Protein 9HCO (pdb70)

Structure (mmCIF, N/CA/C/O backbone):
data_9HCO
#
_entry.id   9HCO
#
_cell.length_a   1.00
_cell.length_b   1.00
_cell.length_c   1.00
_cell.angle_alpha   90.00
_cell.angle_beta   90.00
_cell.angle_gamma   90.00
#
_symmetry.space_group_name_H-M   'P 1'
#
loop_
_entity.id
_entity.type
_entity.pdbx_description
1 polymer 'Sodium-dependent serotonin transporter'
2 polymer '15B8 Fab heavy chain'
3 polymer '15B8 Fab light chain'
4 non-polymer 5-{4-[4-(5-cyano-1H-indol-3-yl)butyl]piperazin-1-yl}-1-benzofuran-2-carboxamide
5 non-polymer 'SODIUM ION'
6 non-polymer 'CHLORIDE ION'
7 water water
#
loop_
_atom_site.group_PDB
_atom_site.id
_atom_site.type_symbol
_atom_site.label_atom_id
_atom_site.label_alt_id
_atom_site.label_comp_id
_atom_site.label_asym_id
_atom_site.label_entity_id
_atom_site.label_seq_id
_atom_site.pdbx_PDB_ins_code
_atom_site.Cartn_x
_atom_site.Cartn_y
_atom_site.Cartn_z
_atom_site.occupancy
_atom_site.B_iso_or_equiv
_atom_site.auth_seq_id
_atom_site.auth_comp_id
_atom_site.auth_asym_id
_atom_site.auth_atom_id
_atom_site.pdbx_PDB_model_num
ATOM 1 N N . GLY A 1 77 ? 94.256 133.074 146.451 1.00 86.28 77 GLY A N 1
ATOM 2 C CA . GLY A 1 77 ? 95.621 133.548 146.321 1.00 91.79 77 GLY A CA 1
ATOM 3 C C . GLY A 1 77 ? 96.642 132.522 146.770 1.00 102.70 77 GLY A C 1
ATOM 4 O O . GLY A 1 77 ? 97.602 132.851 147.468 1.00 101.53 77 GLY A O 1
ATOM 7 N N . GLU A 1 78 ? 96.435 131.273 146.366 1.00 100.84 78 GLU A N 1
ATOM 8 C CA . GLU A 1 78 ? 97.322 130.176 146.714 1.00 91.06 78 GLU A CA 1
ATOM 9 C C . GLU A 1 78 ? 98.321 129.926 145.592 1.00 80.49 78 GLU A C 1
ATOM 10 O O . GLU A 1 78 ? 98.027 130.140 144.413 1.00 79.22 78 GLU A O 1
ATOM 22 N N . ARG A 1 79 ? 99.511 129.471 145.973 1.00 72.62 79 ARG A N 1
ATOM 23 C CA . ARG A 1 79 ? 100.524 129.126 144.989 1.00 69.29 79 ARG A CA 1
ATOM 24 C C . ARG A 1 79 ? 100.087 127.915 144.175 1.00 65.33 79 ARG A C 1
ATOM 25 O O . ARG A 1 79 ? 99.354 127.045 144.653 1.00 63.34 79 ARG A O 1
ATOM 46 N N . GLU A 1 80 ? 100.546 127.866 142.926 1.00 62.23 80 GLU A N 1
ATOM 47 C CA . GLU A 1 80 ? 100.233 126.760 142.023 1.00 61.00 80 GLU A CA 1
ATOM 48 C C . GLU A 1 80 ? 101.235 125.644 142.287 1.00 63.90 80 GLU A C 1
ATOM 49 O O . GLU A 1 80 ? 102.278 125.546 141.642 1.00 63.97 80 GLU A O 1
ATOM 61 N N . THR A 1 81 ? 100.909 124.788 143.252 1.00 61.36 81 THR A N 1
ATOM 62 C CA . THR A 1 81 ? 101.795 123.692 143.607 1.00 54.67 81 THR A CA 1
ATOM 63 C C . THR A 1 81 ? 101.996 122.761 142.414 1.00 52.16 81 THR A C 1
ATOM 64 O O . THR A 1 81 ? 101.186 122.710 141.486 1.00 58.73 81 THR A O 1
ATOM 75 N N . TRP A 1 82 ? 103.102 122.021 142.446 1.00 47.42 82 TRP A N 1
ATOM 76 C CA . TRP A 1 82 ? 103.358 121.035 141.407 1.00 49.15 82 TRP A CA 1
ATOM 77 C C . TRP A 1 82 ? 102.242 120.000 141.382 1.00 53.35 82 TRP A C 1
ATOM 78 O O . TRP A 1 82 ? 101.711 119.609 142.424 1.00 51.38 82 TRP A O 1
ATOM 99 N N . GLY A 1 83 ? 101.882 119.558 140.177 1.00 50.59 83 GLY A N 1
ATOM 100 C CA . GLY A 1 83 ? 100.891 118.502 140.063 1.00 52.63 83 GLY A CA 1
ATOM 101 C C . GLY A 1 83 ? 101.317 117.236 140.780 1.00 55.66 83 GLY A C 1
ATOM 102 O O . GLY A 1 83 ? 100.507 116.581 141.441 1.00 62.08 83 GLY A O 1
ATOM 106 N N . LYS A 1 84 ? 102.592 116.874 140.658 1.00 50.04 84 LYS A N 1
ATOM 107 C CA . LYS A 1 84 ? 103.148 115.713 141.336 1.00 49.45 84 LYS A CA 1
ATOM 108 C C . LYS A 1 84 ? 104.572 116.030 141.767 1.00 51.95 84 LYS A C 1
ATOM 109 O O . LYS A 1 84 ? 105.192 116.978 141.283 1.00 48.13 84 LYS A O 1
ATOM 128 N N . LYS A 1 85 ? 105.088 115.226 142.700 1.00 54.37 85 LYS A N 1
ATOM 129 C CA . LYS A 1 85 ? 106.488 115.364 143.086 1.00 50.73 85 LYS A CA 1
ATOM 130 C C . LYS A 1 85 ? 107.411 115.071 141.912 1.00 47.75 85 LYS A C 1
ATOM 131 O O . LYS A 1 85 ? 108.480 115.684 141.790 1.00 49.13 85 LYS A O 1
ATOM 150 N N . VAL A 1 86 ? 107.017 114.138 141.042 1.00 48.43 86 VAL A N 1
ATOM 151 C CA . VAL A 1 86 ? 107.827 113.829 139.870 1.00 46.01 86 VAL A CA 1
ATOM 152 C C . VAL A 1 86 ? 107.976 115.058 138.988 1.00 45.34 86 VAL A C 1
ATOM 153 O O . VAL A 1 86 ? 109.014 115.244 138.347 1.00 45.86 86 VAL A O 1
ATOM 166 N N . ASP A 1 87 ? 106.955 115.917 138.939 1.00 45.13 87 ASP A N 1
ATOM 167 C CA . ASP A 1 87 ? 107.076 117.155 138.175 1.00 40.77 87 ASP A CA 1
ATOM 168 C C . ASP A 1 87 ? 108.268 117.968 138.659 1.00 40.87 87 ASP A C 1
ATOM 169 O O . ASP A 1 87 ? 109.132 118.364 137.868 1.00 43.30 87 ASP A O 1
ATOM 178 N N . PHE A 1 88 ? 108.335 118.215 139.969 1.00 43.24 88 PHE A N 1
ATOM 179 C CA . PHE A 1 88 ? 109.423 119.010 140.525 1.00 36.86 88 PHE A CA 1
ATOM 180 C C . PHE A 1 88 ? 110.764 118.320 140.332 1.00 37.99 88 PHE A C 1
ATOM 181 O O . PHE A 1 88 ? 111.753 118.960 139.954 1.00 43.28 88 PHE A O 1
ATOM 198 N N . LEU A 1 89 ? 110.820 117.011 140.584 1.00 44.58 89 LEU A N 1
ATOM 199 C CA . LEU A 1 89 ? 112.084 116.294 140.449 1.00 43.15 89 LEU A CA 1
ATOM 200 C C . LEU A 1 89 ? 112.602 116.367 139.018 1.00 40.77 89 LEU A C 1
ATOM 201 O O . LEU A 1 89 ? 113.774 116.687 138.783 1.00 45.23 89 LEU A O 1
ATOM 217 N N . LEU A 1 90 ? 111.736 116.075 138.046 1.00 40.73 90 LEU A N 1
ATOM 218 C CA . LEU A 1 90 ? 112.150 116.101 136.650 1.00 38.20 90 LEU A CA 1
ATOM 219 C C . LEU A 1 90 ? 112.526 117.510 136.216 1.00 37.20 90 LEU A C 1
ATOM 220 O O . LEU A 1 90 ? 113.481 117.692 135.458 1.00 42.37 90 LEU A O 1
ATOM 236 N N . SER A 1 91 ? 111.791 118.523 136.683 1.00 41.22 91 SER A N 1
ATOM 237 C CA . SER A 1 91 ? 112.148 119.895 136.343 1.00 38.88 91 SER A CA 1
ATOM 238 C C . SER A 1 91 ? 113.534 120.243 136.864 1.00 41.75 91 SER A C 1
ATOM 239 O O . SER A 1 91 ? 114.346 120.840 136.146 1.00 50.03 91 SER A O 1
ATOM 247 N N . VAL A 1 92 ? 113.835 119.857 138.104 1.00 45.44 92 VAL A N 1
ATOM 248 C CA . VAL A 1 92 ? 115.126 120.208 138.683 1.00 43.77 92 VAL A CA 1
ATOM 249 C C . VAL A 1 92 ? 116.250 119.465 137.970 1.00 43.37 92 VAL A C 1
ATOM 250 O O . VAL A 1 92 ? 117.308 120.041 137.691 1.00 47.41 92 VAL A O 1
ATOM 263 N N . ILE A 1 93 ? 116.052 118.179 137.663 1.00 44.72 93 ILE A N 1
ATOM 264 C CA . ILE A 1 93 ? 117.116 117.437 136.990 1.00 42.81 93 ILE A CA 1
ATOM 265 C C . ILE A 1 93 ? 117.309 117.954 135.569 1.00 43.32 93 ILE A C 1
ATOM 266 O O . ILE A 1 93 ? 118.438 118.026 135.073 1.00 52.03 93 ILE A O 1
ATOM 282 N N . GLY A 1 94 ? 116.220 118.318 134.889 1.00 42.23 94 GLY A N 1
ATOM 283 C CA . GLY A 1 94 ? 116.352 118.904 133.568 1.00 42.75 94 GLY A CA 1
ATOM 284 C C . GLY A 1 94 ? 117.093 120.224 133.599 1.00 44.74 94 GLY A C 1
ATOM 285 O O . GLY A 1 94 ? 117.884 120.525 132.703 1.00 52.38 94 GLY A O 1
ATOM 289 N N . TYR A 1 95 ? 116.842 121.035 134.628 1.00 46.92 95 TYR A N 1
ATOM 290 C CA . TYR A 1 95 ? 117.604 122.267 134.790 1.00 45.20 95 TYR A CA 1
ATOM 291 C C . TYR A 1 95 ? 119.082 121.971 135.006 1.00 49.22 95 TYR A C 1
ATOM 292 O O . TYR A 1 95 ? 119.950 122.564 134.356 1.00 52.48 95 TYR A O 1
ATOM 310 N N . ALA A 1 96 ? 119.386 121.050 135.922 1.00 47.95 96 ALA A N 1
ATOM 311 C CA . ALA A 1 96 ? 120.773 120.819 136.311 1.00 48.78 96 ALA A CA 1
ATOM 312 C C . ALA A 1 96 ? 121.597 120.297 135.142 1.00 53.94 96 ALA A C 1
ATOM 313 O O . ALA A 1 96 ? 122.706 120.780 134.885 1.00 63.89 96 ALA A O 1
ATOM 320 N N . VAL A 1 97 ? 121.073 119.315 134.417 1.00 48.69 97 VAL A N 1
ATOM 321 C CA . VAL A 1 97 ? 121.792 118.705 133.305 1.00 54.19 97 VAL A CA 1
ATOM 322 C C . VAL A 1 97 ? 121.523 119.532 132.055 1.00 53.47 97 VAL A C 1
ATOM 323 O O . VAL A 1 97 ? 120.377 119.648 131.607 1.00 52.44 97 VAL A O 1
ATOM 336 N N . ASP A 1 98 ? 122.579 120.116 131.498 1.00 57.04 98 ASP A N 1
ATOM 337 C CA . ASP A 1 98 ? 122.461 121.025 130.368 1.00 56.44 98 ASP A CA 1
ATOM 338 C C . ASP A 1 98 ? 123.578 120.712 129.379 1.00 64.97 98 ASP A C 1
ATOM 339 O O . ASP A 1 98 ? 124.321 119.738 129.537 1.00 65.72 98 ASP A O 1
ATOM 348 N N . LEU A 1 99 ? 123.690 121.545 128.342 1.00 67.76 99 LEU A N 1
ATOM 349 C CA . LEU A 1 99 ? 124.713 121.334 127.326 1.00 69.53 99 LEU A CA 1
ATOM 350 C C . LEU A 1 99 ? 126.117 121.377 127.910 1.00 68.65 99 LEU A C 1
ATOM 351 O O . LEU A 1 99 ? 127.037 120.793 127.327 1.00 68.71 99 LEU A O 1
ATOM 367 N N . GLY A 1 100 ? 126.304 122.051 129.045 1.00 66.85 100 GLY A N 1
ATOM 368 C CA . GLY A 1 100 ? 127.601 122.022 129.700 1.00 66.04 100 GLY A CA 1
ATOM 369 C C . GLY A 1 100 ? 128.013 120.619 130.101 1.00 65.92 100 GLY A C 1
ATOM 370 O O . GLY A 1 100 ? 129.171 120.231 129.937 1.00 66.32 100 GLY A O 1
ATOM 374 N N . ASN A 1 101 ? 127.070 119.834 130.623 1.00 67.40 101 ASN A N 1
ATOM 375 C CA . ASN A 1 101 ? 127.388 118.465 131.013 1.00 67.73 101 ASN A CA 1
ATOM 376 C C . ASN A 1 101 ? 127.976 117.672 129.853 1.00 69.89 101 ASN A C 1
ATOM 377 O O . ASN A 1 101 ? 128.797 116.774 130.068 1.00 69.39 101 ASN A O 1
ATOM 388 N N . VAL A 1 102 ? 127.569 117.980 128.611 1.00 71.69 102 VAL A N 1
ATOM 389 C CA . VAL A 1 102 ? 127.946 117.157 127.417 1.00 66.99 102 VAL A CA 1
ATOM 390 C C . VAL A 1 102 ? 129.374 117.495 126.968 1.00 64.87 102 VAL A C 1
ATOM 391 O O . VAL A 1 102 ? 130.173 116.550 126.851 1.00 64.10 102 VAL A O 1
ATOM 404 N N . TRP A 1 103 ? 129.721 118.769 126.709 1.00 63.24 103 TRP A N 1
ATOM 405 C CA . TRP A 1 103 ? 131.070 119.138 126.167 1.00 65.69 103 TRP A CA 1
ATOM 406 C C . TRP A 1 103 ? 132.012 119.573 127.310 1.00 69.34 103 TRP A C 1
ATOM 407 O O . TRP A 1 103 ? 133.208 119.261 127.202 1.00 70.02 103 TRP A O 1
ATOM 428 N N . ARG A 1 104 ? 131.546 120.262 128.370 1.00 70.71 104 ARG A N 1
ATOM 429 C CA . ARG A 1 104 ? 132.445 120.805 129.383 1.00 64.47 104 ARG A CA 1
ATOM 430 C C . ARG A 1 104 ? 132.999 119.710 130.283 1.00 63.13 104 ARG A C 1
ATOM 431 O O . ARG A 1 104 ? 134.187 119.727 130.626 1.00 66.35 104 ARG A O 1
ATOM 452 N N . PHE A 1 105 ? 132.157 118.747 130.688 1.00 59.28 105 PHE A N 1
ATOM 453 C CA . PHE A 1 105 ? 132.597 117.805 131.716 1.00 58.44 105 PHE A CA 1
ATOM 454 C C . PHE A 1 105 ? 133.700 116.886 131.216 1.00 61.97 105 PHE A C 1
ATOM 455 O O . PHE A 1 105 ? 134.757 116.816 131.862 1.00 65.72 105 PHE A O 1
ATOM 472 N N . PRO A 1 106 ? 133.524 116.126 130.130 1.00 65.67 106 PRO A N 1
ATOM 473 C CA . PRO A 1 106 ? 134.643 115.286 129.659 1.00 65.18 106 PRO A CA 1
ATOM 474 C C . PRO A 1 106 ? 135.884 116.090 129.307 1.00 64.70 106 PRO A C 1
ATOM 475 O O . PRO A 1 106 ? 137.015 115.649 129.563 1.00 70.85 106 PRO A O 1
ATOM 486 N N . TYR A 1 107 ? 135.688 117.274 128.729 1.00 62.31 107 TYR A N 1
ATOM 487 C CA . TYR A 1 107 ? 136.798 118.157 128.394 1.00 63.77 107 TYR A CA 1
ATOM 488 C C . TYR A 1 107 ? 137.640 118.450 129.630 1.00 68.00 107 TYR A C 1
ATOM 489 O O . TYR A 1 107 ? 138.831 118.114 129.692 1.00 73.25 107 TYR A O 1
ATOM 507 N N . ILE A 1 108 ? 137.020 119.061 130.642 1.00 67.03 108 ILE A N 1
ATOM 508 C CA . ILE A 1 108 ? 137.723 119.401 131.870 1.00 65.21 108 ILE A CA 1
ATOM 509 C C . ILE A 1 108 ? 138.143 118.154 132.634 1.00 61.38 108 ILE A C 1
ATOM 510 O O . ILE A 1 108 ? 139.055 118.213 133.462 1.00 62.73 108 ILE A O 1
ATOM 526 N N . CYS A 1 109 ? 137.494 117.018 132.384 1.00 61.19 109 CYS A N 1
ATOM 527 C CA . CYS A 1 109 ? 137.839 115.793 133.091 1.00 61.02 109 CYS A CA 1
ATOM 528 C C . CYS A 1 109 ? 139.181 115.259 132.617 1.00 65.78 109 CYS A C 1
ATOM 529 O O . CYS A 1 109 ? 140.056 114.932 133.426 1.00 68.25 109 CYS A O 1
ATOM 537 N N . TYR A 1 110 ? 139.430 115.198 131.302 1.00 66.97 110 TYR A N 1
ATOM 538 C CA . TYR A 1 110 ? 140.714 114.661 130.754 1.00 67.34 110 TYR A CA 1
ATOM 539 C C . TYR A 1 110 ? 141.814 115.726 130.909 1.00 69.93 110 TYR A C 1
ATOM 540 O O . TYR A 1 110 ? 142.989 115.343 131.121 1.00 73.31 110 TYR A O 1
ATOM 558 N N . GLN A 1 111 ? 141.470 117.017 130.808 1.00 69.10 111 GLN A N 1
ATOM 559 C CA . GLN A 1 111 ? 142.462 118.135 130.882 1.00 68.14 111 GLN A CA 1
ATOM 560 C C . GLN A 1 111 ? 143.129 118.163 132.266 1.00 69.37 111 GLN A C 1
ATOM 561 O O . GLN A 1 111 ? 144.240 118.738 132.356 1.00 70.16 111 GLN A O 1
ATOM 575 N N . ASN A 1 112 ? 142.463 117.581 133.286 1.00 65.77 112 ASN A N 1
ATOM 576 C CA . ASN A 1 112 ? 142.887 117.688 134.706 1.00 62.95 112 ASN A CA 1
ATOM 577 C C . ASN A 1 112 ? 142.936 116.336 135.429 1.00 62.03 112 ASN A C 1
ATOM 578 O O . ASN A 1 112 ? 142.595 116.330 136.614 1.00 64.85 112 ASN A O 1
ATOM 589 N N . GLY A 1 113 ? 143.356 115.239 134.796 1.00 68.21 113 GLY A N 1
ATOM 590 C CA . GLY A 1 113 ? 143.579 113.948 135.495 1.00 67.57 113 GLY A CA 1
ATOM 591 C C . GLY A 1 113 ? 142.904 112.757 134.843 1.00 66.46 113 GLY A C 1
ATOM 592 O O . GLY A 1 113 ? 143.604 111.775 134.552 1.00 68.39 113 GLY A O 1
ATOM 596 N N . GLY A 1 114 ? 141.592 112.813 134.628 1.00 63.37 114 GLY A N 1
ATOM 597 C CA . GLY A 1 114 ? 140.811 111.681 134.098 1.00 56.57 114 GLY A CA 1
ATOM 598 C C . GLY A 1 114 ? 140.033 111.069 135.244 1.00 61.97 114 GLY A C 1
ATOM 599 O O . GLY A 1 114 ? 139.019 111.666 135.624 1.00 66.26 114 GLY A O 1
ATOM 603 N N . GLY A 1 115 ? 140.485 109.947 135.812 1.00 62.63 115 GLY A N 1
ATOM 604 C CA . GLY A 1 115 ? 139.851 109.348 137.009 1.00 58.60 115 GLY A CA 1
ATOM 605 C C . GLY A 1 115 ? 140.367 110.051 138.246 1.00 58.25 115 GLY A C 1
ATOM 606 O O . GLY A 1 115 ? 139.746 109.905 139.309 1.00 52.48 115 GLY A O 1
ATOM 610 N N . ALA A 1 116 ? 141.483 110.773 138.132 1.00 67.09 116 ALA A N 1
ATOM 611 C CA . ALA A 1 116 ? 142.073 111.560 139.237 1.00 63.04 116 ALA A CA 1
ATOM 612 C C . ALA A 1 116 ? 141.285 112.862 139.365 1.00 58.37 116 ALA A C 1
ATOM 613 O O . ALA A 1 116 ? 141.378 113.441 140.421 1.00 61.20 116 ALA A O 1
ATOM 620 N N . PHE A 1 117 ? 140.563 113.282 138.314 1.00 55.47 117 PHE A N 1
ATOM 621 C CA . PHE A 1 117 ? 139.679 114.481 138.346 1.00 55.09 117 PHE A CA 1
ATOM 622 C C . PHE A 1 117 ? 138.372 114.112 139.065 1.00 58.80 117 PHE A C 1
ATOM 623 O O . PHE A 1 117 ? 137.640 115.035 139.430 1.00 61.86 117 PHE A O 1
ATOM 640 N N . LEU A 1 118 ? 138.073 112.819 139.259 1.00 58.70 118 LEU A N 1
ATOM 641 C CA . LEU A 1 118 ? 136.802 112.356 139.901 1.00 54.40 118 LEU A CA 1
ATOM 642 C C . LEU A 1 118 ? 136.933 112.431 141.432 1.00 54.77 118 LEU A C 1
ATOM 643 O O . LEU A 1 118 ? 135.881 112.389 142.095 1.00 58.88 118 LEU A O 1
ATOM 659 N N . LEU A 1 119 ? 138.155 112.462 141.985 1.00 53.35 119 LEU A N 1
ATOM 660 C CA . LEU A 1 119 ? 138.395 112.622 143.457 1.00 55.20 119 LEU A CA 1
ATOM 661 C C . LEU A 1 119 ? 138.101 114.081 143.868 1.00 54.68 119 LEU A C 1
ATOM 662 O O . LEU A 1 119 ? 137.408 114.264 144.870 1.00 56.25 119 LEU A O 1
ATOM 678 N N . PRO A 1 120 ? 138.669 115.133 143.227 1.00 51.06 120 PRO A N 1
ATOM 679 C CA . PRO A 1 120 ? 138.310 116.529 143.517 1.00 51.54 120 PRO A CA 1
ATOM 680 C C . PRO A 1 120 ? 136.886 116.868 143.122 1.00 50.90 120 PRO A C 1
ATOM 681 O O . PRO A 1 120 ? 136.226 117.645 143.821 1.00 57.65 120 PRO A O 1
ATOM 692 N N . TYR A 1 121 ? 136.384 116.294 142.027 1.00 49.65 121 TYR A N 1
ATOM 693 C CA . TYR A 1 121 ? 135.011 116.571 141.619 1.00 50.84 121 TYR A CA 1
ATOM 694 C C . TYR A 1 121 ? 134.029 116.189 142.720 1.00 54.44 121 TYR A C 1
ATOM 695 O O . TYR A 1 121 ? 133.194 117.001 143.136 1.00 60.08 121 TYR A O 1
ATOM 713 N N . THR A 1 122 ? 134.134 114.958 143.226 1.00 52.22 122 THR A N 1
ATOM 714 C CA . THR A 1 122 ? 133.206 114.500 144.252 1.00 53.95 122 THR A CA 1
ATOM 715 C C . THR A 1 122 ? 133.454 115.189 145.588 1.00 53.60 122 THR A C 1
ATOM 716 O O . THR A 1 122 ? 132.502 115.429 146.338 1.00 54.87 122 THR A O 1
ATOM 727 N N . ILE A 1 123 ? 134.705 115.525 145.908 1.00 51.66 123 ILE A N 1
ATOM 728 C CA . ILE A 1 123 ? 134.969 116.245 147.152 1.00 49.03 123 ILE A CA 1
ATOM 729 C C . ILE A 1 123 ? 134.291 117.609 147.121 1.00 50.94 123 ILE A C 1
ATOM 730 O O . ILE A 1 123 ? 133.624 118.017 148.082 1.00 57.02 123 ILE A O 1
ATOM 746 N N . MET A 1 124 ? 134.451 118.335 146.013 1.00 53.41 124 MET A N 1
ATOM 747 C CA . MET A 1 124 ? 133.807 119.636 145.884 1.00 49.52 124 MET A CA 1
ATOM 748 C C . MET A 1 124 ? 132.292 119.496 145.879 1.00 55.43 124 MET A C 1
ATOM 749 O O . MET A 1 124 ? 131.586 120.328 146.455 1.00 60.32 124 MET A O 1
ATOM 763 N N . ALA A 1 125 ? 131.771 118.450 145.236 1.00 54.73 125 ALA A N 1
ATOM 764 C CA . ALA A 1 125 ? 130.333 118.216 145.278 1.00 53.11 125 ALA A CA 1
ATOM 765 C C . ALA A 1 125 ? 129.853 118.048 146.711 1.00 51.12 125 ALA A C 1
ATOM 766 O O . ALA A 1 125 ? 128.910 118.717 147.144 1.00 52.68 125 ALA A O 1
ATOM 773 N N . ILE A 1 126 ? 130.513 117.180 147.476 1.00 51.27 126 ILE A N 1
ATOM 774 C CA . ILE A 1 126 ? 130.052 116.887 148.828 1.00 50.23 126 ILE A CA 1
ATOM 775 C C . ILE A 1 126 ? 130.150 118.125 149.711 1.00 53.02 126 ILE A C 1
ATOM 776 O O . ILE A 1 126 ? 129.249 118.404 150.511 1.00 53.16 126 ILE A O 1
ATOM 792 N N . PHE A 1 127 ? 131.237 118.889 149.585 1.00 57.32 127 PHE A N 1
ATOM 793 C CA . PHE A 1 127 ? 131.505 119.946 150.554 1.00 53.73 127 PHE A CA 1
ATOM 794 C C . PHE A 1 127 ? 130.906 121.297 150.180 1.00 55.52 127 PHE A C 1
ATOM 795 O O . PHE A 1 127 ? 130.572 122.076 151.079 1.00 61.33 127 PHE A O 1
ATOM 812 N N . GLY A 1 128 ? 130.770 121.607 148.893 1.00 51.44 128 GLY A N 1
ATOM 813 C CA . GLY A 1 128 ? 130.282 122.912 148.486 1.00 52.23 128 GLY A CA 1
ATOM 814 C C . GLY A 1 128 ? 129.070 122.879 147.578 1.00 50.45 128 GLY A C 1
ATOM 815 O O . GLY A 1 128 ? 128.305 123.846 147.528 1.00 51.64 128 GLY A O 1
ATOM 819 N N . GLY A 1 129 ? 128.881 121.781 146.853 1.00 50.94 129 GLY A N 1
ATOM 820 C CA . GLY A 1 129 ? 127.795 121.695 145.896 1.00 50.08 129 GLY A CA 1
ATOM 821 C C . GLY A 1 129 ? 126.464 121.329 146.518 1.00 52.53 129 GLY A C 1
ATOM 822 O O . GLY A 1 129 ? 125.496 122.087 146.415 1.00 58.37 129 GLY A O 1
ATOM 826 N N . ILE A 1 130 ? 126.402 120.161 147.163 1.00 54.06 130 ILE A N 1
ATOM 827 C CA . ILE A 1 130 ? 125.150 119.729 147.788 1.00 51.75 130 ILE A CA 1
ATOM 828 C C . ILE A 1 130 ? 124.693 120.729 148.837 1.00 50.69 130 ILE A C 1
ATOM 829 O O . ILE A 1 130 ? 123.489 121.012 148.907 1.00 50.30 130 ILE A O 1
ATOM 845 N N . PRO A 1 131 ? 125.560 121.273 149.696 1.00 51.56 131 PRO A N 1
ATOM 846 C CA . PRO A 1 131 ? 125.074 122.238 150.696 1.00 53.29 131 PRO A CA 1
ATOM 847 C C . PRO A 1 131 ? 124.304 123.407 150.104 1.00 50.24 131 PRO A C 1
ATOM 848 O O . PRO A 1 131 ? 123.216 123.719 150.590 1.00 51.73 131 PRO A O 1
ATOM 859 N N . LEU A 1 132 ? 124.827 124.059 149.063 1.00 47.34 132 LEU A N 1
ATOM 860 C CA . LEU A 1 132 ? 124.126 125.207 148.491 1.00 48.21 132 LEU A CA 1
ATOM 861 C C . LEU A 1 132 ? 122.816 124.785 147.837 1.00 51.05 132 LEU A C 1
ATOM 862 O O . LEU A 1 132 ? 121.781 125.444 148.012 1.00 56.59 132 LEU A O 1
ATOM 878 N N . PHE A 1 133 ? 122.850 123.695 147.069 1.00 49.87 133 PHE A N 1
ATOM 879 C CA . PHE A 1 133 ? 121.648 123.175 146.429 1.00 45.78 133 PHE A CA 1
ATOM 880 C C . PHE A 1 133 ? 120.547 122.944 147.456 1.00 49.84 133 PHE A C 1
ATOM 881 O O . PHE A 1 133 ? 119.433 123.469 147.333 1.00 53.96 133 PHE A O 1
ATOM 898 N N . TYR A 1 134 ? 120.869 122.185 148.505 1.00 50.73 134 TYR A N 1
ATOM 899 C CA . TYR A 1 134 ? 119.894 121.856 149.537 1.00 45.53 134 TYR A CA 1
ATOM 900 C C . TYR A 1 134 ? 119.450 123.099 150.296 1.00 43.80 134 TYR A C 1
ATOM 901 O O . TYR A 1 134 ? 118.260 123.261 150.590 1.00 49.40 134 TYR A O 1
ATOM 919 N N . MET A 1 135 ? 120.387 123.995 150.613 1.00 45.10 135 MET A N 1
ATOM 920 C CA . MET A 1 135 ? 120.045 125.191 151.369 1.00 47.78 135 MET A CA 1
ATOM 921 C C . MET A 1 135 ? 119.030 126.033 150.619 1.00 50.74 135 MET A C 1
ATOM 922 O O . MET A 1 135 ? 118.014 126.446 151.186 1.00 59.75 135 MET A O 1
ATOM 936 N N . GLU A 1 136 ? 119.282 126.304 149.338 1.00 50.50 136 GLU A N 1
ATOM 937 C CA . GLU A 1 136 ? 118.370 127.191 148.629 1.00 51.22 136 GLU A CA 1
ATOM 938 C C . GLU A 1 136 ? 117.078 126.481 148.242 1.00 48.27 136 GLU A C 1
ATOM 939 O O . GLU A 1 136 ? 116.029 127.130 148.172 1.00 50.26 136 GLU A O 1
ATOM 951 N N . LEU A 1 137 ? 117.105 125.161 148.037 1.00 45.73 137 LEU A N 1
ATOM 952 C CA . LEU A 1 137 ? 115.850 124.436 147.863 1.00 44.93 137 LEU A CA 1
ATOM 953 C C . LEU A 1 137 ? 114.977 124.564 149.106 1.00 46.84 137 LEU A C 1
ATOM 954 O O . LEU A 1 137 ? 113.785 124.885 149.015 1.00 48.57 137 LEU A O 1
ATOM 970 N N . ALA A 1 138 ? 115.560 124.332 150.285 1.00 46.96 138 ALA A N 1
ATOM 971 C CA . ALA A 1 138 ? 114.800 124.462 151.524 1.00 44.14 138 ALA A CA 1
ATOM 972 C C . ALA A 1 138 ? 114.331 125.895 151.734 1.00 44.95 138 ALA A C 1
ATOM 973 O O . ALA A 1 138 ? 113.206 126.128 152.189 1.00 52.72 138 ALA A O 1
ATOM 980 N N . LEU A 1 139 ? 115.187 126.868 151.422 1.00 44.02 139 LEU A N 1
ATOM 981 C CA . LEU A 1 139 ? 114.819 128.271 151.568 1.00 44.92 139 LEU A CA 1
ATOM 982 C C . LEU A 1 139 ? 113.610 128.610 150.707 1.00 47.76 139 LEU A C 1
ATOM 983 O O . LEU A 1 139 ? 112.643 129.222 151.180 1.00 51.14 139 LEU A O 1
ATOM 999 N N . GLY A 1 140 ? 113.645 128.212 149.434 1.00 45.73 140 GLY A N 1
ATOM 1000 C CA . GLY A 1 140 ? 112.525 128.487 148.554 1.00 42.56 140 GLY A CA 1
ATOM 1001 C C . GLY A 1 140 ? 111.263 127.767 148.981 1.00 45.07 140 GLY A C 1
ATOM 1002 O O . GLY A 1 140 ? 110.160 128.301 148.853 1.00 49.03 140 GLY A O 1
ATOM 1006 N N . GLN A 1 141 ? 111.402 126.542 149.490 1.00 44.67 141 GLN A N 1
ATOM 1007 C CA . GLN A 1 141 ? 110.224 125.800 149.923 1.00 42.04 141 GLN A CA 1
ATOM 1008 C C . GLN A 1 141 ? 109.601 126.419 151.167 1.00 44.41 141 GLN A C 1
ATOM 1009 O O . GLN A 1 141 ? 108.373 126.430 151.311 1.00 45.41 141 GLN A O 1
ATOM 1023 N N . TYR A 1 142 ? 110.426 126.933 152.078 1.00 45.94 142 TYR A N 1
ATOM 1024 C CA . TYR A 1 142 ? 109.901 127.522 153.305 1.00 43.34 142 TYR A CA 1
ATOM 1025 C C . TYR A 1 142 ? 109.301 128.899 153.046 1.00 47.67 142 TYR A C 1
ATOM 1026 O O . TYR A 1 142 ? 108.113 129.127 153.297 1.00 49.61 142 TYR A O 1
ATOM 1044 N N . HIS A 1 143 ? 110.111 129.834 152.545 1.00 50.62 143 HIS A N 1
ATOM 1045 C CA . HIS A 1 143 ? 109.625 131.195 152.352 1.00 46.45 143 HIS A CA 1
ATOM 1046 C C . HIS A 1 143 ? 108.716 131.309 151.136 1.00 47.51 143 HIS A C 1
ATOM 1047 O O . HIS A 1 143 ? 107.798 132.136 151.131 1.00 51.68 143 HIS A O 1
ATOM 1061 N N . ARG A 1 144 ? 108.952 130.492 150.117 1.00 46.54 144 ARG A N 1
ATOM 1062 C CA . ARG A 1 144 ? 108.107 130.401 148.927 1.00 47.13 144 ARG A CA 1
ATOM 1063 C C . ARG A 1 144 ? 107.708 131.786 148.418 1.00 51.98 144 ARG A C 1
ATOM 1064 O O . ARG A 1 144 ? 106.534 132.147 148.349 1.00 56.72 144 ARG A O 1
ATOM 1085 N N . ASN A 1 145 ? 108.730 132.568 148.050 1.00 49.13 145 ASN A N 1
ATOM 1086 C CA . ASN A 1 145 ? 108.495 133.908 147.524 1.00 48.06 145 ASN A CA 1
ATOM 1087 C C . ASN A 1 145 ? 109.405 134.241 146.345 1.00 56.31 145 ASN A C 1
ATOM 1088 O O . ASN A 1 145 ? 109.573 135.423 146.023 1.00 64.54 145 ASN A O 1
ATOM 1099 N N . GLY A 1 146 ? 109.989 133.244 145.689 1.00 48.98 146 GLY A N 1
ATOM 1100 C CA . GLY A 1 146 ? 110.834 133.512 144.542 1.00 46.42 146 GLY A CA 1
ATOM 1101 C C . GLY A 1 146 ? 112.225 133.970 144.927 1.00 52.53 146 GLY A C 1
ATOM 1102 O O . GLY A 1 146 ? 112.824 133.424 145.858 1.00 61.53 146 GLY A O 1
ATOM 1106 N N . CYS A 1 147 ? 112.750 134.969 144.220 1.00 50.65 147 CYS A N 1
ATOM 1107 C CA . CYS A 1 147 ? 114.115 135.439 144.427 1.00 49.66 147 CYS A CA 1
ATOM 1108 C C . CYS A 1 147 ? 114.183 136.892 144.867 1.00 49.59 147 CYS A C 1
ATOM 1109 O O . CYS A 1 147 ? 114.899 137.210 145.823 1.00 55.57 147 CYS A O 1
ATOM 1117 N N . ILE A 1 148 ? 113.467 137.792 144.192 1.00 47.13 148 ILE A N 1
ATOM 1118 C CA . ILE A 1 148 ? 113.554 139.209 144.530 1.00 42.80 148 ILE A CA 1
ATOM 1119 C C . ILE A 1 148 ? 112.941 139.472 145.900 1.00 46.50 148 ILE A C 1
ATOM 1120 O O . ILE A 1 148 ? 113.529 140.164 146.739 1.00 49.62 148 ILE A O 1
ATOM 1136 N N . SER A 1 149 ? 111.752 138.927 146.148 1.00 50.02 149 SER A N 1
ATOM 1137 C CA . SER A 1 149 ? 110.993 139.256 147.347 1.00 50.70 149 SER A CA 1
ATOM 1138 C C . SER A 1 149 ? 111.244 138.306 148.510 1.00 49.90 149 SER A C 1
ATOM 1139 O O . SER A 1 149 ? 110.732 138.553 149.606 1.00 55.49 149 SER A O 1
ATOM 1147 N N . ILE A 1 150 ? 112.006 137.228 148.308 1.00 46.52 150 ILE A N 1
ATOM 1148 C CA . ILE A 1 150 ? 112.291 136.323 149.415 1.00 49.23 150 ILE A CA 1
ATOM 1149 C C . ILE A 1 150 ? 113.208 136.968 150.442 1.00 50.73 150 ILE A C 1
ATOM 1150 O O . ILE A 1 150 ? 113.239 136.533 151.598 1.00 56.22 150 ILE A O 1
ATOM 1166 N N . TRP A 1 151 ? 113.965 137.994 150.051 1.00 51.61 151 TRP A N 1
ATOM 1167 C CA . TRP A 1 151 ? 114.874 138.658 150.976 1.00 45.72 151 TRP A CA 1
ATOM 1168 C C . TRP A 1 151 ? 114.152 139.569 151.954 1.00 51.19 151 TRP A C 1
ATOM 1169 O O . TRP A 1 151 ? 114.771 140.021 152.922 1.00 62.93 151 TRP A O 1
ATOM 1190 N N . ARG A 1 152 ? 112.869 139.847 151.732 1.00 51.66 152 ARG A N 1
ATOM 1191 C CA . ARG A 1 152 ? 112.083 140.570 152.720 1.00 51.01 152 ARG A CA 1
ATOM 1192 C C . ARG A 1 152 ? 111.873 139.750 153.987 1.00 58.36 152 ARG A C 1
ATOM 1193 O O . ARG A 1 152 ? 111.562 140.325 155.035 1.00 64.05 152 ARG A O 1
ATOM 1214 N N . LYS A 1 153 ? 112.076 138.434 153.925 1.00 59.67 153 LYS A N 1
ATOM 1215 C CA . LYS A 1 153 ? 111.948 137.563 155.083 1.00 57.06 153 LYS A CA 1
ATOM 1216 C C . LYS A 1 153 ? 113.276 136.973 155.536 1.00 58.36 153 LYS A C 1
ATOM 1217 O O . LYS A 1 153 ? 113.288 136.177 156.482 1.00 59.43 153 LYS A O 1
ATOM 1236 N N . ILE A 1 154 ? 114.388 137.336 154.898 1.00 54.12 154 ILE A N 1
ATOM 1237 C CA . ILE A 1 154 ? 115.702 136.824 155.270 1.00 55.46 154 ILE A CA 1
ATOM 1238 C C . ILE A 1 154 ? 116.604 137.993 155.642 1.00 57.45 154 ILE A C 1
ATOM 1239 O O . ILE A 1 154 ? 117.055 138.106 156.787 1.00 58.95 154 ILE A O 1
ATOM 1255 N N . CYS A 1 155 ? 116.869 138.867 154.677 1.00 59.37 155 CYS A N 1
ATOM 1256 C CA . CYS A 1 155 ? 117.689 140.051 154.894 1.00 55.90 155 CYS A CA 1
ATOM 1257 C C . CYS A 1 155 ? 117.301 141.110 153.869 1.00 53.31 155 CYS A C 1
ATOM 1258 O O . CYS A 1 155 ? 117.745 141.045 152.716 1.00 54.23 155 CYS A O 1
ATOM 1266 N N . PRO A 1 156 ? 116.477 142.094 154.240 1.00 48.49 156 PRO A N 1
ATOM 1267 C CA . PRO A 1 156 ? 115.949 143.023 153.227 1.00 52.80 156 PRO A CA 1
ATOM 1268 C C . PRO A 1 156 ? 117.015 143.762 152.438 1.00 56.00 156 PRO A C 1
ATOM 1269 O O . PRO A 1 156 ? 116.792 144.070 151.261 1.00 57.68 156 PRO A O 1
ATOM 1280 N N . ILE A 1 157 ? 118.167 144.059 153.043 1.00 56.32 157 ILE A N 1
ATOM 1281 C CA . ILE A 1 157 ? 119.165 144.887 152.371 1.00 50.43 157 ILE A CA 1
ATOM 1282 C C . ILE A 1 157 ? 119.677 144.216 151.104 1.00 49.91 157 ILE A C 1
ATOM 1283 O O . ILE A 1 157 ? 120.135 144.894 150.176 1.00 53.74 157 ILE A O 1
ATOM 1299 N N . PHE A 1 158 ? 119.611 142.885 151.035 1.00 48.73 158 PHE A N 1
ATOM 1300 C CA . PHE A 1 158 ? 120.160 142.127 149.916 1.00 49.18 158 PHE A CA 1
ATOM 1301 C C . PHE A 1 158 ? 119.126 141.830 148.836 1.00 48.19 158 PHE A C 1
ATOM 1302 O O . PHE A 1 158 ? 119.237 140.809 148.145 1.00 53.73 158 PHE A O 1
ATOM 1319 N N . LYS A 1 159 ? 118.122 142.692 148.666 1.00 47.41 159 LYS A N 1
ATOM 1320 C CA . LYS A 1 159 ? 117.121 142.467 147.630 1.00 48.28 159 LYS A CA 1
ATOM 1321 C C . LYS A 1 159 ? 117.692 142.628 146.226 1.00 50.84 159 LYS A C 1
ATOM 1322 O O . LYS A 1 159 ? 117.067 142.173 145.263 1.00 48.20 159 LYS A O 1
ATOM 1341 N N . GLY A 1 160 ? 118.860 143.256 146.085 1.00 49.94 160 GLY A N 1
ATOM 1342 C CA . GLY A 1 160 ? 119.474 143.426 144.778 1.00 48.92 160 GLY A CA 1
ATOM 1343 C C . GLY A 1 160 ? 119.927 142.137 144.127 1.00 49.64 160 GLY A C 1
ATOM 1344 O O . GLY A 1 160 ? 120.247 142.144 142.931 1.00 56.75 160 GLY A O 1
ATOM 1348 N N . ILE A 1 161 ? 119.968 141.039 144.884 1.00 47.27 161 ILE A N 1
ATOM 1349 C CA . ILE A 1 161 ? 120.342 139.751 144.309 1.00 48.89 161 ILE A CA 1
ATOM 1350 C C . ILE A 1 161 ? 119.362 139.360 143.215 1.00 50.07 161 ILE A C 1
ATOM 1351 O O . ILE A 1 161 ? 119.749 138.790 142.189 1.00 55.52 161 ILE A O 1
ATOM 1367 N N . GLY A 1 162 ? 118.077 139.653 143.415 1.00 43.19 162 GLY A N 1
ATOM 1368 C CA . GLY A 1 162 ? 117.091 139.310 142.406 1.00 48.92 162 GLY A CA 1
ATOM 1369 C C . GLY A 1 162 ? 117.316 140.039 141.095 1.00 51.28 162 GLY A C 1
ATOM 1370 O O . GLY A 1 162 ? 117.233 139.444 140.020 1.00 60.27 162 GLY A O 1
ATOM 1374 N N . TYR A 1 163 ? 117.613 141.337 141.165 1.00 46.11 163 TYR A N 1
ATOM 1375 C CA . TYR A 1 163 ? 117.854 142.099 139.944 1.00 49.77 163 TYR A CA 1
ATOM 1376 C C . TYR A 1 163 ? 119.160 141.678 139.278 1.00 52.59 163 TYR A C 1
ATOM 1377 O O . TYR A 1 163 ? 119.245 141.610 138.042 1.00 59.06 163 TYR A O 1
ATOM 1395 N N . ALA A 1 164 ? 120.187 141.379 140.077 1.00 46.35 164 ALA A N 1
ATOM 1396 C CA . ALA A 1 164 ? 121.416 140.843 139.504 1.00 48.18 164 ALA A CA 1
ATOM 1397 C C . ALA A 1 164 ? 121.144 139.535 138.771 1.00 50.41 164 ALA A C 1
ATOM 1398 O O . ALA A 1 164 ? 121.653 139.311 137.665 1.00 56.53 164 ALA A O 1
ATOM 1405 N N . ILE A 1 165 ? 120.332 138.664 139.371 1.00 47.54 165 ILE A N 1
ATOM 1406 C CA . ILE A 1 165 ? 119.989 137.400 138.733 1.00 48.35 165 ILE A CA 1
ATOM 1407 C C . ILE A 1 165 ? 119.186 137.645 137.464 1.00 51.23 165 ILE A C 1
ATOM 1408 O O . ILE A 1 165 ? 119.323 136.913 136.481 1.00 57.05 165 ILE A O 1
ATOM 1424 N N . CYS A 1 166 ? 118.333 138.670 137.463 1.00 47.46 166 CYS A N 1
ATOM 1425 C CA . CYS A 1 166 ? 117.584 139.000 136.254 1.00 48.46 166 CYS A CA 1
ATOM 1426 C C . CYS A 1 166 ? 118.520 139.401 135.119 1.00 50.22 166 CYS A C 1
ATOM 1427 O O . CYS A 1 166 ? 118.343 138.972 133.973 1.00 53.79 166 CYS A O 1
ATOM 1435 N N . ILE A 1 167 ? 119.527 140.223 135.418 1.00 51.46 167 ILE A N 1
ATOM 1436 C CA . ILE A 1 167 ? 120.479 140.629 134.382 1.00 46.27 167 ILE A CA 1
ATOM 1437 C C . ILE A 1 167 ? 121.276 139.425 133.882 1.00 44.47 167 ILE A C 1
ATOM 1438 O O . ILE A 1 167 ? 121.492 139.251 132.669 1.00 50.45 167 ILE A O 1
ATOM 1454 N N . ILE A 1 168 ? 121.739 138.582 134.808 1.00 45.16 168 ILE A N 1
ATOM 1455 C CA . ILE A 1 168 ? 122.470 137.381 134.416 1.00 44.49 168 ILE A CA 1
ATOM 1456 C C . ILE A 1 168 ? 121.597 136.507 133.526 1.00 45.40 168 ILE A C 1
ATOM 1457 O O . ILE A 1 168 ? 122.068 135.927 132.540 1.00 50.28 168 ILE A O 1
ATOM 1473 N N . ALA A 1 169 ? 120.313 136.395 133.867 1.00 46.84 169 ALA A N 1
ATOM 1474 C CA . ALA A 1 169 ? 119.387 135.621 133.054 1.00 43.75 169 ALA A CA 1
ATOM 1475 C C . ALA A 1 169 ? 119.236 136.229 131.671 1.00 42.12 169 ALA A C 1
ATOM 1476 O O . ALA A 1 169 ? 119.109 135.507 130.680 1.00 47.07 169 ALA A O 1
ATOM 1483 N N . PHE A 1 170 ? 119.229 137.559 131.585 1.00 42.98 170 PHE A N 1
ATOM 1484 C CA . PHE A 1 170 ? 119.163 138.204 130.278 1.00 43.90 170 PHE A CA 1
ATOM 1485 C C . PHE A 1 170 ? 120.344 137.786 129.409 1.00 47.37 170 PHE A C 1
ATOM 1486 O O . PHE A 1 170 ? 120.173 137.406 128.245 1.00 50.18 170 PHE A O 1
ATOM 1503 N N . TYR A 1 171 ? 121.554 137.828 129.969 1.00 46.94 171 TYR A N 1
ATOM 1504 C CA . TYR A 1 171 ? 122.730 137.442 129.182 1.00 40.82 171 TYR A CA 1
ATOM 1505 C C . TYR A 1 171 ? 122.690 135.960 128.797 1.00 47.66 171 TYR A C 1
ATOM 1506 O O . TYR A 1 171 ? 123.010 135.585 127.651 1.00 51.91 171 TYR A O 1
ATOM 1524 N N . ILE A 1 172 ? 122.310 135.101 129.743 1.00 49.05 172 ILE A N 1
ATOM 1525 C CA . ILE A 1 172 ? 122.269 133.672 129.456 1.00 45.37 172 ILE A CA 1
ATOM 1526 C C . ILE A 1 172 ? 121.223 133.379 128.391 1.00 45.98 172 ILE A C 1
ATOM 1527 O O . ILE A 1 172 ? 121.417 132.512 127.537 1.00 49.44 172 ILE A O 1
ATOM 1543 N N . ALA A 1 173 ? 120.095 134.087 128.423 1.00 45.88 173 ALA A N 1
ATOM 1544 C CA . ALA A 1 173 ? 119.116 133.944 127.355 1.00 46.85 173 ALA A CA 1
ATOM 1545 C C . ALA A 1 173 ? 119.664 134.466 126.038 1.00 52.69 173 ALA A C 1
ATOM 1546 O O . ALA A 1 173 ? 119.301 133.962 124.970 1.00 56.45 173 ALA A O 1
ATOM 1553 N N . SER A 1 174 ? 120.536 135.473 126.092 1.00 52.65 174 SER A N 1
ATOM 1554 C CA . SER A 1 174 ? 121.138 135.980 124.865 1.00 51.26 174 SER A CA 1
ATOM 1555 C C . SER A 1 174 ? 121.947 134.899 124.159 1.00 48.95 174 SER A C 1
ATOM 1556 O O . SER A 1 174 ? 121.853 134.750 122.935 1.00 56.31 174 SER A O 1
ATOM 1564 N N . TYR A 1 175 ? 122.745 134.132 124.904 1.00 49.69 175 TYR A N 1
ATOM 1565 C CA . TYR A 1 175 ? 123.669 133.203 124.234 1.00 47.56 175 TYR A CA 1
ATOM 1566 C C . TYR A 1 175 ? 123.198 131.743 124.201 1.00 44.89 175 TYR A C 1
ATOM 1567 O O . TYR A 1 175 ? 123.433 131.036 123.203 1.00 50.40 175 TYR A O 1
ATOM 1585 N N . TYR A 1 176 ? 122.545 131.264 125.262 1.00 47.81 176 TYR A N 1
ATOM 1586 C CA . TYR A 1 176 ? 122.158 129.860 125.350 1.00 48.99 176 TYR A CA 1
ATOM 1587 C C . TYR A 1 176 ? 121.185 129.476 124.242 1.00 51.75 176 TYR A C 1
ATOM 1588 O O . TYR A 1 176 ? 121.319 128.412 123.620 1.00 51.35 176 TYR A O 1
ATOM 1606 N N . ASN A 1 177 ? 120.189 130.324 123.984 1.00 53.41 177 ASN A N 1
ATOM 1607 C CA . ASN A 1 177 ? 119.214 129.998 122.952 1.00 51.71 177 ASN A CA 1
ATOM 1608 C C . ASN A 1 177 ? 119.823 130.082 121.560 1.00 49.83 177 ASN A C 1
ATOM 1609 O O . ASN A 1 177 ? 119.360 129.395 120.648 1.00 48.58 177 ASN A O 1
ATOM 1620 N N . THR A 1 178 ? 120.866 130.892 121.372 1.00 50.66 178 THR A N 1
ATOM 1621 C CA . THR A 1 178 ? 121.582 130.862 120.099 1.00 46.36 178 THR A CA 1
ATOM 1622 C C . THR A 1 178 ? 122.304 129.534 119.910 1.00 41.20 178 THR A C 1
ATOM 1623 O O . THR A 1 178 ? 122.320 128.977 118.804 1.00 43.24 178 THR A O 1
ATOM 1634 N N . ILE A 1 179 ? 122.913 129.011 120.975 1.00 43.26 179 ILE A N 1
ATOM 1635 C CA . ILE A 1 179 ? 123.524 127.685 120.872 1.00 45.37 179 ILE A CA 1
ATOM 1636 C C . ILE A 1 179 ? 122.465 126.639 120.530 1.00 44.55 179 ILE A C 1
ATOM 1637 O O . ILE A 1 179 ? 122.672 125.764 119.673 1.00 42.60 179 ILE A O 1
ATOM 1653 N N . MET A 1 180 ? 121.310 126.713 121.195 1.00 52.29 180 MET A N 1
ATOM 1654 C CA . MET A 1 180 ? 120.225 125.787 120.878 1.00 48.42 180 MET A CA 1
ATOM 1655 C C . MET A 1 180 ? 119.740 125.963 119.444 1.00 48.24 180 MET A C 1
ATOM 1656 O O . MET A 1 180 ? 119.318 124.993 118.807 1.00 49.83 180 MET A O 1
ATOM 1670 N N . ALA A 1 181 ? 119.781 127.190 118.922 1.00 54.77 181 ALA A N 1
ATOM 1671 C CA . ALA A 1 181 ? 119.411 127.423 117.530 1.00 48.20 181 ALA A CA 1
ATOM 1672 C C . ALA A 1 181 ? 120.401 126.764 116.582 1.00 46.76 181 ALA A C 1
ATOM 1673 O O . ALA A 1 181 ? 120.008 126.233 115.539 1.00 51.07 181 ALA A O 1
ATOM 1680 N N . TRP A 1 182 ? 121.692 126.803 116.915 1.00 48.20 182 TRP A N 1
ATOM 1681 C CA . TRP A 1 182 ? 122.670 126.056 116.126 1.00 46.08 182 TRP A CA 1
ATOM 1682 C C . TRP A 1 182 ? 122.331 124.571 116.121 1.00 44.50 182 TRP A C 1
ATOM 1683 O O . TRP A 1 182 ? 122.375 123.907 115.076 1.00 46.80 182 TRP A O 1
ATOM 1704 N N . ALA A 1 183 ? 122.002 124.030 117.296 1.00 48.98 183 ALA A N 1
ATOM 1705 C CA . ALA A 1 183 ? 121.647 122.615 117.372 1.00 47.33 183 ALA A CA 1
ATOM 1706 C C . ALA A 1 183 ? 120.420 122.309 116.519 1.00 48.89 183 ALA A C 1
ATOM 1707 O O . ALA A 1 183 ? 120.375 121.291 115.817 1.00 51.47 183 ALA A O 1
ATOM 1714 N N . LEU A 1 184 ? 119.413 123.183 116.567 1.00 51.81 184 LEU A N 1
ATOM 1715 C CA . LEU A 1 184 ? 118.210 122.983 115.765 1.00 47.33 184 LEU A CA 1
ATOM 1716 C C . LEU A 1 184 ? 118.517 123.061 114.276 1.00 46.41 184 LEU A C 1
ATOM 1717 O O . LEU A 1 184 ? 117.940 122.317 113.476 1.00 52.33 184 LEU A O 1
ATOM 1733 N N . TYR A 1 185 ? 119.404 123.974 113.880 1.00 47.12 185 TYR A N 1
ATOM 1734 C CA . TYR A 1 185 ? 119.790 124.065 112.477 1.00 46.74 185 TYR A CA 1
ATOM 1735 C C . TYR A 1 185 ? 120.463 122.782 112.017 1.00 46.63 185 TYR A C 1
ATOM 1736 O O . TYR A 1 185 ? 120.182 122.279 110.922 1.00 48.51 185 TYR A O 1
ATOM 1754 N N . TYR A 1 186 ? 121.356 122.235 112.843 1.00 48.64 186 TYR A N 1
ATOM 1755 C CA . TYR A 1 186 ? 121.976 120.958 112.502 1.00 42.88 186 TYR A CA 1
ATOM 1756 C C . TYR A 1 186 ? 120.930 119.856 112.387 1.00 45.39 186 TYR A C 1
ATOM 1757 O O . TYR A 1 186 ? 120.971 119.043 111.454 1.00 49.49 186 TYR A O 1
ATOM 1775 N N . LEU A 1 187 ? 119.981 119.815 113.324 1.00 49.14 187 LEU A N 1
ATOM 1776 C CA . LEU A 1 187 ? 118.941 118.791 113.277 1.00 48.35 187 LEU A CA 1
ATOM 1777 C C . LEU A 1 187 ? 118.118 118.903 112.001 1.00 49.76 187 LEU A C 1
ATOM 1778 O O . LEU A 1 187 ? 117.803 117.891 111.364 1.00 53.89 187 LEU A O 1
ATOM 1794 N N . ILE A 1 188 ? 117.754 120.126 111.614 1.00 49.82 188 ILE A N 1
ATOM 1795 C CA . ILE A 1 188 ? 116.970 120.320 110.398 1.00 49.11 188 ILE A CA 1
ATOM 1796 C C . ILE A 1 188 ? 117.772 119.896 109.176 1.00 48.89 188 ILE A C 1
ATOM 1797 O O . ILE A 1 188 ? 117.253 119.221 108.278 1.00 47.62 188 ILE A O 1
ATOM 1813 N N . SER A 1 189 ? 119.047 120.285 109.117 1.00 51.08 189 SER A N 1
ATOM 1814 C CA . SER A 1 189 ? 119.878 119.942 107.971 1.00 49.07 189 SER A CA 1
ATOM 1815 C C . SER A 1 189 ? 120.263 118.470 107.937 1.00 50.27 189 SER A C 1
ATOM 1816 O O . SER A 1 189 ? 120.775 118.009 106.911 1.00 54.88 189 SER A O 1
ATOM 1824 N N . SER A 1 190 ? 120.031 117.723 109.017 1.00 52.32 190 SER A N 1
ATOM 1825 C CA . SER A 1 190 ? 120.371 116.307 109.078 1.00 53.74 190 SER A CA 1
ATOM 1826 C C . SER A 1 190 ? 119.193 115.407 108.715 1.00 52.41 190 SER A C 1
ATOM 1827 O O . SER A 1 190 ? 119.092 114.284 109.220 1.00 53.76 190 SER A O 1
ATOM 1835 N N . PHE A 1 191 ? 118.297 115.878 107.846 1.00 57.36 191 PHE A N 1
ATOM 1836 C CA . PHE A 1 191 ? 117.167 115.088 107.372 1.00 57.86 191 PHE A CA 1
ATOM 1837 C C . PHE A 1 191 ? 117.364 114.600 105.940 1.00 60.62 191 PHE A C 1
ATOM 1838 O O . PHE A 1 191 ? 116.392 114.228 105.275 1.00 58.79 191 PHE A O 1
ATOM 1855 N N . THR A 1 192 ? 118.601 114.591 105.454 1.00 64.12 192 THR A N 1
ATOM 1856 C CA . THR A 1 192 ? 118.918 114.152 104.104 1.00 70.47 192 THR A CA 1
ATOM 1857 C C . THR A 1 192 ? 119.543 112.762 104.128 1.00 72.00 192 THR A C 1
ATOM 1858 O O . THR A 1 192 ? 120.117 112.328 105.129 1.00 70.08 192 THR A O 1
ATOM 1869 N N . ASP A 1 193 ? 119.426 112.063 102.995 1.00 78.18 193 ASP A N 1
ATOM 1870 C CA . ASP A 1 193 ? 120.024 110.735 102.888 1.00 77.78 193 ASP A CA 1
ATOM 1871 C C . ASP A 1 193 ? 121.533 110.784 103.091 1.00 81.07 193 ASP A C 1
ATOM 1872 O O . ASP A 1 193 ? 122.113 109.847 103.651 1.00 82.23 193 ASP A O 1
ATOM 1881 N N . GLN A 1 194 ? 122.182 111.858 102.646 1.00 77.71 194 GLN A N 1
ATOM 1882 C CA . GLN A 1 194 ? 123.612 112.065 102.840 1.00 74.25 194 GLN A CA 1
ATOM 1883 C C . GLN A 1 194 ? 123.800 113.345 103.638 1.00 69.92 194 GLN A C 1
ATOM 1884 O O . GLN A 1 194 ? 123.361 114.417 103.208 1.00 66.68 194 GLN A O 1
ATOM 1898 N N . LEU A 1 195 ? 124.448 113.236 104.792 1.00 66.47 195 LEU A N 1
ATOM 1899 C CA . LEU A 1 195 ? 124.612 114.398 105.650 1.00 58.56 195 LEU A CA 1
ATOM 1900 C C . LEU A 1 195 ? 125.513 115.426 104.969 1.00 54.14 195 LEU A C 1
ATOM 1901 O O . LEU A 1 195 ? 126.480 115.056 104.296 1.00 56.05 195 LEU A O 1
ATOM 1917 N N . PRO A 1 196 ? 125.228 116.721 105.125 1.00 52.90 196 PRO A N 1
ATOM 1918 C CA . PRO A 1 196 ? 125.971 117.745 104.381 1.00 50.65 196 PRO A CA 1
ATOM 1919 C C . PRO A 1 196 ? 127.358 118.054 104.923 1.00 48.30 196 PRO A C 1
ATOM 1920 O O . PRO A 1 196 ? 128.040 118.913 104.353 1.00 47.74 196 PRO A O 1
ATOM 1931 N N . TRP A 1 197 ? 127.802 117.394 105.992 1.00 49.87 197 TRP A N 1
ATOM 1932 C CA . TRP A 1 197 ? 129.138 117.603 106.538 1.00 45.02 197 TRP A CA 1
ATOM 1933 C C . TRP A 1 197 ? 130.018 116.370 106.358 1.00 50.21 197 TRP A C 1
ATOM 1934 O O . TRP A 1 197 ? 130.854 116.065 107.210 1.00 51.83 197 TRP A O 1
ATOM 1955 N N . THR A 1 198 ? 129.839 115.655 105.249 1.00 49.60 198 THR A N 1
ATOM 1956 C CA . THR A 1 198 ? 130.602 114.448 104.959 1.00 50.82 198 THR A CA 1
ATOM 1957 C C . THR A 1 198 ? 131.701 114.674 103.931 1.00 54.67 198 THR A C 1
ATOM 1958 O O . THR A 1 198 ? 132.788 114.102 104.060 1.00 58.55 198 THR A O 1
ATOM 1969 N N . SER A 1 199 ? 131.447 115.493 102.913 1.00 50.70 199 SER A N 1
ATOM 1970 C CA . SER A 1 199 ? 132.394 115.728 101.836 1.00 53.37 199 SER A CA 1
ATOM 1971 C C . SER A 1 199 ? 132.708 117.213 101.724 1.00 53.78 199 SER A C 1
ATOM 1972 O O . SER A 1 199 ? 132.005 118.066 102.273 1.00 51.84 199 SER A O 1
ATOM 1980 N N . CYS A 1 200 ? 133.788 117.510 101.003 1.00 53.33 200 CYS A N 1
ATOM 1981 C CA . CYS A 1 200 ? 134.174 118.875 100.678 1.00 47.95 200 CYS A CA 1
ATOM 1982 C C . CYS A 1 200 ? 133.646 119.321 99.323 1.00 44.04 200 CYS A C 1
ATOM 1983 O O . CYS A 1 200 ? 134.029 120.389 98.839 1.00 46.91 200 CYS A O 1
ATOM 1990 N N . LYS A 1 201 ? 132.778 118.524 98.701 1.00 44.09 201 LYS A N 1
ATOM 1991 C CA . LYS A 1 201 ? 132.203 118.876 97.412 1.00 41.96 201 LYS A CA 1
ATOM 1992 C C . LYS 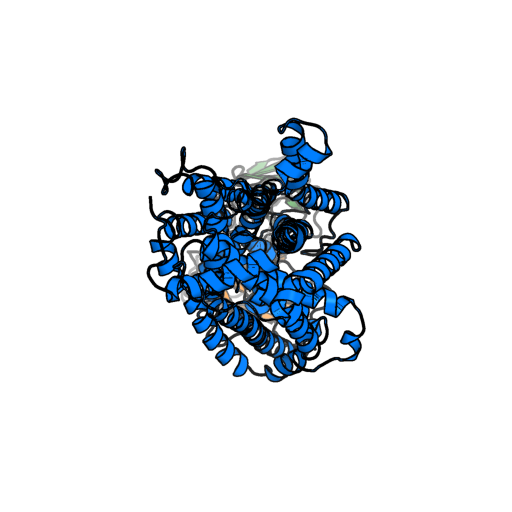A 1 201 ? 131.267 120.072 97.491 1.00 41.96 201 LYS A C 1
ATOM 1993 O O . LYS A 1 201 ? 130.885 120.608 96.447 1.00 42.18 201 LYS A O 1
ATOM 2012 N N . ASN A 1 202 ? 130.890 120.501 98.692 1.00 44.33 202 ASN A N 1
ATOM 2013 C CA . ASN A 1 202 ? 129.888 121.541 98.835 1.00 36.79 202 ASN A CA 1
ATOM 2014 C C . ASN A 1 202 ? 130.469 122.903 98.465 1.00 38.79 202 ASN A C 1
ATOM 2015 O O . ASN A 1 202 ? 131.676 123.070 98.269 1.00 44.81 202 ASN A O 1
ATOM 2026 N N . SER A 1 203 ? 129.582 123.888 98.368 1.00 37.61 203 SER A N 1
ATOM 2027 C CA . SER A 1 203 ? 129.938 125.212 97.884 1.00 38.73 203 SER A CA 1
ATOM 2028 C C . SER A 1 203 ? 130.487 126.123 98.973 1.00 37.79 203 SER A C 1
ATOM 2029 O O . SER A 1 203 ? 130.888 127.251 98.669 1.00 37.95 203 SER A O 1
ATOM 2037 N N . TRP A 1 204 ? 130.512 125.673 100.227 1.00 39.39 204 TRP A N 1
ATOM 2038 C CA . TRP A 1 204 ? 131.116 126.451 101.299 1.00 37.41 204 TRP A CA 1
ATOM 2039 C C . TRP A 1 204 ? 132.540 126.021 101.615 1.00 43.16 204 TRP A C 1
ATOM 2040 O O . TRP A 1 204 ? 133.307 126.825 102.151 1.00 49.03 204 TRP A O 1
ATOM 2061 N N . ASN A 1 205 ? 132.914 124.788 101.287 1.00 43.52 205 ASN A N 1
ATOM 2062 C CA . ASN A 1 205 ? 134.238 124.292 101.629 1.00 44.88 205 ASN A CA 1
ATOM 2063 C C . ASN A 1 205 ? 135.314 125.063 100.872 1.00 47.35 205 ASN A C 1
ATOM 2064 O O . ASN A 1 205 ? 135.084 125.586 99.779 1.00 47.21 205 ASN A O 1
ATOM 2075 N N . THR A 1 206 ? 136.500 125.131 101.470 1.00 49.55 206 THR A N 1
ATOM 2076 C CA . THR A 1 206 ? 137.638 125.828 100.897 1.00 48.39 206 THR A CA 1
ATOM 2077 C C . THR A 1 206 ? 138.624 124.810 100.326 1.00 46.37 206 THR A C 1
ATOM 2078 O O . THR A 1 206 ? 138.362 123.605 100.296 1.00 47.29 206 THR A O 1
ATOM 2089 N N . GLY A 1 207 ? 139.773 125.296 99.866 1.00 45.72 207 GLY A N 1
ATOM 2090 C CA . GLY A 1 207 ? 140.804 124.433 99.333 1.00 52.09 207 GLY A CA 1
ATOM 2091 C C . GLY A 1 207 ? 141.656 123.737 100.364 1.00 53.48 207 GLY A C 1
ATOM 2092 O O . GLY A 1 207 ? 142.498 122.911 100.002 1.00 52.33 207 GLY A O 1
ATOM 2096 N N . ASN A 1 208 ? 141.466 124.044 101.643 1.00 56.86 208 ASN A N 1
ATOM 2097 C CA . ASN A 1 208 ? 142.166 123.362 102.722 1.00 53.97 208 ASN A CA 1
ATOM 2098 C C . ASN A 1 208 ? 141.460 122.089 103.162 1.00 57.75 208 ASN A C 1
ATOM 2099 O O . ASN A 1 208 ? 141.992 121.364 104.008 1.00 63.43 208 ASN A O 1
ATOM 2110 N N . CYS A 1 209 ? 140.289 121.797 102.606 1.00 57.82 209 CYS A N 1
ATOM 2111 C CA . CYS A 1 209 ? 139.498 120.667 103.068 1.00 55.26 209 CYS A CA 1
ATOM 2112 C C . CYS A 1 209 ? 140.154 119.345 102.700 1.00 61.30 209 CYS A C 1
ATOM 2113 O O . CYS A 1 209 ? 140.700 119.182 101.605 1.00 65.10 209 CYS A O 1
ATOM 2120 N N . THR A 1 210 ? 140.092 118.397 103.630 1.00 59.65 210 THR A N 1
ATOM 2121 C CA . THR A 1 210 ? 140.493 117.022 103.381 1.00 61.88 210 THR A CA 1
ATOM 2122 C C . THR A 1 210 ? 139.625 116.116 104.238 1.00 62.31 210 THR A C 1
ATOM 2123 O O . THR A 1 210 ? 139.257 116.470 105.361 1.00 64.97 210 THR A O 1
ATOM 2134 N N . ASN A 1 211 ? 139.290 114.950 103.695 1.00 66.63 211 ASN A N 1
ATOM 2135 C CA . ASN A 1 211 ? 138.461 114.003 104.427 1.00 68.23 211 ASN A CA 1
ATOM 2136 C C . ASN A 1 211 ? 139.131 113.620 105.740 1.00 69.83 211 ASN A C 1
ATOM 2137 O O . ASN A 1 211 ? 140.317 113.283 105.774 1.00 72.54 211 ASN A O 1
ATOM 2148 N N . TYR A 1 212 ? 138.357 113.675 106.824 1.00 63.82 212 TYR A N 1
ATOM 2149 C CA . TYR A 1 212 ? 138.917 113.450 108.152 1.00 66.33 212 TYR A CA 1
ATOM 2150 C C . TYR A 1 212 ? 139.362 112.003 108.332 1.00 68.64 212 TYR A C 1
ATOM 2151 O O . TYR A 1 212 ? 140.415 111.743 108.925 1.00 64.82 212 TYR A O 1
ATOM 2169 N N . PHE A 1 213 ? 138.581 111.051 107.824 1.00 72.84 213 PHE A N 1
ATOM 2170 C CA . PHE A 1 213 ? 138.833 109.632 108.038 1.00 74.95 213 PHE A CA 1
ATOM 2171 C C . PHE A 1 213 ? 139.497 108.943 106.854 1.00 79.21 213 PHE A C 1
ATOM 2172 O O . PHE A 1 213 ? 139.749 107.737 106.926 1.00 88.30 213 PHE A O 1
ATOM 2189 N N . SER A 1 214 ? 139.782 109.661 105.772 1.00 84.29 214 SER A N 1
ATOM 2190 C CA . SER A 1 214 ? 140.368 109.019 104.609 1.00 97.50 214 SER A CA 1
ATOM 2191 C C . SER A 1 214 ? 141.741 108.441 104.950 1.00 103.78 214 SER A C 1
ATOM 2192 O O . SER A 1 214 ? 142.317 108.700 106.009 1.00 101.91 214 SER A O 1
ATOM 2200 N N . GLU A 1 215 ? 142.263 107.644 104.022 1.00 110.34 215 GLU A N 1
ATOM 2201 C CA . GLU A 1 215 ? 143.542 106.987 104.221 1.00 114.93 215 GLU A CA 1
ATOM 2202 C C . GLU A 1 215 ? 144.652 108.022 104.404 1.00 119.08 215 GLU A C 1
ATOM 2203 O O . GLU A 1 215 ? 144.458 109.228 104.234 1.00 116.96 215 GLU A O 1
ATOM 2215 N N . ASP A 1 216 ? 145.839 107.526 104.755 1.00 121.86 216 ASP A N 1
ATOM 2216 C CA . ASP A 1 216 ? 146.996 108.393 104.930 1.00 122.27 216 ASP A CA 1
ATOM 2217 C C . ASP A 1 216 ? 147.459 109.017 103.621 1.00 123.07 216 ASP A C 1
ATOM 2218 O O . ASP A 1 216 ? 148.312 109.911 103.650 1.00 121.73 216 ASP A O 1
ATOM 2227 N N . ASN A 1 217 ? 146.928 108.564 102.482 1.00 125.66 217 ASN A N 1
ATOM 2228 C CA . ASN A 1 217 ? 147.301 109.153 101.200 1.00 125.59 217 ASN A CA 1
ATOM 2229 C C . ASN A 1 217 ? 147.151 110.668 101.227 1.00 122.60 217 ASN A C 1
ATOM 2230 O O . ASN A 1 217 ? 147.998 111.395 100.695 1.00 118.63 217 ASN A O 1
ATOM 2241 N N . ILE A 1 218 ? 146.080 111.162 101.842 1.00 118.81 218 ILE A N 1
ATOM 2242 C CA . ILE A 1 218 ? 145.848 112.593 102.002 1.00 115.58 218 ILE A CA 1
ATOM 2243 C C . ILE A 1 218 ? 146.304 112.957 103.410 1.00 113.68 218 ILE A C 1
ATOM 2244 O O . ILE A 1 218 ? 145.548 112.827 104.376 1.00 109.53 218 ILE A O 1
ATOM 2260 N N . THR A 1 219 ? 147.547 113.415 103.530 1.00 115.74 219 THR A N 1
ATOM 2261 C CA . THR A 1 219 ? 148.060 113.832 104.824 1.00 112.25 219 THR A CA 1
ATOM 2262 C C . THR A 1 219 ? 147.350 115.100 105.292 1.00 104.20 219 THR A C 1
ATOM 2263 O O . THR A 1 219 ? 146.751 115.839 104.506 1.00 98.58 219 THR A O 1
ATOM 2274 N N . TRP A 1 220 ? 147.423 115.346 106.597 1.00 96.53 220 TRP A N 1
ATOM 2275 C CA . TRP A 1 220 ? 146.787 116.505 107.206 1.00 93.83 220 TRP A CA 1
ATOM 2276 C C . TRP A 1 220 ? 147.663 117.750 107.158 1.00 97.53 220 TRP A C 1
ATOM 2277 O O . TRP A 1 220 ? 147.265 118.789 107.695 1.00 93.88 220 TRP A O 1
ATOM 2298 N N . THR A 1 221 ? 148.833 117.671 106.524 1.00 100.91 221 THR A N 1
ATOM 2299 C CA . THR A 1 221 ? 149.758 118.797 106.455 1.00 101.73 221 THR A CA 1
ATOM 2300 C C . THR A 1 221 ? 149.858 119.480 107.815 1.00 103.14 221 THR A C 1
ATOM 2301 O O . THR A 1 221 ? 149.911 118.803 108.847 1.00 106.46 221 THR A O 1
ATOM 2312 N N . LEU A 1 222 ? 149.882 120.814 107.834 1.00 104.56 222 LEU A N 1
ATOM 2313 C CA . LEU A 1 222 ? 149.915 121.568 109.076 1.00 104.70 222 LEU A CA 1
ATOM 2314 C C . LEU A 1 222 ? 148.685 122.438 109.289 1.00 99.88 222 LEU A C 1
ATOM 2315 O O . LEU A 1 222 ? 148.454 122.880 110.420 1.00 98.98 222 LEU A O 1
ATOM 2331 N N . HIS A 1 223 ? 147.891 122.695 108.245 1.00 97.85 223 HIS A N 1
ATOM 2332 C CA . HIS A 1 223 ? 146.736 123.578 108.352 1.00 93.76 223 HIS A CA 1
ATOM 2333 C C . HIS A 1 223 ? 145.540 123.039 107.571 1.00 89.12 223 HIS A C 1
ATOM 2334 O O . HIS A 1 223 ? 144.720 123.816 107.070 1.00 81.97 223 HIS A O 1
ATOM 2348 N N . SER A 1 224 ? 145.421 121.719 107.456 1.00 86.41 224 SER A N 1
ATOM 2349 C CA . SER A 1 224 ? 144.269 121.130 106.790 1.00 70.48 224 SER A CA 1
ATOM 2350 C C . SER A 1 224 ? 143.024 121.253 107.662 1.00 66.43 224 SER A C 1
ATOM 2351 O O . SER A 1 224 ? 143.104 121.391 108.886 1.00 72.82 224 SER A O 1
ATOM 2359 N N . THR A 1 225 ? 141.865 121.211 107.014 1.00 63.47 225 THR A N 1
ATOM 2360 C CA . THR A 1 225 ? 140.573 121.342 107.668 1.00 62.27 225 THR A CA 1
ATOM 2361 C C . THR A 1 225 ? 139.731 120.108 107.363 1.00 58.86 225 THR A C 1
ATOM 2362 O O . THR A 1 225 ? 140.057 119.310 106.482 1.00 63.59 225 THR A O 1
ATOM 2373 N N . SER A 1 226 ? 138.637 119.951 108.100 1.00 54.64 226 SER A N 1
ATOM 2374 C CA . SER A 1 226 ? 137.740 118.820 107.918 1.00 54.44 226 SER A CA 1
ATOM 2375 C C . SER A 1 226 ? 136.385 119.285 107.401 1.00 53.93 226 SER A C 1
ATOM 2376 O O . SER A 1 226 ? 135.982 120.430 107.627 1.00 53.85 226 SER A O 1
ATOM 2384 N N . PRO A 1 227 ? 135.647 118.416 106.702 1.00 48.52 227 PRO A N 1
ATOM 2385 C CA . PRO A 1 227 ? 134.357 118.858 106.144 1.00 45.14 227 PRO A CA 1
ATOM 2386 C C . PRO A 1 227 ? 133.401 119.405 107.190 1.00 49.45 227 PRO A C 1
ATOM 2387 O O . PRO A 1 227 ? 132.696 120.388 106.925 1.00 49.12 227 PRO A O 1
ATOM 2398 N N . ALA A 1 228 ? 133.363 118.804 108.382 1.00 48.52 228 ALA A N 1
ATOM 2399 C CA . ALA A 1 228 ? 132.413 119.247 109.396 1.00 45.03 228 ALA A CA 1
ATOM 2400 C C . ALA A 1 228 ? 132.798 120.592 109.988 1.00 45.06 228 ALA A C 1
ATOM 2401 O O . ALA A 1 228 ? 131.916 121.395 110.309 1.00 49.96 228 ALA A O 1
ATOM 2408 N N . GLU A 1 229 ? 134.093 120.862 110.160 1.00 42.26 229 GLU A N 1
ATOM 2409 C CA . GLU A 1 229 ? 134.475 122.158 110.706 1.00 44.18 229 GLU A CA 1
ATOM 2410 C C . GLU A 1 229 ? 134.070 123.274 109.755 1.00 45.42 229 GLU A C 1
ATOM 2411 O O . GLU A 1 229 ? 133.610 124.333 110.190 1.00 47.73 229 GLU A O 1
ATOM 2423 N N . GLU A 1 230 ? 134.235 123.057 108.448 1.00 44.13 230 GLU A N 1
ATOM 2424 C CA . GLU A 1 230 ? 133.801 124.058 107.482 1.00 41.20 230 GLU A CA 1
ATOM 2425 C C . GLU A 1 230 ? 132.286 124.140 107.404 1.00 40.43 230 GLU A C 1
ATOM 2426 O O . GLU A 1 230 ? 131.739 125.228 107.211 1.00 44.82 230 GLU A O 1
ATOM 2438 N N . PHE A 1 231 ? 131.588 123.014 107.553 1.00 39.82 231 PHE A N 1
ATOM 2439 C CA . PHE A 1 231 ? 130.134 123.077 107.632 1.00 37.91 231 PHE A CA 1
ATOM 2440 C C . PHE A 1 231 ? 129.695 123.932 108.812 1.00 40.18 231 PHE A C 1
ATOM 2441 O O . PHE A 1 231 ? 128.729 124.696 108.712 1.00 46.62 231 PHE A O 1
ATOM 2458 N N . TYR A 1 232 ? 130.397 123.818 109.938 1.00 40.17 232 TYR A N 1
ATOM 2459 C CA . TYR A 1 232 ? 130.032 124.563 111.137 1.00 37.57 232 TYR A CA 1
ATOM 2460 C C . TYR A 1 232 ? 130.422 126.034 111.043 1.00 40.11 232 TYR A C 1
ATOM 2461 O O . TYR A 1 232 ? 129.679 126.902 111.510 1.00 45.62 232 TYR A O 1
ATOM 2479 N N . THR A 1 233 ? 131.578 126.337 110.453 1.00 40.56 233 THR A N 1
ATOM 2480 C CA . THR A 1 233 ? 132.147 127.677 110.503 1.00 41.02 233 THR A CA 1
ATOM 2481 C C . THR A 1 233 ? 131.888 128.506 109.251 1.00 43.87 233 THR A C 1
ATOM 2482 O O . THR A 1 233 ? 132.156 129.711 109.268 1.00 49.30 233 THR A O 1
ATOM 2493 N N . ARG A 1 234 ? 131.388 127.906 108.175 1.00 41.06 234 ARG A N 1
ATOM 2494 C CA . ARG A 1 234 ? 131.163 128.609 106.921 1.00 40.28 234 ARG A CA 1
ATOM 2495 C C . ARG A 1 234 ? 129.737 128.504 106.409 1.00 43.80 234 ARG A C 1
ATOM 2496 O O . ARG A 1 234 ? 129.301 129.383 105.664 1.00 48.52 234 ARG A O 1
ATOM 2517 N N . HIS A 1 235 ? 129.004 127.455 106.779 1.00 42.44 235 HIS A N 1
ATOM 2518 C CA . HIS A 1 235 ? 127.612 127.286 106.382 1.00 39.45 235 HIS A CA 1
ATOM 2519 C C . HIS A 1 235 ? 126.648 127.619 107.513 1.00 40.98 235 HIS A C 1
ATOM 2520 O O . HIS A 1 235 ? 125.702 128.387 107.316 1.00 49.35 235 HIS A O 1
ATOM 2534 N N . VAL A 1 236 ? 126.870 127.057 108.698 1.00 41.04 236 VAL A N 1
ATOM 2535 C CA . VAL A 1 236 ? 125.981 127.311 109.826 1.00 42.99 236 VAL A CA 1
ATOM 2536 C C . VAL A 1 236 ? 126.288 128.665 110.451 1.00 44.12 236 VAL A C 1
ATOM 2537 O O . VAL A 1 236 ? 125.435 129.559 110.496 1.00 43.76 236 VAL A O 1
ATOM 2550 N N . LEU A 1 237 ? 127.515 128.835 110.941 1.00 45.56 237 LEU A N 1
ATOM 2551 C CA . LEU A 1 237 ? 127.902 130.085 111.582 1.00 41.92 237 LEU A CA 1
ATOM 2552 C C . LEU A 1 237 ? 128.167 131.183 110.562 1.00 41.95 237 LEU A C 1
ATOM 2553 O O . LEU A 1 237 ? 127.849 132.351 110.809 1.00 50.26 237 LEU A O 1
ATOM 2569 N N . GLN A 1 238 ? 128.746 130.830 109.415 1.00 43.92 238 GLN A N 1
ATOM 2570 C CA . GLN A 1 238 ? 129.230 131.817 108.452 1.00 45.00 238 GLN A CA 1
ATOM 2571 C C . GLN A 1 238 ? 130.243 132.748 109.114 1.00 43.84 238 GLN A C 1
ATOM 2572 O O . GLN A 1 238 ? 130.314 133.941 108.815 1.00 45.23 238 GLN A O 1
ATOM 2586 N N . ILE A 1 239 ? 131.038 132.187 110.028 1.00 45.69 239 ILE A N 1
ATOM 2587 C CA . ILE A 1 239 ? 132.018 132.977 110.766 1.00 48.80 239 ILE A CA 1
ATOM 2588 C C . ILE A 1 239 ? 133.057 133.571 109.827 1.00 48.15 239 ILE A C 1
ATOM 2589 O O . ILE A 1 239 ? 133.650 134.614 110.126 1.00 51.66 239 ILE A O 1
ATOM 2605 N N . HIS A 1 240 ? 133.304 132.923 108.687 1.00 49.50 240 HIS A N 1
ATOM 2606 C CA . HIS A 1 240 ? 134.316 133.417 107.762 1.00 49.84 240 HIS A CA 1
ATOM 2607 C C . HIS A 1 240 ? 133.964 134.784 107.192 1.00 49.48 240 HIS A C 1
ATOM 2608 O O . HIS A 1 240 ? 134.866 135.516 106.772 1.00 48.41 240 HIS A O 1
ATOM 2622 N N . ARG A 1 241 ? 132.673 135.149 107.166 1.00 52.73 241 ARG A N 1
ATOM 2623 C CA . ARG A 1 241 ? 132.215 136.458 106.603 1.00 50.59 241 ARG A CA 1
ATOM 2624 C C . ARG A 1 241 ? 132.524 137.572 107.621 1.00 51.65 241 ARG A C 1
ATOM 2625 O O . ARG A 1 241 ? 132.543 138.748 107.187 1.00 55.11 241 ARG A O 1
ATOM 2646 N N . SER A 1 242 ? 132.733 137.253 108.910 1.00 51.51 242 SER A N 1
ATOM 2647 C CA . SER A 1 242 ? 133.107 138.226 109.924 1.00 53.38 242 SER A CA 1
ATOM 2648 C C . SER A 1 242 ? 134.561 138.019 110.327 1.00 60.44 242 SER A C 1
ATOM 2649 O O . SER A 1 242 ? 135.076 136.898 110.305 1.00 63.85 242 SER A O 1
ATOM 2657 N N . LYS A 1 243 ? 135.263 139.105 110.692 1.00 61.43 243 LYS A N 1
ATOM 2658 C CA . LYS A 1 243 ? 136.712 139.050 111.070 1.00 68.07 243 LYS A CA 1
ATOM 2659 C C . LYS A 1 243 ? 136.863 139.485 112.535 1.00 64.78 243 LYS A C 1
ATOM 2660 O O . LYS A 1 243 ? 137.859 140.183 112.828 1.00 64.65 243 LYS A O 1
ATOM 2679 N N . GLY A 1 244 ? 135.941 139.087 113.426 1.00 63.37 244 GLY A N 1
ATOM 2680 C CA . GLY A 1 244 ? 136.050 139.350 114.846 1.00 63.96 244 GLY A CA 1
ATOM 2681 C C . GLY A 1 244 ? 134.898 140.190 115.354 1.00 61.22 244 GLY A C 1
ATOM 2682 O O . GLY A 1 244 ? 133.945 140.500 114.633 1.00 62.01 244 GLY A O 1
ATOM 2686 N N . LEU A 1 245 ? 134.996 140.563 116.632 1.00 58.10 245 LEU A N 1
ATOM 2687 C CA . LEU A 1 245 ? 133.983 141.410 117.248 1.00 59.46 245 LEU A CA 1
ATOM 2688 C C . LEU A 1 245 ? 134.021 142.834 116.716 1.00 62.38 245 LEU A C 1
ATOM 2689 O O . LEU A 1 245 ? 133.038 143.566 116.870 1.00 63.77 245 LEU A O 1
ATOM 2705 N N . GLN A 1 246 ? 135.108 143.221 116.053 1.00 64.54 246 GLN A N 1
ATOM 2706 C CA . GLN A 1 246 ? 135.238 144.575 115.454 1.00 67.61 246 GLN A CA 1
ATOM 2707 C C . GLN A 1 246 ? 134.147 144.728 114.382 1.00 69.53 246 GLN A C 1
ATOM 2708 O O . GLN A 1 246 ? 133.498 145.793 114.370 1.00 69.16 246 GLN A O 1
ATOM 2722 N N . ASP A 1 247 ? 133.954 143.735 113.497 1.00 68.33 247 ASP A N 1
ATOM 2723 C CA . ASP A 1 247 ? 132.867 143.733 112.467 1.00 67.05 247 ASP A CA 1
ATOM 2724 C C . ASP A 1 247 ? 131.960 142.525 112.735 1.00 64.18 247 ASP A C 1
ATOM 2725 O O . ASP A 1 247 ? 132.161 141.469 112.134 1.00 63.97 247 ASP A O 1
ATOM 2734 N N . LEU A 1 248 ? 130.998 142.681 113.634 1.00 63.15 248 LEU A N 1
ATOM 2735 C CA . LEU A 1 248 ? 130.000 141.647 114.027 1.00 59.19 248 LEU A CA 1
ATOM 2736 C C . LEU A 1 248 ? 128.976 141.757 112.900 1.00 62.89 248 LEU A C 1
ATOM 2737 O O . LEU A 1 248 ? 127.813 142.094 113.211 1.00 62.12 248 LEU A O 1
ATOM 2753 N N . GLY A 1 249 ? 129.353 141.482 111.641 1.00 70.68 249 GLY A N 1
ATOM 2754 C CA . GLY A 1 249 ? 128.527 141.859 110.466 1.00 64.26 249 GLY A CA 1
ATOM 2755 C C . GLY A 1 249 ? 127.391 140.951 110.065 1.00 60.61 249 GLY A C 1
ATOM 2756 O O . GLY A 1 249 ? 127.509 139.797 110.350 1.00 59.57 249 GLY A O 1
ATOM 2760 N N . GLY A 1 250 ? 126.326 141.483 109.435 1.00 54.43 250 GLY A N 1
ATOM 2761 C CA . GLY A 1 250 ? 125.195 140.686 108.889 1.00 53.40 250 GLY A CA 1
ATOM 2762 C C . GLY A 1 250 ? 124.433 139.871 109.925 1.00 54.39 250 GLY A C 1
ATOM 2763 O O . GLY A 1 250 ? 124.817 139.937 111.100 1.00 54.42 250 GLY A O 1
ATOM 2767 N N . ILE A 1 251 ? 123.353 139.173 109.531 1.00 51.94 251 ILE A N 1
ATOM 2768 C CA . ILE A 1 251 ? 122.558 138.272 110.431 1.00 54.34 251 ILE A CA 1
ATOM 2769 C C . ILE A 1 251 ? 122.124 137.044 109.618 1.00 60.31 251 ILE A C 1
ATOM 2770 O O . ILE A 1 251 ? 121.450 137.255 108.588 1.00 64.92 251 ILE A O 1
ATOM 2786 N N . SER A 1 252 ? 122.480 135.821 110.032 1.00 55.88 252 SER A N 1
ATOM 2787 C CA . SER A 1 252 ? 122.015 134.570 109.368 1.00 53.63 252 SER A CA 1
ATOM 2788 C C . SER A 1 252 ? 120.501 134.464 109.600 1.00 52.91 252 SER A C 1
ATOM 2789 O O . SER A 1 252 ? 120.132 134.315 110.773 1.00 55.37 252 SER A O 1
ATOM 2797 N N . TRP A 1 253 ? 119.659 134.606 108.564 1.00 53.19 253 TRP A N 1
ATOM 2798 C CA . TRP A 1 253 ? 118.207 134.516 108.680 1.00 54.55 253 TRP A CA 1
ATOM 2799 C C . TRP A 1 253 ? 117.747 133.097 108.992 1.00 52.77 253 TRP A C 1
ATOM 2800 O O . TRP A 1 253 ? 116.716 132.916 109.650 1.00 50.84 253 TRP A O 1
ATOM 2821 N N . GLN A 1 254 ? 118.480 132.082 108.532 1.00 56.05 254 GLN A N 1
ATOM 2822 C CA . GLN A 1 254 ? 118.125 130.709 108.878 1.00 53.90 254 GLN A CA 1
ATOM 2823 C C . GLN A 1 254 ? 118.229 130.488 110.382 1.00 51.20 254 GLN A C 1
ATOM 2824 O O . GLN A 1 254 ? 117.329 129.910 111.005 1.00 54.91 254 GLN A O 1
ATOM 2838 N N . LEU A 1 255 ? 119.320 130.960 110.988 1.00 49.57 255 LEU A N 1
ATOM 2839 C CA . LEU A 1 255 ? 119.455 130.856 112.434 1.00 47.08 255 LEU A CA 1
ATOM 2840 C C . LEU A 1 255 ? 118.423 131.718 113.147 1.00 44.66 255 LEU A C 1
ATOM 2841 O O . LEU A 1 255 ? 117.974 131.364 114.241 1.00 45.71 255 LEU A O 1
ATOM 2857 N N . ALA A 1 256 ? 118.030 132.843 112.546 1.00 46.25 256 ALA A N 1
ATOM 2858 C CA . ALA A 1 256 ? 116.977 133.662 113.134 1.00 45.73 256 ALA A CA 1
ATOM 2859 C C . ALA A 1 256 ? 115.656 132.905 113.179 1.00 49.15 256 ALA A C 1
ATOM 2860 O O . ALA A 1 256 ? 114.955 132.926 114.194 1.00 56.53 256 ALA A O 1
ATOM 2867 N N . LEU A 1 257 ? 115.303 132.223 112.088 1.00 50.95 257 LEU A N 1
ATOM 2868 C CA . LEU A 1 257 ? 114.085 131.418 112.087 1.00 50.28 257 LEU A CA 1
ATOM 2869 C C . LEU A 1 257 ? 114.183 130.277 113.091 1.00 49.50 257 LEU A C 1
ATOM 2870 O O . LEU A 1 257 ? 113.211 129.966 113.794 1.00 53.06 257 LEU A O 1
ATOM 2886 N N . CYS A 1 258 ? 115.351 129.637 113.170 1.00 48.52 258 CYS A N 1
ATOM 2887 C CA . CYS A 1 258 ? 115.528 128.551 114.128 1.00 46.58 258 CYS A CA 1
ATOM 2888 C C . CYS A 1 258 ? 115.346 129.045 115.559 1.00 48.68 258 CYS A C 1
ATOM 2889 O O . CYS A 1 258 ? 114.682 128.391 116.371 1.00 52.85 258 CYS A O 1
ATOM 2897 N N . ILE A 1 259 ? 115.917 130.207 115.885 1.00 49.47 259 ILE A N 1
ATOM 2898 C CA . ILE A 1 259 ? 115.778 130.734 117.237 1.00 47.02 259 ILE A CA 1
ATOM 2899 C C . ILE A 1 259 ? 114.353 131.207 117.489 1.00 49.59 259 ILE A C 1
ATOM 2900 O O . ILE A 1 259 ? 113.871 131.145 118.622 1.00 50.77 259 ILE A O 1
ATOM 2916 N N . MET A 1 260 ? 113.657 131.695 116.460 1.00 50.68 260 MET A N 1
ATOM 2917 C CA . MET A 1 260 ? 112.255 132.056 116.643 1.00 47.66 260 MET A CA 1
ATOM 2918 C C . MET A 1 260 ? 111.417 130.830 116.979 1.00 47.21 260 MET A C 1
ATOM 2919 O O . MET A 1 260 ? 110.529 130.891 117.837 1.00 52.82 260 MET A O 1
ATOM 2933 N N . LEU A 1 261 ? 111.679 129.707 116.307 1.00 46.23 261 LEU A N 1
ATOM 2934 C CA . LEU A 1 261 ? 110.993 128.467 116.662 1.00 48.03 261 LEU A CA 1
ATOM 2935 C C . LEU A 1 261 ? 111.354 128.034 118.081 1.00 49.35 261 LEU A C 1
ATOM 2936 O O . LEU A 1 261 ? 110.484 127.622 118.861 1.00 52.01 261 LEU A O 1
ATOM 2952 N N . ILE A 1 262 ? 112.637 128.132 118.435 1.00 49.63 262 ILE A N 1
ATOM 2953 C CA . ILE A 1 262 ? 113.062 127.805 119.794 1.00 47.08 262 ILE A CA 1
ATOM 2954 C C . ILE A 1 262 ? 112.280 128.637 120.801 1.00 45.48 262 ILE A C 1
ATOM 2955 O O . ILE A 1 262 ? 111.781 128.124 121.809 1.00 50.12 262 ILE A O 1
ATOM 2971 N N . PHE A 1 263 ? 112.152 129.937 120.533 1.00 48.63 263 PHE A N 1
ATOM 2972 C CA . PHE A 1 263 ? 111.521 130.839 121.487 1.00 47.35 263 PHE A CA 1
ATOM 2973 C C . PHE A 1 263 ? 110.014 130.642 121.551 1.00 43.80 263 PHE A C 1
ATOM 2974 O O . PHE A 1 263 ? 109.427 130.792 122.624 1.00 46.82 263 PHE A O 1
ATOM 2991 N N . THR A 1 264 ? 109.363 130.317 120.432 1.00 41.41 264 THR A N 1
ATOM 2992 C CA . THR A 1 264 ? 107.933 130.033 120.508 1.00 43.53 264 THR A CA 1
ATOM 2993 C C . THR A 1 264 ? 107.681 128.756 121.301 1.00 46.15 264 THR A C 1
ATOM 2994 O O . THR A 1 264 ? 106.738 128.689 122.102 1.00 46.83 264 THR A O 1
ATOM 3005 N N . VAL A 1 265 ? 108.531 127.740 121.117 1.00 49.09 265 VAL A N 1
ATOM 3006 C CA . VAL A 1 265 ? 108.416 126.532 121.931 1.00 47.63 265 VAL A CA 1
ATOM 3007 C C . VAL A 1 265 ? 108.611 126.873 123.404 1.00 47.77 265 VAL A C 1
ATOM 3008 O O . VAL A 1 265 ? 107.849 126.429 124.273 1.00 54.49 265 VAL A O 1
ATOM 3021 N N . ILE A 1 266 ? 109.629 127.682 123.702 1.00 48.73 266 ILE A N 1
ATOM 3022 C CA . ILE A 1 266 ? 109.901 128.063 125.085 1.00 44.30 266 ILE A CA 1
ATOM 3023 C C . ILE A 1 266 ? 108.698 128.780 125.680 1.00 44.33 266 ILE A C 1
ATOM 3024 O O . ILE A 1 266 ? 108.242 128.456 126.782 1.00 49.26 266 ILE A O 1
ATOM 3040 N N . TYR A 1 267 ? 108.161 129.762 124.956 1.00 41.29 267 TYR A N 1
ATOM 3041 C CA . TYR A 1 267 ? 107.024 130.517 125.465 1.00 43.48 267 TYR A CA 1
ATOM 3042 C C . TYR A 1 267 ? 105.847 129.598 125.747 1.00 42.68 267 TYR A C 1
ATOM 3043 O O . TYR A 1 267 ? 105.300 129.595 126.855 1.00 48.37 267 TYR A O 1
ATOM 3061 N N . PHE A 1 268 ? 105.454 128.788 124.764 1.00 42.85 268 PHE A N 1
ATOM 3062 C CA . PHE A 1 268 ? 104.291 127.935 124.961 1.00 41.51 268 PHE A CA 1
ATOM 3063 C C . PHE A 1 268 ? 104.550 126.813 125.955 1.00 44.13 268 PHE A C 1
ATOM 3064 O O . PHE A 1 268 ? 103.600 126.126 126.345 1.00 46.14 268 PHE A O 1
ATOM 3081 N N . SER A 1 269 ? 105.798 126.609 126.372 1.00 48.03 269 SER A N 1
ATOM 3082 C CA . SER A 1 269 ? 106.094 125.625 127.404 1.00 45.63 269 SER A CA 1
ATOM 3083 C C . SER A 1 269 ? 105.940 126.171 128.819 1.00 49.99 269 SER A C 1
ATOM 3084 O O . SER A 1 269 ? 105.688 125.390 129.744 1.00 53.40 269 SER A O 1
ATOM 3092 N N . ILE A 1 270 ? 106.080 127.483 129.018 1.00 52.98 270 ILE A N 1
ATOM 3093 C CA . ILE A 1 270 ? 106.110 128.051 130.364 1.00 48.77 270 ILE A CA 1
ATOM 3094 C C . ILE A 1 270 ? 105.134 129.212 130.512 1.00 46.42 270 ILE A C 1
ATOM 3095 O O . ILE A 1 270 ? 105.094 129.866 131.560 1.00 55.74 270 ILE A O 1
ATOM 3111 N N . TRP A 1 271 ? 104.339 129.483 129.475 1.00 47.12 271 TRP A N 1
ATOM 3112 C CA . TRP A 1 271 ? 103.476 130.661 129.511 1.00 45.20 271 TRP A CA 1
ATOM 3113 C C . TRP A 1 271 ? 102.394 130.537 130.578 1.00 53.11 271 TRP A C 1
ATOM 3114 O O . TRP A 1 271 ? 102.053 131.525 131.237 1.00 57.10 271 TRP A O 1
ATOM 3135 N N . LYS A 1 272 ? 101.840 129.340 130.765 1.00 56.40 272 LYS A N 1
ATOM 3136 C CA . LYS A 1 272 ? 100.745 129.149 131.706 1.00 51.54 272 LYS A CA 1
ATOM 3137 C C . LYS A 1 272 ? 101.217 128.925 133.134 1.00 54.61 272 LYS A C 1
ATOM 3138 O O . LYS A 1 272 ? 100.384 128.902 134.046 1.00 57.04 272 LYS A O 1
ATOM 3157 N N . GLY A 1 273 ? 102.522 128.761 133.353 1.00 56.82 273 GLY A N 1
ATOM 3158 C CA . GLY A 1 273 ? 103.069 128.613 134.684 1.00 57.11 273 GLY A CA 1
ATOM 3159 C C . GLY A 1 273 ? 103.755 127.271 134.861 1.00 53.02 273 GLY A C 1
ATOM 3160 O O . GLY A 1 273 ? 104.344 126.726 133.919 1.00 49.53 273 GLY A O 1
ATOM 3164 N N . VAL A 1 274 ? 103.671 126.746 136.083 1.00 57.03 274 VAL A N 1
ATOM 3165 C CA . VAL A 1 274 ? 104.345 125.496 136.404 1.00 48.30 274 VAL A CA 1
ATOM 3166 C C . VAL A 1 274 ? 103.505 124.279 136.040 1.00 46.20 274 VAL A C 1
ATOM 3167 O O . VAL A 1 274 ? 104.061 123.195 135.827 1.00 51.66 274 VAL A O 1
ATOM 3180 N N . LYS A 1 275 ? 102.183 124.431 135.947 1.00 47.06 275 LYS A N 1
ATOM 3181 C CA . LYS A 1 275 ? 101.323 123.285 135.669 1.00 45.27 275 LYS A CA 1
ATOM 3182 C C . LYS A 1 275 ? 101.640 122.665 134.313 1.00 51.49 275 LYS A C 1
ATOM 3183 O O . LYS A 1 275 ? 101.658 121.437 134.174 1.00 56.80 275 LYS A O 1
ATOM 3202 N N . THR A 1 276 ? 101.887 123.495 133.299 1.00 48.94 276 THR A N 1
ATOM 3203 C CA . THR A 1 276 ? 102.221 122.991 131.972 1.00 45.20 276 THR A CA 1
ATOM 3204 C C . THR A 1 276 ? 103.707 122.705 131.810 1.00 45.48 276 THR A C 1
ATOM 3205 O O . THR A 1 276 ? 104.077 121.762 131.097 1.00 52.07 276 THR A O 1
ATOM 3216 N N . SER A 1 277 ? 104.554 123.495 132.481 1.00 45.07 277 SER A N 1
ATOM 3217 C CA . SER A 1 277 ? 106.033 123.364 132.386 1.00 45.20 277 SER A CA 1
ATOM 3218 C C . SER A 1 277 ? 106.472 122.063 133.068 1.00 46.09 277 SER A C 1
ATOM 3219 O O . SER A 1 277 ? 107.521 121.535 132.672 1.00 49.49 277 SER A O 1
ATOM 3227 N N . GLY A 1 278 ? 105.752 121.591 134.097 1.00 46.12 278 GLY A N 1
ATOM 3228 C CA . GLY A 1 278 ? 106.050 120.330 134.748 1.00 42.83 278 GLY A CA 1
ATOM 3229 C C . GLY A 1 278 ? 105.655 119.118 133.936 1.00 45.56 278 GLY A C 1
ATOM 3230 O O . GLY A 1 278 ? 106.196 118.032 134.163 1.00 51.23 278 GLY A O 1
ATOM 3234 N N . LYS A 1 279 ? 104.727 119.278 132.994 1.00 47.47 279 LYS A N 1
ATOM 3235 C CA . LYS A 1 279 ? 104.336 118.185 132.114 1.00 43.53 279 LYS A CA 1
ATOM 3236 C C . LYS A 1 279 ? 105.130 118.170 130.817 1.00 40.30 279 LYS A C 1
ATOM 3237 O O . LYS A 1 279 ? 105.345 117.096 130.245 1.00 44.52 279 LYS A O 1
ATOM 3256 N N . VAL A 1 280 ? 105.559 119.334 130.329 1.00 41.75 280 VAL A N 1
ATOM 3257 C CA . VAL A 1 280 ? 106.478 119.356 129.193 1.00 44.30 280 VAL A CA 1
ATOM 3258 C C . VAL A 1 280 ? 107.825 118.768 129.596 1.00 43.87 280 VAL A C 1
ATOM 3259 O O . VAL A 1 280 ? 108.495 118.090 128.802 1.00 51.38 280 VAL A O 1
ATOM 3272 N N . VAL A 1 281 ? 108.241 119.013 130.839 1.00 43.61 281 VAL A N 1
ATOM 3273 C CA . VAL A 1 281 ? 109.503 118.468 131.317 1.00 42.65 281 VAL A CA 1
ATOM 3274 C C . VAL A 1 281 ? 109.472 116.947 131.319 1.00 41.59 281 VAL A C 1
ATOM 3275 O O . VAL A 1 281 ? 110.505 116.305 131.110 1.00 43.89 281 VAL A O 1
ATOM 3288 N N . TRP A 1 282 ? 108.294 116.348 131.520 1.00 46.54 282 TRP A N 1
ATOM 3289 C CA . TRP A 1 282 ? 108.194 114.890 131.538 1.00 44.52 282 TRP A CA 1
ATOM 3290 C C . TRP A 1 282 ? 108.907 114.274 130.346 1.00 44.49 282 TRP A C 1
ATOM 3291 O O . TRP A 1 282 ? 109.587 113.250 130.479 1.00 53.16 282 TRP A O 1
ATOM 3312 N N . VAL A 1 283 ? 108.762 114.881 129.174 1.00 48.38 283 VAL A N 1
ATOM 3313 C CA . VAL A 1 283 ? 109.467 114.404 127.990 1.00 47.36 283 VAL A CA 1
ATOM 3314 C C . VAL A 1 283 ? 110.809 115.102 127.833 1.00 47.36 283 VAL A C 1
ATOM 3315 O O . VAL A 1 283 ? 111.822 114.453 127.558 1.00 50.81 283 VAL A O 1
ATOM 3328 N N . THR A 1 284 ? 110.852 116.423 128.028 1.00 45.85 284 THR A N 1
ATOM 3329 C CA . THR A 1 284 ? 112.058 117.162 127.680 1.00 46.56 284 THR A CA 1
ATOM 3330 C C . THR A 1 284 ? 113.247 116.775 128.557 1.00 48.37 284 THR A C 1
ATOM 3331 O O . THR A 1 284 ? 114.392 117.025 128.166 1.00 52.43 284 THR A O 1
ATOM 3342 N N . ALA A 1 285 ? 113.011 116.152 129.715 1.00 47.66 285 ALA A N 1
ATOM 3343 C CA . ALA A 1 285 ? 114.081 115.780 130.629 1.00 50.66 285 ALA A CA 1
ATOM 3344 C C . ALA A 1 285 ? 114.374 114.289 130.651 1.00 54.65 285 ALA A C 1
ATOM 3345 O O . ALA A 1 285 ? 115.433 113.895 131.147 1.00 58.62 285 ALA A O 1
ATOM 3352 N N . THR A 1 286 ? 113.472 113.457 130.134 1.00 49.98 286 THR A N 1
ATOM 3353 C CA . THR A 1 286 ? 113.680 112.016 130.090 1.00 48.31 286 THR A CA 1
ATOM 3354 C C . THR A 1 286 ? 114.099 111.515 128.716 1.00 52.46 286 THR A C 1
ATOM 3355 O O . THR A 1 286 ? 114.806 110.506 128.628 1.00 57.92 286 THR A O 1
ATOM 3366 N N . PHE A 1 287 ? 113.683 112.189 127.646 1.00 53.14 287 PHE A N 1
ATOM 3367 C CA . PHE A 1 287 ? 114.117 111.803 126.307 1.00 53.55 287 PHE A CA 1
ATOM 3368 C C . PHE A 1 287 ? 115.633 111.877 126.144 1.00 52.96 287 PHE A C 1
ATOM 3369 O O . PHE A 1 287 ? 116.213 110.955 125.535 1.00 58.24 287 PHE A O 1
ATOM 3386 N N . PRO A 1 288 ? 116.324 112.904 126.650 1.00 50.14 288 PRO A N 1
ATOM 3387 C CA . PRO A 1 288 ? 117.789 112.918 126.538 1.00 49.10 288 PRO A CA 1
ATOM 3388 C C . PRO A 1 288 ? 118.445 111.693 127.135 1.00 51.81 288 PRO A C 1
ATOM 3389 O O . PRO A 1 288 ? 119.481 111.257 126.628 1.00 52.95 288 PRO A O 1
ATOM 3400 N N . TYR A 1 289 ? 117.883 111.123 128.202 1.00 55.17 289 TYR A N 1
ATOM 3401 C CA . TYR A 1 289 ? 118.495 109.946 128.810 1.00 49.58 289 TYR A CA 1
ATOM 3402 C C . TYR A 1 289 ? 118.379 108.730 127.900 1.00 47.61 289 TYR A C 1
ATOM 3403 O O . TYR A 1 289 ? 119.316 107.930 127.799 1.00 54.14 289 TYR A O 1
ATOM 3421 N N . ILE A 1 290 ? 117.238 108.573 127.226 1.00 48.84 290 ILE A N 1
ATOM 3422 C CA . ILE A 1 290 ? 117.092 107.489 126.258 1.00 50.07 290 IL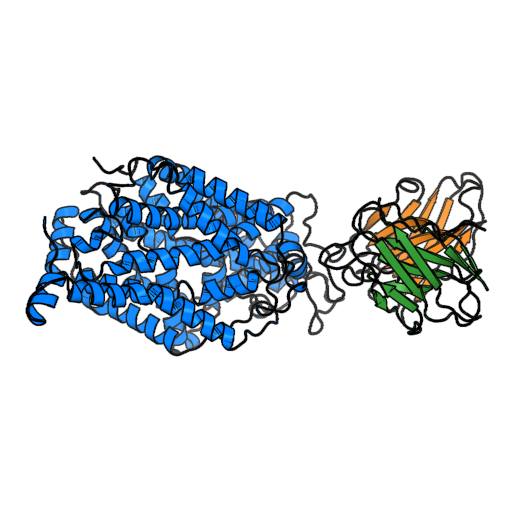E A CA 1
ATOM 3423 C C . ILE A 1 290 ? 118.088 107.663 125.119 1.00 50.30 290 ILE A C 1
ATOM 3424 O O . ILE A 1 290 ? 118.750 106.702 124.689 1.00 51.11 290 ILE A O 1
ATOM 3440 N N . ILE A 1 291 ? 118.213 108.889 124.606 1.00 49.25 291 ILE A N 1
ATOM 3441 C CA . ILE A 1 291 ? 119.161 109.114 123.519 1.00 46.58 291 ILE A CA 1
ATOM 3442 C C . ILE A 1 291 ? 120.584 108.862 123.999 1.00 46.36 291 ILE A C 1
ATOM 3443 O O . ILE A 1 291 ? 121.422 108.340 123.256 1.00 51.13 291 ILE A O 1
ATOM 3459 N N . LEU A 1 292 ? 120.883 109.236 125.243 1.00 44.81 292 LEU A N 1
ATOM 3460 C CA . LEU A 1 292 ? 122.212 108.994 125.788 1.00 45.84 292 LEU A CA 1
ATOM 3461 C C . LEU A 1 292 ? 122.491 107.505 125.904 1.00 46.03 292 LEU A C 1
ATOM 3462 O O . LEU A 1 292 ? 123.605 107.056 125.627 1.00 51.66 292 LEU A O 1
ATOM 3478 N N . SER A 1 293 ? 121.495 106.720 126.319 1.00 42.78 293 SER A N 1
ATOM 3479 C CA . SER A 1 293 ? 121.703 105.280 126.421 1.00 42.45 293 SER A CA 1
ATOM 3480 C C . SER A 1 293 ? 121.975 104.667 125.052 1.00 48.44 293 SER A C 1
ATOM 3481 O O . SER A 1 293 ? 122.899 103.855 124.899 1.00 51.26 293 SER A O 1
ATOM 3489 N N . VAL A 1 294 ? 121.194 105.049 124.039 1.00 50.62 294 VAL A N 1
ATOM 3490 C CA . VAL A 1 294 ? 121.417 104.475 122.711 1.00 45.86 294 VAL A CA 1
ATOM 3491 C C . VAL A 1 294 ? 122.766 104.924 122.153 1.00 43.56 294 VAL A C 1
ATOM 3492 O O . VAL A 1 294 ? 123.500 104.130 121.545 1.00 49.05 294 VAL A O 1
ATOM 3505 N N . LEU A 1 295 ? 123.124 106.195 122.355 1.00 41.40 295 LEU A N 1
ATOM 3506 C CA . LEU A 1 295 ? 124.412 106.687 121.881 1.00 43.73 295 LEU A CA 1
ATOM 3507 C C . LEU A 1 295 ? 125.563 105.993 122.596 1.00 47.24 295 LEU A C 1
ATOM 3508 O O . LEU A 1 295 ? 126.596 105.705 121.985 1.00 50.77 295 LEU A O 1
ATOM 3524 N N . LEU A 1 296 ? 125.413 105.733 123.896 1.00 46.90 296 LEU A N 1
ATOM 3525 C CA . LEU A 1 296 ? 126.445 105.020 124.636 1.00 46.64 296 LEU A CA 1
ATOM 3526 C C . LEU A 1 296 ? 126.601 103.598 124.124 1.00 45.60 296 LEU A C 1
ATOM 3527 O O . LEU A 1 296 ? 127.725 103.104 123.986 1.00 51.62 296 LEU A O 1
ATOM 3543 N N . VAL A 1 297 ? 125.488 102.921 123.836 1.00 45.26 297 VAL A N 1
ATOM 3544 C CA . VAL A 1 297 ? 125.575 101.572 123.284 1.00 46.63 297 VAL A CA 1
ATOM 3545 C C . VAL A 1 297 ? 126.320 101.599 121.955 1.00 48.83 297 VAL A C 1
ATOM 3546 O O . VAL A 1 297 ? 127.228 100.792 121.711 1.00 54.61 297 VAL A O 1
ATOM 3559 N N . ARG A 1 298 ? 125.958 102.540 121.080 1.00 45.85 298 ARG A N 1
ATOM 3560 C CA . ARG A 1 298 ? 126.635 102.632 119.789 1.00 48.15 298 ARG A CA 1
ATOM 3561 C C . ARG A 1 298 ? 128.123 102.911 119.971 1.00 52.07 298 ARG A C 1
ATOM 3562 O O . ARG A 1 298 ? 128.970 102.233 119.380 1.00 54.66 298 ARG A O 1
ATOM 3583 N N . GLY A 1 299 ? 128.463 103.900 120.798 1.00 51.84 299 GLY A N 1
ATOM 3584 C CA . GLY A 1 299 ? 129.863 104.228 121.007 1.00 45.98 299 GLY A CA 1
ATOM 3585 C C . GLY A 1 299 ? 130.655 103.062 121.564 1.00 47.31 299 GLY A C 1
ATOM 3586 O O . GLY A 1 299 ? 131.801 102.834 121.173 1.00 55.67 299 GLY A O 1
ATOM 3590 N N . ALA A 1 300 ? 130.057 102.309 122.488 1.00 45.27 300 ALA A N 1
ATOM 3591 C CA . ALA A 1 300 ? 130.724 101.125 123.014 1.00 44.74 300 ALA A CA 1
ATOM 3592 C C . ALA A 1 300 ? 130.948 100.095 121.916 1.00 46.84 300 ALA A C 1
ATOM 3593 O O . ALA A 1 300 ? 131.999 99.446 121.870 1.00 51.28 300 ALA A O 1
ATOM 3600 N N . THR A 1 301 ? 129.973 99.930 121.021 1.00 48.82 301 THR A N 1
ATOM 3601 C CA . THR A 1 301 ? 130.136 98.978 119.928 1.00 50.74 301 THR A CA 1
ATOM 3602 C C . THR A 1 301 ? 131.092 99.469 118.847 1.00 53.59 301 THR A C 1
ATOM 3603 O O . THR A 1 301 ? 131.449 98.683 117.963 1.00 55.78 301 THR A O 1
ATOM 3614 N N . LEU A 1 302 ? 131.512 100.732 118.888 1.00 53.73 302 LEU A N 1
ATOM 3615 C CA . LEU A 1 302 ? 132.423 101.241 117.877 1.00 51.18 302 LEU A CA 1
ATOM 3616 C C . LEU A 1 302 ? 133.806 100.609 118.035 1.00 54.87 302 LEU A C 1
ATOM 3617 O O . LEU A 1 302 ? 134.202 100.231 119.140 1.00 61.75 302 LEU A O 1
ATOM 3633 N N . PRO A 1 303 ? 134.562 100.482 116.941 1.00 58.88 303 PRO A N 1
ATOM 3634 C CA . PRO A 1 303 ? 135.925 99.940 117.036 1.00 51.96 303 PRO A CA 1
ATOM 3635 C C . PRO A 1 303 ? 136.894 101.012 117.512 1.00 54.68 303 PRO A C 1
ATOM 3636 O O . PRO A 1 303 ? 137.030 102.064 116.884 1.00 59.69 303 PRO A O 1
ATOM 3647 N N . GLY A 1 304 ? 137.567 100.743 118.624 1.00 57.22 304 GLY A N 1
ATOM 3648 C CA . GLY A 1 304 ? 138.495 101.687 119.206 1.00 55.82 304 GLY A CA 1
ATOM 3649 C C . GLY A 1 304 ? 137.954 102.490 120.366 1.00 54.89 304 GLY A C 1
ATOM 3650 O O . GLY A 1 304 ? 138.658 103.379 120.857 1.00 58.83 304 GLY A O 1
ATOM 3654 N N . ALA A 1 305 ? 136.729 102.212 120.818 1.00 55.08 305 ALA A N 1
ATOM 3655 C CA . ALA A 1 305 ? 136.186 102.928 121.966 1.00 51.22 305 ALA A CA 1
ATOM 3656 C C . ALA A 1 305 ? 137.003 102.668 123.223 1.00 56.10 305 ALA A C 1
ATOM 3657 O O . ALA A 1 305 ? 137.013 103.499 124.142 1.00 56.69 305 ALA A O 1
ATOM 3664 N N . TRP A 1 306 ? 137.689 101.524 123.286 1.00 60.15 306 TRP A N 1
ATOM 3665 C CA . TRP A 1 306 ? 138.515 101.230 124.450 1.00 50.12 306 TRP A CA 1
ATOM 3666 C C . TRP A 1 306 ? 139.597 102.284 124.621 1.00 51.88 306 TRP A C 1
ATOM 3667 O O . TRP A 1 306 ? 139.897 102.694 125.746 1.00 58.07 306 TRP A O 1
ATOM 3688 N N . ARG A 1 307 ? 140.194 102.739 123.518 1.00 55.35 307 ARG A N 1
ATOM 3689 C CA . ARG A 1 307 ? 141.154 103.834 123.600 1.00 57.99 307 ARG A CA 1
ATOM 3690 C C . ARG A 1 307 ? 140.528 105.049 124.268 1.00 54.43 307 ARG A C 1
ATOM 3691 O O . ARG A 1 307 ? 141.121 105.655 125.167 1.00 61.40 307 ARG A O 1
ATOM 3712 N N . GLY A 1 308 ? 139.317 105.413 123.846 1.00 53.81 308 GLY A N 1
ATOM 3713 C CA . GLY A 1 308 ? 138.683 106.600 124.393 1.00 54.18 308 GLY A CA 1
ATOM 3714 C C . GLY A 1 308 ? 138.393 106.477 125.876 1.00 55.71 308 GLY A C 1
ATOM 3715 O O . GLY A 1 308 ? 138.703 107.378 126.658 1.00 60.49 308 GLY A O 1
ATOM 3719 N N . VAL A 1 309 ? 137.810 105.350 126.289 1.00 56.64 309 VAL A N 1
ATOM 3720 C CA . VAL A 1 309 ? 137.461 105.199 127.699 1.00 54.13 309 VAL A CA 1
ATOM 3721 C C . VAL A 1 309 ? 138.718 105.086 128.554 1.00 54.81 309 VAL A C 1
ATOM 3722 O O . VAL A 1 309 ? 138.772 105.612 129.673 1.00 57.56 309 VAL A O 1
ATOM 3735 N N . LEU A 1 310 ? 139.749 104.404 128.050 1.00 53.81 310 LEU A N 1
ATOM 3736 C CA . LEU A 1 310 ? 140.996 104.289 128.794 1.00 50.96 310 LEU A CA 1
ATOM 3737 C C . LEU A 1 310 ? 141.683 105.638 128.939 1.00 53.94 310 LEU A C 1
ATOM 3738 O O . LEU A 1 310 ? 142.272 105.921 129.986 1.00 61.32 310 LEU A O 1
ATOM 3754 N N . PHE A 1 311 ? 141.626 106.479 127.908 1.00 56.31 311 PHE A N 1
ATOM 3755 C CA . PHE A 1 311 ? 142.182 107.821 127.995 1.00 60.77 311 PHE A CA 1
ATOM 3756 C C . PHE A 1 311 ? 141.306 108.737 128.839 1.00 59.95 311 PHE A C 1
ATOM 3757 O O . PHE A 1 311 ? 141.787 109.766 129.327 1.00 64.90 311 PHE A O 1
ATOM 3774 N N . TYR A 1 312 ? 140.035 108.374 129.023 1.00 59.99 312 TYR A N 1
ATOM 3775 C CA . TYR A 1 312 ? 139.117 109.162 129.838 1.00 57.60 312 TYR A CA 1
ATOM 3776 C C . TYR A 1 312 ? 139.263 108.850 131.323 1.00 57.72 312 TYR A C 1
ATOM 3777 O O . TYR A 1 312 ? 139.133 109.749 132.161 1.00 64.61 312 TYR A O 1
ATOM 3795 N N . LEU A 1 313 ? 139.535 107.590 131.667 1.00 59.71 313 LEU A N 1
ATOM 3796 C CA . LEU A 1 313 ? 139.581 107.168 133.062 1.00 57.98 313 LEU A CA 1
ATOM 3797 C C . LEU A 1 313 ? 140.991 107.013 133.614 1.00 58.89 313 LEU A C 1
ATOM 3798 O O . LEU A 1 313 ? 141.166 107.087 134.835 1.00 61.84 313 LEU A O 1
ATOM 3814 N N . LYS A 1 314 ? 141.991 106.797 132.764 1.00 58.10 314 LYS A N 1
ATOM 3815 C CA . LYS A 1 314 ? 143.350 106.564 133.238 1.00 62.40 314 LYS A CA 1
ATOM 3816 C C . LYS A 1 314 ? 143.785 107.717 134.135 1.00 67.74 314 LYS A C 1
ATOM 3817 O O . LYS A 1 314 ? 144.007 108.832 133.644 1.00 69.77 314 LYS A O 1
ATOM 3836 N N . PRO A 1 315 ? 143.919 107.499 135.442 1.00 63.33 315 PRO A N 1
ATOM 3837 C CA . PRO A 1 315 ? 144.241 108.614 136.338 1.00 62.57 315 PRO A CA 1
ATOM 3838 C C . PRO A 1 315 ? 145.638 109.158 136.094 1.00 69.34 315 PRO A C 1
ATOM 3839 O O . PRO A 1 315 ? 146.552 108.441 135.681 1.00 73.24 315 PRO A O 1
ATOM 3850 N N . ASN A 1 316 ? 145.791 110.455 136.360 1.00 66.82 316 ASN A N 1
ATOM 3851 C CA . ASN A 1 316 ? 147.083 111.139 136.332 1.00 64.59 316 ASN A CA 1
ATOM 3852 C C . ASN A 1 316 ? 147.189 111.886 137.658 1.00 69.99 316 ASN A C 1
ATOM 3853 O O . ASN A 1 316 ? 146.836 113.064 137.748 1.00 73.71 316 ASN A O 1
ATOM 3864 N N . TRP A 1 317 ? 147.676 111.193 138.689 1.00 69.58 317 TRP A N 1
ATOM 3865 C CA . TRP A 1 317 ? 147.725 111.781 140.021 1.00 67.17 317 TRP A CA 1
ATOM 3866 C C . TRP A 1 317 ? 148.693 112.954 140.103 1.00 69.14 317 TRP A C 1
ATOM 3867 O O . TRP A 1 317 ? 148.567 113.781 141.012 1.00 66.69 317 TRP A O 1
ATOM 3888 N N . GLN A 1 318 ? 149.656 113.044 139.183 1.00 76.22 318 GLN A N 1
ATOM 3889 C CA . GLN A 1 318 ? 150.553 114.195 139.168 1.00 75.02 318 GLN A CA 1
ATOM 3890 C C . GLN A 1 318 ? 149.789 115.484 138.892 1.00 70.04 318 GLN A C 1
ATOM 3891 O O . GLN A 1 318 ? 150.087 116.529 139.479 1.00 70.30 318 GLN A O 1
ATOM 3905 N N . LYS A 1 319 ? 148.800 115.430 137.997 1.00 72.96 319 LYS A N 1
ATOM 3906 C CA . LYS A 1 319 ? 147.994 116.610 137.705 1.00 71.15 319 LYS A CA 1
ATOM 3907 C C . LYS A 1 319 ? 147.178 117.062 138.905 1.00 68.92 319 LYS A C 1
ATOM 3908 O O . LYS A 1 319 ? 146.661 118.184 138.901 1.00 72.28 319 LYS A O 1
ATOM 3927 N N . LEU A 1 320 ? 147.043 116.215 139.924 1.00 64.77 320 LEU A N 1
ATOM 3928 C CA . LEU A 1 320 ? 146.199 116.564 141.059 1.00 64.95 320 LEU A CA 1
ATOM 3929 C C . LEU A 1 320 ? 146.849 117.614 141.950 1.00 64.65 320 LEU A C 1
ATOM 3930 O O . LEU A 1 320 ? 146.143 118.395 142.596 1.00 65.08 320 LEU A O 1
ATOM 3946 N N . LEU A 1 321 ? 148.182 117.654 141.998 1.00 67.30 321 LEU A N 1
ATOM 3947 C CA . LEU A 1 321 ? 148.856 118.536 142.946 1.00 64.62 321 LEU A CA 1
ATOM 3948 C C . LEU A 1 321 ? 148.552 120.002 142.661 1.00 69.94 321 LEU A C 1
ATOM 3949 O O . LEU A 1 321 ? 148.298 120.781 143.587 1.00 71.44 321 LEU A O 1
ATOM 3965 N N . GLU A 1 322 ? 148.576 120.399 141.391 1.00 68.89 322 GLU A N 1
ATOM 3966 C CA . GLU A 1 322 ? 148.351 121.799 141.055 1.00 70.37 322 GLU A CA 1
ATOM 3967 C C . GLU A 1 322 ? 146.949 122.224 141.472 1.00 66.83 322 GLU A C 1
ATOM 3968 O O . GLU A 1 322 ? 145.986 121.466 141.341 1.00 65.94 322 GLU A O 1
ATOM 3980 N N . THR A 1 323 ? 146.840 123.452 141.981 1.00 68.00 323 THR A N 1
ATOM 3981 C CA . THR A 1 323 ? 145.546 123.962 142.416 1.00 65.72 323 THR A CA 1
ATOM 3982 C C . THR A 1 323 ? 144.571 124.132 141.259 1.00 62.43 323 THR A C 1
ATOM 3983 O O . THR A 1 323 ? 143.362 124.212 141.495 1.00 65.29 323 THR A O 1
ATOM 3994 N N . GLY A 1 324 ? 145.063 124.179 140.021 1.00 64.06 324 GLY A N 1
ATOM 3995 C CA . GLY A 1 324 ? 144.176 124.412 138.893 1.00 62.25 324 GLY A CA 1
ATOM 3996 C C . GLY A 1 324 ? 143.112 123.342 138.748 1.00 60.73 324 GLY A C 1
ATOM 3997 O O . GLY A 1 324 ? 141.963 123.638 138.411 1.00 59.49 324 GLY A O 1
ATOM 4001 N N . VAL A 1 325 ? 143.479 122.082 138.987 1.00 65.10 325 VAL A N 1
ATOM 4002 C CA . VAL A 1 325 ? 142.511 120.996 138.846 1.00 63.70 325 VAL A CA 1
ATOM 4003 C C . VAL A 1 325 ? 141.390 121.146 139.867 1.00 61.74 325 VAL A C 1
ATOM 4004 O O . VAL A 1 325 ? 140.210 120.973 139.541 1.00 63.81 325 VAL A O 1
ATOM 4017 N N . TRP A 1 326 ? 141.734 121.469 141.115 1.00 58.04 326 TRP A N 1
ATOM 4018 C CA . TRP A 1 326 ? 140.707 121.677 142.131 1.00 55.69 326 TRP A CA 1
ATOM 4019 C C . TRP A 1 326 ? 139.850 122.889 141.798 1.00 56.81 326 TRP A C 1
ATOM 4020 O O . TRP A 1 326 ? 138.630 122.872 142.002 1.00 58.66 326 TRP A O 1
ATOM 4041 N N . ILE A 1 327 ? 140.475 123.950 141.287 1.00 58.24 327 ILE A N 1
ATOM 4042 C CA . ILE A 1 327 ? 139.732 125.142 140.887 1.00 56.13 327 ILE A CA 1
ATOM 4043 C C . ILE A 1 327 ? 138.685 124.771 139.846 1.00 53.61 327 ILE A C 1
ATOM 4044 O O . ILE A 1 327 ? 137.502 125.122 139.962 1.00 56.25 327 ILE A O 1
ATOM 4060 N N . ASP A 1 328 ? 13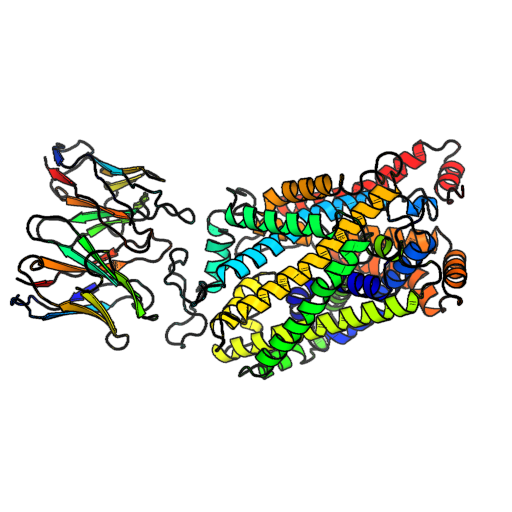9.115 124.046 138.811 1.00 58.82 328 ASP A N 1
ATOM 4061 C CA . ASP A 1 328 ? 138.213 123.661 137.734 1.00 59.97 328 ASP A CA 1
ATOM 4062 C C . ASP A 1 328 ? 137.124 122.723 138.233 1.00 56.91 328 ASP A C 1
ATOM 4063 O O . ASP A 1 328 ? 135.969 122.838 137.817 1.00 58.06 328 ASP A O 1
ATOM 4072 N N . ALA A 1 329 ? 137.468 121.786 139.118 1.00 56.02 329 ALA A N 1
ATOM 4073 C CA . ALA A 1 329 ? 136.463 120.871 139.649 1.00 53.77 329 ALA A CA 1
ATOM 4074 C C . ALA A 1 329 ? 135.395 121.627 140.428 1.00 55.23 329 ALA A C 1
ATOM 4075 O O . ALA A 1 329 ? 134.194 121.388 140.253 1.00 56.16 329 ALA A O 1
ATOM 4082 N N . ALA A 1 330 ? 135.818 122.549 141.297 1.00 57.38 330 ALA A N 1
ATOM 4083 C CA . ALA A 1 330 ? 134.864 123.316 142.090 1.00 46.30 330 ALA A CA 1
ATOM 4084 C C . ALA A 1 330 ? 133.967 124.160 141.194 1.00 50.73 330 ALA A C 1
ATOM 4085 O O . ALA A 1 330 ? 132.742 124.197 141.374 1.00 60.40 330 ALA A O 1
ATOM 4092 N N . ALA A 1 331 ? 134.561 124.846 140.215 1.00 53.70 331 ALA A N 1
ATOM 4093 C CA . ALA A 1 331 ? 133.758 125.653 139.304 1.00 52.99 331 ALA A CA 1
ATOM 4094 C C . ALA A 1 331 ? 132.785 124.783 138.520 1.00 53.04 331 ALA A C 1
ATOM 4095 O O . ALA A 1 331 ? 131.617 125.149 138.340 1.00 56.80 331 ALA A O 1
ATOM 4102 N N . GLN A 1 332 ? 133.247 123.623 138.053 1.00 54.22 332 GLN A N 1
ATOM 4103 C CA . GLN A 1 332 ? 132.391 122.734 137.282 1.00 52.66 332 GLN A CA 1
ATOM 4104 C C . GLN A 1 332 ? 131.195 122.289 138.106 1.00 50.89 332 GLN A C 1
ATOM 4105 O O . GLN A 1 332 ? 130.056 122.324 137.633 1.00 58.74 332 GLN A O 1
ATOM 4119 N N . ILE A 1 333 ? 131.431 121.873 139.351 1.00 54.26 333 ILE A N 1
ATOM 4120 C CA . ILE A 1 333 ? 130.319 121.396 140.166 1.00 54.49 333 ILE A CA 1
ATOM 4121 C C . ILE A 1 333 ? 129.349 122.536 140.454 1.00 54.27 333 ILE A C 1
ATOM 4122 O O . ILE A 1 333 ? 128.126 122.370 140.351 1.00 56.08 333 ILE A O 1
ATOM 4138 N N . PHE A 1 334 ? 129.871 123.716 140.810 1.00 51.02 334 PHE A N 1
ATOM 4139 C CA . PHE A 1 334 ? 128.980 124.824 141.139 1.00 47.70 334 PHE A CA 1
ATOM 4140 C C . PHE A 1 334 ? 128.123 125.215 139.944 1.00 50.70 334 PHE A C 1
ATOM 4141 O O . PHE A 1 334 ? 126.917 125.441 140.086 1.00 51.88 334 PHE A O 1
ATOM 4158 N N . PHE A 1 335 ? 128.722 125.307 138.758 1.00 54.31 335 PHE A N 1
ATOM 4159 C CA . PHE A 1 335 ? 127.960 125.688 137.578 1.00 50.92 335 PHE A CA 1
ATOM 4160 C C . PHE A 1 335 ? 127.121 124.547 137.021 1.00 54.41 335 PHE A C 1
ATOM 4161 O O . PHE A 1 335 ? 126.231 124.799 136.203 1.00 62.56 335 PHE A O 1
ATOM 4178 N N . SER A 1 336 ? 127.376 123.307 137.443 1.00 51.29 336 SER A N 1
ATOM 4179 C CA . SER A 1 336 ? 126.566 122.184 136.991 1.00 52.79 336 SER A CA 1
ATOM 4180 C C . SER A 1 336 ? 125.304 122.045 137.832 1.00 54.35 336 SER A C 1
ATOM 4181 O O . SER A 1 336 ? 124.206 121.877 137.291 1.00 54.09 336 SER A O 1
ATOM 4189 N N . LEU A 1 337 ? 125.437 122.113 139.160 1.00 56.36 337 LEU A N 1
ATOM 4190 C CA . LEU A 1 337 ? 124.243 122.127 140.000 1.00 56.26 337 LEU A CA 1
ATOM 4191 C C . LEU A 1 337 ? 123.420 123.387 139.769 1.00 57.33 337 LEU A C 1
ATOM 4192 O O . LEU A 1 337 ? 122.186 123.345 139.837 1.00 57.19 337 LEU A O 1
ATOM 4208 N N . GLY A 1 338 ? 124.081 124.507 139.494 1.00 58.02 338 GLY A N 1
ATOM 4209 C CA . GLY A 1 338 ? 123.415 125.755 139.212 1.00 53.39 338 GLY A CA 1
ATOM 4210 C C . GLY A 1 338 ? 122.655 126.365 140.376 1.00 58.80 338 GLY A C 1
ATOM 4211 O O . GLY A 1 338 ? 121.522 126.829 140.213 1.00 58.59 338 GLY A O 1
ATOM 4215 N N . PRO A 1 339 ? 123.245 126.383 141.569 1.00 61.57 339 PRO A N 1
ATOM 4216 C CA . PRO A 1 339 ? 122.688 127.206 142.644 1.00 55.60 339 PRO A CA 1
ATOM 4217 C C . PRO A 1 339 ? 123.043 128.674 142.455 1.00 55.44 339 PRO A C 1
ATOM 4218 O O . PRO A 1 339 ? 123.931 129.037 141.683 1.00 54.84 339 PRO A O 1
ATOM 4229 N N . GLY A 1 340 ? 122.320 129.523 143.180 1.00 59.14 340 GLY A N 1
ATOM 4230 C CA . GLY A 1 340 ? 122.556 130.949 143.118 1.00 59.83 340 GLY A CA 1
ATOM 4231 C C . GLY A 1 340 ? 121.996 131.640 141.897 1.00 60.47 340 GLY A C 1
ATOM 4232 O O . GLY A 1 340 ? 122.291 132.821 141.686 1.00 62.99 340 GLY A O 1
ATOM 4236 N N . PHE A 1 341 ? 121.200 130.946 141.086 1.00 62.38 341 PHE A N 1
ATOM 4237 C CA . PHE A 1 341 ? 120.560 131.537 139.920 1.00 55.12 341 PHE A CA 1
ATOM 4238 C C . PHE A 1 341 ? 119.107 131.909 140.176 1.00 52.17 341 PHE A C 1
ATOM 4239 O O . PHE A 1 341 ? 118.452 132.446 139.277 1.00 52.71 341 PHE A O 1
ATOM 4256 N N . GLY A 1 342 ? 118.586 131.633 141.369 1.00 54.81 342 GLY A N 1
ATOM 4257 C CA . GLY A 1 342 ? 117.213 131.958 141.691 1.00 54.00 342 GLY A CA 1
ATOM 4258 C C . GLY A 1 342 ? 116.182 131.038 141.081 1.00 49.59 342 GLY A C 1
ATOM 4259 O O . GLY A 1 342 ? 114.985 131.323 141.187 1.00 53.17 342 GLY A O 1
ATOM 4263 N N . VAL A 1 343 ? 116.605 129.944 140.452 1.00 49.47 343 VAL A N 1
ATOM 4264 C CA . VAL A 1 343 ? 115.690 129.047 139.754 1.00 48.73 343 VAL A CA 1
ATOM 4265 C C . VAL A 1 343 ? 115.342 127.869 140.653 1.00 47.21 343 VAL A C 1
ATOM 4266 O O . VAL A 1 343 ? 114.220 127.354 140.608 1.00 49.73 343 VAL A O 1
ATOM 4279 N N . LEU A 1 344 ? 116.296 127.431 141.478 1.00 46.36 344 LEU A N 1
ATOM 4280 C CA . LEU A 1 344 ? 115.970 126.441 142.497 1.00 43.20 344 LEU A CA 1
ATOM 4281 C C . LEU A 1 344 ? 115.047 127.032 143.551 1.00 43.59 344 LEU A C 1
ATOM 4282 O O . LEU A 1 344 ? 114.182 126.329 144.083 1.00 45.43 344 LEU A O 1
ATOM 4298 N N . LEU A 1 345 ? 115.215 128.319 143.861 1.00 47.97 345 LEU A N 1
ATOM 4299 C CA . LEU A 1 345 ? 114.271 129.001 144.736 1.00 44.38 345 LEU A CA 1
ATOM 4300 C C . LEU A 1 345 ? 112.874 129.004 144.129 1.00 44.15 345 LEU A C 1
ATOM 4301 O O . LEU A 1 345 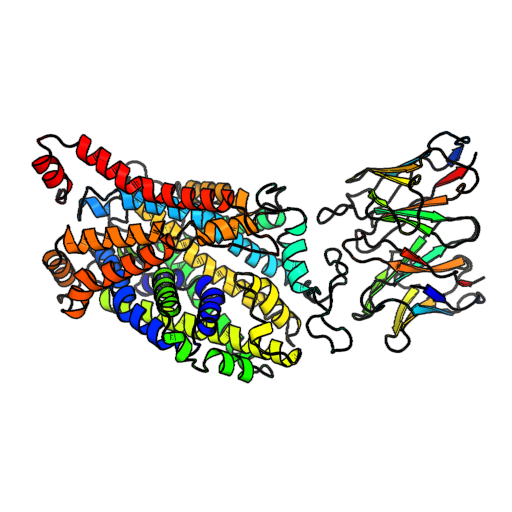? 111.882 128.776 144.830 1.00 45.34 345 LEU A O 1
ATOM 4317 N N . ALA A 1 346 ? 112.779 129.266 142.824 1.00 41.05 346 ALA A N 1
ATOM 4318 C CA . ALA A 1 346 ? 111.478 129.300 142.164 1.00 39.57 346 ALA A CA 1
ATOM 4319 C C . ALA A 1 346 ? 110.847 127.915 142.103 1.00 41.38 346 ALA A C 1
ATOM 4320 O O . ALA A 1 346 ? 109.631 127.773 142.267 1.00 44.71 346 ALA A O 1
ATOM 4327 N N . PHE A 1 347 ? 111.651 126.882 141.849 1.00 38.67 347 PHE A N 1
ATOM 4328 C CA . PHE A 1 347 ? 111.111 125.528 141.796 1.00 36.98 347 PHE A CA 1
ATOM 4329 C C . PHE A 1 347 ? 110.655 125.069 143.174 1.00 38.04 347 PHE A C 1
ATOM 4330 O O . PHE A 1 347 ? 109.539 124.564 143.332 1.00 43.40 347 PHE A O 1
ATOM 4347 N N . ALA A 1 348 ? 111.505 125.240 144.187 1.00 35.52 348 ALA A N 1
ATOM 4348 C CA . ALA A 1 348 ? 111.152 124.801 145.529 1.00 36.79 348 ALA A CA 1
ATOM 4349 C C . ALA A 1 348 ? 110.017 125.618 146.125 1.00 39.33 348 ALA A C 1
ATOM 4350 O O . ALA A 1 348 ? 109.371 125.157 147.069 1.00 50.73 348 ALA A O 1
ATOM 4357 N N . SER A 1 349 ? 109.754 126.809 145.601 1.00 42.74 349 SER A N 1
ATOM 4358 C CA . SER A 1 349 ? 108.693 127.655 146.129 1.00 39.19 349 SER A CA 1
ATOM 4359 C C . SER A 1 349 ? 107.307 127.211 145.687 1.00 43.66 349 SER A C 1
ATOM 4360 O O . SER A 1 349 ? 106.334 127.920 145.961 1.00 52.56 349 SER A O 1
ATOM 4368 N N . TYR A 1 350 ? 107.193 126.067 145.020 1.00 46.58 350 TYR A N 1
ATOM 4369 C CA . TYR A 1 350 ? 105.911 125.551 144.561 1.00 45.20 350 TYR A CA 1
ATOM 4370 C C . TYR A 1 350 ? 105.517 124.241 145.222 1.00 49.03 350 TYR A C 1
ATOM 4371 O O . TYR A 1 350 ? 104.337 124.039 145.510 1.00 58.90 350 TYR A O 1
ATOM 4389 N N . ASN A 1 351 ? 106.463 123.343 145.475 1.00 49.21 351 ASN A N 1
ATOM 4390 C CA . ASN A 1 351 ? 106.111 122.079 146.104 1.00 49.74 351 ASN A CA 1
ATOM 4391 C C . ASN A 1 351 ? 105.663 122.311 147.545 1.00 48.54 351 ASN A C 1
ATOM 4392 O O . ASN A 1 351 ? 105.983 123.324 148.172 1.00 44.26 351 ASN A O 1
ATOM 4403 N N . LYS A 1 352 ? 104.903 121.346 148.064 1.00 56.31 352 LYS A N 1
ATOM 4404 C CA . LYS A 1 352 ? 104.214 121.488 149.342 1.00 51.84 352 LYS A CA 1
ATOM 4405 C C . LYS A 1 352 ? 105.162 121.916 150.454 1.00 52.63 352 LYS A C 1
ATOM 4406 O O . LYS A 1 352 ? 106.370 121.672 150.381 1.00 57.31 352 LYS A O 1
ATOM 4425 N N . PHE A 1 353 ? 104.617 122.561 151.488 1.00 53.86 353 PHE A N 1
ATOM 4426 C CA . PHE A 1 353 ? 105.443 123.020 152.600 1.00 49.43 353 PHE A CA 1
ATOM 4427 C C . PHE A 1 353 ? 106.074 121.849 153.342 1.00 54.43 353 PHE A C 1
ATOM 4428 O O . PHE A 1 353 ? 107.243 121.914 153.738 1.00 56.20 353 PHE A O 1
ATOM 4445 N N . ASN A 1 354 ? 105.320 120.773 153.544 1.00 61.00 354 ASN A N 1
ATOM 4446 C CA . ASN A 1 354 ? 105.806 119.612 154.277 1.00 58.74 354 ASN A CA 1
ATOM 4447 C C . ASN A 1 354 ? 106.502 118.596 153.382 1.00 59.58 354 ASN A C 1
ATOM 4448 O O . ASN A 1 354 ? 106.878 117.522 153.864 1.00 61.59 354 ASN A O 1
ATOM 4459 N N . ASN A 1 355 ? 106.681 118.904 152.101 1.00 58.60 355 ASN A N 1
ATOM 4460 C CA . ASN A 1 355 ? 107.415 118.024 151.207 1.00 57.20 355 ASN A CA 1
ATOM 4461 C C . ASN A 1 355 ? 108.833 117.810 151.734 1.00 55.47 355 ASN A C 1
ATOM 4462 O O . ASN A 1 355 ? 109.359 118.601 152.518 1.00 58.85 355 ASN A O 1
ATOM 4473 N N . ASN A 1 356 ? 109.444 116.704 151.317 1.00 60.41 356 ASN A N 1
ATOM 4474 C CA . ASN A 1 356 ? 110.802 116.366 151.732 1.00 59.29 356 ASN A CA 1
ATOM 4475 C C . ASN A 1 356 ? 111.782 116.940 150.715 1.00 55.31 356 ASN A C 1
ATOM 4476 O O . ASN A 1 356 ? 111.905 116.423 149.600 1.00 59.91 356 ASN A O 1
ATOM 4487 N N . CYS A 1 357 ? 112.481 118.007 151.101 1.00 52.77 357 CYS A N 1
ATOM 4488 C CA . CYS A 1 357 ? 113.437 118.660 150.215 1.00 54.51 357 CYS A CA 1
ATOM 4489 C C . CYS A 1 357 ? 114.847 118.105 150.361 1.00 56.48 357 CYS A C 1
ATOM 4490 O O . CYS A 1 357 ? 115.628 118.159 149.405 1.00 58.84 357 CYS A O 1
ATOM 4498 N N . TYR A 1 358 ? 115.191 117.572 151.532 1.00 56.34 358 TYR A N 1
ATOM 4499 C CA . TYR A 1 358 ? 116.498 116.950 151.710 1.00 52.43 358 TYR A CA 1
ATOM 4500 C C . TYR A 1 358 ? 116.676 115.774 150.756 1.00 53.81 358 TYR A C 1
ATOM 4501 O O . TYR A 1 358 ? 117.676 115.686 150.028 1.00 56.46 358 TYR A O 1
ATOM 4519 N N . GLN A 1 359 ? 115.698 114.867 150.734 1.00 54.54 359 GLN A N 1
ATOM 4520 C CA . GLN A 1 359 ? 115.803 113.674 149.902 1.00 52.83 359 GLN A CA 1
ATOM 4521 C C . GLN A 1 359 ? 115.863 114.037 148.425 1.00 54.91 359 GLN A C 1
ATOM 4522 O O . GLN A 1 359 ? 116.691 113.503 147.676 1.00 57.10 359 GLN A O 1
ATOM 4536 N N . ASP A 1 360 ? 114.989 114.943 147.982 1.00 57.70 360 ASP A N 1
ATOM 4537 C CA . ASP A 1 360 ? 114.967 115.268 146.562 1.00 55.68 360 ASP A CA 1
ATOM 4538 C C . ASP A 1 360 ? 116.203 116.059 146.156 1.00 50.77 360 ASP A C 1
ATOM 4539 O O . ASP A 1 360 ? 116.703 115.882 145.042 1.00 56.33 360 ASP A O 1
ATOM 4548 N N . ALA A 1 361 ? 116.749 116.884 147.052 1.00 49.16 361 ALA A N 1
ATOM 4549 C CA . ALA A 1 361 ? 118.005 117.561 146.750 1.00 49.41 361 ALA A CA 1
ATOM 4550 C C . ALA A 1 361 ? 119.129 116.552 146.572 1.00 50.80 361 ALA A C 1
ATOM 4551 O O . ALA A 1 361 ? 119.895 116.617 145.600 1.00 56.94 361 ALA A O 1
ATOM 4558 N N . LEU A 1 362 ? 119.232 115.594 147.496 1.00 52.70 362 LEU A N 1
ATOM 4559 C CA . LEU A 1 362 ? 120.290 114.593 147.401 1.00 52.68 362 LEU A CA 1
ATOM 4560 C C . LEU A 1 362 ? 120.167 113.789 146.112 1.00 49.94 362 LEU A C 1
ATOM 4561 O O . LEU A 1 362 ? 121.148 113.622 145.372 1.00 50.72 362 LEU A O 1
ATOM 4577 N N . VAL A 1 363 ? 118.964 113.289 145.819 1.00 49.46 363 VAL A N 1
ATOM 4578 C CA . VAL A 1 363 ? 118.798 112.436 144.646 1.00 49.25 363 VAL A CA 1
ATOM 4579 C C . VAL A 1 363 ? 119.022 113.234 143.368 1.00 49.52 363 VAL A C 1
ATOM 4580 O O . VAL A 1 363 ? 119.621 112.731 142.412 1.00 56.36 363 VAL A O 1
ATOM 4593 N N . THR A 1 364 ? 118.553 114.484 143.321 1.00 47.93 364 THR A N 1
ATOM 4594 C CA . THR A 1 364 ? 118.747 115.288 142.122 1.00 48.41 364 THR A CA 1
ATOM 4595 C C . THR A 1 364 ? 120.224 115.570 141.880 1.00 51.86 364 THR A C 1
ATOM 4596 O O . THR A 1 364 ? 120.698 115.483 140.741 1.00 58.61 364 THR A O 1
ATOM 4607 N N . SER A 1 365 ? 120.971 115.909 142.934 1.00 52.20 365 SER A N 1
ATOM 4608 C CA . SER A 1 365 ? 122.397 116.161 142.758 1.00 51.67 365 SER A CA 1
ATOM 4609 C C . SER A 1 365 ? 123.126 114.900 142.308 1.00 53.54 365 SER A C 1
ATOM 4610 O O . SER A 1 365 ? 123.989 114.952 141.419 1.00 56.06 365 SER A O 1
ATOM 4618 N N . VAL A 1 366 ? 122.795 113.756 142.911 1.00 51.70 366 VAL A N 1
ATOM 4619 C CA . VAL A 1 366 ? 123.433 112.506 142.507 1.00 50.14 366 VAL A CA 1
ATOM 4620 C C . VAL A 1 366 ? 123.121 112.204 141.048 1.00 53.22 366 VAL A C 1
ATOM 4621 O O . VAL A 1 366 ? 124.002 111.800 140.279 1.00 57.33 366 VAL A O 1
ATOM 4634 N N . VAL A 1 367 ? 121.862 112.389 140.645 1.00 51.83 367 VAL A N 1
ATOM 4635 C CA . VAL A 1 367 ? 121.474 112.128 139.263 1.00 50.26 367 VAL A CA 1
ATOM 4636 C C . VAL A 1 367 ? 122.245 113.035 138.318 1.00 51.32 367 VAL A C 1
ATOM 4637 O O . VAL A 1 367 ? 122.708 112.600 137.261 1.00 57.56 367 VAL A O 1
ATOM 4650 N N . ASN A 1 368 ? 122.388 114.310 138.679 1.00 51.48 368 ASN A N 1
ATOM 4651 C CA . ASN A 1 368 ? 123.125 115.242 137.831 1.00 54.68 368 ASN A CA 1
ATOM 4652 C C . ASN A 1 368 ? 124.578 114.806 137.668 1.00 55.62 368 ASN A C 1
ATOM 4653 O O . ASN A 1 368 ? 125.120 114.805 136.554 1.00 58.87 368 ASN A O 1
ATOM 4664 N N . CYS A 1 369 ? 125.225 114.423 138.770 1.00 55.75 369 CYS A N 1
ATOM 4665 C CA . CYS A 1 369 ? 126.627 114.018 138.691 1.00 53.94 369 CYS A CA 1
ATOM 4666 C C . CYS A 1 369 ? 126.791 112.757 137.847 1.00 53.80 369 CYS A C 1
ATOM 4667 O O . CYS A 1 369 ? 127.681 112.677 136.987 1.00 64.05 369 CYS A O 1
ATOM 4675 N N . MET A 1 370 ? 125.937 111.756 138.074 1.00 53.15 370 MET A N 1
ATOM 4676 C CA . MET A 1 370 ? 126.024 110.535 137.280 1.00 56.93 370 MET A CA 1
ATOM 4677 C C . MET A 1 370 ? 125.726 110.813 135.812 1.00 58.83 370 MET A C 1
ATOM 4678 O O . MET A 1 370 ? 126.313 110.184 134.924 1.00 61.83 370 MET A O 1
ATOM 4692 N N . THR A 1 371 ? 124.812 111.743 135.533 1.00 55.73 371 THR A N 1
ATOM 4693 C CA . THR A 1 371 ? 124.529 112.103 134.149 1.00 53.60 371 THR A CA 1
ATOM 4694 C C . THR A 1 371 ? 125.752 112.719 133.489 1.00 59.32 371 THR A C 1
ATOM 4695 O O . THR A 1 371 ? 126.057 112.418 132.331 1.00 66.25 371 THR A O 1
ATOM 4706 N N . SER A 1 372 ? 126.463 113.590 134.207 1.00 58.03 372 SER A N 1
ATOM 4707 C CA . SER A 1 372 ? 127.699 114.139 133.658 1.00 54.67 372 SER A CA 1
ATOM 4708 C C . SER A 1 372 ? 128.705 113.030 133.373 1.00 51.62 372 SER A C 1
ATOM 4709 O O . SER A 1 372 ? 129.353 113.020 132.319 1.00 55.80 372 SER A O 1
ATOM 4717 N N . PHE A 1 373 ? 128.838 112.082 134.302 1.00 54.62 373 PHE A N 1
ATOM 4718 C CA . PHE A 1 373 ? 129.770 110.973 134.103 1.00 55.42 373 PHE A CA 1
ATOM 4719 C C . PHE A 1 373 ? 129.417 110.168 132.853 1.00 58.13 373 PHE A C 1
ATOM 4720 O O . PHE A 1 373 ? 130.283 109.873 132.017 1.00 60.10 373 PHE A O 1
ATOM 4737 N N . VAL A 1 374 ? 128.141 109.809 132.704 1.00 58.51 374 VAL A N 1
ATOM 4738 C CA . VAL A 1 374 ? 127.729 108.982 131.572 1.00 54.64 374 VAL A CA 1
ATOM 4739 C C . VAL A 1 374 ? 127.843 109.755 130.263 1.00 54.19 374 VAL A C 1
ATOM 4740 O O . VAL A 1 374 ? 128.171 109.181 129.219 1.00 55.92 374 VAL A O 1
ATOM 4753 N N . SER A 1 375 ? 127.559 111.058 130.283 1.00 53.31 375 SER A N 1
ATOM 4754 C CA . SER A 1 375 ? 127.727 111.860 129.075 1.00 56.04 375 SER A CA 1
ATOM 4755 C C . SER A 1 375 ? 129.194 111.930 128.668 1.00 56.90 375 SER A C 1
ATOM 4756 O O . SER A 1 375 ? 129.520 111.873 127.474 1.00 57.01 375 SER A O 1
ATOM 4764 N N . GLY A 1 376 ? 130.093 112.065 129.644 1.00 57.63 376 GLY A N 1
ATOM 4765 C CA . GLY A 1 376 ? 131.510 111.985 129.334 1.00 54.89 376 GLY A CA 1
ATOM 4766 C C . GLY A 1 376 ? 131.883 110.649 128.721 1.00 53.13 376 GLY A C 1
ATOM 4767 O O . GLY A 1 376 ? 132.672 110.585 127.774 1.00 56.50 376 GLY A O 1
ATOM 4771 N N . PHE A 1 377 ? 131.318 109.563 129.254 1.00 55.53 377 PHE A N 1
ATOM 4772 C CA . PHE A 1 377 ? 131.535 108.250 128.651 1.00 49.99 377 PHE A CA 1
ATOM 4773 C C . PHE A 1 377 ? 131.073 108.228 127.200 1.00 47.44 377 PHE A C 1
ATOM 4774 O O . PHE A 1 377 ? 131.768 107.701 126.323 1.00 53.52 377 PHE A O 1
ATOM 4791 N N . VAL A 1 378 ? 129.890 108.784 126.933 1.00 56.67 378 VAL A N 1
ATOM 4792 C CA . VAL A 1 378 ? 129.349 108.787 125.576 1.00 53.95 378 VAL A CA 1
ATOM 4793 C C . VAL A 1 378 ? 130.285 109.538 124.641 1.00 53.04 378 VAL A C 1
ATOM 4794 O O . VAL A 1 378 ? 130.593 109.078 123.535 1.00 51.07 378 VAL A O 1
ATOM 4807 N N . ILE A 1 379 ? 130.750 110.710 125.074 1.00 54.28 379 ILE A N 1
ATOM 4808 C CA . ILE A 1 379 ? 131.632 111.514 124.231 1.00 54.57 379 ILE A CA 1
ATOM 4809 C C . ILE A 1 379 ? 132.939 110.777 123.967 1.00 52.19 379 ILE A C 1
ATOM 4810 O O . ILE A 1 379 ? 133.439 110.750 122.835 1.00 52.95 379 ILE A O 1
ATOM 4826 N N . PHE A 1 380 ? 133.521 110.174 125.004 1.00 56.73 380 PHE A N 1
ATOM 4827 C CA . PHE A 1 380 ? 134.861 109.623 124.853 1.00 53.68 380 PHE A CA 1
ATOM 4828 C C . PHE A 1 380 ? 134.869 108.290 124.118 1.00 51.89 380 PHE A C 1
ATOM 4829 O O . PHE A 1 380 ? 135.848 107.981 123.431 1.00 51.94 380 PHE A O 1
ATOM 4846 N N . THR A 1 381 ? 133.812 107.483 124.239 1.00 56.11 381 THR A N 1
ATOM 4847 C CA . THR A 1 381 ? 133.750 106.263 123.444 1.00 49.44 381 THR A CA 1
ATOM 4848 C C . THR A 1 381 ? 133.796 106.563 121.953 1.00 52.44 381 THR A C 1
ATOM 4849 O O . THR A 1 381 ? 134.215 105.705 121.168 1.00 51.04 381 THR A O 1
ATOM 4860 N N . VAL A 1 382 ? 133.383 107.762 121.552 1.00 57.85 382 VAL A N 1
ATOM 4861 C CA . VAL A 1 382 ? 133.457 108.170 120.155 1.00 54.74 382 VAL A CA 1
ATOM 4862 C C . VAL A 1 382 ? 134.761 108.902 119.851 1.00 56.96 382 VAL A C 1
ATOM 4863 O O . VAL A 1 382 ? 135.305 108.765 118.750 1.00 60.92 382 VAL A O 1
ATOM 4876 N N . LEU A 1 383 ? 135.275 109.683 120.803 1.00 58.15 383 LEU A N 1
ATOM 4877 C CA . LEU A 1 383 ? 136.575 110.316 120.606 1.00 55.51 383 LEU A CA 1
ATOM 4878 C C . LEU A 1 383 ? 137.659 109.271 120.376 1.00 50.59 383 LEU A C 1
ATOM 4879 O O . LEU A 1 383 ? 138.501 109.421 119.482 1.00 55.63 383 LEU A O 1
ATOM 4895 N N . GLY A 1 384 ? 137.653 108.203 121.175 1.00 52.01 384 GLY A N 1
ATOM 4896 C CA . GLY A 1 384 ? 138.641 107.153 120.999 1.00 53.41 384 GLY A CA 1
ATOM 4897 C C . GLY A 1 384 ? 138.484 106.427 119.679 1.00 52.06 384 GLY A C 1
ATOM 4898 O O . GLY A 1 384 ? 139.473 106.069 119.036 1.00 59.32 384 GLY A O 1
ATOM 4902 N N . TYR A 1 385 ? 137.241 106.196 119.258 1.00 53.46 385 TYR A N 1
ATOM 4903 C CA . TYR A 1 385 ? 137.002 105.591 117.952 1.00 55.82 385 TYR A CA 1
ATOM 4904 C C . TYR A 1 385 ? 137.579 106.457 116.841 1.00 53.89 385 TYR A C 1
ATOM 4905 O O . TYR A 1 385 ? 138.258 105.960 115.933 1.00 57.49 385 TYR A O 1
ATOM 4923 N N . MET A 1 386 ? 137.328 107.766 116.903 1.00 56.18 386 MET A N 1
ATOM 4924 C CA . MET A 1 386 ? 137.836 108.648 115.860 1.00 56.50 386 MET A CA 1
ATOM 4925 C C . MET A 1 386 ? 139.357 108.673 115.868 1.00 56.11 386 MET A C 1
ATOM 4926 O O . MET A 1 386 ? 139.990 108.679 114.807 1.00 61.15 386 MET A O 1
ATOM 4940 N N . ALA A 1 387 ? 139.962 108.690 117.058 1.00 60.97 387 ALA A N 1
ATOM 4941 C CA . ALA A 1 387 ? 141.418 108.657 117.145 1.00 54.96 387 ALA A CA 1
ATOM 4942 C C . ALA A 1 387 ? 141.973 107.370 116.551 1.00 55.27 387 ALA A C 1
ATOM 4943 O O . ALA A 1 387 ? 142.995 107.387 115.857 1.00 63.72 387 ALA A O 1
ATOM 4950 N N . GLU A 1 388 ? 141.313 106.241 116.816 1.00 60.39 388 GLU A N 1
ATOM 4951 C CA . GLU A 1 388 ? 141.753 104.975 116.242 1.00 60.44 388 GLU A CA 1
ATOM 4952 C C . GLU A 1 388 ? 141.653 104.996 114.723 1.00 65.69 388 GLU A C 1
ATOM 4953 O O . GLU A 1 388 ? 142.519 104.451 114.029 1.00 67.43 388 GLU A O 1
ATOM 4965 N N . MET A 1 389 ? 140.598 105.615 114.186 1.00 64.04 389 MET A N 1
ATOM 4966 C CA . MET A 1 389 ? 140.429 105.644 112.737 1.00 59.26 389 MET A CA 1
ATOM 4967 C C . MET A 1 389 ? 141.602 106.336 112.054 1.00 59.40 389 MET A C 1
ATOM 4968 O O . MET A 1 389 ? 142.097 105.863 111.024 1.00 63.46 389 MET A O 1
ATOM 4982 N N . ARG A 1 390 ? 142.064 107.454 112.609 1.00 60.82 390 ARG A N 1
ATOM 4983 C CA . ARG A 1 390 ? 143.173 108.203 112.032 1.00 62.40 390 ARG A CA 1
ATOM 4984 C C . ARG A 1 390 ? 144.537 107.685 112.462 1.00 67.01 390 ARG A C 1
ATOM 4985 O O . ARG A 1 390 ? 145.554 108.181 111.965 1.00 70.78 390 ARG A O 1
ATOM 5006 N N . ASN A 1 391 ? 144.585 106.707 113.365 1.00 69.86 391 ASN A N 1
ATOM 5007 C CA . ASN A 1 391 ? 145.839 106.231 113.942 1.00 69.83 391 ASN A CA 1
ATOM 5008 C C . ASN A 1 391 ? 146.580 107.447 114.506 1.00 72.31 391 ASN A C 1
ATOM 5009 O O . ASN A 1 391 ? 147.613 107.884 113.997 1.00 76.09 391 ASN A O 1
ATOM 5020 N N . GLU A 1 392 ? 145.948 108.079 115.491 1.00 73.18 392 GLU A N 1
ATOM 5021 C CA . GLU A 1 392 ? 146.510 109.204 116.219 1.00 76.71 392 GLU A CA 1
ATOM 5022 C C . GLU A 1 392 ? 146.113 109.085 117.683 1.00 79.61 392 GLU A C 1
ATOM 5023 O O . GLU A 1 392 ? 145.180 108.360 118.036 1.00 83.32 392 GLU A O 1
ATOM 5035 N N . ASP A 1 393 ? 146.831 109.806 118.538 1.00 85.39 393 ASP A N 1
ATOM 5036 C CA . ASP A 1 393 ? 146.492 109.820 119.953 1.00 88.80 393 ASP A CA 1
ATOM 5037 C C . ASP A 1 393 ? 145.179 110.560 120.176 1.00 85.64 393 ASP A C 1
ATOM 5038 O O . ASP A 1 393 ? 144.832 111.494 119.448 1.00 87.18 393 ASP A O 1
ATOM 5047 N N . VAL A 1 394 ? 144.441 110.130 121.203 1.00 76.64 394 VAL A N 1
ATOM 5048 C CA . VAL A 1 394 ? 143.166 110.767 121.516 1.00 75.84 394 VAL A CA 1
ATOM 5049 C C . VAL A 1 394 ? 143.373 112.229 121.884 1.00 78.66 394 VAL A C 1
ATOM 5050 O O . VAL A 1 394 ? 142.466 113.054 121.719 1.00 79.56 394 VAL A O 1
ATOM 5063 N N . SER A 1 395 ? 144.559 112.576 122.388 1.00 81.83 395 SER A N 1
ATOM 5064 C CA . SER A 1 395 ? 144.824 113.958 122.773 1.00 87.08 395 SER A CA 1
ATOM 5065 C C . SER A 1 395 ? 144.810 114.891 121.569 1.00 92.26 395 SER A C 1
ATOM 5066 O O . SER A 1 395 ? 144.465 116.070 121.704 1.00 95.17 395 SER A O 1
ATOM 5074 N N . GLU A 1 396 ? 145.177 114.389 120.391 1.00 91.65 396 GLU A N 1
ATOM 5075 C CA . GLU A 1 396 ? 145.224 115.211 119.188 1.00 92.10 396 GLU A CA 1
ATOM 5076 C C . GLU A 1 396 ? 143.859 115.389 118.537 1.00 87.91 396 GLU A C 1
ATOM 5077 O O . GLU A 1 396 ? 143.753 116.135 117.558 1.00 89.47 396 GLU A O 1
ATOM 5089 N N . VAL A 1 397 ? 142.821 114.733 119.053 1.00 82.79 397 VAL A N 1
ATOM 5090 C CA . VAL A 1 397 ? 141.498 114.796 118.456 1.00 81.80 397 VAL A CA 1
ATOM 5091 C C . VAL A 1 397 ? 140.542 115.690 119.241 1.00 83.49 397 VAL A C 1
ATOM 5092 O O . VAL A 1 397 ? 139.591 116.220 118.655 1.00 80.79 397 VAL A O 1
ATOM 5105 N N . ALA A 1 398 ? 140.766 115.884 120.539 1.00 86.85 398 ALA A N 1
ATOM 5106 C CA . ALA A 1 398 ? 139.812 116.560 121.407 1.00 84.75 398 ALA A CA 1
ATOM 5107 C C . ALA A 1 398 ? 140.180 118.009 121.702 1.00 90.22 398 ALA A C 1
ATOM 5108 O O . ALA A 1 398 ? 139.580 118.614 122.596 1.00 91.57 398 ALA A O 1
ATOM 5115 N N . LYS A 1 399 ? 141.147 118.585 120.983 1.00 94.19 399 LYS A N 1
ATOM 5116 C CA . LYS A 1 399 ? 141.536 119.959 121.282 1.00 92.89 399 LYS A CA 1
ATOM 5117 C C . LYS A 1 399 ? 140.398 120.940 121.034 1.00 91.27 399 LYS A C 1
ATOM 5118 O O . LYS A 1 399 ? 140.447 122.067 121.538 1.00 89.96 399 LYS A O 1
ATOM 5137 N N . ASP A 1 400 ? 139.381 120.543 120.271 1.00 94.16 400 ASP A N 1
ATOM 5138 C CA . ASP A 1 400 ? 138.172 121.349 120.156 1.00 90.69 400 ASP A CA 1
ATOM 5139 C C . ASP A 1 400 ? 137.567 121.554 121.539 1.00 89.18 400 ASP A C 1
ATOM 5140 O O . ASP A 1 400 ? 137.194 120.589 122.213 1.00 85.31 400 ASP A O 1
ATOM 5149 N N . ALA A 1 401 ? 137.470 122.815 121.963 1.00 85.55 401 ALA A N 1
ATOM 5150 C CA . ALA A 1 401 ? 137.170 123.106 123.361 1.00 84.08 401 ALA A CA 1
ATOM 5151 C C . ALA A 1 401 ? 135.673 123.053 123.655 1.00 77.48 401 ALA A C 1
ATOM 5152 O O . ALA A 1 401 ? 135.213 122.211 124.433 1.00 80.56 401 ALA A O 1
ATOM 5159 N N . GLY A 1 402 ? 134.898 123.941 123.037 1.00 65.96 402 GLY A N 1
ATOM 5160 C CA . GLY A 1 402 ? 133.527 124.155 123.437 1.00 66.74 402 GLY A CA 1
ATOM 5161 C C . GLY A 1 402 ? 132.518 123.445 122.555 1.00 67.79 402 GLY A C 1
ATOM 5162 O O . GLY A 1 402 ? 132.584 122.226 122.370 1.00 70.55 402 GLY A O 1
ATOM 5166 N N . PRO A 1 403 ? 131.548 124.184 122.007 1.00 64.29 403 PRO A N 1
ATOM 5167 C CA . PRO A 1 403 ? 130.533 123.534 121.160 1.00 60.60 403 PRO A CA 1
ATOM 5168 C C . PRO A 1 403 ? 131.107 122.897 119.909 1.00 58.89 403 PRO A C 1
ATOM 5169 O O . PRO A 1 403 ? 130.418 122.091 119.269 1.00 58.25 403 PRO A O 1
ATOM 5180 N N . SER A 1 404 ? 132.336 123.246 119.526 1.00 57.46 404 SER A N 1
ATOM 5181 C CA . SER A 1 404 ? 132.982 122.580 118.403 1.00 54.95 404 SER A CA 1
ATOM 5182 C C . SER A 1 404 ? 133.188 121.095 118.664 1.00 59.60 404 SER A C 1
ATOM 5183 O O . SER A 1 404 ? 133.292 120.318 117.711 1.00 60.43 404 SER A O 1
ATOM 5191 N N . LEU A 1 405 ? 133.262 120.683 119.931 1.00 62.16 405 LEU A N 1
ATOM 5192 C CA . LEU A 1 405 ? 133.361 119.265 120.250 1.00 62.34 405 LEU A CA 1
ATOM 5193 C C . LEU A 1 405 ? 132.102 118.500 119.869 1.00 58.48 405 LEU A C 1
ATOM 5194 O O . LEU A 1 405 ? 132.160 117.277 119.710 1.00 59.88 405 LEU A O 1
ATOM 5210 N N . LEU A 1 406 ? 130.969 119.185 119.733 1.00 54.86 406 LEU A N 1
ATOM 5211 C CA . LEU A 1 406 ? 129.718 118.544 119.351 1.00 53.23 406 LEU A CA 1
ATOM 5212 C C . LEU A 1 406 ? 129.325 118.817 117.909 1.00 52.53 406 LEU A C 1
ATOM 5213 O O . LEU A 1 406 ? 128.722 117.950 117.270 1.00 49.78 406 LEU A O 1
ATOM 5229 N N . PHE A 1 407 ? 129.652 119.996 117.380 1.00 54.70 407 PHE A N 1
ATOM 5230 C CA . PHE A 1 407 ? 129.253 120.362 116.028 1.00 46.36 407 PHE A CA 1
ATOM 5231 C C . PHE A 1 407 ? 130.306 120.030 114.979 1.00 49.56 407 PHE A C 1
ATOM 5232 O O . PHE A 1 407 ? 129.969 119.938 113.794 1.00 56.27 407 PHE A O 1
ATOM 5249 N N . ILE A 1 408 ? 131.560 119.851 115.380 1.00 49.78 408 ILE A N 1
ATOM 5250 C CA . ILE A 1 408 ? 132.644 119.492 114.475 1.00 48.24 408 ILE A CA 1
ATOM 5251 C C . ILE A 1 408 ? 133.133 118.073 114.739 1.00 50.26 408 ILE A C 1
ATOM 5252 O O . ILE A 1 408 ? 133.235 117.259 113.821 1.00 52.99 408 ILE A O 1
ATOM 5268 N N . THR A 1 409 ? 133.439 117.763 115.997 1.00 56.43 409 THR A N 1
ATOM 5269 C CA . THR A 1 409 ? 134.043 116.483 116.348 1.00 56.29 409 THR A CA 1
ATOM 5270 C C . THR A 1 409 ? 133.014 115.356 116.310 1.00 53.75 409 THR A C 1
ATOM 5271 O O . THR A 1 409 ? 133.136 114.405 115.525 1.00 56.69 409 THR A O 1
ATOM 5282 N N . TYR A 1 410 ? 131.983 115.452 117.150 1.00 51.78 410 TYR A N 1
ATOM 5283 C CA . TYR A 1 410 ? 130.959 114.416 117.170 1.00 52.64 410 TYR A CA 1
ATOM 5284 C C . TYR A 1 410 ? 130.192 114.371 115.855 1.00 53.42 410 TYR A C 1
ATOM 5285 O O . TYR A 1 410 ? 129.707 113.306 115.461 1.00 53.24 410 TYR A O 1
ATOM 5303 N N . ALA A 1 411 ? 130.075 115.505 115.161 1.00 56.99 411 ALA A N 1
ATOM 5304 C CA . ALA A 1 411 ? 129.466 115.494 113.835 1.00 54.12 411 ALA A CA 1
ATOM 5305 C C . ALA A 1 411 ? 130.291 114.662 112.860 1.00 54.00 411 ALA A C 1
ATOM 5306 O O . ALA A 1 411 ? 129.739 113.871 112.085 1.00 56.87 411 ALA A O 1
ATOM 5313 N N . GLU A 1 412 ? 131.617 114.820 112.888 1.00 49.99 412 GLU A N 1
ATOM 5314 C CA . GLU A 1 412 ? 132.473 113.982 112.055 1.00 51.08 412 GLU A CA 1
ATOM 5315 C C . GLU A 1 412 ? 132.318 112.516 112.423 1.00 53.28 412 GLU A C 1
ATOM 5316 O O . GLU A 1 412 ? 132.280 111.648 111.544 1.00 58.02 412 GLU A O 1
ATOM 5328 N N . ALA A 1 413 ? 132.239 112.219 113.720 1.00 53.41 413 ALA A N 1
ATOM 5329 C CA . ALA A 1 413 ? 132.054 110.833 114.136 1.00 52.70 413 ALA A CA 1
ATOM 5330 C C . ALA A 1 413 ? 130.749 110.267 113.591 1.00 56.63 413 ALA A C 1
ATOM 5331 O O . ALA A 1 413 ? 130.708 109.138 113.090 1.00 59.34 413 ALA A O 1
ATOM 5338 N N . ILE A 1 414 ? 129.666 111.044 113.679 1.00 59.14 414 ILE A N 1
ATOM 5339 C CA . ILE A 1 414 ? 128.365 110.568 113.214 1.00 54.80 414 ILE A CA 1
ATOM 5340 C C . ILE A 1 414 ? 128.382 110.355 111.708 1.00 55.33 414 ILE A C 1
ATOM 5341 O O . ILE A 1 414 ? 127.813 109.382 111.198 1.00 57.86 414 ILE A O 1
ATOM 5357 N N . ALA A 1 415 ? 129.013 111.270 110.969 1.00 55.92 415 ALA A N 1
ATOM 5358 C CA . ALA A 1 415 ? 128.978 111.189 109.513 1.00 52.85 415 ALA A CA 1
ATOM 5359 C C . ALA A 1 415 ? 129.527 109.863 109.005 1.00 58.78 415 ALA A C 1
ATOM 5360 O O . ALA A 1 415 ? 129.105 109.383 107.947 1.00 63.99 415 ALA A O 1
ATOM 5367 N N . ASN A 1 416 ? 130.461 109.257 109.735 1.00 59.88 416 ASN A N 1
ATOM 5368 C CA . ASN A 1 416 ? 131.088 108.011 109.318 1.00 57.73 416 ASN A CA 1
ATOM 5369 C C . ASN A 1 416 ? 130.454 106.778 109.952 1.00 65.61 416 ASN A C 1
ATOM 5370 O O . ASN A 1 416 ? 130.838 105.657 109.606 1.00 68.21 416 ASN A O 1
ATOM 5381 N N . MET A 1 417 ? 129.496 106.951 110.859 1.00 65.33 417 MET A N 1
ATOM 5382 C CA . MET A 1 417 ? 128.854 105.807 111.485 1.00 64.55 417 MET A CA 1
ATOM 5383 C C . MET A 1 417 ? 128.045 105.025 110.449 1.00 63.30 417 MET A C 1
ATOM 5384 O O . MET A 1 417 ? 127.543 105.602 109.481 1.00 67.08 417 MET A O 1
ATOM 5398 N N . PRO A 1 418 ? 127.908 103.701 110.625 1.00 65.83 418 PRO A N 1
ATOM 5399 C CA . PRO A 1 418 ? 127.196 102.899 109.618 1.00 65.24 418 PRO A CA 1
ATOM 5400 C C . PRO A 1 418 ? 125.781 103.390 109.355 1.00 65.39 418 PRO A C 1
ATOM 5401 O O . PRO A 1 418 ? 125.435 103.719 108.217 1.00 68.48 418 PRO A O 1
ATOM 5412 N N . ALA A 1 419 ? 124.956 103.442 110.397 1.00 61.92 419 ALA A N 1
ATOM 5413 C CA . ALA A 1 419 ? 123.566 103.876 110.260 1.00 59.13 419 ALA A CA 1
ATOM 5414 C C . ALA A 1 419 ? 123.424 105.372 110.517 1.00 57.23 419 ALA A C 1
ATOM 5415 O O . ALA A 1 419 ? 122.597 105.814 111.311 1.00 58.10 419 ALA A O 1
ATOM 5422 N N . SER A 1 420 ? 124.241 106.164 109.830 1.00 62.32 420 SER A N 1
ATOM 5423 C CA . SER A 1 420 ? 124.149 107.608 109.944 1.00 57.27 420 SER A CA 1
ATOM 5424 C C . SER A 1 420 ? 122.811 108.087 109.385 1.00 63.45 420 SER A C 1
ATOM 5425 O O . SER A 1 420 ? 122.038 107.322 108.802 1.00 72.10 420 SER A O 1
ATOM 5433 N N . THR A 1 421 ? 122.538 109.376 109.574 1.00 58.69 421 THR A N 1
ATOM 5434 C CA . THR A 1 421 ? 121.293 110.056 109.245 1.00 59.40 421 THR A CA 1
ATOM 5435 C C . THR A 1 421 ? 120.206 109.725 110.263 1.00 57.22 421 THR A C 1
ATOM 5436 O O . THR A 1 421 ? 119.147 110.351 110.235 1.00 62.59 421 THR A O 1
ATOM 5447 N N . PHE A 1 422 ? 120.436 108.783 111.172 1.00 54.83 422 PHE A N 1
ATOM 5448 C CA . PHE A 1 422 ? 119.550 108.517 112.296 1.00 49.75 422 PHE A CA 1
ATOM 5449 C C . PHE A 1 422 ? 120.195 108.854 113.627 1.00 50.51 422 PHE A C 1
ATOM 5450 O O . PHE A 1 422 ? 119.520 109.358 114.525 1.00 53.96 422 PHE A O 1
ATOM 5467 N N . PHE A 1 423 ? 121.495 108.592 113.769 1.00 52.45 423 PHE A N 1
ATOM 5468 C CA . PHE A 1 423 ? 122.200 109.005 114.974 1.00 45.17 423 PHE A CA 1
ATOM 5469 C C . PHE A 1 423 ? 122.366 110.516 115.028 1.00 48.40 423 PHE A C 1
ATOM 5470 O O . PHE A 1 423 ? 122.368 111.096 116.117 1.00 56.31 423 PHE A O 1
ATOM 5487 N N . ALA A 1 424 ? 122.498 111.171 113.873 1.00 50.17 424 ALA A N 1
ATOM 5488 C CA . ALA A 1 424 ? 122.548 112.629 113.855 1.00 53.56 424 ALA A CA 1
ATOM 5489 C C . ALA A 1 424 ? 121.247 113.220 114.382 1.00 54.22 424 ALA A C 1
ATOM 5490 O O . ALA A 1 424 ? 121.254 114.144 115.207 1.00 55.80 424 ALA A O 1
ATOM 5497 N N . ILE A 1 425 ? 120.116 112.686 113.921 1.00 51.34 425 ILE A N 1
ATOM 5498 C CA . ILE A 1 425 ? 118.820 113.227 114.315 1.00 47.87 425 ILE A CA 1
ATOM 5499 C C . ILE A 1 425 ? 118.635 113.107 115.821 1.00 49.75 425 ILE A C 1
ATOM 5500 O O . ILE A 1 425 ? 118.290 114.080 116.499 1.00 56.40 425 ILE A O 1
ATOM 5516 N N . ILE A 1 426 ? 118.873 111.914 116.370 1.00 46.17 426 ILE A N 1
ATOM 5517 C CA . ILE A 1 426 ? 118.663 111.710 117.799 1.00 42.59 426 ILE A CA 1
ATOM 5518 C C . ILE A 1 426 ? 119.688 112.490 118.612 1.00 45.34 426 ILE A C 1
ATOM 5519 O O . ILE A 1 426 ? 119.372 113.022 119.679 1.00 56.25 426 ILE A O 1
ATOM 5535 N N . PHE A 1 427 ? 120.928 112.576 118.129 1.00 43.20 427 PHE A N 1
ATOM 5536 C CA . PHE A 1 427 ? 121.948 113.339 118.842 1.00 43.53 427 PHE A CA 1
ATOM 5537 C C . PHE A 1 427 ? 121.542 114.802 118.975 1.00 45.11 427 PHE A C 1
ATOM 5538 O O . PHE A 1 427 ? 121.568 115.377 120.073 1.00 49.60 427 PHE A O 1
ATOM 5555 N N . PHE A 1 428 ? 121.133 115.420 117.865 1.00 47.90 428 PHE A N 1
ATOM 5556 C CA . PHE A 1 428 ? 120.772 116.830 117.920 1.00 48.65 428 PHE A CA 1
ATOM 5557 C C . PHE A 1 428 ? 119.440 117.040 118.631 1.00 50.79 428 PHE A C 1
ATOM 5558 O O . PHE A 1 428 ? 119.234 118.087 119.255 1.00 56.43 428 PHE A O 1
ATOM 5575 N N . LEU A 1 429 ? 118.539 116.056 118.580 1.00 47.41 429 LEU A N 1
ATOM 5576 C CA . LEU A 1 429 ? 117.315 116.138 119.369 1.00 47.47 429 LEU A CA 1
ATOM 5577 C C . LEU A 1 429 ? 117.621 116.109 120.862 1.00 50.38 429 LEU A C 1
ATOM 5578 O O . LEU A 1 429 ? 117.018 116.854 121.641 1.00 53.95 429 LEU A O 1
ATOM 5594 N N . MET A 1 430 ? 118.550 115.249 121.281 1.00 48.67 430 MET A N 1
ATOM 5595 C CA . MET A 1 430 ? 118.957 115.236 122.681 1.00 49.33 430 MET A CA 1
ATOM 5596 C C . MET A 1 430 ? 119.568 116.573 123.069 1.00 51.18 430 MET A C 1
ATOM 5597 O O . MET A 1 430 ? 119.258 117.121 124.133 1.00 55.55 430 MET A O 1
ATOM 5611 N N . LEU A 1 431 ? 120.430 117.119 122.210 1.00 48.52 431 LEU A N 1
ATOM 5612 C CA . LEU A 1 431 ? 121.012 118.428 122.491 1.00 48.87 431 LEU A CA 1
ATOM 5613 C C . LEU A 1 431 ? 119.921 119.476 122.689 1.00 51.51 431 LEU A C 1
ATOM 5614 O O . LEU A 1 431 ? 119.917 120.213 123.686 1.00 58.00 431 LEU A O 1
ATOM 5630 N N . ILE A 1 432 ? 118.969 119.539 121.755 1.00 53.21 432 ILE A N 1
ATOM 5631 C CA . ILE A 1 432 ? 117.965 120.595 121.793 1.00 56.37 432 ILE A CA 1
ATOM 5632 C C . ILE A 1 432 ? 117.064 120.436 123.013 1.00 52.28 432 ILE A C 1
ATOM 5633 O O . ILE A 1 432 ? 116.732 121.419 123.679 1.00 53.57 432 ILE A O 1
ATOM 5649 N N . THR A 1 433 ? 116.670 119.202 123.344 1.00 51.45 433 THR A N 1
ATOM 5650 C CA . THR A 1 433 ? 115.781 118.999 124.486 1.00 51.69 433 THR A CA 1
ATOM 5651 C C . THR A 1 433 ? 116.487 119.291 125.807 1.00 48.92 433 THR A C 1
ATOM 5652 O O . THR A 1 433 ? 115.905 119.915 126.712 1.00 53.39 433 THR A O 1
ATOM 5663 N N . LEU A 1 434 ? 117.733 118.832 125.949 1.00 47.92 434 LEU A N 1
ATOM 5664 C CA . LEU A 1 434 ? 118.462 119.047 127.190 1.00 53.93 434 LEU A CA 1
ATOM 5665 C C . LEU A 1 434 ? 118.906 120.494 127.348 1.00 52.94 434 LEU A C 1
ATOM 5666 O O . LEU A 1 434 ? 119.269 120.898 128.457 1.00 57.97 434 LEU A O 1
ATOM 5682 N N . GLY A 1 435 ? 118.895 121.283 126.271 1.00 48.58 435 GLY A N 1
ATOM 5683 C CA . GLY A 1 435 ? 118.983 122.725 126.435 1.00 52.13 435 GLY A CA 1
ATOM 5684 C C . GLY A 1 435 ? 117.642 123.371 126.715 1.00 48.65 435 GLY A C 1
ATOM 5685 O O . GLY A 1 435 ? 117.568 124.376 127.434 1.00 51.15 435 GLY A O 1
ATOM 5689 N N . LEU A 1 436 ? 116.584 122.820 126.119 1.00 51.41 436 LEU A N 1
ATOM 5690 C CA . LEU A 1 436 ? 115.223 123.404 126.194 1.00 45.62 436 LEU A CA 1
ATOM 5691 C C . LEU A 1 436 ? 114.783 123.456 127.644 1.00 46.01 436 LEU A C 1
ATOM 5692 O O . LEU A 1 436 ? 114.145 124.408 127.947 1.00 50.61 436 LEU A O 1
ATOM 5708 N N . ASP A 1 437 ? 115.009 122.429 128.461 1.00 51.47 437 ASP A N 1
ATOM 5709 C CA . ASP A 1 437 ? 114.514 122.404 129.868 1.00 43.71 437 ASP A CA 1
ATOM 5710 C C . ASP A 1 437 ? 115.410 123.289 130.739 1.00 46.95 437 ASP A C 1
ATOM 5711 O O . ASP A 1 437 ? 114.917 123.759 131.704 1.00 50.81 437 ASP A O 1
ATOM 5720 N N . SER A 1 438 ? 116.679 123.522 130.433 1.00 49.24 438 SER A N 1
ATOM 5721 C CA . SER A 1 438 ? 117.520 124.467 131.215 1.00 46.17 438 SER A CA 1
ATOM 5722 C C . SER A 1 438 ? 117.019 125.858 130.890 1.00 47.08 438 SER A C 1
ATOM 5723 O O . SER A 1 438 ? 117.115 126.709 131.743 1.00 51.97 438 SER A O 1
ATOM 5731 N N . THR A 1 439 ? 116.589 126.097 129.653 1.00 50.61 439 THR A N 1
ATOM 5732 C CA . THR A 1 439 ? 116.022 127.399 129.315 1.00 45.91 439 THR A CA 1
ATOM 5733 C C . THR A 1 439 ? 114.681 127.607 130.009 1.00 46.54 439 THR A C 1
ATOM 5734 O O . THR A 1 439 ? 114.415 128.687 130.555 1.00 48.51 439 THR A O 1
ATOM 5745 N N . PHE A 1 440 ? 113.819 126.585 129.993 1.00 46.46 440 PHE A N 1
ATOM 5746 C CA . PHE A 1 440 ? 112.556 126.672 130.715 1.00 45.58 440 PHE A CA 1
ATOM 5747 C C . PHE A 1 440 ? 112.804 127.025 132.170 1.00 46.69 440 PHE A C 1
ATOM 5748 O O . PHE A 1 440 ? 112.152 127.912 132.728 1.00 49.19 440 PHE A O 1
ATOM 5765 N N . ALA A 1 441 ? 113.742 126.323 132.805 1.00 47.33 441 ALA A N 1
ATOM 5766 C CA . ALA A 1 441 ? 113.977 126.520 134.231 1.00 43.16 441 ALA A CA 1
ATOM 5767 C C . ALA A 1 441 ? 114.463 127.932 134.523 1.00 45.87 441 ALA A C 1
ATOM 5768 O O . ALA A 1 441 ? 113.981 128.585 135.455 1.00 52.88 441 ALA A O 1
ATOM 5775 N N . GLY A 1 442 ? 115.420 128.426 133.737 1.00 42.32 442 GLY A N 1
ATOM 5776 C CA . GLY A 1 442 ? 115.931 129.767 133.983 1.00 39.57 442 GLY A CA 1
ATOM 5777 C C . GLY A 1 442 ? 114.873 130.836 133.784 1.00 45.12 442 GLY A C 1
ATOM 5778 O O . GLY A 1 442 ? 114.703 131.737 134.619 1.00 47.60 442 GLY A O 1
ATOM 5782 N N . LEU A 1 443 ? 114.138 130.747 132.674 1.00 47.79 443 LEU A N 1
ATOM 5783 C CA . LEU A 1 443 ? 113.113 131.745 132.406 1.00 46.14 443 LEU A CA 1
ATOM 5784 C C . LEU A 1 443 ? 112.006 131.680 133.448 1.00 45.81 443 LEU A C 1
ATOM 5785 O O . LEU A 1 443 ? 111.474 132.715 133.862 1.00 45.64 443 LEU A O 1
ATOM 5801 N N . GLU A 1 444 ? 111.654 130.473 133.897 1.00 50.51 444 GLU A N 1
ATOM 5802 C CA . GLU A 1 444 ? 110.632 130.338 134.926 1.00 45.68 444 GLU A CA 1
ATOM 5803 C C . GLU A 1 444 ? 111.116 130.890 136.257 1.00 47.12 444 GLU A C 1
ATOM 5804 O O . GLU A 1 444 ? 110.329 131.457 137.016 1.00 49.75 444 GLU A O 1
ATOM 5816 N N . GLY A 1 445 ? 112.404 130.733 136.564 1.00 48.99 445 GLY A N 1
ATOM 5817 C CA . GLY A 1 445 ? 112.934 131.347 137.769 1.00 44.64 445 GLY A CA 1
ATOM 5818 C C . GLY A 1 445 ? 112.809 132.857 137.738 1.00 43.73 445 GLY A C 1
ATOM 5819 O O . GLY A 1 445 ? 112.345 133.480 138.699 1.00 44.06 445 GLY A O 1
ATOM 5823 N N . VAL A 1 446 ? 113.200 133.466 136.615 1.00 49.35 446 VAL A N 1
ATOM 5824 C CA . VAL A 1 446 ? 113.076 134.919 136.495 1.00 45.94 446 VAL A CA 1
ATOM 5825 C C . VAL A 1 446 ? 111.612 135.339 136.590 1.00 46.47 446 VAL A C 1
ATOM 5826 O O . VAL A 1 446 ? 111.269 136.316 137.274 1.00 46.59 446 VAL A O 1
ATOM 5839 N N . ILE A 1 447 ? 110.730 134.617 135.897 1.00 46.65 447 ILE A N 1
ATOM 5840 C CA . ILE A 1 447 ? 109.315 134.970 135.886 1.00 43.88 447 ILE A CA 1
ATOM 5841 C C . ILE A 1 447 ? 108.728 134.857 137.285 1.00 43.24 447 ILE A C 1
ATOM 5842 O O . ILE A 1 447 ? 107.958 135.718 137.719 1.00 47.83 447 ILE A O 1
ATOM 5858 N N . THR A 1 448 ? 109.069 133.789 138.007 1.00 44.75 448 THR A N 1
ATOM 5859 C CA . THR A 1 448 ? 108.574 133.625 139.367 1.00 43.34 448 THR A CA 1
ATOM 5860 C C . THR A 1 448 ? 109.060 134.754 140.259 1.00 45.89 448 THR A C 1
ATOM 5861 O O . THR A 1 448 ? 108.285 135.311 141.045 1.00 46.62 448 THR A O 1
ATOM 5872 N N . ALA A 1 449 ? 110.342 135.110 140.153 1.00 48.29 449 ALA A N 1
ATOM 5873 C CA . ALA A 1 449 ? 110.863 136.209 140.958 1.00 38.57 449 ALA A CA 1
ATOM 5874 C C . ALA A 1 449 ? 110.076 137.487 140.703 1.00 42.83 449 ALA A C 1
ATOM 5875 O O . ALA A 1 449 ? 109.608 138.144 141.642 1.00 47.16 449 ALA A O 1
ATOM 5882 N N . VAL A 1 450 ? 109.903 137.848 139.430 1.00 46.33 450 VAL A N 1
ATOM 5883 C CA . VAL A 1 450 ? 109.241 139.111 139.117 1.00 44.44 450 VAL A CA 1
ATOM 5884 C C . VAL A 1 450 ? 107.775 139.072 139.532 1.00 47.75 450 VAL A C 1
ATOM 5885 O O . VAL A 1 450 ? 107.243 140.055 140.059 1.00 51.58 450 VAL A O 1
ATOM 5898 N N . LEU A 1 451 ? 107.094 137.950 139.293 1.00 52.23 451 LEU A N 1
ATOM 5899 C CA . LEU A 1 451 ? 105.684 137.851 139.657 1.00 51.50 451 LEU A CA 1
ATOM 5900 C C . LEU A 1 451 ? 105.499 137.953 141.164 1.00 51.14 451 LEU A C 1
ATOM 5901 O O . LEU A 1 451 ? 104.567 138.612 141.639 1.00 57.59 451 LEU A O 1
ATOM 5917 N N . ASP A 1 452 ? 106.372 137.302 141.935 1.00 50.81 452 ASP A N 1
ATOM 5918 C CA . ASP A 1 452 ? 106.276 137.386 143.387 1.00 49.67 452 ASP A CA 1
ATOM 5919 C C . ASP A 1 452 ? 106.560 138.799 143.876 1.00 49.04 452 ASP A C 1
ATOM 5920 O O . ASP A 1 452 ? 105.904 139.282 144.806 1.00 51.89 452 ASP A O 1
ATOM 5929 N N . GLU A 1 453 ? 107.535 139.478 143.268 1.00 52.75 453 GLU A N 1
ATOM 5930 C CA . GLU A 1 453 ? 107.872 140.821 143.725 1.00 47.89 453 GLU A CA 1
ATOM 5931 C C . GLU A 1 453 ? 106.776 141.825 143.385 1.00 52.37 453 GLU A C 1
ATOM 5932 O O . GLU A 1 453 ? 106.558 142.776 144.143 1.00 56.17 453 GLU A O 1
ATOM 5944 N N . PHE A 1 454 ? 106.077 141.634 142.266 1.00 58.56 454 PHE A N 1
ATOM 5945 C CA . PHE A 1 454 ? 105.048 142.563 141.796 1.00 60.03 454 PHE A CA 1
ATOM 5946 C C . PHE A 1 454 ? 103.769 141.793 141.498 1.00 61.95 454 PHE A C 1
ATOM 5947 O O . PHE A 1 454 ? 103.448 141.529 140.331 1.00 64.85 454 PHE A O 1
ATOM 5964 N N . PRO A 1 455 ? 103.009 141.413 142.530 1.00 61.11 455 PRO A N 1
ATOM 5965 C CA . PRO A 1 455 ? 101.713 140.765 142.286 1.00 63.85 455 PRO A CA 1
ATOM 5966 C C . PRO A 1 455 ? 100.592 141.737 141.965 1.00 69.52 455 PRO A C 1
ATOM 5967 O O . PRO A 1 455 ? 99.534 141.300 141.493 1.00 71.90 455 PRO A O 1
ATOM 5978 N N . HIS A 1 456 ? 100.786 143.035 142.204 1.00 70.44 456 HIS A N 1
ATOM 5979 C CA . HIS A 1 456 ? 99.710 143.998 141.993 1.00 72.67 456 HIS A CA 1
ATOM 5980 C C . HIS A 1 456 ? 99.567 144.387 140.527 1.00 76.08 456 HIS A C 1
ATOM 5981 O O . HIS A 1 456 ? 98.470 144.762 140.098 1.00 80.33 456 HIS A O 1
ATOM 5995 N N . VAL A 1 457 ? 100.643 144.308 139.749 1.00 72.40 457 VAL A N 1
ATOM 5996 C CA . VAL A 1 457 ? 100.584 144.572 138.318 1.00 69.99 457 VAL A CA 1
ATOM 5997 C C . VAL A 1 457 ? 100.577 143.278 137.513 1.00 70.27 457 VAL A C 1
ATOM 5998 O O . VAL A 1 457 ? 99.835 143.158 136.539 1.00 72.28 457 VAL A O 1
ATOM 6011 N N . TRP A 1 458 ? 101.384 142.302 137.914 1.00 68.35 458 TRP A N 1
ATOM 6012 C CA . TRP A 1 458 ? 101.447 141.007 137.263 1.00 63.52 458 TRP A CA 1
ATOM 6013 C C . TRP A 1 458 ? 100.678 139.987 138.104 1.00 70.16 458 TRP A C 1
ATOM 6014 O O . TRP A 1 458 ? 99.961 140.337 139.046 1.00 75.98 458 TRP A O 1
ATOM 6035 N N . ALA A 1 459 ? 100.814 138.710 137.756 1.00 70.81 459 ALA A N 1
ATOM 6036 C CA . ALA A 1 459 ? 100.218 137.547 138.403 1.00 72.79 459 ALA A CA 1
ATOM 6037 C C . ALA A 1 459 ? 98.726 137.429 138.106 1.00 71.86 459 ALA A C 1
ATOM 6038 O O . ALA A 1 459 ? 98.146 136.376 138.369 1.00 76.63 459 ALA A O 1
ATOM 6045 N N . LYS A 1 460 ? 98.086 138.460 137.560 1.00 71.63 460 LYS A N 1
ATOM 6046 C CA . LYS A 1 460 ? 96.778 138.321 136.938 1.00 71.60 460 LYS A CA 1
ATOM 6047 C C . LYS A 1 460 ? 96.927 137.905 135.486 1.00 75.01 460 LYS A C 1
ATOM 6048 O O . LYS A 1 460 ? 96.195 137.036 135.001 1.00 76.41 460 LYS A O 1
ATOM 6067 N N . ARG A 1 461 ? 97.862 138.541 134.768 1.00 72.54 461 ARG A N 1
ATOM 6068 C CA . ARG A 1 461 ? 98.133 138.237 133.335 1.00 65.01 461 ARG A CA 1
ATOM 6069 C C . ARG A 1 461 ? 99.388 137.358 133.287 1.00 61.40 461 ARG A C 1
ATOM 6070 O O . ARG A 1 461 ? 100.442 137.880 132.879 1.00 53.23 461 ARG A O 1
ATOM 6091 N N . ARG A 1 462 ? 99.304 136.091 133.722 1.00 68.99 462 ARG A N 1
ATOM 6092 C CA . ARG A 1 462 ? 100.437 135.176 133.632 1.00 68.20 462 ARG A CA 1
ATOM 6093 C C . ARG A 1 462 ? 100.858 134.979 132.183 1.00 66.84 462 ARG A C 1
ATOM 6094 O O . ARG A 1 462 ? 102.052 134.859 131.887 1.00 59.78 462 ARG A O 1
ATOM 6115 N N . GLU A 1 463 ? 99.887 134.941 131.262 1.00 67.52 463 GLU A N 1
ATOM 6116 C CA . GLU A 1 463 ? 100.178 134.756 129.810 1.00 60.79 463 GLU A CA 1
ATOM 6117 C C . GLU A 1 463 ? 101.103 135.909 129.396 1.00 57.56 463 GLU A C 1
ATOM 6118 O O . GLU A 1 463 ? 102.163 135.630 128.788 1.00 54.79 463 GLU A O 1
ATOM 6130 N N . ARG A 1 464 ? 100.750 137.160 129.729 1.00 62.13 464 ARG A N 1
ATOM 6131 C CA . ARG A 1 464 ? 101.605 138.299 129.441 1.00 58.66 464 ARG A CA 1
ATOM 6132 C C . ARG A 1 464 ? 102.798 138.313 130.394 1.00 63.34 464 ARG A C 1
ATOM 6133 O O . ARG A 1 464 ? 102.818 137.628 131.420 1.00 72.93 464 ARG A O 1
ATOM 6154 N N . PHE A 1 465 ? 103.811 139.091 130.017 1.00 53.27 465 PHE A N 1
ATOM 6155 C CA . PHE A 1 465 ? 105.075 139.210 130.740 1.00 52.80 465 PHE A CA 1
ATOM 6156 C C . PHE A 1 465 ? 105.946 137.970 130.563 1.00 52.72 465 PHE A C 1
ATOM 6157 O O . PHE A 1 465 ? 107.130 137.985 130.913 1.00 60.21 465 PHE A O 1
ATOM 6174 N N . VAL A 1 466 ? 105.392 136.907 129.990 1.00 46.72 466 VAL A N 1
ATOM 6175 C CA . VAL A 1 466 ? 106.227 135.837 129.466 1.00 47.64 466 VAL A CA 1
ATOM 6176 C C . VAL A 1 466 ? 106.460 136.062 127.980 1.00 52.72 466 VAL A C 1
ATOM 6177 O O . VAL A 1 466 ? 107.552 135.785 127.473 1.00 54.16 466 VAL A O 1
ATOM 6190 N N . LEU A 1 467 ? 105.455 136.590 127.281 1.00 51.52 467 LEU A N 1
ATOM 6191 C CA . LEU A 1 467 ? 105.669 137.080 125.928 1.00 50.00 467 LEU A CA 1
ATOM 6192 C C . LEU A 1 467 ? 106.703 138.196 125.919 1.00 48.05 467 LEU A C 1
ATOM 6193 O O . LEU A 1 467 ? 107.604 138.208 125.076 1.00 50.87 467 LEU A O 1
ATOM 6209 N N . ALA A 1 468 ? 106.600 139.137 126.861 1.00 49.08 468 ALA A N 1
ATOM 6210 C CA . ALA A 1 468 ? 107.569 140.226 126.928 1.00 49.12 468 ALA A CA 1
ATOM 6211 C C . ALA A 1 468 ? 108.965 139.708 127.251 1.00 45.21 468 ALA A C 1
ATOM 6212 O O . ALA A 1 468 ? 109.954 140.151 126.654 1.00 48.50 468 ALA A O 1
ATOM 6219 N N . VAL A 1 469 ? 109.067 138.773 128.198 1.00 42.80 469 VAL A N 1
ATOM 6220 C CA . VAL A 1 469 ? 110.369 138.223 128.563 1.00 43.59 469 VAL A CA 1
ATOM 6221 C C . VAL A 1 469 ? 110.989 137.496 127.377 1.00 47.96 469 VAL A C 1
ATOM 6222 O O . VAL A 1 469 ? 112.181 137.655 127.085 1.00 47.57 469 VAL A O 1
ATOM 6235 N N . VAL A 1 470 ? 110.194 136.692 126.672 1.00 52.03 470 VAL A N 1
ATOM 6236 C CA . VAL A 1 470 ? 110.717 135.965 125.521 1.00 48.13 470 VAL A CA 1
ATOM 6237 C C . VAL A 1 470 ? 111.111 136.933 124.412 1.00 48.55 470 VAL A C 1
ATOM 6238 O O . VAL A 1 470 ? 112.122 136.735 123.728 1.00 51.79 470 VAL A O 1
ATOM 6251 N N . ILE A 1 471 ? 110.327 137.994 124.214 1.00 47.05 471 ILE A N 1
ATOM 6252 C CA . ILE A 1 471 ? 110.629 138.962 123.164 1.00 44.21 471 ILE A CA 1
ATOM 6253 C C . ILE A 1 471 ? 111.944 139.671 123.461 1.00 47.62 471 ILE A C 1
ATOM 6254 O O . ILE A 1 471 ? 112.790 139.842 122.576 1.00 56.76 471 ILE A O 1
ATOM 6270 N N . THR A 1 472 ? 112.135 140.102 124.710 1.00 47.07 472 THR A N 1
ATOM 6271 C CA . THR A 1 472 ? 113.381 140.780 125.055 1.00 47.76 472 THR A CA 1
ATOM 6272 C C . THR A 1 472 ? 114.563 139.819 124.991 1.00 49.17 472 THR A C 1
ATOM 6273 O O . THR A 1 472 ? 115.664 140.211 124.587 1.00 56.41 472 THR A O 1
ATOM 6284 N N . CYS A 1 473 ? 114.358 138.555 125.371 1.00 49.40 473 CYS A N 1
ATOM 6285 C CA . CYS A 1 473 ? 115.430 137.573 125.241 1.00 50.49 473 CYS A CA 1
ATOM 6286 C C . CYS A 1 473 ? 115.823 137.383 123.782 1.00 51.62 473 CYS A C 1
ATOM 6287 O O . CYS A 1 473 ? 117.012 137.329 123.454 1.00 56.26 473 CYS A O 1
ATOM 6295 N N . PHE A 1 474 ? 114.836 137.290 122.890 1.00 52.72 474 PHE A N 1
ATOM 6296 C CA . PHE A 1 474 ? 115.130 137.158 121.466 1.00 52.68 474 PHE A CA 1
ATOM 6297 C C . PHE A 1 474 ? 115.855 138.391 120.937 1.00 51.56 474 PHE A C 1
ATOM 6298 O O . PHE A 1 474 ? 116.831 138.276 120.182 1.00 57.69 474 PHE A O 1
ATOM 6315 N N . PHE A 1 475 ? 115.401 139.580 121.335 1.00 50.49 475 PHE A N 1
ATOM 6316 C CA . PHE A 1 475 ? 116.045 140.804 120.875 1.00 50.56 475 PHE A CA 1
ATOM 6317 C C . PHE A 1 475 ? 117.496 140.863 121.334 1.00 51.45 475 PHE A C 1
ATOM 6318 O O . PHE A 1 475 ? 118.384 141.242 120.562 1.00 56.80 475 PHE A O 1
ATOM 6335 N N . GLY A 1 476 ? 117.758 140.490 122.588 1.00 55.25 476 GLY A N 1
ATOM 6336 C CA . GLY A 1 476 ? 119.129 140.427 123.062 1.00 53.03 476 GLY A CA 1
ATOM 6337 C C . GLY A 1 476 ? 119.940 139.324 122.418 1.00 50.33 476 GLY A C 1
ATOM 6338 O O . GLY A 1 476 ? 121.167 139.439 122.333 1.00 54.41 476 GLY A O 1
ATOM 6342 N N . SER A 1 477 ? 119.283 138.264 121.957 1.00 50.67 477 SER A N 1
ATOM 6343 C CA . SER A 1 477 ? 119.945 137.173 121.260 1.00 52.41 477 SER A CA 1
ATOM 6344 C C . SER A 1 477 ? 120.187 137.473 119.789 1.00 51.93 477 SER A C 1
ATOM 6345 O O . SER A 1 477 ? 120.884 136.702 119.123 1.00 50.03 477 SER A O 1
ATOM 6353 N N . LEU A 1 478 ? 119.635 138.570 119.266 1.00 56.29 478 LEU A N 1
ATOM 6354 C CA . LEU A 1 478 ? 119.865 138.899 117.861 1.00 53.41 478 LEU A CA 1
ATOM 6355 C C . LEU A 1 478 ? 121.337 139.176 117.580 1.00 50.36 478 LEU A C 1
ATOM 6356 O O . LEU A 1 478 ? 121.863 138.757 116.543 1.00 47.52 478 LEU A O 1
ATOM 6372 N N . VAL A 1 479 ? 122.021 139.888 118.480 1.00 52.19 479 VAL A N 1
ATOM 6373 C CA . VAL A 1 479 ? 123.438 140.161 118.268 1.00 52.37 479 VAL A CA 1
ATOM 6374 C C . VAL A 1 479 ? 124.247 138.876 118.235 1.00 52.94 479 VAL A C 1
ATOM 6375 O O . VAL A 1 479 ? 125.313 138.829 117.611 1.00 53.71 479 VAL A O 1
ATOM 6388 N N . THR A 1 480 ? 123.765 137.829 118.898 1.00 53.52 480 THR A N 1
ATOM 6389 C CA . THR A 1 480 ? 124.449 136.546 118.928 1.00 45.30 480 THR A CA 1
ATOM 6390 C C . THR A 1 480 ? 124.214 135.722 117.669 1.00 46.45 480 THR A C 1
ATOM 6391 O O . THR A 1 480 ? 124.927 134.737 117.452 1.00 52.43 480 THR A O 1
ATOM 6402 N N . LEU A 1 481 ? 123.240 136.097 116.842 1.00 50.66 481 LEU A N 1
ATOM 6403 C CA . LEU A 1 481 ? 122.958 135.407 115.591 1.00 49.88 481 LEU A CA 1
ATOM 6404 C C . LEU A 1 481 ? 123.663 136.026 114.394 1.00 49.59 481 LEU A C 1
ATOM 6405 O O . LEU A 1 481 ? 123.537 135.501 113.283 1.00 54.90 481 LEU A O 1
ATOM 6421 N N . THR A 1 482 ? 124.389 137.124 114.584 1.00 52.52 482 THR A N 1
ATOM 6422 C CA . THR A 1 482 ? 125.114 137.735 113.485 1.00 51.26 482 THR A CA 1
ATOM 6423 C C . THR A 1 482 ? 126.197 136.782 112.977 1.00 53.10 482 THR A C 1
ATOM 6424 O O . THR A 1 482 ? 126.455 135.724 113.554 1.00 55.19 482 THR A O 1
ATOM 6435 N N . PHE A 1 483 ? 126.833 137.170 111.869 1.00 51.80 483 PHE A N 1
ATOM 6436 C CA . PHE A 1 483 ? 127.868 136.320 111.287 1.00 49.22 483 PHE A CA 1
ATOM 6437 C C . PHE A 1 483 ? 129.032 136.123 112.246 1.00 52.05 483 PHE A C 1
ATOM 6438 O O . PHE A 1 483 ? 129.595 135.026 112.317 1.00 50.99 483 PHE A O 1
ATOM 6455 N N . GLY A 1 484 ? 129.406 137.161 112.987 1.00 55.26 484 GLY A N 1
ATOM 6456 C CA . GLY A 1 484 ? 130.407 137.020 114.025 1.00 51.00 484 GLY A CA 1
ATOM 6457 C C . GLY A 1 484 ? 129.761 136.794 115.375 1.00 49.44 484 GLY A C 1
ATOM 6458 O O . GLY A 1 484 ? 130.212 137.334 116.389 1.00 51.64 484 GLY A O 1
ATOM 6462 N N . GLY A 1 485 ? 128.699 135.991 115.395 1.00 49.00 485 GLY A N 1
ATOM 6463 C CA . GLY A 1 485 ? 127.914 135.800 116.597 1.00 45.56 485 GLY A CA 1
ATOM 6464 C C . GLY A 1 485 ? 128.421 134.699 117.504 1.00 42.56 485 GLY A C 1
ATOM 6465 O O . GLY A 1 485 ? 128.075 134.666 118.686 1.00 49.12 485 GLY A O 1
ATOM 6469 N N . ALA A 1 486 ? 129.243 133.791 116.976 1.00 44.81 486 ALA A N 1
ATOM 6470 C CA . ALA A 1 486 ? 129.865 132.793 117.839 1.00 46.00 486 ALA A CA 1
ATOM 6471 C C . ALA A 1 486 ? 130.887 133.435 118.766 1.00 48.78 486 ALA A C 1
ATOM 6472 O O . ALA A 1 486 ? 131.069 132.984 119.905 1.00 50.20 486 ALA A O 1
ATOM 6479 N N . TYR A 1 487 ? 131.549 134.495 118.302 1.00 47.02 487 TYR A N 1
ATOM 6480 C CA . TYR A 1 487 ? 132.448 135.236 119.176 1.00 47.22 487 TYR A CA 1
ATOM 6481 C C . TYR A 1 487 ? 131.681 135.844 120.342 1.00 48.15 487 TYR A C 1
ATOM 6482 O O . TYR A 1 487 ? 132.160 135.843 121.482 1.00 47.21 487 TYR A O 1
ATOM 6500 N N . VAL A 1 488 ? 130.478 136.357 120.079 1.00 48.11 488 VAL A N 1
ATOM 6501 C CA . VAL A 1 488 ? 129.648 136.878 121.159 1.00 41.19 488 VAL A CA 1
ATOM 6502 C C . VAL A 1 488 ? 129.155 135.746 122.050 1.00 44.41 488 VAL A C 1
ATOM 6503 O O . VAL A 1 488 ? 129.052 135.912 123.272 1.00 51.82 488 VAL A O 1
ATOM 6516 N N . VAL A 1 489 ? 128.841 134.584 121.470 1.00 43.85 489 VAL A N 1
ATOM 6517 C CA . VAL A 1 489 ? 128.480 133.429 122.287 1.00 43.11 489 VAL A CA 1
ATOM 6518 C C . VAL A 1 489 ? 129.581 133.138 123.292 1.00 46.61 489 VAL A C 1
ATOM 6519 O O . VAL A 1 489 ? 129.317 132.923 124.479 1.00 54.14 489 VAL A O 1
ATOM 6532 N N . LYS A 1 490 ? 130.831 133.133 122.835 1.00 47.17 490 LYS A N 1
ATOM 6533 C CA . LYS A 1 490 ? 131.929 132.804 123.734 1.00 46.47 490 LYS A CA 1
ATOM 6534 C C . LYS A 1 490 ? 132.237 133.933 124.712 1.00 49.07 490 LYS A C 1
ATOM 6535 O O . LYS A 1 490 ? 132.631 133.662 125.851 1.00 57.44 490 LYS A O 1
ATOM 6554 N N . LEU A 1 491 ? 132.072 135.192 124.301 1.00 48.93 491 LEU A N 1
ATOM 6555 C CA . LEU A 1 491 ? 132.314 136.294 125.227 1.00 46.70 491 LEU A CA 1
ATOM 6556 C C . LEU A 1 491 ? 131.278 136.315 126.344 1.00 52.41 491 LEU A C 1
ATOM 6557 O O . LEU A 1 491 ? 131.618 136.555 127.508 1.00 59.48 491 LEU A O 1
ATOM 6573 N N . LEU A 1 492 ? 130.010 136.066 126.013 1.00 48.37 492 LEU A N 1
ATOM 6574 C CA . LEU A 1 492 ? 128.979 136.012 127.043 1.00 45.89 492 LEU A CA 1
ATOM 6575 C C . LEU A 1 492 ? 129.117 134.751 127.886 1.00 50.39 492 LEU A C 1
ATOM 6576 O O . LEU A 1 492 ? 128.914 134.782 129.104 1.00 60.98 492 LEU A O 1
ATOM 6592 N N . GLU A 1 493 ? 129.481 133.635 127.256 1.00 51.53 493 GLU A N 1
ATOM 6593 C CA . GLU A 1 493 ? 129.611 132.377 127.979 1.00 56.25 493 GLU A CA 1
ATOM 6594 C C . GLU A 1 493 ? 130.695 132.449 129.046 1.00 58.05 493 GLU A C 1
ATOM 6595 O O . GLU A 1 493 ? 130.623 131.734 130.051 1.00 66.02 493 GLU A O 1
ATOM 6607 N N . GLU A 1 494 ? 131.744 133.269 128.865 1.00 57.67 494 GLU A N 1
ATOM 6608 C CA . GLU A 1 494 ? 132.897 133.313 129.828 1.00 57.31 494 GLU A CA 1
ATOM 6609 C C . GLU A 1 494 ? 132.673 134.436 130.864 1.00 58.67 494 GLU A C 1
ATOM 6610 O O . GLU A 1 494 ? 133.030 134.199 132.054 1.00 62.92 494 GLU A O 1
ATOM 6622 N N . TYR A 1 495 ? 132.114 135.602 130.489 1.00 55.78 495 TYR A N 1
ATOM 6623 C CA . TYR A 1 495 ? 132.016 136.727 131.413 1.00 57.59 495 TYR A CA 1
ATOM 6624 C C . TYR A 1 495 ? 130.642 136.813 132.067 1.00 60.30 495 TYR A C 1
ATOM 6625 O O . TYR A 1 495 ? 130.541 136.824 133.297 1.00 66.36 495 TYR A O 1
ATOM 6643 N N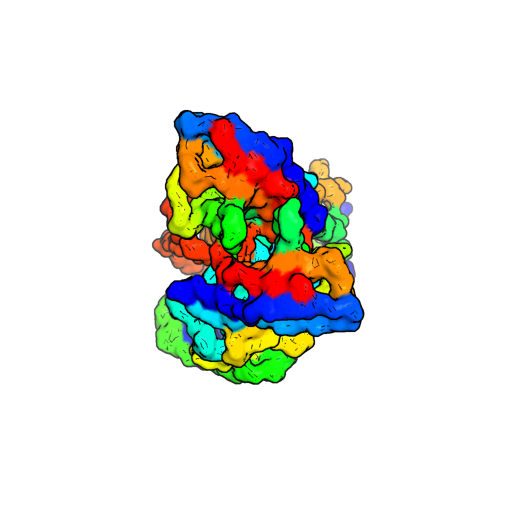 . ALA A 1 496 ? 129.577 136.877 131.273 1.00 54.37 496 ALA A N 1
ATOM 6644 C CA . ALA A 1 496 ? 128.257 136.610 131.824 1.00 54.57 496 ALA A CA 1
ATOM 6645 C C . ALA A 1 496 ? 128.274 135.216 132.435 1.00 64.18 496 ALA A C 1
ATOM 6646 O O . ALA A 1 496 ? 128.930 134.312 131.911 1.00 66.33 496 ALA A O 1
ATOM 6653 N N . THR A 1 497 ? 127.619 135.067 133.588 1.00 65.47 497 THR A N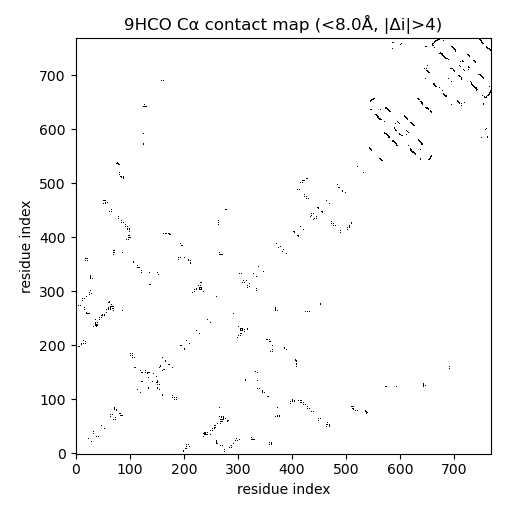 1
ATOM 6654 C CA . THR A 1 497 ? 127.731 133.884 134.449 1.00 67.09 497 THR A CA 1
ATOM 6655 C C . THR A 1 497 ? 129.207 133.536 134.669 1.00 65.71 497 THR A C 1
ATOM 6656 O O . THR A 1 497 ? 129.711 132.485 134.268 1.00 63.57 497 THR A O 1
ATOM 6667 N N . GLY A 1 498 ? 129.887 134.478 135.314 1.00 65.69 498 GLY A N 1
ATOM 6668 C CA . GLY A 1 498 ? 131.267 134.315 135.698 1.00 66.50 498 GLY A CA 1
ATOM 6669 C C . GLY A 1 498 ? 131.434 134.618 137.173 1.00 68.00 498 GLY A C 1
ATOM 6670 O O . GLY A 1 498 ? 130.757 134.031 138.022 1.00 68.04 498 GLY A O 1
ATOM 6674 N N . PRO A 1 499 ? 132.338 135.540 137.516 1.00 69.28 499 PRO A N 1
ATOM 6675 C CA . PRO A 1 499 ? 132.409 136.000 138.911 1.00 67.02 499 PRO A CA 1
ATOM 6676 C C . PRO A 1 499 ? 131.186 136.801 139.331 1.00 64.45 499 PRO A C 1
ATOM 6677 O O . PRO A 1 499 ? 131.090 137.228 140.484 1.00 63.00 499 PRO A O 1
ATOM 6688 N N . ALA A 1 500 ? 130.244 137.014 138.410 1.00 68.47 500 ALA A N 1
ATOM 6689 C CA . ALA A 1 500 ? 129.006 137.702 138.755 1.00 67.33 500 ALA A CA 1
ATOM 6690 C C . ALA A 1 500 ? 128.063 136.777 139.517 1.00 64.62 500 ALA A C 1
ATOM 6691 O O . ALA A 1 500 ? 127.600 137.109 140.613 1.00 62.13 500 ALA A O 1
ATOM 6698 N N . VAL A 1 501 ? 127.767 135.608 138.945 1.00 64.42 501 VAL A N 1
ATOM 6699 C CA . VAL A 1 501 ? 126.866 134.669 139.606 1.00 62.92 501 VAL A CA 1
ATOM 6700 C C . VAL A 1 501 ? 127.504 134.099 140.865 1.00 61.98 501 VAL A C 1
ATOM 6701 O O . VAL A 1 501 ? 126.809 133.834 141.852 1.00 64.62 501 VAL A O 1
ATOM 6714 N N . LEU A 1 502 ? 128.819 133.875 140.852 1.00 61.53 502 LEU A N 1
ATOM 6715 C CA . LEU A 1 502 ? 129.477 133.317 142.029 1.00 57.51 502 LEU A CA 1
ATOM 6716 C C . LEU A 1 502 ? 129.363 134.257 143.221 1.00 59.60 502 LEU A C 1
ATOM 6717 O O . LEU A 1 502 ? 129.084 133.818 144.343 1.00 59.04 502 LEU A O 1
ATOM 6733 N N . THR A 1 503 ? 129.573 135.557 143.001 1.00 66.12 503 THR A N 1
ATOM 6734 C CA . THR A 1 503 ? 129.407 136.519 144.085 1.00 61.56 503 THR A CA 1
ATOM 6735 C C . THR A 1 503 ? 127.959 136.578 144.548 1.00 59.85 503 THR A C 1
ATOM 6736 O O . THR A 1 503 ? 127.691 136.750 145.741 1.00 60.38 503 THR A O 1
ATOM 6747 N N . VAL A 1 504 ? 127.010 136.445 143.621 1.00 64.80 504 VAL A N 1
ATOM 6748 C CA . VAL A 1 504 ? 125.600 136.437 144.001 1.00 62.50 504 VAL A CA 1
ATOM 6749 C C . VAL A 1 504 ? 125.309 135.252 144.913 1.00 57.83 504 VAL A C 1
ATOM 6750 O O . VAL A 1 504 ? 124.639 135.387 145.944 1.00 59.75 504 VAL A O 1
ATOM 6763 N N . ALA A 1 505 ? 125.815 134.072 144.551 1.00 59.52 505 ALA A N 1
ATOM 6764 C CA . ALA A 1 505 ? 125.607 132.889 145.380 1.00 56.70 505 ALA A CA 1
ATOM 6765 C C . ALA A 1 505 ? 126.286 133.041 146.735 1.00 58.12 505 ALA A C 1
ATOM 6766 O O . ALA A 1 505 ? 125.737 132.629 147.763 1.00 57.23 505 ALA A O 1
ATOM 6773 N N . LEU A 1 506 ? 127.486 133.623 146.755 1.00 58.42 506 LEU A N 1
ATOM 6774 C CA . LEU A 1 506 ? 128.175 133.853 148.021 1.00 57.28 506 LEU A CA 1
ATOM 6775 C C . LEU A 1 506 ? 127.378 134.794 148.914 1.00 60.15 506 LEU A C 1
ATOM 6776 O O . LEU A 1 506 ? 127.257 134.566 150.125 1.00 63.14 506 LEU A O 1
ATOM 6792 N N . ILE A 1 507 ? 126.827 135.860 148.332 1.00 59.54 507 ILE A N 1
ATOM 6793 C CA . ILE A 1 507 ? 126.048 136.811 149.113 1.00 55.64 507 ILE A CA 1
ATOM 6794 C C . ILE A 1 507 ? 124.774 136.152 149.627 1.00 53.00 507 ILE A C 1
ATOM 6795 O O . ILE A 1 507 ? 124.358 136.387 150.765 1.00 56.13 507 ILE A O 1
ATOM 6811 N N . GLU A 1 508 ? 124.142 135.309 148.808 1.00 54.14 508 GLU A N 1
ATOM 6812 C CA . GLU A 1 508 ? 122.973 134.567 149.274 1.00 56.66 508 GLU A CA 1
ATOM 6813 C C . GLU A 1 508 ? 123.333 133.666 150.449 1.00 59.87 508 GLU A C 1
ATOM 6814 O O . GLU A 1 508 ? 122.604 133.600 151.447 1.00 59.20 508 GLU A O 1
ATOM 6826 N N . ALA A 1 509 ? 124.455 132.952 150.341 1.00 59.44 509 ALA A N 1
ATOM 6827 C CA . ALA A 1 509 ? 124.855 132.042 151.407 1.00 55.41 509 ALA A CA 1
ATOM 6828 C C . ALA A 1 509 ? 125.124 132.796 152.702 1.00 56.41 509 ALA A C 1
ATOM 6829 O O . ALA A 1 509 ? 124.686 132.372 153.777 1.00 57.67 509 ALA A O 1
ATOM 6836 N N . VAL A 1 510 ? 125.843 133.917 152.622 1.00 52.34 510 VAL A N 1
ATOM 6837 C CA . VAL A 1 510 ? 126.128 134.686 153.831 1.00 54.08 510 VAL A CA 1
ATOM 6838 C C . VAL A 1 510 ? 124.848 135.294 154.393 1.00 59.89 510 VAL A C 1
ATOM 6839 O O . VAL A 1 510 ? 124.688 135.413 155.613 1.00 61.11 510 VAL A O 1
ATOM 6852 N N . ALA A 1 511 ? 123.922 135.701 153.521 1.00 62.99 511 ALA A N 1
ATOM 6853 C CA . ALA A 1 511 ? 122.671 136.281 153.993 1.00 55.20 511 ALA A CA 1
ATOM 6854 C C . ALA A 1 511 ? 121.799 135.245 154.685 1.00 55.02 511 ALA A C 1
ATOM 6855 O O . ALA A 1 511 ? 121.041 135.588 155.596 1.00 57.95 511 ALA A O 1
ATOM 6862 N N . VAL A 1 512 ? 121.873 133.986 154.257 1.00 56.54 512 VAL A N 1
ATOM 6863 C CA . VAL A 1 512 ? 121.060 132.956 154.897 1.00 54.02 512 VAL A CA 1
ATOM 6864 C C . VAL A 1 512 ? 121.745 132.399 156.141 1.00 55.60 512 VAL A C 1
ATOM 6865 O O . VAL A 1 512 ? 121.068 131.955 157.074 1.00 61.29 512 VAL A O 1
ATOM 6878 N N . SER A 1 513 ? 123.078 132.409 156.187 1.00 59.38 513 SER A N 1
ATOM 6879 C CA . SER A 1 513 ? 123.823 131.771 157.269 1.00 57.85 513 SER A CA 1
ATOM 6880 C C . SER A 1 513 ? 124.230 132.755 158.362 1.00 60.45 513 SER A C 1
ATOM 6881 O O . SER A 1 513 ? 123.905 132.551 159.535 1.00 68.95 513 SER A O 1
ATOM 6889 N N . TRP A 1 514 ? 124.945 133.820 158.002 1.00 56.76 514 TRP A N 1
ATOM 6890 C CA . TRP A 1 514 ? 125.479 134.744 159.000 1.00 57.39 514 TRP A CA 1
ATOM 6891 C C . TRP A 1 514 ? 124.462 135.815 159.387 1.00 58.06 514 TRP A C 1
ATOM 6892 O O . TRP A 1 514 ? 124.083 135.922 160.558 1.00 58.34 514 TRP A O 1
ATOM 6913 N N . PHE A 1 515 ? 124.013 136.615 158.421 1.00 62.00 515 PHE A N 1
ATOM 6914 C CA . PHE A 1 515 ? 123.058 137.677 158.713 1.00 59.46 515 PHE A CA 1
ATOM 6915 C C . PHE A 1 515 ? 121.765 137.074 159.244 1.00 58.41 515 PHE A C 1
ATOM 6916 O O . PHE A 1 515 ? 121.384 137.312 160.394 1.00 68.91 515 PHE A O 1
ATOM 6933 N N . TYR A 1 516 ? 121.085 136.296 158.409 1.00 57.79 516 TYR A N 1
ATOM 6934 C CA . TYR A 1 516 ? 120.003 135.448 158.885 1.00 58.92 516 TYR A CA 1
ATOM 6935 C C . TYR A 1 516 ? 120.593 134.286 159.670 1.00 62.10 516 TYR A C 1
ATOM 6936 O O . TYR A 1 516 ? 121.554 133.651 159.227 1.00 64.17 516 TYR A O 1
ATOM 6954 N N . GLY A 1 517 ? 120.021 134.005 160.834 1.00 59.59 517 GLY A N 1
ATOM 6955 C CA . GLY A 1 517 ? 120.595 133.007 161.711 1.00 61.92 517 GLY A CA 1
ATOM 6956 C C . GLY A 1 517 ? 120.743 131.651 161.056 1.00 59.22 517 GLY A C 1
ATOM 6957 O O . GLY A 1 517 ? 119.986 131.307 160.144 1.00 61.91 517 GLY A O 1
ATOM 6961 N N . ILE A 1 518 ? 121.724 130.875 161.506 1.00 61.60 518 ILE A N 1
ATOM 6962 C CA . ILE A 1 518 ? 121.847 129.489 161.071 1.00 56.99 518 ILE A CA 1
ATOM 6963 C C . ILE A 1 518 ? 121.051 128.572 161.986 1.00 60.50 518 ILE A C 1
ATOM 6964 O O . ILE A 1 518 ? 120.446 127.601 161.528 1.00 62.64 518 ILE A O 1
ATOM 6980 N N . THR A 1 519 ? 121.029 128.868 163.287 1.00 62.27 519 THR A N 1
ATOM 6981 C CA . THR A 1 519 ? 120.107 128.173 164.177 1.00 60.73 519 THR A CA 1
ATOM 6982 C C . THR A 1 519 ? 118.666 128.415 163.748 1.00 62.58 519 THR A C 1
ATOM 6983 O O . THR A 1 519 ? 117.844 127.493 163.754 1.00 68.98 519 THR A O 1
ATOM 6994 N N . GLN A 1 520 ? 118.345 129.651 163.358 1.00 61.95 520 GLN A N 1
ATOM 6995 C CA . GLN A 1 520 ? 116.994 129.964 162.903 1.00 61.14 520 GLN A CA 1
ATOM 6996 C C . GLN A 1 520 ? 116.673 129.226 161.607 1.00 56.33 520 GLN A C 1
ATOM 6997 O O . GLN A 1 520 ? 115.581 128.668 161.454 1.00 63.47 520 GLN A O 1
ATOM 7011 N N . PHE A 1 521 ? 117.619 129.200 160.664 1.00 54.87 521 PHE A N 1
ATOM 7012 C CA . PHE A 1 521 ? 117.384 128.503 159.404 1.00 53.54 521 PHE A CA 1
ATOM 7013 C C . PHE A 1 521 ? 117.205 127.007 159.631 1.00 57.09 521 PHE A C 1
ATOM 7014 O O . PHE A 1 521 ? 116.357 126.367 158.996 1.00 58.47 521 PHE A O 1
ATOM 7031 N N . CYS A 1 522 ? 117.992 126.430 160.541 1.00 63.22 522 CYS A N 1
ATOM 7032 C CA . CYS A 1 522 ? 117.836 125.015 160.855 1.00 60.47 522 CYS A CA 1
ATOM 7033 C C . CYS A 1 522 ? 116.520 124.746 161.572 1.00 63.62 522 CYS A C 1
ATOM 7034 O O . CYS A 1 522 ? 115.909 123.694 161.363 1.00 68.22 522 CYS A O 1
ATOM 7042 N N . ARG A 1 523 ? 116.064 125.679 162.409 1.00 61.53 523 ARG A N 1
ATOM 7043 C CA . ARG A 1 523 ? 114.742 125.546 163.010 1.00 59.43 523 ARG A CA 1
ATOM 7044 C C . ARG A 1 523 ? 113.657 125.561 161.943 1.00 62.15 523 ARG A C 1
ATOM 7045 O O . ARG A 1 523 ? 112.684 124.802 162.020 1.00 66.83 523 ARG A O 1
ATOM 7066 N N . ASP A 1 524 ? 113.806 126.428 160.941 1.00 61.94 524 ASP A N 1
ATOM 7067 C CA . ASP A 1 524 ? 112.856 126.453 159.832 1.00 57.54 524 ASP A CA 1
ATOM 7068 C C . ASP A 1 524 ? 112.859 125.126 159.085 1.00 56.98 524 ASP A C 1
ATOM 7069 O O . ASP A 1 524 ? 111.800 124.585 158.748 1.00 62.95 524 ASP A O 1
ATOM 7078 N N . VAL A 1 525 ? 114.049 124.587 158.817 1.00 59.43 525 VAL A N 1
ATOM 7079 C CA . VAL A 1 525 ? 114.140 123.306 158.120 1.00 58.51 525 VAL A CA 1
ATOM 7080 C C . VAL A 1 525 ? 113.493 122.204 158.948 1.00 56.51 525 VAL A C 1
ATOM 7081 O O . VAL A 1 525 ? 112.833 121.309 158.410 1.00 54.59 525 VAL A O 1
ATOM 7094 N N . LYS A 1 526 ? 113.690 122.237 160.267 1.00 60.27 526 LYS A N 1
ATOM 7095 C CA . LYS A 1 526 ? 113.078 121.240 161.139 1.00 62.88 526 LYS A CA 1
ATOM 7096 C C . LYS A 1 526 ? 111.559 121.342 161.104 1.00 59.50 526 LYS A C 1
ATOM 7097 O O . LYS A 1 526 ? 110.859 120.328 161.005 1.00 63.13 526 LYS A O 1
ATOM 7116 N N . GLU A 1 527 ? 111.030 122.563 161.193 1.00 58.27 527 GLU A N 1
ATOM 7117 C CA . GLU A 1 527 ? 109.585 122.747 161.132 1.00 62.24 527 GLU A CA 1
ATOM 7118 C C . GLU A 1 527 ? 109.029 122.323 159.779 1.00 60.02 527 GLU A C 1
ATOM 7119 O O . GLU A 1 527 ? 107.879 121.879 159.690 1.00 60.55 527 GLU A O 1
ATOM 7131 N N . MET A 1 528 ? 109.826 122.475 158.718 1.00 59.30 528 MET A N 1
ATOM 7132 C CA . MET A 1 528 ? 109.393 122.172 157.324 1.00 56.58 528 MET A CA 1
ATOM 7133 C C . MET A 1 528 ? 109.394 120.652 157.099 1.00 57.04 528 MET A C 1
ATOM 7134 O O . MET A 1 528 ? 108.349 120.122 156.662 1.00 57.88 528 MET A O 1
ATOM 7148 N N . LEU A 1 529 ? 110.505 119.961 157.385 1.00 58.50 529 LEU A N 1
ATOM 7149 C CA . LEU A 1 529 ? 110.648 118.530 157.150 1.00 59.51 529 LEU A CA 1
ATOM 7150 C C . LEU A 1 529 ? 110.249 117.709 158.372 1.00 63.51 529 LEU A C 1
ATOM 7151 O O . LEU A 1 529 ? 109.384 116.833 158.279 1.00 68.21 529 LEU A O 1
ATOM 7167 N N . GLY A 1 530 ? 110.869 117.981 159.516 1.00 64.73 530 GLY A N 1
ATOM 7168 C CA . GLY A 1 530 ? 110.581 117.248 160.732 1.00 64.37 530 GLY A CA 1
ATOM 7169 C C . GLY A 1 530 ? 111.818 116.991 161.567 1.00 68.80 530 GLY A C 1
ATOM 7170 O O . GLY A 1 530 ? 111.717 116.579 162.726 1.00 69.96 530 GLY A O 1
ATOM 7174 N N . PHE A 1 531 ? 112.994 117.227 160.987 1.00 71.99 531 PHE A N 1
ATOM 7175 C CA . PHE A 1 531 ? 114.257 117.060 161.690 1.00 71.99 531 PHE A CA 1
ATOM 7176 C C . PHE A 1 531 ? 115.169 118.233 161.366 1.00 71.25 531 PHE A C 1
ATOM 7177 O O . PHE A 1 531 ? 115.119 118.793 160.269 1.00 71.90 531 PHE A O 1
ATOM 7194 N N . SER A 1 532 ? 115.993 118.608 162.335 1.00 72.01 532 SER A N 1
ATOM 7195 C CA . SER A 1 532 ? 116.974 119.652 162.077 1.00 73.44 532 SER A CA 1
ATOM 7196 C C . SER A 1 532 ? 118.123 119.090 161.241 1.00 71.30 532 SER A C 1
ATOM 7197 O O . SER A 1 532 ? 118.501 117.928 161.412 1.00 68.74 532 SER A O 1
ATOM 7205 N N . PRO A 1 533 ? 118.692 119.880 160.330 1.00 69.78 533 PRO A N 1
ATOM 7206 C CA . PRO A 1 533 ? 119.845 119.391 159.565 1.00 64.57 533 PRO A CA 1
ATOM 7207 C C . PRO A 1 533 ? 120.999 119.029 160.485 1.00 62.51 533 PRO A C 1
ATOM 7208 O O . PRO A 1 533 ? 121.219 119.659 161.522 1.00 67.66 533 PRO A O 1
ATOM 7219 N N . GLY A 1 534 ? 121.741 118.000 160.093 1.00 59.89 534 GLY A N 1
ATOM 7220 C CA . GLY A 1 534 ? 122.856 117.542 160.892 1.00 62.05 534 GLY A CA 1
ATOM 7221 C C . GLY A 1 534 ? 123.962 118.575 160.979 1.00 64.82 534 GLY A C 1
ATOM 7222 O O . GLY A 1 534 ? 123.955 119.610 160.311 1.00 66.12 534 GLY A O 1
ATOM 7226 N N . TRP A 1 535 ? 124.939 118.280 161.838 1.00 66.13 535 TRP A N 1
ATOM 7227 C CA . TRP A 1 535 ? 126.043 119.212 162.038 1.00 59.40 535 TRP A CA 1
ATOM 7228 C C . TRP A 1 535 ? 126.871 119.384 160.773 1.00 60.03 535 TRP A C 1
ATOM 7229 O O . TRP A 1 535 ? 127.452 120.453 160.555 1.00 64.10 535 TRP A O 1
ATOM 7250 N N . PHE A 1 536 ? 126.945 118.351 159.932 1.00 57.12 536 PHE A N 1
ATOM 7251 C CA . PHE A 1 536 ? 127.672 118.483 158.674 1.00 53.46 536 PHE A CA 1
ATOM 7252 C C . PHE A 1 536 ? 127.073 119.588 157.816 1.00 56.19 536 PHE A C 1
ATOM 7253 O O . PHE A 1 536 ? 127.792 120.453 157.303 1.00 62.61 536 PHE A O 1
ATOM 7270 N N . TRP A 1 537 ? 125.748 119.576 157.652 1.00 55.77 537 TRP A N 1
ATOM 7271 C CA . TRP A 1 537 ? 125.093 120.599 156.845 1.00 52.37 537 TRP A CA 1
ATOM 7272 C C . TRP A 1 537 ? 125.243 121.976 157.473 1.00 53.15 537 TRP A C 1
ATOM 7273 O O . TRP A 1 537 ? 125.434 122.969 156.765 1.00 57.16 537 TRP A O 1
ATOM 7294 N N . ARG A 1 538 ? 125.153 122.060 158.800 1.00 58.89 538 ARG A N 1
ATOM 7295 C CA . ARG A 1 538 ? 125.322 123.345 159.471 1.00 58.83 538 ARG A CA 1
ATOM 7296 C C . ARG A 1 538 ? 126.711 123.916 159.212 1.00 58.78 538 ARG A C 1
ATOM 7297 O O . ARG A 1 538 ? 126.861 125.091 158.854 1.00 61.27 538 ARG A O 1
ATOM 7318 N N . ILE A 1 539 ? 127.743 123.086 159.377 1.00 59.00 539 ILE A N 1
ATOM 7319 C CA . ILE A 1 539 ? 129.112 123.547 159.171 1.00 57.03 539 ILE A CA 1
ATOM 7320 C C . ILE A 1 539 ? 129.328 123.926 157.713 1.00 55.81 539 ILE A C 1
ATOM 7321 O O . ILE A 1 539 ? 129.992 124.923 157.408 1.00 56.74 539 ILE A O 1
ATOM 7337 N N . CYS A 1 540 ? 128.786 123.132 156.787 1.00 54.65 540 CYS A N 1
ATOM 7338 C CA . CYS A 1 540 ? 128.930 123.457 155.373 1.00 51.49 540 CYS A CA 1
ATOM 7339 C C . CYS A 1 540 ? 128.251 124.779 155.041 1.00 55.13 540 CYS A C 1
ATOM 7340 O O . CYS A 1 540 ? 128.807 125.605 154.313 1.00 58.67 540 CYS A O 1
ATOM 7348 N N . TRP A 1 541 ? 127.049 125.003 155.568 1.00 57.32 541 TRP A N 1
ATOM 7349 C CA . TRP A 1 541 ? 126.349 126.250 155.288 1.00 52.42 541 TRP A CA 1
ATOM 7350 C C . TRP A 1 541 ? 127.094 127.443 155.869 1.00 55.85 541 TRP A C 1
ATOM 7351 O O . TRP A 1 541 ? 127.180 128.498 155.231 1.00 58.42 541 TRP A O 1
ATOM 7372 N N . VAL A 1 542 ? 127.642 127.298 157.076 1.00 56.35 542 VAL A N 1
ATOM 7373 C CA . VAL A 1 542 ? 128.261 128.438 157.746 1.00 53.16 542 VAL A CA 1
ATOM 7374 C C . VAL A 1 542 ? 129.603 128.777 157.104 1.00 55.84 542 VAL A C 1
ATOM 7375 O O . VAL A 1 542 ? 129.786 129.865 156.548 1.00 61.99 542 VAL A O 1
ATOM 7388 N N . ALA A 1 543 ? 130.559 127.849 157.164 1.00 53.93 543 ALA A N 1
ATOM 7389 C CA . ALA A 1 543 ? 131.948 128.147 156.836 1.00 54.65 543 ALA A CA 1
ATOM 7390 C C . ALA A 1 543 ? 132.403 127.543 155.513 1.00 56.63 543 ALA A C 1
ATOM 7391 O O . ALA A 1 543 ? 132.876 128.271 154.637 1.00 59.39 543 ALA A O 1
ATOM 7398 N N . ILE A 1 544 ? 132.283 126.226 155.341 1.00 56.87 544 ILE A N 1
ATOM 7399 C CA . ILE A 1 544 ? 132.969 125.558 154.236 1.00 57.33 544 ILE A CA 1
ATOM 7400 C C . ILE A 1 544 ? 132.422 126.025 152.892 1.00 57.89 544 ILE A C 1
ATOM 7401 O O . ILE A 1 544 ? 133.183 126.327 151.968 1.00 64.44 544 ILE A O 1
ATOM 7417 N N . SER A 1 545 ? 131.096 126.073 152.756 1.00 58.09 545 SER A N 1
ATOM 7418 C CA . SER A 1 545 ? 130.507 126.397 151.456 1.00 59.36 545 SER A CA 1
ATOM 7419 C C . SER A 1 545 ? 130.815 127.823 151.023 1.00 59.76 545 SER A C 1
ATOM 7420 O O . SER A 1 545 ? 131.320 128.011 149.901 1.00 63.23 545 SER A O 1
ATOM 7428 N N . PRO A 1 546 ? 130.538 128.859 151.820 1.00 58.27 546 PRO A N 1
ATOM 7429 C CA . PRO A 1 546 ? 130.940 130.211 151.404 1.00 54.88 546 PRO A CA 1
ATOM 7430 C C . PRO A 1 546 ? 132.434 130.345 151.200 1.00 56.95 546 PRO A C 1
ATOM 7431 O O . PRO A 1 546 ? 132.866 131.107 150.329 1.00 61.59 546 PRO A O 1
ATOM 7442 N N . LEU A 1 547 ? 133.241 129.621 151.978 1.00 58.48 547 LEU A N 1
ATOM 7443 C CA . LEU A 1 547 ? 134.685 129.658 151.780 1.00 58.04 547 LEU A CA 1
ATOM 7444 C C . LEU A 1 547 ? 135.061 129.118 150.407 1.00 53.43 547 LEU A C 1
ATOM 7445 O O . LEU A 1 547 ? 135.895 129.702 149.708 1.00 57.38 547 LEU A O 1
ATOM 7461 N N . PHE A 1 548 ? 134.445 128.009 149.996 1.00 52.09 548 PHE A N 1
ATOM 7462 C CA . PHE A 1 548 ? 134.736 127.457 148.678 1.00 58.02 548 PHE A CA 1
ATOM 7463 C C . PHE A 1 548 ? 134.235 128.380 147.577 1.00 55.97 548 PHE A C 1
ATOM 7464 O O . PHE A 1 548 ? 134.898 128.540 146.548 1.00 58.48 548 PHE A O 1
ATOM 7481 N N . LEU A 1 549 ? 133.068 128.999 147.769 1.00 58.21 549 LEU A N 1
ATOM 7482 C CA . LEU A 1 549 ? 132.584 129.955 146.778 1.00 54.57 549 LEU A CA 1
ATOM 7483 C C . LEU A 1 549 ? 133.552 131.122 146.630 1.00 52.83 549 LEU A C 1
ATOM 7484 O O . LEU A 1 549 ? 133.873 131.538 145.511 1.00 54.76 549 LEU A O 1
ATOM 7500 N N . LEU A 1 550 ? 134.037 131.652 147.754 1.00 54.53 550 LEU A N 1
ATOM 7501 C CA . LEU A 1 550 ? 135.020 132.727 147.713 1.00 54.89 550 LEU A CA 1
ATOM 7502 C C . LEU A 1 550 ? 136.311 132.271 147.054 1.00 55.46 550 LEU A C 1
ATOM 7503 O O . LEU A 1 550 ? 136.967 133.053 146.363 1.00 59.25 550 LEU A O 1
ATOM 7519 N N . PHE A 1 551 ? 136.707 131.010 147.237 1.00 57.74 551 PHE A N 1
ATOM 7520 C CA . PHE A 1 551 ? 137.935 130.420 146.625 1.00 56.51 551 PHE A CA 1
ATOM 7521 C C . PHE A 1 551 ? 137.743 130.317 145.114 1.00 56.97 551 PHE A C 1
ATOM 7522 O O . PHE A 1 551 ? 138.735 130.457 144.399 1.00 57.28 551 PHE A O 1
ATOM 7539 N N . ILE A 1 552 ? 136.539 129.991 144.638 1.00 57.08 552 ILE A N 1
ATOM 7540 C CA . ILE A 1 552 ? 136.263 129.995 143.203 1.00 52.39 552 ILE A CA 1
ATOM 7541 C C . ILE A 1 552 ? 136.294 131.415 142.652 1.00 57.76 552 ILE A C 1
ATOM 7542 O O . ILE A 1 552 ? 136.865 131.663 141.584 1.00 60.91 552 ILE A O 1
ATOM 7558 N N . ILE A 1 553 ? 135.682 132.371 143.356 1.00 61.38 553 ILE A N 1
ATOM 7559 C CA . ILE A 1 553 ? 135.641 133.732 142.821 1.00 59.34 553 ILE A CA 1
ATOM 7560 C C . ILE A 1 553 ? 137.040 134.334 142.801 1.00 57.18 553 ILE A C 1
ATOM 7561 O O . ILE A 1 553 ? 137.412 135.037 141.855 1.00 65.79 553 ILE A O 1
ATOM 7577 N N . CYS A 1 554 ? 137.837 134.072 143.838 1.00 56.72 554 CYS A N 1
ATOM 7578 C CA . CYS A 1 554 ? 139.199 134.587 143.869 1.00 54.92 554 CYS A CA 1
ATOM 7579 C C . CYS A 1 554 ? 140.045 133.976 142.764 1.00 59.58 554 CYS A C 1
ATOM 7580 O O . CYS A 1 554 ? 140.957 134.634 142.250 1.00 65.23 554 CYS A O 1
ATOM 7588 N N . SER A 1 555 ? 139.771 132.725 142.389 1.00 59.61 555 SER A N 1
ATOM 7589 C CA . SER A 1 555 ? 140.474 132.148 141.248 1.00 58.63 555 SER A CA 1
ATOM 7590 C C . SER A 1 555 ? 140.176 132.914 139.964 1.00 62.52 555 SER A C 1
ATOM 7591 O O . SER A 1 555 ? 141.092 133.232 139.197 1.00 69.24 555 SER A O 1
ATOM 7599 N N . PHE A 1 556 ? 138.902 133.221 139.714 1.00 63.88 556 PHE A N 1
ATOM 7600 C CA . PHE A 1 556 ? 138.524 133.825 138.439 1.00 62.93 556 PHE A CA 1
ATOM 7601 C C . PHE A 1 556 ? 139.068 135.242 138.306 1.00 63.59 556 PHE A C 1
ATOM 7602 O O . PHE A 1 556 ? 139.521 135.638 137.227 1.00 71.16 556 PHE A O 1
ATOM 7619 N N . LEU A 1 557 ? 139.029 136.022 139.387 1.00 62.83 557 LEU A N 1
ATOM 7620 C CA . LEU A 1 557 ? 139.451 137.415 139.318 1.00 65.37 557 LEU A CA 1
ATOM 7621 C C . LEU A 1 557 ? 140.956 137.571 139.155 1.00 68.97 557 LEU A C 1
ATOM 7622 O O . LEU A 1 557 ? 141.413 138.672 138.831 1.00 76.52 557 LEU A O 1
ATOM 7638 N N . MET A 1 558 ? 141.733 136.509 139.367 1.00 70.52 558 MET A N 1
ATOM 7639 C CA . MET A 1 558 ? 143.182 136.619 139.246 1.00 73.45 558 MET A CA 1
ATOM 7640 C C . MET A 1 558 ? 143.638 136.437 137.803 1.00 81.94 558 MET A C 1
ATOM 7641 O O . MET A 1 558 ? 144.556 137.130 137.349 1.00 89.38 558 MET A O 1
ATOM 7655 N N . SER A 1 559 ? 143.013 135.515 137.071 1.00 83.67 559 SER A N 1
ATOM 7656 C CA . SER A 1 559 ? 143.450 135.178 135.724 1.00 88.29 559 SER A CA 1
ATOM 7657 C C . SER A 1 559 ? 142.533 135.827 134.700 1.00 91.92 559 SER A C 1
ATOM 7658 O O . SER A 1 559 ? 141.329 135.527 134.690 1.00 86.03 559 SER A O 1
ATOM 7666 N N . PRO A 1 560 ? 143.029 136.715 133.841 1.00 97.88 560 PRO A N 1
ATOM 7667 C CA . PRO A 1 560 ? 142.209 137.205 132.730 1.00 92.26 560 PRO A CA 1
ATOM 7668 C C . PRO A 1 560 ? 142.209 136.211 131.583 1.00 92.95 560 PRO A C 1
ATOM 7669 O O . PRO A 1 560 ? 143.275 135.726 131.175 1.00 96.14 560 PRO A O 1
ATOM 7680 N N . PRO A 1 561 ? 141.043 135.877 131.033 1.00 85.87 561 PRO A N 1
ATOM 7681 C CA . PRO A 1 561 ? 140.988 134.824 130.015 1.00 82.09 561 PRO A CA 1
ATOM 7682 C C . PRO A 1 561 ? 141.622 135.260 128.703 1.00 81.34 561 PRO A C 1
ATOM 7683 O O . PRO A 1 561 ? 141.815 136.446 128.427 1.00 78.62 561 PRO A O 1
ATOM 7694 N N . GLN A 1 562 ? 141.949 134.259 127.886 1.00 82.26 562 GLN A N 1
ATOM 7695 C CA . GLN A 1 562 ? 142.579 134.472 126.588 1.00 81.08 562 GLN A CA 1
ATOM 7696 C C . GLN A 1 562 ? 141.705 133.894 125.484 1.00 77.69 562 GLN A C 1
ATOM 7697 O O . GLN A 1 562 ? 142.181 133.124 124.644 1.00 75.49 562 GLN A O 1
ATOM 7711 N N . LEU A 1 563 ? 140.421 134.249 125.503 1.00 70.89 563 LEU A N 1
ATOM 7712 C CA . LEU A 1 563 ? 139.431 133.667 124.606 1.00 64.38 563 LEU A CA 1
ATOM 7713 C C . LEU A 1 563 ? 139.975 133.534 123.190 1.00 63.06 563 LEU A C 1
ATOM 7714 O O . LEU A 1 563 ? 140.654 134.429 122.683 1.00 62.07 563 LEU A O 1
ATOM 7730 N N . ARG A 1 564 ? 139.688 132.392 122.564 1.00 62.38 564 ARG A N 1
ATOM 7731 C CA . ARG A 1 564 ? 140.102 132.160 121.178 1.00 64.04 564 ARG A CA 1
ATOM 7732 C C . ARG A 1 564 ? 139.146 131.115 120.590 1.00 63.77 564 ARG A C 1
ATOM 7733 O O . ARG A 1 564 ? 139.286 129.921 120.854 1.00 72.80 564 ARG A O 1
ATOM 7754 N N . LEU A 1 565 ? 138.180 131.584 119.799 1.00 56.87 565 LEU A N 1
ATOM 7755 C CA . LEU A 1 565 ? 137.150 130.688 119.283 1.00 58.53 565 LEU A CA 1
ATOM 7756 C C . LEU A 1 565 ? 137.632 129.929 118.050 1.00 64.95 565 LEU A C 1
ATOM 7757 O O . LEU A 1 565 ? 137.774 128.701 118.080 1.00 70.43 565 LEU A O 1
ATOM 7773 N N . PHE A 1 566 ? 137.895 130.646 116.956 1.00 65.88 566 PHE A N 1
ATOM 7774 C CA . PHE A 1 566 ? 138.312 130.031 115.693 1.00 63.60 566 PHE A CA 1
ATOM 7775 C C . PHE A 1 566 ? 139.427 130.901 115.118 1.00 73.28 566 PHE A C 1
ATOM 7776 O O . PHE A 1 566 ? 139.169 131.824 114.340 1.00 76.55 566 PHE A O 1
ATOM 7793 N N . GLN A 1 567 ? 140.666 130.594 115.499 1.00 73.22 567 GLN A N 1
ATOM 7794 C CA . GLN A 1 567 ? 141.833 131.325 115.009 1.00 73.46 567 GLN A CA 1
ATOM 7795 C C . GLN A 1 567 ? 141.650 132.833 115.155 1.00 69.61 567 GLN A C 1
ATOM 7796 O O . GLN A 1 567 ? 142.153 133.615 114.345 1.00 69.63 567 GLN A O 1
ATOM 7810 N N . TYR A 1 568 ? 140.925 133.252 116.192 1.00 64.48 568 TYR A N 1
ATOM 7811 C CA . TYR A 1 568 ? 140.671 134.666 116.472 1.00 62.55 568 TYR A CA 1
ATOM 7812 C C . TYR A 1 568 ? 141.040 134.923 117.928 1.00 65.32 568 TYR A C 1
ATOM 7813 O O . TYR A 1 568 ? 140.242 134.669 118.833 1.00 67.33 568 TYR A O 1
ATOM 7831 N N . ASN A 1 569 ? 142.251 135.423 118.152 1.00 63.25 569 ASN A N 1
ATOM 7832 C CA . ASN A 1 569 ? 142.655 135.826 119.492 1.00 60.35 569 ASN A CA 1
ATOM 7833 C C . ASN A 1 569 ? 141.932 137.114 119.864 1.00 61.86 569 ASN A C 1
ATOM 7834 O O . ASN A 1 569 ? 142.045 138.124 119.163 1.00 62.52 569 ASN A O 1
ATOM 7845 N N . TYR A 1 570 ? 141.191 137.077 120.967 1.00 59.24 570 TYR A N 1
ATOM 7846 C CA . TYR A 1 570 ? 140.330 138.189 121.323 1.00 55.77 570 TYR A CA 1
ATOM 7847 C C . TYR A 1 570 ? 141.163 139.414 121.700 1.00 58.11 570 TYR A C 1
ATOM 7848 O O . TYR A 1 570 ? 142.255 139.284 122.260 1.00 61.52 570 TYR A O 1
ATOM 7866 N N . PRO A 1 571 ? 140.673 140.615 121.406 1.00 55.08 571 PRO A N 1
ATOM 7867 C CA . PRO A 1 571 ? 141.408 141.828 121.771 1.00 54.84 571 PRO A CA 1
ATOM 7868 C C . PRO A 1 571 ? 141.199 142.193 123.237 1.00 58.76 571 PRO A C 1
ATOM 7869 O O . PRO A 1 571 ? 140.308 141.687 123.918 1.00 62.78 571 PRO A O 1
ATOM 7880 N N . TYR A 1 572 ? 142.057 143.097 123.715 1.00 55.69 572 TYR A N 1
ATOM 7881 C CA . TYR A 1 572 ? 141.990 143.517 125.111 1.00 54.05 572 TYR A CA 1
ATOM 7882 C C . TYR A 1 572 ? 140.678 144.231 125.413 1.00 60.70 572 TYR A C 1
ATOM 7883 O O . TYR A 1 572 ? 140.078 144.025 126.477 1.00 64.85 572 TYR A O 1
ATOM 7901 N N . TRP A 1 573 ? 140.221 145.086 124.495 1.00 60.12 573 TRP A N 1
ATOM 7902 C CA . TRP A 1 573 ? 138.957 145.779 124.715 1.00 49.27 573 TRP A CA 1
ATOM 7903 C C . TRP A 1 573 ? 137.811 144.793 124.879 1.00 52.25 573 TRP A C 1
ATOM 7904 O O . TRP A 1 573 ? 136.837 145.089 125.576 1.00 55.73 573 TRP A O 1
ATOM 7925 N N . SER A 1 574 ? 137.908 143.615 124.261 1.00 57.02 574 SER A N 1
ATOM 7926 C CA . SER A 1 574 ? 136.905 142.582 124.497 1.00 56.26 574 SER A CA 1
ATOM 7927 C C . SER A 1 574 ? 136.946 142.100 125.943 1.00 58.63 574 SER A C 1
ATOM 7928 O O . SER A 1 574 ? 135.899 141.857 126.553 1.00 61.57 574 SER A O 1
ATOM 7936 N N . ILE A 1 575 ? 138.146 141.952 126.506 1.00 59.77 575 ILE A N 1
ATOM 7937 C CA . ILE A 1 575 ? 138.267 141.573 127.911 1.00 61.95 575 ILE A CA 1
ATOM 7938 C C . ILE A 1 575 ? 137.668 142.655 128.800 1.00 60.98 575 ILE A C 1
ATOM 7939 O O . ILE A 1 575 ? 136.999 142.363 129.800 1.00 62.06 575 ILE A O 1
ATOM 7955 N N . ILE A 1 576 ? 137.907 143.923 128.458 1.00 58.79 576 ILE A N 1
ATOM 7956 C CA . ILE A 1 576 ? 137.326 145.017 129.233 1.00 54.23 576 ILE A CA 1
ATOM 7957 C C . ILE A 1 576 ? 135.805 144.989 129.135 1.00 51.67 576 ILE A C 1
ATOM 7958 O O . ILE A 1 576 ? 135.100 145.232 130.120 1.00 57.99 576 ILE A O 1
ATOM 7974 N N . LEU A 1 577 ? 135.275 144.709 127.945 1.00 53.82 577 LEU A N 1
ATOM 7975 C CA . LEU A 1 577 ? 133.827 144.611 127.780 1.00 55.61 577 LEU A CA 1
ATOM 7976 C C . LEU A 1 577 ? 133.259 143.464 128.606 1.00 54.23 577 LEU A C 1
ATOM 7977 O O . LEU A 1 577 ? 132.170 143.577 129.180 1.00 59.54 577 LEU A O 1
ATOM 7993 N N . GLY A 1 578 ? 133.976 142.345 128.665 1.00 52.70 578 GLY A N 1
ATOM 7994 C CA . GLY A 1 578 ? 133.536 141.242 129.502 1.00 54.71 578 GLY A CA 1
ATOM 7995 C C . GLY A 1 578 ? 133.537 141.595 130.978 1.00 55.53 578 GLY A C 1
ATOM 7996 O O . GLY A 1 578 ? 132.616 141.235 131.719 1.00 53.23 578 GLY A O 1
ATOM 8000 N N . TYR A 1 579 ? 134.577 142.297 131.430 1.00 54.29 579 TYR A N 1
ATOM 8001 C CA . TYR A 1 579 ? 134.589 142.773 132.808 1.00 53.33 579 TYR A CA 1
ATOM 8002 C C . TYR A 1 579 ? 133.452 143.752 133.059 1.00 56.13 579 TYR A C 1
ATOM 8003 O O . TYR A 1 579 ? 132.902 143.796 134.163 1.00 61.74 579 TYR A O 1
ATOM 8021 N N . CYS A 1 580 ? 133.084 144.542 132.050 1.00 58.21 580 CYS A N 1
ATOM 8022 C CA . CYS A 1 580 ? 131.934 145.430 132.184 1.00 51.82 580 CYS A CA 1
ATOM 8023 C C . CYS A 1 580 ? 130.639 144.637 132.307 1.00 51.27 580 CYS A C 1
ATOM 8024 O O . CYS A 1 580 ? 129.739 145.022 133.060 1.00 57.53 580 CYS A O 1
ATOM 8032 N N . ILE A 1 581 ? 130.521 143.535 131.565 1.00 51.14 581 ILE A N 1
ATOM 8033 C CA . ILE A 1 581 ? 129.367 142.651 131.731 1.00 52.32 581 ILE A CA 1
ATOM 8034 C C . ILE A 1 581 ? 129.315 142.125 133.158 1.00 57.34 581 ILE A C 1
ATOM 8035 O O . ILE A 1 581 ? 128.259 142.119 133.802 1.00 61.81 581 ILE A O 1
ATOM 8051 N N . GLY A 1 582 ? 130.457 141.668 133.669 1.00 57.77 582 GLY A N 1
ATOM 8052 C CA . GLY A 1 582 ? 130.499 141.194 135.044 1.00 57.20 582 GLY A CA 1
ATOM 8053 C C . GLY A 1 582 ? 130.102 142.269 136.039 1.00 57.40 582 GLY A C 1
ATOM 8054 O O . GLY A 1 582 ? 129.377 142.004 137.001 1.00 61.84 582 GLY A O 1
ATOM 8058 N N . THR A 1 583 ? 130.575 143.497 135.821 1.00 54.64 583 THR A N 1
ATOM 8059 C CA . THR A 1 583 ? 130.232 144.603 136.709 1.00 54.68 583 THR A CA 1
ATOM 8060 C C . THR A 1 583 ? 128.743 144.918 136.657 1.00 55.92 583 THR A C 1
ATOM 8061 O O . THR A 1 583 ? 128.125 145.202 137.688 1.00 61.99 583 THR A O 1
ATOM 8072 N N . SER A 1 584 ? 128.149 144.876 135.463 1.00 54.73 584 SER A N 1
ATOM 8073 C CA . SER A 1 584 ? 126.758 145.293 135.312 1.00 57.87 584 SER A CA 1
ATOM 8074 C C . SER A 1 584 ? 125.823 144.417 136.135 1.00 60.73 584 SER A C 1
ATOM 8075 O O . SER A 1 584 ? 124.883 144.919 136.762 1.00 62.57 584 SER A O 1
ATOM 8083 N N . SER A 1 585 ? 126.055 143.104 136.138 1.00 59.11 585 SER A N 1
ATOM 8084 C CA . SER A 1 585 ? 125.219 142.215 136.936 1.00 57.20 585 SER A CA 1
ATOM 8085 C C . SER A 1 585 ? 125.401 142.474 138.426 1.00 58.16 585 SER A C 1
ATOM 8086 O O . SER A 1 585 ? 124.429 142.443 139.190 1.00 61.50 585 SER A O 1
ATOM 8094 N N . PHE A 1 586 ? 126.632 142.733 138.858 1.00 57.42 586 PHE A N 1
ATOM 8095 C CA . PHE A 1 586 ? 126.943 142.904 140.270 1.00 56.42 586 PHE A CA 1
ATOM 8096 C C . PHE A 1 586 ? 126.843 144.353 140.734 1.00 58.54 586 PHE A C 1
ATOM 8097 O O . PHE A 1 586 ? 127.101 144.628 141.909 1.00 64.22 586 PHE A O 1
ATOM 8114 N N . ILE A 1 587 ? 126.468 145.283 139.858 1.00 58.02 587 ILE A N 1
ATOM 8115 C CA . ILE A 1 587 ? 126.341 146.681 140.254 1.00 56.98 587 ILE A CA 1
ATOM 8116 C C . ILE A 1 587 ? 124.899 146.940 140.665 1.00 59.95 587 ILE A C 1
ATOM 8117 O O . ILE A 1 587 ? 124.459 148.092 140.737 1.00 61.43 587 ILE A O 1
ATOM 8133 N N . CYS A 1 588 ? 124.151 145.868 140.925 1.00 59.10 588 CYS A N 1
ATOM 8134 C CA . CYS A 1 588 ? 122.804 145.961 141.472 1.00 56.84 588 CYS A CA 1
ATOM 8135 C C . CYS A 1 588 ? 122.778 145.821 142.987 1.00 58.80 588 CYS A C 1
ATOM 8136 O O . CYS A 1 588 ? 122.089 146.589 143.664 1.00 61.68 588 CYS A O 1
ATOM 8144 N N . ILE A 1 589 ? 123.520 144.863 143.532 1.00 56.75 589 ILE A N 1
ATOM 8145 C CA . ILE A 1 589 ? 123.521 144.597 144.968 1.00 52.64 589 ILE A CA 1
ATOM 8146 C C . ILE A 1 589 ? 124.081 145.800 145.722 1.00 52.98 589 ILE A C 1
ATOM 8147 O O . ILE A 1 589 ? 123.440 146.276 146.671 1.00 57.49 589 ILE A O 1
ATOM 8163 N N . PRO A 1 590 ? 125.261 146.321 145.363 1.00 54.92 590 PRO A N 1
ATOM 8164 C CA . PRO A 1 590 ? 125.784 147.479 146.108 1.00 49.95 590 PRO A CA 1
ATOM 8165 C C . PRO A 1 590 ? 124.909 148.713 145.985 1.00 55.07 590 PRO A C 1
ATOM 8166 O O . PRO A 1 590 ? 124.732 149.449 146.966 1.00 58.59 590 PRO A O 1
ATOM 8177 N N . THR A 1 591 ? 124.348 148.961 144.800 1.00 57.98 591 THR A N 1
ATOM 8178 C CA . THR A 1 591 ? 123.514 150.145 144.631 1.00 58.55 591 THR A CA 1
ATOM 8179 C C . THR A 1 591 ? 122.223 150.017 145.425 1.00 56.62 591 THR A C 1
ATOM 8180 O O . THR A 1 591 ? 121.748 151.002 146.001 1.00 60.94 591 THR A O 1
ATOM 8191 N N . TYR A 1 592 ? 121.639 148.816 145.484 1.00 53.59 592 TYR A N 1
ATOM 8192 C CA . TYR A 1 592 ? 120.460 148.646 146.323 1.00 53.26 592 TYR A CA 1
ATOM 8193 C C . TYR A 1 592 ? 120.810 148.776 147.796 1.00 53.04 592 TYR A C 1
ATOM 8194 O O . TYR A 1 592 ? 120.016 149.305 148.576 1.00 59.98 592 TYR A O 1
ATOM 8212 N N . ILE A 1 593 ? 121.981 148.287 148.206 1.00 51.47 593 ILE A N 1
ATOM 8213 C CA . ILE A 1 593 ? 122.396 148.473 149.594 1.00 48.75 593 ILE A CA 1
ATOM 8214 C C . ILE A 1 593 ? 122.467 149.959 149.919 1.00 53.38 593 ILE A C 1
ATOM 8215 O O . ILE A 1 593 ? 121.947 150.417 150.944 1.00 59.88 593 ILE A O 1
ATOM 8231 N N . ALA A 1 594 ? 123.097 150.736 149.036 1.00 53.82 594 ALA A N 1
ATOM 8232 C CA . ALA A 1 594 ? 123.205 152.174 149.263 1.00 54.74 594 ALA A CA 1
ATOM 8233 C C . ALA A 1 594 ? 121.833 152.836 149.291 1.00 59.84 594 ALA A C 1
ATOM 8234 O O . ALA A 1 594 ? 121.552 153.666 150.164 1.00 66.01 594 ALA A O 1
ATOM 8241 N N . TYR A 1 595 ? 120.962 152.480 148.345 1.00 60.93 595 TYR A N 1
ATOM 8242 C CA . TYR A 1 595 ? 119.633 153.081 148.288 1.00 58.90 595 TYR A CA 1
ATOM 8243 C C . TYR A 1 595 ? 118.830 152.755 149.540 1.00 63.57 595 TYR A C 1
ATOM 8244 O O . TYR A 1 595 ? 118.179 153.631 150.120 1.00 66.97 595 TYR A O 1
ATOM 8262 N N . ARG A 1 596 ? 118.860 151.492 149.968 1.00 62.23 596 ARG A N 1
ATOM 8263 C CA . ARG A 1 596 ? 118.113 151.086 151.151 1.00 61.16 596 ARG A CA 1
ATOM 8264 C C . ARG A 1 596 ? 118.646 151.778 152.395 1.00 60.90 596 ARG A C 1
ATOM 8265 O O . ARG A 1 596 ? 117.871 152.194 153.263 1.00 66.00 596 ARG A O 1
ATOM 8286 N N . LEU A 1 597 ? 119.970 151.912 152.502 1.00 61.00 597 LEU A N 1
ATOM 8287 C CA . LEU A 1 597 ? 120.537 152.632 153.635 1.00 66.00 597 LEU A CA 1
ATOM 8288 C C . LEU A 1 597 ? 120.103 154.090 153.624 1.00 66.36 597 LEU A C 1
ATOM 8289 O O . LEU A 1 597 ? 119.797 154.659 154.676 1.00 73.78 597 LEU A O 1
ATOM 8305 N N . ILE A 1 598 ? 120.064 154.713 152.445 1.00 65.81 598 ILE A N 1
ATOM 8306 C CA . ILE A 1 598 ? 119.642 156.109 152.363 1.00 67.92 598 ILE A CA 1
ATOM 8307 C C . ILE A 1 598 ? 118.174 156.252 152.751 1.00 69.91 598 ILE A C 1
ATOM 8308 O O . ILE A 1 598 ? 117.795 157.197 153.453 1.00 72.57 598 ILE A O 1
ATOM 8324 N N . ILE A 1 599 ? 117.327 155.325 152.301 1.00 74.07 599 ILE A N 1
ATOM 8325 C CA . ILE A 1 599 ? 115.885 155.472 152.491 1.00 75.74 599 ILE A CA 1
ATOM 8326 C C . ILE A 1 599 ? 115.534 155.445 153.974 1.00 77.22 599 ILE A C 1
ATOM 8327 O O . ILE A 1 599 ? 114.817 156.318 154.476 1.00 77.77 599 ILE A O 1
ATOM 8343 N N . THR A 1 600 ? 116.027 154.443 154.694 1.00 75.33 600 THR A N 1
ATOM 8344 C CA . THR A 1 600 ? 115.636 154.276 156.087 1.00 77.08 600 THR A CA 1
ATOM 8345 C C . THR A 1 600 ? 116.186 155.424 156.934 1.00 80.30 600 THR A C 1
ATOM 8346 O O . THR A 1 600 ? 117.284 155.920 156.667 1.00 77.59 600 THR A O 1
ATOM 8357 N N . PRO A 1 601 ? 115.443 155.879 157.958 1.00 87.70 601 PRO A N 1
ATOM 8358 C CA . PRO A 1 601 ? 115.923 157.004 158.773 1.00 87.07 601 PRO A CA 1
ATOM 8359 C C . PRO A 1 601 ? 116.737 156.575 159.986 1.00 86.72 601 PRO A C 1
ATOM 8360 O O . PRO A 1 601 ? 116.932 155.379 160.226 1.00 85.75 601 PRO A O 1
ATOM 8371 N N . GLY A 1 602 ? 117.211 157.551 160.760 1.00 86.85 602 GLY A N 1
ATOM 8372 C CA . GLY A 1 602 ? 117.972 157.290 161.964 1.00 89.69 602 GLY A CA 1
ATOM 8373 C C . GLY A 1 602 ? 119.469 157.241 161.713 1.00 92.41 602 GLY A C 1
ATOM 8374 O O . GLY A 1 602 ? 119.948 157.197 160.580 1.00 93.40 602 GLY A O 1
ATOM 8378 N N . THR A 1 603 ? 120.225 157.231 162.810 1.00 94.36 603 THR A N 1
ATOM 8379 C CA . THR A 1 603 ? 121.676 157.180 162.713 1.00 95.54 603 THR A CA 1
ATOM 8380 C C . THR A 1 603 ? 122.101 155.954 161.905 1.00 93.91 603 THR A C 1
ATOM 8381 O O . THR A 1 603 ? 121.301 155.071 161.608 1.00 93.54 603 THR A O 1
ATOM 8392 N N . PHE A 1 604 ? 123.384 155.913 161.537 1.00 91.15 604 PHE A N 1
ATOM 8393 C CA . PHE A 1 604 ? 123.859 154.842 160.665 1.00 90.92 604 PHE A CA 1
ATOM 8394 C C . PHE A 1 604 ? 123.695 153.473 161.314 1.00 91.85 604 PHE A C 1
ATOM 8395 O O . PHE A 1 604 ? 123.283 152.511 160.653 1.00 88.72 604 PHE A O 1
ATOM 8412 N N . LYS A 1 605 ? 124.021 153.360 162.603 1.00 92.94 605 LYS A N 1
ATOM 8413 C CA . LYS A 1 605 ? 123.929 152.066 163.271 1.00 90.60 605 LYS A CA 1
ATOM 8414 C C . LYS A 1 605 ? 122.505 151.527 163.220 1.00 88.53 605 LYS A C 1
ATOM 8415 O O . LYS A 1 605 ? 122.273 150.386 162.803 1.00 87.28 605 LYS A O 1
ATOM 8434 N N . GLU A 1 606 ? 121.531 152.343 163.629 1.00 91.04 606 GLU A N 1
ATOM 8435 C CA . GLU A 1 606 ? 120.145 151.896 163.572 1.00 92.12 606 GLU A CA 1
ATOM 8436 C C . GLU A 1 606 ? 119.658 151.786 162.134 1.00 89.17 606 GLU A C 1
ATOM 8437 O O . GLU A 1 606 ? 118.777 150.972 161.844 1.00 85.89 606 GLU A O 1
ATOM 8449 N N . ARG A 1 607 ? 120.240 152.574 161.214 1.00 87.52 607 ARG A N 1
ATOM 8450 C CA . ARG A 1 607 ? 119.899 152.534 159.758 1.00 85.49 607 ARG A CA 1
ATOM 8451 C C . ARG A 1 607 ? 120.222 151.130 159.235 1.00 83.64 607 ARG A C 1
ATOM 8452 O O . ARG A 1 607 ? 119.409 150.599 158.456 1.00 77.64 607 ARG A O 1
ATOM 8473 N N . ILE A 1 608 ? 121.398 150.586 159.583 1.00 85.87 608 ILE A N 1
ATOM 8474 C CA . ILE A 1 608 ? 121.837 149.237 159.105 1.00 82.07 608 ILE A CA 1
ATOM 8475 C C . ILE A 1 608 ? 121.065 148.182 159.920 1.00 80.47 608 ILE A C 1
ATOM 8476 O O . ILE A 1 608 ? 120.650 147.195 159.321 1.00 76.53 608 ILE A O 1
ATOM 8492 N N . ILE A 1 609 ? 120.846 148.379 161.226 1.00 85.63 609 ILE A N 1
ATOM 8493 C CA . ILE A 1 609 ? 120.130 147.396 162.035 1.00 81.95 609 ILE A CA 1
ATOM 8494 C C . ILE A 1 609 ? 118.724 147.188 161.485 1.00 82.71 609 ILE A C 1
ATOM 8495 O O . ILE A 1 609 ? 118.266 146.053 161.317 1.00 82.36 609 ILE A O 1
ATOM 8511 N N . LYS A 1 610 ? 118.023 148.284 161.186 1.00 80.53 610 LYS A N 1
ATOM 8512 C CA . LYS A 1 610 ? 116.680 148.176 160.628 1.00 78.87 610 LYS A CA 1
ATOM 8513 C C . LYS A 1 610 ? 116.708 147.535 159.248 1.00 79.26 610 LYS A C 1
ATOM 8514 O O . LYS A 1 610 ? 115.849 146.707 158.923 1.00 78.34 610 LYS A O 1
ATOM 8533 N N . SER A 1 611 ? 117.688 147.901 158.418 1.00 80.52 611 SER A N 1
ATOM 8534 C CA . SER A 1 611 ? 117.765 147.344 157.074 1.00 74.76 611 SER A CA 1
ATOM 8535 C C . SER A 1 611 ? 118.193 145.882 157.062 1.00 69.62 611 SER A C 1
ATOM 8536 O O . SER A 1 611 ? 118.056 145.226 156.025 1.00 64.92 611 SER A O 1
ATOM 8544 N N . ILE A 1 612 ? 118.697 145.360 158.177 1.00 78.20 612 ILE A N 1
ATOM 8545 C CA . ILE A 1 612 ? 119.206 143.994 158.201 1.00 73.44 612 ILE A CA 1
ATOM 8546 C C . ILE A 1 612 ? 118.148 142.989 158.653 1.00 72.09 612 ILE A C 1
ATOM 8547 O O . ILE A 1 612 ? 118.142 141.848 158.180 1.00 68.68 612 ILE A O 1
ATOM 8563 N N . THR A 1 613 ? 117.255 143.379 159.561 1.00 71.88 613 THR A N 1
ATOM 8564 C CA . THR A 1 613 ? 116.271 142.438 160.071 1.00 72.53 613 THR A CA 1
ATOM 8565 C C . THR A 1 613 ? 115.145 142.224 159.059 1.00 72.93 613 THR A C 1
ATOM 8566 O O . THR A 1 613 ? 114.799 143.136 158.304 1.00 75.75 613 THR A O 1
ATOM 8577 N N . PRO A 1 614 ? 114.552 141.029 159.028 1.00 70.29 614 PRO A N 1
ATOM 8578 C CA . PRO A 1 614 ? 113.397 140.811 158.150 1.00 71.59 614 PRO A CA 1
ATOM 8579 C C . PRO A 1 614 ? 112.240 141.723 158.527 1.00 81.28 614 PRO A C 1
ATOM 8580 O O . PRO A 1 614 ? 112.067 142.098 159.689 1.00 85.06 614 PRO A O 1
ATOM 8591 N N . GLU A 1 615 ? 111.438 142.082 157.522 1.00 82.17 615 GLU A N 1
ATOM 8592 C CA . GLU A 1 615 ? 110.310 142.973 157.771 1.00 87.78 615 GLU A CA 1
ATOM 8593 C C . GLU A 1 615 ? 109.326 142.353 158.755 1.00 92.66 615 GLU A C 1
ATOM 8594 O O . GLU A 1 615 ? 108.835 143.032 159.664 1.00 91.07 615 GLU A O 1
ATOM 8606 N N . THR A 1 616 ? 109.028 141.066 158.593 1.00 94.10 616 THR A N 1
ATOM 8607 C CA . THR A 1 616 ? 108.116 140.368 159.490 1.00 100.42 616 THR A CA 1
ATOM 8608 C C . THR A 1 616 ? 106.761 141.067 159.512 1.00 102.15 616 THR A C 1
ATOM 8609 O O . THR A 1 616 ? 106.382 141.655 160.533 1.00 97.84 616 THR A O 1
ATOM 8620 N N . PRO A 1 617 ? 106.002 141.030 158.407 1.00 109.61 617 PRO A N 1
ATOM 8621 C CA . PRO A 1 617 ? 104.675 141.656 158.361 1.00 108.33 617 PRO A CA 1
ATOM 8622 C C . PRO A 1 617 ? 103.673 140.980 159.291 1.00 105.94 617 PRO A C 1
ATOM 8623 O O . PRO A 1 617 ? 103.832 139.793 159.577 1.00 102.55 617 PRO A O 1
ATOM 8634 N N . GLN B 2 1 ? 152.559 121.865 88.278 1.00 81.09 20 GLN H N 1
ATOM 8635 C CA . GLN B 2 1 ? 151.689 122.358 87.216 1.00 82.96 20 GLN H CA 1
ATOM 8636 C C . GLN B 2 1 ? 150.503 121.422 87.015 1.00 81.81 20 GLN H C 1
ATOM 8637 O O . GLN B 2 1 ? 150.658 120.201 87.016 1.00 80.83 20 GLN H O 1
ATOM 8650 N N . VAL B 2 2 ? 149.320 122.004 86.845 1.00 76.81 21 VAL H N 1
ATOM 8651 C CA . VAL B 2 2 ? 148.087 121.254 86.635 1.00 68.29 21 VAL H CA 1
ATOM 8652 C C . VAL B 2 2 ? 147.775 121.264 85.146 1.00 71.49 21 VAL H C 1
ATOM 8653 O O . VAL B 2 2 ? 147.665 122.333 84.533 1.00 75.15 21 VAL H O 1
ATOM 8666 N N . GLN B 2 3 ? 147.635 120.076 84.562 1.00 70.56 22 GLN H N 1
ATOM 8667 C CA . GLN B 2 3 ? 147.281 119.940 83.157 1.00 74.33 22 GLN H CA 1
ATOM 8668 C C . GLN B 2 3 ? 146.309 118.783 82.993 1.00 69.57 22 GLN H C 1
ATOM 8669 O O . GLN B 2 3 ? 146.452 117.745 83.643 1.00 63.78 22 GLN H O 1
ATOM 8683 N N . LEU B 2 4 ? 145.319 118.973 82.124 1.00 66.66 23 LEU H N 1
ATOM 8684 C CA . LEU B 2 4 ? 144.325 117.953 81.815 1.00 62.08 23 LEU H CA 1
ATOM 8685 C C . LEU B 2 4 ? 144.473 117.558 80.354 1.00 63.42 23 LEU H C 1
ATOM 8686 O O . LEU B 2 4 ? 144.371 118.410 79.465 1.00 67.59 23 LEU H O 1
ATOM 8702 N N . GLN B 2 5 ? 144.713 116.274 80.110 1.00 64.45 24 GLN H N 1
ATOM 8703 C CA . GLN B 2 5 ? 144.838 115.727 78.768 1.00 70.12 24 GLN H CA 1
ATOM 8704 C C . GLN B 2 5 ? 143.677 114.782 78.498 1.00 73.01 24 GLN H C 1
ATOM 8705 O O . GLN B 2 5 ? 143.323 113.963 79.350 1.00 74.39 24 GLN H O 1
ATOM 8719 N N . GLN B 2 6 ? 143.089 114.894 77.310 1.00 73.38 25 GLN H N 1
ATOM 8720 C CA . GLN B 2 6 ? 141.950 114.074 76.929 1.00 75.21 25 GLN H CA 1
ATOM 8721 C C . GLN B 2 6 ? 142.221 113.419 75.581 1.00 75.19 25 GLN H C 1
ATOM 8722 O O . GLN B 2 6 ? 143.136 113.802 74.847 1.00 77.54 25 GLN H O 1
ATOM 8736 N N . SER B 2 7 ? 141.405 112.417 75.264 1.00 71.78 26 SER H N 1
ATOM 8737 C CA . SER B 2 7 ? 141.590 111.637 74.053 1.00 75.90 26 SER H CA 1
ATOM 8738 C C . SER B 2 7 ? 141.512 112.532 72.816 1.00 77.20 26 SER H C 1
ATOM 8739 O O . SER B 2 7 ? 141.134 113.702 72.878 1.00 80.33 26 SER H O 1
ATOM 8747 N N . GLY B 2 8 ? 141.887 111.956 71.677 1.00 81.28 27 GLY H N 1
ATOM 8748 C CA . GLY B 2 8 ? 141.868 112.665 70.421 1.00 83.87 27 GLY H CA 1
ATOM 8749 C C . GLY B 2 8 ? 140.490 112.693 69.794 1.00 86.21 27 GLY H C 1
ATOM 8750 O O . GLY B 2 8 ? 139.500 112.254 70.387 1.00 87.03 27 GLY H O 1
ATOM 8754 N N . PRO B 2 9 ? 140.401 113.215 68.573 1.00 86.69 28 PRO H N 1
ATOM 8755 C CA . PRO B 2 9 ? 139.099 113.299 67.903 1.00 91.17 28 PRO H CA 1
ATOM 8756 C C . PRO B 2 9 ? 138.524 111.923 67.607 1.00 93.62 28 PRO H C 1
ATOM 8757 O O . PRO B 2 9 ? 139.249 110.940 67.437 1.00 96.15 28 PRO H O 1
ATOM 8768 N N . GLU B 2 10 ? 137.199 111.868 67.542 1.00 91.15 29 GLU H N 1
ATOM 8769 C CA . GLU B 2 10 ? 136.451 110.657 67.228 1.00 93.54 29 GLU H CA 1
ATOM 8770 C C . GLU B 2 10 ? 135.587 110.908 65.996 1.00 93.52 29 GLU H C 1
ATOM 8771 O O . GLU B 2 10 ? 135.632 111.977 65.383 1.00 92.66 29 GLU H O 1
ATOM 8783 N N . LEU B 2 11 ? 134.793 109.903 65.638 1.00 97.11 30 LEU H N 1
ATOM 8784 C CA . LEU B 2 11 ? 133.857 109.989 64.528 1.00 99.21 30 LEU H CA 1
ATOM 8785 C C . LEU B 2 11 ? 132.434 109.843 65.047 1.00 103.03 30 LEU H C 1
ATOM 8786 O O . LEU B 2 11 ? 132.180 109.138 66.029 1.00 94.45 30 LEU H O 1
ATOM 8802 N N . VAL B 2 12 ? 131.506 110.512 64.370 1.00 110.15 31 VAL H N 1
ATOM 8803 C CA . VAL B 2 12 ? 130.112 110.586 64.791 1.00 112.99 31 VAL H CA 1
ATOM 8804 C C . VAL B 2 12 ? 129.297 109.719 63.842 1.00 111.78 31 VAL H C 1
ATOM 8805 O O . VAL B 2 12 ? 129.170 110.031 62.651 1.00 105.20 31 VAL H O 1
ATOM 8818 N N . LYS B 2 13 ? 128.745 108.631 64.370 1.00 113.33 32 LYS H N 1
ATOM 8819 C CA . LYS B 2 13 ? 127.832 107.767 63.639 1.00 110.37 32 LYS H CA 1
ATOM 8820 C C . LYS B 2 13 ? 126.452 107.869 64.270 1.00 107.26 32 LYS H C 1
ATOM 8821 O O . LYS B 2 13 ? 126.320 107.866 65.497 1.00 105.14 32 LYS H O 1
ATOM 8840 N N . LEU B 2 14 ? 125.426 107.971 63.430 1.00 109.31 33 LEU H N 1
ATOM 8841 C CA . LEU B 2 14 ? 124.074 108.149 63.940 1.00 110.57 33 LEU H CA 1
ATOM 8842 C C . LEU B 2 14 ? 123.663 106.940 64.771 1.00 110.05 33 LEU H C 1
ATOM 8843 O O . LEU B 2 14 ? 123.653 105.808 64.276 1.00 110.31 33 LEU H O 1
ATOM 8859 N N . GLY B 2 15 ? 123.325 107.183 66.036 1.00 108.94 34 GLY H N 1
ATOM 8860 C CA . GLY B 2 15 ? 122.935 106.118 66.938 1.00 109.68 34 GLY H CA 1
ATOM 8861 C C . GLY B 2 15 ? 124.078 105.371 67.588 1.00 109.16 34 GLY H C 1
ATOM 8862 O O . GLY B 2 15 ? 123.842 104.320 68.195 1.00 106.13 34 GLY H O 1
ATOM 8866 N N . ALA B 2 16 ? 125.305 105.872 67.480 1.00 110.92 35 ALA H N 1
ATOM 8867 C CA . ALA B 2 16 ? 126.476 105.236 68.058 1.00 108.03 35 ALA H CA 1
ATOM 8868 C C . ALA B 2 16 ? 126.786 105.859 69.419 1.00 106.81 35 ALA H C 1
ATOM 8869 O O . ALA B 2 16 ? 125.992 106.625 69.974 1.00 108.14 35 ALA H O 1
ATOM 8876 N N . SER B 2 17 ? 127.948 105.519 69.974 1.00 99.44 36 SER H N 1
ATOM 8877 C CA . SER B 2 17 ? 128.390 106.064 71.249 1.00 100.30 36 SER H CA 1
ATOM 8878 C C . SER B 2 17 ? 129.897 106.270 71.211 1.00 98.77 36 SER H C 1
ATOM 8879 O O . SER B 2 17 ? 130.613 105.637 70.431 1.00 96.10 36 SER H O 1
ATOM 8887 N N . VAL B 2 18 ? 130.374 107.169 72.072 1.00 97.74 37 VAL H N 1
ATOM 8888 C CA . VAL B 2 18 ? 131.794 107.467 72.201 1.00 96.12 37 VAL H CA 1
ATOM 8889 C C . VAL B 2 18 ? 132.167 107.449 73.678 1.00 91.18 37 VAL H C 1
ATOM 8890 O O . VAL B 2 18 ? 131.312 107.477 74.564 1.00 87.77 37 VAL H O 1
ATOM 8903 N N . ARG B 2 19 ? 133.475 107.410 73.929 1.00 91.30 38 ARG H N 1
ATOM 8904 C CA . ARG B 2 19 ? 134.042 107.324 75.275 1.00 85.71 38 ARG H CA 1
ATOM 8905 C C . ARG B 2 19 ? 135.181 108.335 75.344 1.00 81.69 38 ARG H C 1
ATOM 8906 O O . ARG B 2 19 ? 136.324 108.016 75.005 1.00 83.20 38 ARG H O 1
ATOM 8927 N N . ILE B 2 20 ? 134.871 109.551 75.782 1.00 75.49 39 ILE H N 1
ATOM 8928 C CA . ILE B 2 20 ? 135.860 110.621 75.870 1.00 73.94 39 ILE H CA 1
ATOM 8929 C C . ILE B 2 20 ? 136.402 110.673 77.291 1.00 70.66 39 ILE H C 1
ATOM 8930 O O . ILE B 2 20 ? 135.640 110.812 78.254 1.00 71.63 39 ILE H O 1
ATOM 8946 N N . SER B 2 21 ? 137.720 110.564 77.417 1.00 67.20 40 SER H N 1
ATOM 8947 C CA . SER B 2 21 ? 138.405 110.508 78.698 1.00 67.16 40 SER H CA 1
ATOM 8948 C C . SER B 2 21 ? 139.231 111.769 78.911 1.00 67.83 40 SER H C 1
ATOM 8949 O O . SER B 2 21 ? 139.605 112.462 77.961 1.00 70.16 40 SER H O 1
ATOM 8957 N N . CYS B 2 22 ? 139.514 112.064 80.187 1.00 67.15 41 CYS H N 1
ATOM 8958 C CA . CYS B 2 22 ? 140.298 113.245 80.552 1.00 64.95 41 CYS H CA 1
ATOM 8959 C C . CYS B 2 22 ? 141.189 112.884 81.745 1.00 66.12 41 CYS H C 1
ATOM 8960 O O . CYS B 2 22 ? 140.790 112.964 82.909 1.00 67.36 41 CYS H O 1
ATOM 8967 N N . LYS B 2 23 ? 142.421 112.484 81.445 1.00 66.99 42 LYS H N 1
ATOM 8968 C CA . LYS B 2 23 ? 143.410 112.271 82.493 1.00 67.25 42 LYS H CA 1
ATOM 8969 C C . LYS B 2 23 ? 143.767 113.596 83.156 1.00 68.55 42 LYS H C 1
ATOM 8970 O O . LYS B 2 23 ? 143.817 114.642 82.505 1.00 70.29 42 LYS H O 1
ATOM 8989 N N . ALA B 2 24 ? 144.020 113.546 84.462 1.00 69.57 43 ALA H N 1
ATOM 8990 C CA . ALA B 2 24 ? 144.305 114.732 85.254 1.00 65.98 43 ALA H CA 1
ATOM 8991 C C . ALA B 2 24 ? 145.594 114.531 86.036 1.00 67.25 43 ALA H C 1
ATOM 8992 O O . ALA B 2 24 ? 145.933 113.411 86.427 1.00 75.40 43 ALA H O 1
ATOM 8999 N N . SER B 2 25 ? 146.312 115.630 86.261 1.00 66.51 44 SER H N 1
ATOM 9000 C CA . SER B 2 25 ? 147.590 115.577 86.954 1.00 70.42 44 SER H CA 1
ATOM 9001 C C . SER B 2 25 ? 147.873 116.926 87.597 1.00 68.03 44 SER H C 1
ATOM 9002 O O . SER B 2 25 ? 147.256 117.940 87.263 1.00 75.57 44 SER H O 1
ATOM 9010 N N . GLY B 2 26 ? 148.822 116.923 88.531 1.00 65.91 45 GLY H N 1
ATOM 9011 C CA . GLY B 2 26 ? 149.280 118.136 89.173 1.00 66.81 45 GLY H CA 1
ATOM 9012 C C . GLY B 2 26 ? 148.466 118.592 90.363 1.00 66.44 45 GLY H C 1
ATOM 9013 O O . GLY B 2 26 ? 148.779 119.643 90.936 1.00 69.40 45 GLY H O 1
ATOM 9017 N N . TYR B 2 27 ? 147.440 117.846 90.758 1.00 63.15 46 TYR H N 1
ATOM 9018 C CA . TYR B 2 27 ? 146.610 118.229 91.892 1.00 66.27 46 TYR H CA 1
ATOM 9019 C C . TYR B 2 27 ? 145.858 116.998 92.376 1.00 64.84 46 TYR H C 1
ATOM 9020 O O . TYR B 2 27 ? 145.783 115.980 91.685 1.00 62.03 46 TYR H O 1
ATOM 9038 N N . ARG B 2 28 ? 145.301 117.104 93.581 1.00 61.13 47 ARG H N 1
ATOM 9039 C CA . ARG B 2 28 ? 144.496 116.026 94.151 1.00 59.20 47 ARG H CA 1
ATOM 9040 C C . ARG B 2 28 ? 143.139 116.039 93.457 1.00 59.65 47 ARG H C 1
ATOM 9041 O O . ARG B 2 28 ? 142.196 116.711 93.876 1.00 59.02 47 ARG H O 1
ATOM 9062 N N . PHE B 2 29 ? 143.061 115.286 92.359 1.00 63.34 48 PHE H N 1
ATOM 9063 C CA . PHE B 2 29 ? 141.847 115.224 91.552 1.00 61.69 48 PHE H CA 1
ATOM 9064 C C . PHE B 2 29 ? 140.624 114.817 92.361 1.00 58.12 48 PHE H C 1
ATOM 9065 O O . PHE B 2 29 ? 139.502 115.215 92.031 1.00 63.89 48 PHE H O 1
ATOM 9082 N N . SER B 2 30 ? 140.811 114.027 93.413 1.00 55.54 49 SER H N 1
ATOM 9083 C CA . SER B 2 30 ? 139.695 113.489 94.180 1.00 59.64 49 SER H CA 1
ATOM 9084 C C . SER B 2 30 ? 139.001 114.536 95.042 1.00 55.10 49 SER H C 1
ATOM 9085 O O . SER B 2 30 ? 138.149 114.170 95.858 1.00 57.93 49 SER H O 1
ATOM 9093 N N . TYR B 2 31 ? 139.335 115.822 94.883 1.00 54.68 50 TYR H N 1
ATOM 9094 C CA . TYR B 2 31 ? 138.724 116.863 95.700 1.00 52.31 50 TYR H CA 1
ATOM 9095 C C . TYR B 2 31 ? 138.302 118.068 94.865 1.00 54.23 50 TYR H C 1
ATOM 9096 O O . TYR B 2 31 ? 138.145 119.165 95.413 1.00 57.08 50 TYR H O 1
ATOM 9114 N N . SER B 2 32 ? 138.111 117.893 93.559 1.00 53.10 51 SER H N 1
ATOM 9115 C CA . SER B 2 32 ? 137.681 118.969 92.681 1.00 46.80 51 SER H CA 1
ATOM 9116 C C . SER B 2 32 ? 136.673 118.425 91.684 1.00 46.23 51 SER H C 1
ATOM 9117 O O . SER B 2 32 ? 136.834 117.313 91.173 1.00 50.00 51 SER H O 1
ATOM 9125 N N . TRP B 2 33 ? 135.633 119.208 91.414 1.00 43.13 52 TRP H N 1
ATOM 9126 C CA . TRP B 2 33 ? 134.676 118.841 90.384 1.00 38.03 52 TRP H CA 1
ATOM 9127 C C . TRP B 2 33 ? 135.344 118.865 89.016 1.00 39.86 52 TRP H C 1
ATOM 9128 O O . TRP B 2 33 ? 136.267 119.644 88.764 1.00 43.95 52 TRP H O 1
ATOM 9149 N N . MET B 2 34 ? 134.869 117.999 88.129 1.00 38.09 53 MET H N 1
ATOM 9150 C CA . MET B 2 34 ? 135.423 117.853 86.787 1.00 42.63 53 MET H CA 1
ATOM 9151 C C . MET B 2 34 ? 134.288 118.098 85.801 1.00 43.65 53 MET H C 1
ATOM 9152 O O . MET B 2 34 ? 133.507 117.190 85.502 1.00 43.43 53 MET H O 1
ATOM 9166 N N . ASN B 2 35 ? 134.203 119.319 85.285 1.00 43.21 54 ASN H N 1
ATOM 9167 C CA . ASN B 2 35 ? 133.075 119.704 84.403 1.00 36.66 54 ASN H CA 1
ATOM 9168 C C . ASN B 2 35 ? 133.325 119.233 82.978 1.00 38.61 54 ASN H C 1
ATOM 9169 O O . ASN B 2 35 ? 134.478 118.870 82.679 1.00 45.92 54 ASN H O 1
ATOM 9180 N N . TRP B 2 36 ? 132.281 119.168 82.158 1.00 36.68 55 TRP H N 1
ATOM 9181 C CA . TRP B 2 36 ? 132.404 118.910 80.701 1.00 41.03 55 TRP H CA 1
ATOM 9182 C C . TRP B 2 36 ? 131.574 120.030 80.076 1.00 41.04 55 TRP H C 1
ATOM 9183 O O . TRP B 2 36 ? 130.589 120.366 80.710 1.00 43.38 55 TRP H O 1
ATOM 9204 N N . VAL B 2 37 ? 132.026 120.699 79.018 1.00 39.00 56 VAL H N 1
ATOM 9205 C CA . VAL B 2 37 ? 131.248 121.707 78.309 1.00 40.28 56 VAL H CA 1
ATOM 9206 C C . VAL B 2 37 ? 131.344 121.436 76.815 1.00 42.70 56 VAL H C 1
ATOM 9207 O O . VAL B 2 37 ? 132.430 121.162 76.296 1.00 48.54 56 VAL H O 1
ATOM 9220 N N . LYS B 2 38 ? 130.207 121.503 76.135 1.00 48.42 57 LYS H N 1
ATOM 9221 C CA . LYS B 2 38 ? 130.132 121.355 74.692 1.00 51.00 57 LYS H CA 1
ATOM 9222 C C . LYS B 2 38 ? 130.281 122.712 74.013 1.00 55.77 57 LYS H C 1
ATOM 9223 O O . LYS B 2 38 ? 129.828 123.738 74.526 1.00 58.61 57 LYS H O 1
ATOM 9242 N N . GLN B 2 39 ? 130.921 122.707 72.845 1.00 58.36 58 GLN H N 1
ATOM 9243 C CA . GLN B 2 39 ? 131.103 123.909 72.034 1.00 58.98 58 GLN H CA 1
ATOM 9244 C C . GLN B 2 39 ? 130.738 123.571 70.592 1.00 66.89 58 GLN H C 1
ATOM 9245 O O . GLN B 2 39 ? 131.576 123.067 69.839 1.00 71.63 58 GLN H O 1
ATOM 9259 N N . ARG B 2 40 ? 129.500 123.859 70.203 1.00 70.90 59 ARG H N 1
ATOM 9260 C CA . ARG B 2 40 ? 129.112 123.677 68.816 1.00 79.50 59 ARG H CA 1
ATOM 9261 C C . ARG B 2 40 ? 129.944 124.605 67.932 1.00 83.09 59 ARG H C 1
ATOM 9262 O O . ARG B 2 40 ? 130.362 125.681 68.370 1.00 88.46 59 ARG H O 1
ATOM 9283 N N . PRO B 2 41 ? 130.208 124.215 66.686 1.00 85.22 60 PRO H N 1
ATOM 9284 C CA . PRO B 2 41 ? 130.954 125.105 65.787 1.00 93.45 60 PRO H CA 1
ATOM 9285 C C . PRO B 2 41 ? 130.139 126.344 65.447 1.00 95.76 60 PRO H C 1
ATOM 9286 O O . PRO B 2 41 ? 128.996 126.249 64.997 1.00 95.63 60 PRO H O 1
ATOM 9297 N N . GLY B 2 42 ? 130.737 127.512 65.669 1.00 94.66 61 GLY H N 1
ATOM 9298 C CA . GLY B 2 42 ? 130.046 128.761 65.425 1.00 91.49 61 GLY H CA 1
ATOM 9299 C C . GLY B 2 42 ? 129.031 129.137 66.478 1.00 90.97 61 GLY H C 1
ATOM 9300 O O . GLY B 2 42 ? 128.128 129.929 66.194 1.00 94.93 61 GLY H O 1
ATOM 9304 N N . LYS B 2 43 ? 129.147 128.594 67.688 1.00 87.83 62 LYS H N 1
ATOM 9305 C CA . LYS B 2 43 ? 128.208 128.872 68.767 1.00 83.08 62 LYS H CA 1
ATOM 9306 C C . LYS B 2 43 ? 129.012 129.109 70.041 1.00 76.33 62 LYS H C 1
ATOM 9307 O O . LYS B 2 43 ? 130.242 129.213 70.014 1.00 81.99 62 LYS H O 1
ATOM 9326 N N . GLY B 2 44 ? 128.310 129.189 71.173 1.00 69.56 63 GLY H N 1
ATOM 9327 C CA . GLY B 2 44 ? 128.930 129.452 72.450 1.00 65.80 63 GLY H CA 1
ATOM 9328 C C . GLY B 2 44 ? 129.065 128.202 73.308 1.00 59.46 63 GLY H C 1
ATOM 9329 O O . GLY B 2 44 ? 128.720 127.090 72.916 1.00 64.60 63 GLY H O 1
ATOM 9333 N N . LEU B 2 45 ? 129.585 128.416 74.513 1.00 55.71 64 LEU H N 1
ATOM 9334 C CA . LEU B 2 45 ? 129.785 127.327 75.455 1.00 50.41 64 LEU H CA 1
ATOM 9335 C C . LEU B 2 45 ? 128.443 126.810 75.965 1.00 54.19 64 LEU H C 1
ATOM 9336 O O . LEU B 2 45 ? 127.426 127.508 75.942 1.00 61.58 64 LEU H O 1
ATOM 9352 N N . GLU B 2 46 ? 128.452 125.564 76.432 1.00 53.76 65 GLU H N 1
ATOM 9353 C CA . GLU B 2 46 ? 127.229 124.904 76.882 1.00 49.65 65 GLU H CA 1
ATOM 9354 C C . GLU B 2 46 ? 127.611 123.876 77.936 1.00 44.79 65 GLU H C 1
ATOM 9355 O O . GLU B 2 46 ? 128.133 122.811 77.601 1.00 50.44 65 GLU H O 1
ATOM 9367 N N . TRP B 2 47 ? 127.342 124.187 79.200 1.00 43.92 66 TRP H N 1
ATOM 9368 C CA . TRP B 2 47 ? 127.659 123.262 80.278 1.00 39.51 66 TRP H CA 1
ATOM 9369 C C . TRP B 2 47 ? 126.931 121.939 80.079 1.00 46.41 66 TRP H C 1
ATOM 9370 O O . TRP B 2 47 ? 125.769 121.907 79.664 1.00 58.87 66 TRP H O 1
ATOM 9391 N N . ILE B 2 48 ? 127.620 120.841 80.384 1.00 45.37 67 ILE H N 1
ATOM 9392 C CA . ILE B 2 48 ? 127.080 119.491 80.229 1.00 44.56 67 ILE H CA 1
ATOM 9393 C C . ILE B 2 48 ? 126.795 118.854 81.586 1.00 44.29 67 ILE H C 1
ATOM 9394 O O . ILE B 2 48 ? 125.659 118.479 81.878 1.00 53.32 67 ILE H O 1
ATOM 9410 N N . GLY B 2 49 ? 127.813 118.720 82.425 1.00 39.48 68 GLY H N 1
ATOM 9411 C CA . GLY B 2 49 ? 127.616 118.032 83.683 1.00 40.32 68 GLY H CA 1
ATOM 9412 C C . GLY B 2 49 ? 128.783 118.222 84.624 1.00 40.78 68 GLY H C 1
ATOM 9413 O O . GLY B 2 49 ? 129.649 119.072 84.415 1.00 45.13 68 GLY H O 1
ATOM 9417 N N . ARG B 2 50 ? 128.788 117.396 85.667 1.00 44.83 69 ARG H N 1
ATOM 9418 C CA . ARG B 2 50 ? 129.723 117.512 86.774 1.00 37.91 69 ARG H CA 1
ATOM 9419 C C . ARG B 2 50 ? 130.051 116.114 87.271 1.00 45.26 69 ARG H C 1
ATOM 9420 O O . ARG B 2 50 ? 129.317 115.157 87.015 1.00 53.46 69 ARG H O 1
ATOM 9441 N N . ILE B 2 51 ? 131.166 116.003 87.985 1.00 46.45 70 ILE H N 1
ATOM 9442 C CA . ILE B 2 51 ? 131.493 114.773 88.694 1.00 44.12 70 ILE H CA 1
ATOM 9443 C C . ILE B 2 51 ? 132.542 115.107 89.741 1.00 43.20 70 ILE H C 1
ATOM 9444 O O . ILE B 2 51 ? 133.468 115.880 89.488 1.00 46.15 70 ILE H O 1
ATOM 9460 N N . TYR B 2 52 ? 132.391 114.512 90.922 1.00 44.18 71 TYR H N 1
ATOM 9461 C CA . TYR B 2 52 ? 133.276 114.750 92.060 1.00 41.79 71 TYR H CA 1
ATOM 9462 C C . TYR B 2 52 ? 133.957 113.434 92.408 1.00 50.42 71 TYR H C 1
ATOM 9463 O O . TYR B 2 52 ? 133.423 112.643 93.200 1.00 59.49 71 TYR H O 1
ATOM 9481 N N . PRO B 2 53 ? 135.129 113.151 91.842 1.00 50.49 72 PRO H N 1
ATOM 9482 C CA . PRO B 2 53 ? 135.827 111.913 92.203 1.00 50.95 72 PRO H CA 1
ATOM 9483 C C . PRO B 2 53 ? 136.133 111.883 93.692 1.00 58.76 72 PRO H C 1
ATOM 9484 O O . PRO B 2 53 ? 136.465 112.903 94.299 1.00 63.03 72 PRO H O 1
ATOM 9495 N N . GLY B 2 54 ? 136.008 110.698 94.279 1.00 57.34 73 GLY H N 1
ATOM 9496 C CA . GLY B 2 54 ? 136.108 110.553 95.716 1.00 61.90 73 GLY H CA 1
ATOM 9497 C C . GLY B 2 54 ? 134.751 110.281 96.331 1.00 68.40 73 GLY H C 1
ATOM 9498 O O . GLY B 2 54 ? 134.643 109.570 97.334 1.00 73.29 73 GLY H O 1
ATOM 9502 N N . ASP B 2 55 ? 133.706 110.855 95.731 1.00 63.82 74 ASP H N 1
ATOM 9503 C CA . ASP B 2 55 ? 132.334 110.618 96.150 1.00 62.67 74 ASP H CA 1
ATOM 9504 C C . ASP B 2 55 ? 131.443 110.066 95.048 1.00 59.62 74 ASP H C 1
ATOM 9505 O O . ASP B 2 55 ? 130.426 109.440 95.363 1.00 66.82 74 ASP H O 1
ATOM 9514 N N . GLY B 2 56 ? 131.790 110.271 93.779 1.00 53.56 75 GLY H N 1
ATOM 9515 C CA . GLY B 2 56 ? 130.986 109.800 92.674 1.00 49.30 75 GLY H CA 1
ATOM 9516 C C . GLY B 2 56 ? 129.781 110.653 92.344 1.00 54.37 75 GLY H C 1
ATOM 9517 O O . GLY B 2 56 ? 129.036 110.305 91.420 1.00 54.21 75 GLY H O 1
ATOM 9521 N N . ASP B 2 57 ? 129.565 111.754 93.057 1.00 55.40 76 ASP H N 1
ATOM 9522 C CA . ASP B 2 57 ? 128.410 112.602 92.794 1.00 51.45 76 ASP H CA 1
ATOM 9523 C C . ASP B 2 57 ? 128.538 113.269 91.431 1.00 52.94 76 ASP H C 1
ATOM 9524 O O . ASP B 2 57 ? 129.596 113.794 91.078 1.00 58.13 76 ASP H O 1
ATOM 9533 N N . THR B 2 58 ? 127.450 113.254 90.665 1.00 53.20 77 THR H N 1
ATOM 9534 C CA . THR B 2 58 ? 127.420 113.844 89.335 1.00 47.29 77 THR H CA 1
ATOM 9535 C C . THR B 2 58 ? 126.157 114.674 89.170 1.00 51.12 77 THR H C 1
ATOM 9536 O O . THR B 2 58 ? 125.078 114.274 89.615 1.00 57.65 77 THR H O 1
ATOM 9547 N N . LYS B 2 59 ? 126.303 115.832 88.531 1.00 50.44 78 LYS H N 1
ATOM 9548 C CA . LYS B 2 59 ? 125.188 116.699 88.187 1.00 47.18 78 LYS H CA 1
ATOM 9549 C C . LYS B 2 59 ? 125.139 116.875 86.677 1.00 48.75 78 LYS H C 1
ATOM 9550 O O . LYS B 2 59 ? 126.162 116.799 85.996 1.00 55.17 78 LYS H O 1
ATOM 9569 N N . TYR B 2 60 ? 123.939 117.101 86.155 1.00 51.17 79 TYR H N 1
ATOM 9570 C CA . TYR B 2 60 ? 123.752 117.311 84.728 1.00 60.42 79 TYR H CA 1
ATOM 9571 C C . TYR B 2 60 ? 122.779 118.457 84.504 1.00 65.09 79 TYR H C 1
ATOM 9572 O O . TYR B 2 60 ? 121.922 118.739 85.345 1.00 69.04 79 TYR H O 1
ATOM 9590 N N . SER B 2 61 ? 122.927 119.116 83.359 1.00 59.57 80 SER H N 1
ATOM 9591 C CA . SER B 2 61 ? 121.956 120.111 82.942 1.00 68.40 80 SER H CA 1
ATOM 9592 C C . SER B 2 61 ? 120.661 119.422 82.514 1.00 77.61 80 SER H C 1
ATOM 9593 O O . SER B 2 61 ? 120.566 118.193 82.449 1.00 78.09 80 SER H O 1
ATOM 9601 N N . GLY B 2 62 ? 119.649 120.233 82.218 1.00 83.24 81 GLY H N 1
ATOM 9602 C CA . GLY B 2 62 ? 118.369 119.701 81.796 1.00 84.03 81 GLY H CA 1
ATOM 9603 C C . GLY B 2 62 ? 118.340 119.297 80.335 1.00 85.23 81 GLY H C 1
ATOM 9604 O O . GLY B 2 62 ? 117.274 119.274 79.713 1.00 90.45 81 GLY H O 1
ATOM 9608 N N . LYS B 2 63 ? 119.507 118.975 79.776 1.00 79.15 82 LYS H N 1
ATOM 9609 C CA . LYS B 2 63 ? 119.619 118.538 78.391 1.00 78.52 82 LYS H CA 1
ATOM 9610 C C . LYS B 2 63 ? 120.453 117.281 78.211 1.00 76.05 82 LYS H C 1
ATOM 9611 O O . LYS B 2 63 ? 120.327 116.631 77.166 1.00 78.49 82 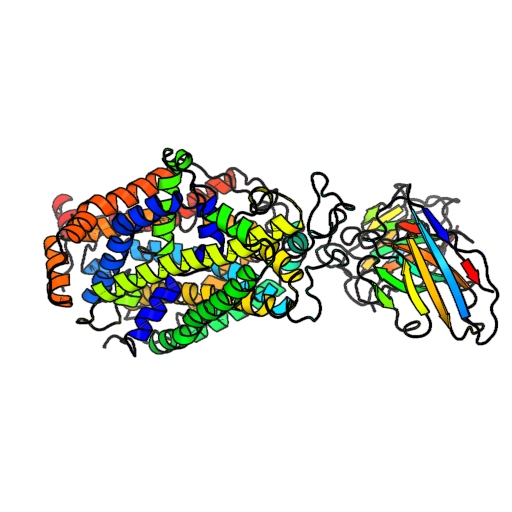LYS H O 1
ATOM 9630 N N . PHE B 2 64 ? 121.294 116.916 79.181 1.00 77.17 83 PHE H N 1
ATOM 9631 C CA . PHE B 2 64 ? 122.150 115.740 79.084 1.00 78.87 83 PHE H CA 1
ATOM 9632 C C . PHE B 2 64 ? 121.887 114.753 80.214 1.00 85.02 83 PHE H C 1
ATOM 9633 O O . PHE B 2 64 ? 122.753 113.929 80.524 1.00 85.27 83 PHE H O 1
ATOM 9650 N N . LYS B 2 65 ? 120.710 114.821 80.840 1.00 87.29 84 LYS H N 1
ATOM 9651 C CA . LYS B 2 65 ? 120.422 113.934 81.963 1.00 87.34 84 LYS H CA 1
ATOM 9652 C C . LYS B 2 65 ? 120.527 112.473 81.549 1.00 91.67 84 LYS H C 1
ATOM 9653 O O . LYS B 2 65 ? 120.950 111.624 82.343 1.00 93.92 84 LYS H O 1
ATOM 9672 N N . GLY B 2 66 ? 120.153 112.160 80.311 1.00 84.21 85 GLY H N 1
ATOM 9673 C CA . GLY B 2 66 ? 120.239 110.803 79.808 1.00 86.51 85 GLY H CA 1
ATOM 9674 C C . GLY B 2 66 ? 121.238 110.662 78.679 1.00 87.65 85 GLY H C 1
ATOM 9675 O O . GLY B 2 66 ? 121.717 109.559 78.398 1.00 87.43 85 GLY H O 1
ATOM 9679 N N . LYS B 2 67 ? 121.558 111.777 78.020 1.00 88.35 86 LYS H N 1
ATOM 9680 C CA . LYS B 2 67 ? 122.456 111.723 76.872 1.00 88.54 86 LYS H CA 1
ATOM 9681 C C . LYS B 2 67 ? 123.896 111.468 77.302 1.00 87.87 86 LYS H C 1
ATOM 9682 O O . LYS B 2 67 ? 124.610 110.690 76.659 1.00 86.86 86 LYS H O 1
ATOM 9701 N N . ALA B 2 68 ? 124.339 112.106 78.383 1.00 81.63 87 ALA H N 1
ATOM 9702 C CA . ALA B 2 68 ? 125.719 112.021 78.839 1.00 75.64 87 ALA H CA 1
ATOM 9703 C C . ALA B 2 68 ? 125.769 111.515 8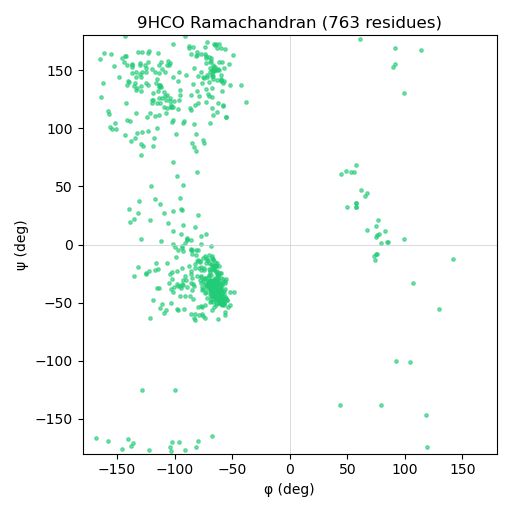0.273 1.00 71.85 87 ALA H C 1
ATOM 9704 O O . ALA B 2 68 ? 124.977 111.938 81.120 1.00 71.08 87 ALA H O 1
ATOM 9711 N N . THR B 2 69 ? 126.709 110.607 80.536 1.00 73.65 88 THR H N 1
ATOM 9712 C CA . THR B 2 69 ? 126.944 110.065 81.868 1.00 69.67 88 THR H CA 1
ATOM 9713 C C . THR B 2 69 ? 128.429 110.180 82.177 1.00 63.99 88 THR H C 1
ATOM 9714 O O . THR B 2 69 ? 129.265 109.806 81.351 1.00 65.32 88 THR H O 1
ATOM 9725 N N . LEU B 2 70 ? 128.754 110.694 83.358 1.00 58.93 89 LEU H N 1
ATOM 9726 C CA . LEU B 2 70 ? 130.135 110.932 83.752 1.00 57.19 89 LEU H CA 1
ATOM 9727 C C . LEU B 2 70 ? 130.625 109.827 84.679 1.00 60.16 89 LEU H C 1
ATOM 9728 O O . LEU B 2 70 ? 129.866 109.305 85.501 1.00 68.11 89 LEU H O 1
ATOM 9744 N N . THR B 2 71 ? 131.902 109.476 84.537 1.00 61.68 90 THR H N 1
ATOM 9745 C CA . THR B 2 71 ? 132.522 108.420 85.321 1.00 61.86 90 THR H CA 1
ATOM 9746 C C . THR B 2 71 ? 133.895 108.899 85.770 1.00 62.43 90 THR H C 1
ATOM 9747 O O . THR B 2 71 ? 134.504 109.769 85.143 1.00 66.89 90 THR H O 1
ATOM 9758 N N . ALA B 2 72 ? 134.373 108.332 86.874 1.00 61.96 91 ALA H N 1
ATOM 9759 C CA . ALA B 2 72 ? 135.674 108.677 87.426 1.00 57.97 91 ALA H CA 1
ATOM 9760 C C . ALA B 2 72 ? 136.471 107.408 87.697 1.00 61.04 91 ALA H C 1
ATOM 9761 O O . ALA B 2 72 ? 135.911 106.328 87.906 1.00 70.24 91 ALA H O 1
ATOM 9768 N N . ASP B 2 73 ? 137.796 107.555 87.694 1.00 62.63 92 ASP H N 1
ATOM 9769 C CA . ASP B 2 73 ? 138.716 106.452 87.959 1.00 70.63 92 ASP H CA 1
ATOM 9770 C C . ASP B 2 73 ? 139.834 106.995 88.837 1.00 74.87 92 ASP H C 1
ATOM 9771 O O . ASP B 2 73 ? 140.706 107.723 88.355 1.00 78.68 92 ASP H O 1
ATOM 9780 N N . LYS B 2 74 ? 139.821 106.637 90.121 1.00 75.81 93 LYS H N 1
ATOM 9781 C CA . LYS B 2 74 ? 140.809 107.199 91.037 1.00 73.95 93 LYS H CA 1
ATOM 9782 C C . LYS B 2 74 ? 142.176 106.543 90.879 1.00 72.96 93 LYS H C 1
ATOM 9783 O O . LYS B 2 74 ? 143.186 107.122 91.294 1.00 67.35 93 LYS H O 1
ATOM 9802 N N . SER B 2 75 ? 142.237 105.328 90.328 1.00 78.70 94 SER H N 1
ATOM 9803 C CA . SER B 2 75 ? 143.536 104.709 90.079 1.00 80.40 94 SER H CA 1
ATOM 9804 C C . SER B 2 75 ? 144.281 105.438 88.968 1.00 82.77 94 SER H C 1
ATOM 9805 O O . SER B 2 75 ? 145.455 105.793 89.123 1.00 82.74 94 SER H O 1
ATOM 9813 N N . SER B 2 76 ? 143.612 105.680 87.842 1.00 85.20 95 SER H N 1
ATOM 9814 C CA . SER B 2 76 ? 144.233 106.311 86.684 1.00 81.87 95 SER H CA 1
ATOM 9815 C C . SER B 2 76 ? 144.043 107.821 86.649 1.00 76.66 95 SER H C 1
ATOM 9816 O O . SER B 2 76 ? 144.541 108.469 85.723 1.00 78.59 95 SER H O 1
ATOM 9824 N N . SER B 2 77 ? 143.342 108.398 87.625 1.00 73.42 96 SER H N 1
ATOM 9825 C CA . SER B 2 77 ? 143.115 109.841 87.679 1.00 70.77 96 SER H CA 1
ATOM 9826 C C . SER B 2 77 ? 142.420 110.347 86.418 1.00 68.42 96 SER H C 1
ATOM 9827 O O . SER B 2 77 ? 142.647 111.478 85.983 1.00 71.76 96 SER H O 1
ATOM 9835 N N . THR B 2 78 ? 141.562 109.523 85.824 1.00 66.96 97 THR H N 1
ATOM 9836 C CA . THR B 2 78 ? 140.902 109.849 84.569 1.00 65.48 97 THR H CA 1
ATOM 9837 C C . THR B 2 78 ? 139.403 109.971 84.795 1.00 60.49 97 THR H C 1
ATOM 9838 O O . THR B 2 78 ? 138.819 109.215 85.577 1.00 63.36 97 THR H O 1
ATOM 9849 N N . VAL B 2 79 ? 138.787 110.928 84.106 1.00 60.67 98 VAL H N 1
ATOM 9850 C CA . VAL B 2 79 ? 137.347 111.148 84.152 1.00 59.43 98 VAL H CA 1
ATOM 9851 C C . VAL B 2 79 ? 136.798 110.952 82.748 1.00 61.00 98 VAL H C 1
ATOM 9852 O O . VAL B 2 79 ? 137.247 111.610 81.803 1.00 61.69 98 VAL H O 1
ATOM 9865 N N . TYR B 2 80 ? 135.830 110.054 82.614 1.00 61.81 99 TYR H N 1
ATOM 9866 C CA . TYR B 2 80 ? 135.251 109.712 81.326 1.00 61.73 99 TYR H CA 1
ATOM 9867 C C . TYR B 2 80 ? 133.909 110.415 81.153 1.00 61.42 99 TYR H C 1
ATOM 9868 O O . TYR B 2 80 ? 133.385 111.048 82.072 1.00 58.52 99 TYR H O 1
ATOM 9886 N N . MET B 2 81 ? 133.350 110.299 79.949 1.00 64.07 100 MET H N 1
ATOM 9887 C CA . MET B 2 81 ? 132.009 110.819 79.692 1.00 65.44 100 MET H CA 1
ATOM 9888 C C . MET B 2 81 ? 131.457 110.085 78.476 1.00 72.08 100 MET H C 1
ATOM 9889 O O . MET B 2 81 ? 131.994 110.224 77.373 1.00 72.11 100 MET H O 1
ATOM 9903 N N . GLN B 2 82 ? 130.396 109.311 78.683 1.00 77.62 101 GLN H N 1
ATOM 9904 C CA . GLN B 2 82 ? 129.798 108.479 77.648 1.00 84.25 101 GLN H CA 1
ATOM 9905 C C . GLN B 2 82 ? 128.636 109.221 77.003 1.00 86.00 101 GLN H C 1
ATOM 9906 O O . GLN B 2 82 ? 127.745 109.715 77.701 1.00 83.36 101 GLN H O 1
ATOM 9920 N N . LEU B 2 83 ? 128.647 109.292 75.675 1.00 89.63 102 LEU H N 1
ATOM 9921 C CA . LEU B 2 83 ? 127.576 109.907 74.904 1.00 92.06 102 LEU H CA 1
ATOM 9922 C C . LEU B 2 83 ? 126.842 108.833 74.112 1.00 99.52 102 LEU H C 1
ATOM 9923 O O . LEU B 2 83 ? 127.470 107.965 73.498 1.00 102.14 102 LEU H O 1
ATOM 9939 N N . SER B 2 84 ? 125.513 108.895 74.129 1.00 104.90 103 SER H N 1
ATOM 9940 C CA . SER B 2 84 ? 124.670 107.897 73.490 1.00 110.29 103 SER H CA 1
ATOM 9941 C C . SER B 2 84 ? 123.719 108.565 72.507 1.00 112.54 103 SER H C 1
ATOM 9942 O O . SER B 2 84 ? 123.339 109.728 72.676 1.00 110.59 103 SER H O 1
ATOM 9950 N N . SER B 2 85 ? 123.338 107.814 71.474 1.00 111.49 104 SER H N 1
ATOM 9951 C CA . SER B 2 85 ? 122.433 108.301 70.435 1.00 112.10 104 SER H CA 1
ATOM 9952 C C . SER B 2 85 ? 122.985 109.576 69.796 1.00 110.12 104 SER H C 1
ATOM 9953 O O . SER B 2 85 ? 122.388 110.653 69.861 1.00 109.46 104 SER H O 1
ATOM 9961 N N . LEU B 2 86 ? 124.149 109.432 69.167 1.00 104.51 105 LEU H N 1
ATOM 9962 C CA . LEU B 2 86 ? 124.843 110.570 68.574 1.00 104.81 105 LEU H CA 1
ATOM 9963 C C . LEU B 2 86 ? 124.069 111.076 67.365 1.00 106.01 105 LEU H C 1
ATOM 9964 O O . LEU B 2 86 ? 124.092 110.455 66.299 1.00 105.74 105 LEU H O 1
ATOM 9980 N N . THR B 2 87 ? 123.383 112.201 67.527 1.00 104.22 106 THR H N 1
ATOM 9981 C CA . THR B 2 87 ? 122.812 112.916 66.400 1.00 100.07 106 THR H CA 1
ATOM 9982 C C . THR B 2 87 ? 123.844 113.880 65.822 1.00 96.55 106 THR H C 1
ATOM 9983 O O . THR B 2 87 ? 124.902 114.125 66.405 1.00 99.02 106 THR H O 1
ATOM 9994 N N . SER B 2 88 ? 123.524 114.438 64.654 1.00 96.13 107 SER H N 1
ATOM 9995 C CA . SER B 2 88 ? 124.395 115.442 64.058 1.00 94.75 107 SER H CA 1
ATOM 9996 C C . SER B 2 88 ? 124.442 116.723 64.879 1.00 100.22 107 SER H C 1
ATOM 9997 O O . SER B 2 88 ? 125.314 117.564 64.634 1.00 97.11 107 SER H O 1
ATOM 10005 N N . GLU B 2 89 ? 123.528 116.889 65.838 1.00 101.50 108 GLU H N 1
ATOM 10006 C CA . GLU B 2 89 ? 123.516 118.082 66.678 1.00 95.40 108 GLU H CA 1
ATOM 10007 C C . GLU B 2 89 ? 124.636 118.078 67.709 1.00 93.16 108 GLU H C 1
ATOM 10008 O O . GLU B 2 89 ? 125.105 119.151 68.106 1.00 90.84 108 GLU H O 1
ATOM 10020 N N . ASP B 2 90 ? 125.070 116.897 68.156 1.00 92.18 109 ASP H N 1
ATOM 10021 C CA . ASP B 2 90 ? 126.074 116.771 69.206 1.00 89.07 109 ASP H CA 1
ATOM 10022 C C . ASP B 2 90 ? 127.457 116.446 68.653 1.00 86.60 109 ASP H C 1
ATOM 10023 O O . ASP B 2 90 ? 128.271 115.818 69.340 1.00 84.75 109 ASP H O 1
ATOM 10032 N N . SER B 2 91 ? 127.742 116.870 67.424 1.00 88.63 110 SER H N 1
ATOM 10033 C CA . SER B 2 91 ? 129.095 116.841 66.883 1.00 86.01 110 SER H CA 1
ATOM 10034 C C . SER B 2 91 ? 129.731 118.195 67.174 1.00 81.62 110 SER H C 1
ATOM 10035 O O . SER B 2 91 ? 129.405 119.195 66.525 1.00 83.56 110 SER H O 1
ATOM 10043 N N . ALA B 2 92 ? 130.625 118.234 68.155 1.00 78.24 111 ALA H N 1
ATOM 10044 C CA . ALA B 2 92 ? 131.146 119.495 68.663 1.00 70.31 111 ALA H CA 1
ATOM 10045 C C . ALA B 2 92 ? 132.483 119.232 69.344 1.00 66.66 111 ALA H C 1
ATOM 10046 O O . ALA B 2 92 ? 133.059 118.146 69.220 1.00 75.95 111 ALA H O 1
ATOM 10053 N N . VAL B 2 93 ? 132.981 120.234 70.062 1.00 62.51 112 VAL H N 1
ATOM 10054 C CA . VAL B 2 93 ? 134.226 120.132 70.814 1.00 58.89 112 VAL H CA 1
ATOM 10055 C C . VAL B 2 93 ? 133.868 120.120 72.293 1.00 55.55 112 VAL H C 1
ATOM 10056 O O . VAL B 2 93 ? 133.298 121.089 72.809 1.00 58.07 112 VAL H O 1
ATOM 10069 N N . TYR B 2 94 ? 134.199 119.027 72.971 1.00 53.98 113 TYR H N 1
ATOM 10070 C CA . TYR B 2 94 ? 133.923 118.867 74.391 1.00 50.23 113 TYR H CA 1
ATOM 10071 C C . TYR B 2 94 ? 135.204 119.132 75.169 1.00 48.94 113 TYR H C 1
ATOM 10072 O O . TYR B 2 94 ? 136.198 118.422 74.994 1.00 56.87 113 TYR H O 1
ATOM 10090 N N . PHE B 2 95 ? 135.179 120.151 76.021 1.00 49.99 114 PHE H N 1
ATOM 10091 C CA . PHE B 2 95 ? 136.312 120.494 76.865 1.00 49.36 114 PHE H CA 1
ATOM 10092 C C . PHE B 2 95 ? 136.124 119.887 78.247 1.00 47.85 114 PHE H C 1
ATOM 10093 O O . PHE B 2 95 ? 135.013 119.866 78.782 1.00 42.69 114 PHE H O 1
ATOM 10110 N N . CYS B 2 96 ? 137.215 119.387 78.815 1.00 52.67 115 CYS H N 1
ATOM 10111 C CA . CYS B 2 96 ? 137.230 118.862 80.175 1.00 41.01 115 CYS H CA 1
ATOM 10112 C C . CYS B 2 96 ? 137.874 119.907 81.075 1.00 45.70 115 CYS H C 1
ATOM 10113 O O . CYS B 2 96 ? 139.094 120.096 81.046 1.00 54.57 115 CYS H O 1
ATOM 10120 N N . ALA B 2 97 ? 137.055 120.585 81.868 1.00 42.01 116 ALA H N 1
ATOM 10121 C CA . ALA B 2 97 ? 137.510 121.634 82.763 1.00 39.81 116 ALA H CA 1
ATOM 10122 C C . ALA B 2 97 ? 137.508 121.134 84.200 1.00 43.66 116 ALA H C 1
ATOM 10123 O O . ALA B 2 97 ? 136.808 120.182 84.551 1.00 55.04 116 ALA H O 1
ATOM 10130 N N . ARG B 2 98 ? 138.308 121.794 85.032 1.00 41.71 117 ARG H N 1
ATOM 10131 C CA . ARG B 2 98 ? 138.475 121.431 86.434 1.00 42.37 117 ARG H CA 1
ATOM 10132 C C . ARG B 2 98 ? 138.083 122.630 87.286 1.00 44.31 117 ARG H C 1
ATOM 10133 O O . ARG B 2 98 ? 138.760 123.663 87.261 1.00 50.44 117 ARG H O 1
ATOM 10154 N N . SER B 2 99 ? 136.994 122.493 88.035 1.00 41.76 118 SER H N 1
ATOM 10155 C CA . SER B 2 99 ? 136.538 123.574 88.894 1.00 35.07 118 SER H CA 1
ATOM 10156 C C . SER B 2 99 ? 137.528 123.819 90.024 1.00 42.62 118 SER H C 1
ATOM 10157 O O . SER B 2 99 ? 138.274 122.928 90.434 1.00 52.29 118 SER H O 1
ATOM 10165 N N . ALA B 2 100 ? 137.522 125.045 90.530 1.00 44.75 119 ALA H N 1
ATOM 10166 C CA . ALA B 2 100 ? 138.294 125.386 91.714 1.00 41.37 119 ALA H CA 1
ATOM 10167 C C . ALA B 2 100 ? 137.519 124.899 92.933 1.00 44.79 119 ALA H C 1
ATOM 10168 O O . ALA B 2 100 ? 136.540 124.157 92.820 1.00 48.29 119 ALA H O 1
ATOM 10175 N N . TYR B 2 101 ? 137.945 125.307 94.120 1.00 45.58 120 TYR H N 1
ATOM 10176 C CA . TYR B 2 101 ? 137.235 124.908 95.319 1.00 43.65 120 TYR H CA 1
ATOM 10177 C C . TYR B 2 101 ? 136.052 125.843 95.560 1.00 38.99 120 TYR H C 1
ATOM 10178 O O . TYR B 2 101 ? 135.892 126.873 94.900 1.00 37.47 120 TYR H O 1
ATOM 10196 N N . GLY B 2 102 ? 135.204 125.464 96.517 1.00 42.01 121 GLY H N 1
ATOM 10197 C CA . GLY B 2 102 ? 133.969 126.203 96.730 1.00 40.52 121 GLY H CA 1
ATOM 10198 C C . GLY B 2 102 ? 134.204 127.671 97.026 1.00 43.19 121 GLY H C 1
ATOM 10199 O O . GLY B 2 102 ? 133.466 128.536 96.549 1.00 44.27 121 GLY H O 1
ATOM 10203 N N . SER B 2 103 ? 135.230 127.972 97.825 1.00 46.27 122 SER H N 1
ATOM 10204 C CA . SER B 2 103 ? 135.513 129.359 98.180 1.00 42.40 122 SER H CA 1
ATOM 10205 C C . SER B 2 103 ? 135.957 130.178 96.976 1.00 37.18 122 SER H C 1
ATOM 10206 O O . SER B 2 103 ? 135.712 131.388 96.929 1.00 36.57 122 SER H O 1
ATOM 10214 N N . GLU B 2 104 ? 136.610 129.548 96.001 1.00 41.80 123 GLU H N 1
ATOM 10215 C CA . GLU B 2 104 ? 137.081 130.234 94.806 1.00 42.22 123 GLU H CA 1
ATOM 10216 C C . GLU B 2 104 ? 135.996 130.395 93.749 1.00 43.94 123 GLU H C 1
ATOM 10217 O O . GLU B 2 104 ? 136.314 130.696 92.593 1.00 40.49 123 GLU H O 1
ATOM 10229 N N . GLY B 2 105 ? 134.730 130.203 94.110 1.00 44.90 124 GLY H N 1
ATOM 10230 C CA . GLY B 2 105 ? 133.651 130.359 93.158 1.00 40.07 124 GLY H CA 1
ATOM 10231 C C . GLY B 2 105 ? 133.514 129.229 92.168 1.00 44.72 124 GLY H C 1
ATOM 10232 O O . GLY B 2 105 ? 132.838 129.395 91.149 1.00 48.51 124 GLY H O 1
ATOM 10236 N N . PHE B 2 106 ? 134.139 128.081 92.431 1.00 45.54 125 PHE H N 1
ATOM 10237 C CA . PHE B 2 106 ? 134.079 126.927 91.535 1.00 35.27 125 PHE H CA 1
ATOM 10238 C C . PHE B 2 106 ? 134.585 127.280 90.141 1.00 35.96 125 PHE H C 1
ATOM 10239 O O . PHE B 2 106 ? 134.120 126.730 89.140 1.00 38.98 125 PHE H O 1
ATOM 10256 N N . ALA B 2 107 ? 135.546 128.195 90.063 1.00 37.53 126 ALA H N 1
ATOM 10257 C CA . ALA B 2 107 ? 136.026 128.666 88.772 1.00 38.51 126 ALA H CA 1
ATOM 10258 C C . ALA B 2 107 ? 136.832 127.582 88.072 1.00 41.46 126 ALA H C 1
ATOM 10259 O O . ALA B 2 107 ? 137.759 127.009 88.651 1.00 48.13 126 ALA H O 1
ATOM 10266 N N . MET B 2 108 ? 136.493 127.322 86.813 1.00 40.17 127 MET H N 1
ATOM 10267 C CA . MET B 2 108 ? 137.184 126.307 86.031 1.00 41.64 127 MET H CA 1
ATOM 10268 C C . MET B 2 108 ? 138.560 126.812 85.620 1.00 41.96 127 MET H C 1
ATOM 10269 O O . MET B 2 108 ? 138.726 127.376 84.535 1.00 40.93 127 MET H O 1
ATOM 10283 N N . ASP B 2 109 ? 139.554 126.608 86.487 1.00 43.58 128 ASP H N 1
ATOM 10284 C CA . ASP B 2 109 ? 140.873 127.187 86.257 1.00 47.09 128 ASP H CA 1
ATOM 10285 C C . ASP B 2 109 ? 141.545 126.574 85.034 1.00 52.72 128 ASP H C 1
ATOM 10286 O O . ASP B 2 109 ? 142.042 127.296 84.161 1.00 55.42 128 ASP H O 1
ATOM 10295 N N . TYR B 2 110 ? 141.571 125.247 84.953 1.00 49.08 129 TYR H N 1
ATOM 10296 C CA . TYR B 2 110 ? 142.350 124.534 83.951 1.00 50.05 129 TYR H CA 1
ATOM 10297 C C . TYR B 2 110 ? 141.430 123.757 83.021 1.00 46.93 129 TYR H C 1
ATOM 10298 O O . TYR B 2 110 ? 140.455 123.144 83.465 1.00 47.64 129 TYR H O 1
ATOM 10316 N N . TRP B 2 111 ? 141.757 123.781 81.731 1.00 47.73 130 TRP H N 1
ATOM 10317 C CA . TRP B 2 111 ? 140.946 123.161 80.696 1.00 46.67 130 TRP H CA 1
ATOM 10318 C C . TRP B 2 111 ? 141.802 122.203 79.881 1.00 48.69 130 TRP H C 1
ATOM 10319 O O . TRP B 2 111 ? 143.023 122.350 79.791 1.00 59.05 130 TRP H O 1
ATOM 10340 N N . GLY B 2 112 ? 141.142 121.212 79.283 1.00 46.76 131 GLY H N 1
ATOM 10341 C CA . GLY B 2 112 ? 141.797 120.353 78.324 1.00 55.42 131 GLY H CA 1
ATOM 10342 C C . GLY B 2 112 ? 141.777 120.950 76.928 1.00 59.14 131 GLY H C 1
ATOM 10343 O O . GLY B 2 112 ? 141.009 121.863 76.637 1.00 63.55 131 GLY H O 1
ATOM 10347 N N . GLN B 2 113 ? 142.633 120.417 76.053 1.00 65.97 132 GLN H N 1
ATOM 10348 C CA . GLN B 2 113 ? 142.738 120.981 74.712 1.00 67.42 132 GLN H CA 1
ATOM 10349 C C . GLN B 2 113 ? 141.443 120.819 73.925 1.00 67.76 132 GLN H C 1
ATOM 10350 O O . GLN B 2 113 ? 141.246 121.522 72.928 1.00 74.97 132 GLN H O 1
ATOM 10364 N N . GLY B 2 114 ? 140.566 119.908 74.341 1.00 65.24 133 GLY H N 1
ATOM 10365 C CA . GLY B 2 114 ? 139.279 119.741 73.696 1.00 63.40 133 GLY H CA 1
ATOM 10366 C C . GLY B 2 114 ? 139.243 118.591 72.712 1.00 67.55 133 GLY H C 1
ATOM 10367 O O . GLY B 2 114 ? 140.117 118.477 71.848 1.00 76.14 133 GLY H O 1
ATOM 10371 N N . THR B 2 115 ? 138.235 117.731 72.835 1.00 65.77 134 THR H N 1
ATOM 10372 C CA . THR B 2 115 ? 138.067 116.579 71.960 1.00 69.39 134 THR H CA 1
ATOM 10373 C C . THR B 2 115 ? 136.971 116.887 70.948 1.00 70.16 134 THR H C 1
ATOM 10374 O O . THR B 2 115 ? 135.825 117.145 71.330 1.00 67.97 134 THR H O 1
ATOM 10385 N N . SER B 2 116 ? 137.319 116.848 69.667 1.00 73.52 135 SER H N 1
ATOM 10386 C CA . SER B 2 116 ? 136.385 117.157 68.594 1.00 73.62 135 SER H CA 1
ATOM 10387 C C . SER B 2 116 ? 135.802 115.861 68.047 1.00 81.02 135 SER H C 1
ATOM 10388 O O . SER B 2 116 ? 136.534 115.027 67.504 1.00 82.88 135 SER H O 1
ATOM 10396 N N . VAL B 2 117 ? 134.490 115.695 68.190 1.00 83.01 136 VAL H N 1
ATOM 10397 C CA . VAL B 2 117 ? 133.761 114.576 67.606 1.00 85.91 136 VAL H CA 1
ATOM 10398 C C . VAL B 2 117 ? 132.958 115.120 66.433 1.00 87.37 136 VAL H C 1
ATOM 10399 O O . VAL B 2 117 ? 132.087 115.981 66.610 1.00 86.61 136 VAL H O 1
ATOM 10412 N N . THR B 2 118 ? 133.264 114.635 65.234 1.00 92.47 137 THR H N 1
ATOM 10413 C CA . THR B 2 118 ? 132.644 115.148 64.019 1.00 99.93 137 THR H CA 1
ATOM 10414 C C . THR B 2 118 ? 131.893 114.048 63.285 1.00 100.88 137 THR H C 1
ATOM 10415 O O . THR B 2 118 ? 132.365 112.917 63.198 1.00 99.04 137 THR H O 1
ATOM 10426 N N . ASP C 3 1 ? 119.176 126.318 88.040 1.00 80.74 21 ASP L N 1
ATOM 10427 C CA . ASP C 3 1 ? 119.114 126.798 86.665 1.00 79.19 21 ASP L CA 1
ATOM 10428 C C . ASP C 3 1 ? 118.861 128.301 86.630 1.00 72.84 21 ASP L C 1
ATOM 10429 O O . ASP C 3 1 ? 117.718 128.745 86.531 1.00 75.59 21 ASP L O 1
ATOM 10437 N N . ILE C 3 2 ? 119.938 129.077 86.710 1.00 62.82 22 ILE L N 1
ATOM 10438 C CA . ILE C 3 2 ? 119.873 130.533 86.679 1.00 59.27 22 ILE L CA 1
ATOM 10439 C C . ILE C 3 2 ? 120.295 130.989 85.291 1.00 62.65 22 ILE L C 1
ATOM 10440 O O . ILE C 3 2 ? 121.432 130.745 84.868 1.00 67.53 22 ILE L O 1
ATOM 10456 N N . VAL C 3 3 ? 119.388 131.650 84.582 1.00 64.70 23 VAL L N 1
ATOM 10457 C CA . VAL C 3 3 ? 119.674 132.118 83.231 1.00 63.92 23 VAL L CA 1
ATOM 10458 C C . VAL C 3 3 ? 120.499 133.393 83.311 1.00 65.46 23 VAL L C 1
ATOM 10459 O O . VAL C 3 3 ? 120.121 134.351 83.995 1.00 65.21 23 VAL L O 1
ATOM 10472 N N . LEU C 3 4 ? 121.628 133.408 82.609 1.00 64.42 24 LEU L N 1
ATOM 10473 C CA . LEU C 3 4 ? 122.507 134.566 82.537 1.00 58.91 24 LEU L CA 1
ATOM 10474 C C . LEU C 3 4 ? 122.365 135.212 81.167 1.00 62.62 24 LEU L C 1
ATOM 10475 O O . LEU C 3 4 ? 122.473 134.531 80.142 1.00 68.28 24 LEU L O 1
ATOM 10491 N N . THR C 3 5 ? 122.124 136.520 81.153 1.00 63.68 25 THR L N 1
ATOM 10492 C CA . THR C 3 5 ? 121.965 137.284 79.922 1.00 72.67 25 THR L CA 1
ATOM 10493 C C . THR C 3 5 ? 123.038 138.361 79.876 1.00 69.06 25 THR L C 1
ATOM 10494 O O . THR C 3 5 ? 123.146 139.173 80.801 1.00 66.54 25 THR L O 1
ATOM 10505 N N . GLN C 3 6 ? 123.826 138.365 78.805 1.00 67.53 26 GLN L N 1
ATOM 10506 C CA . GLN C 3 6 ? 124.863 139.367 78.587 1.00 65.46 26 GLN L CA 1
ATOM 10507 C C . GLN C 3 6 ? 124.334 140.386 77.586 1.00 73.63 26 GLN L C 1
ATOM 10508 O O . GLN C 3 6 ? 124.219 140.092 76.392 1.00 79.49 26 GLN L O 1
ATOM 10522 N N . SER C 3 7 ? 124.012 141.582 78.076 1.00 77.53 27 SER L N 1
ATOM 10523 C CA . SER C 3 7 ? 123.344 142.573 77.234 1.00 86.35 27 SER L CA 1
ATOM 10524 C C . SER C 3 7 ? 124.172 142.968 76.020 1.00 88.32 27 SER L C 1
ATOM 10525 O O . SER C 3 7 ? 123.636 142.936 74.898 1.00 91.42 27 SER L O 1
ATOM 10533 N N . PRO C 3 8 ? 125.447 143.344 76.148 1.00 80.21 28 PRO L N 1
ATOM 10534 C CA . PRO C 3 8 ? 126.217 143.756 74.957 1.00 73.57 28 PRO L CA 1
ATOM 10535 C C . PRO C 3 8 ? 126.791 142.567 74.189 1.00 76.18 28 PRO L C 1
ATOM 10536 O O . PRO C 3 8 ? 127.935 142.152 74.353 1.00 83.21 28 PRO L O 1
ATOM 10547 N N . ALA C 3 9 ? 125.961 141.990 73.317 1.00 79.44 29 ALA L N 1
ATOM 10548 C CA . ALA C 3 9 ? 126.383 140.819 72.558 1.00 80.98 29 ALA L CA 1
ATOM 10549 C C . ALA C 3 9 ? 127.545 141.120 71.620 1.00 82.76 29 ALA L C 1
ATOM 10550 O O . ALA C 3 9 ? 128.217 140.187 71.169 1.00 79.69 29 ALA L O 1
ATOM 10557 N N . SER C 3 10 ? 127.793 142.391 71.311 1.00 84.45 30 SER L N 1
ATOM 10558 C CA . SER C 3 10 ? 128.904 142.782 70.455 1.00 79.92 30 SER L CA 1
ATOM 10559 C C . SER C 3 10 ? 129.524 144.063 70.989 1.00 81.57 30 SER L C 1
ATOM 10560 O O . SER C 3 10 ? 128.810 144.987 71.389 1.00 86.01 30 SER L O 1
ATOM 10568 N N . LEU C 3 11 ? 130.855 144.111 70.995 1.00 77.20 31 LEU L N 1
ATOM 10569 C CA . LEU C 3 11 ? 131.611 145.277 71.446 1.00 78.74 31 LEU L CA 1
ATOM 10570 C C . LEU C 3 11 ? 132.533 145.717 70.318 1.00 83.38 31 LEU L C 1
ATOM 10571 O O . LEU C 3 11 ? 133.505 145.024 70.001 1.00 87.72 31 LEU L O 1
ATOM 10587 N N . ALA C 3 12 ? 132.229 146.857 69.709 1.00 86.23 32 ALA L N 1
ATOM 10588 C CA . ALA C 3 12 ? 133.109 147.462 68.709 1.00 87.34 32 ALA L CA 1
ATOM 10589 C C . ALA C 3 12 ? 133.958 148.559 69.350 1.00 91.09 32 ALA L C 1
ATOM 10590 O O . ALA C 3 12 ? 133.858 149.741 69.021 1.00 96.93 32 ALA L O 1
ATOM 10597 N N . VAL C 3 13 ? 134.739 148.173 70.372 1.00 89.22 33 VAL L N 1
ATOM 10598 C CA . VAL C 3 13 ? 135.570 149.135 71.166 1.00 93.08 33 VAL L CA 1
ATOM 10599 C C . VAL C 3 13 ? 136.907 149.341 70.450 1.00 96.55 33 VAL L C 1
ATOM 10600 O O . VAL C 3 13 ? 137.559 148.334 70.142 1.00 97.99 33 VAL L O 1
ATOM 10613 N N . SER C 3 14 ? 137.322 150.589 70.214 1.00 102.43 34 SER L N 1
ATOM 10614 C CA . SER C 3 14 ? 138.616 150.908 69.554 1.00 104.18 34 SER L CA 1
ATOM 10615 C C . SER C 3 14 ? 139.751 150.810 70.579 1.00 100.26 34 SER L C 1
ATOM 10616 O O . SER C 3 14 ? 139.439 150.797 71.783 1.00 101.84 34 SER L O 1
ATOM 10624 N N . LEU C 3 15 ? 141.008 150.719 70.137 1.00 94.52 35 LEU L N 1
ATOM 10625 C CA . LEU C 3 15 ? 142.179 150.729 71.003 1.00 99.15 35 LEU L CA 1
ATOM 10626 C C . LEU C 3 15 ? 142.148 151.927 71.944 1.00 104.74 35 LEU L C 1
ATOM 10627 O O . LEU C 3 15 ? 141.809 153.045 71.546 1.00 108.37 35 LEU L O 1
ATOM 10643 N N . GLY C 3 16 ? 142.502 151.683 73.204 1.00 102.36 36 GLY L N 1
ATOM 10644 C CA . GLY C 3 16 ? 142.576 152.728 74.202 1.00 101.34 36 GLY L CA 1
ATOM 10645 C C . GLY C 3 16 ? 141.266 153.058 74.886 1.00 102.13 36 GLY L C 1
ATOM 10646 O O . GLY C 3 16 ? 141.243 153.965 75.729 1.00 99.40 36 GLY L O 1
ATOM 10650 N N . GLN C 3 17 ? 140.180 152.357 74.558 1.00 102.26 37 GLN L N 1
ATOM 10651 C CA . GLN C 3 17 ? 138.879 152.562 75.179 1.00 102.39 37 GLN L CA 1
ATOM 10652 C C . GLN C 3 17 ? 138.510 151.316 75.971 1.00 98.24 37 GLN L C 1
ATOM 10653 O O . GLN C 3 17 ? 138.610 150.196 75.464 1.00 102.30 37 GLN L O 1
ATOM 10667 N N . ARG C 3 18 ? 138.076 151.507 77.213 1.00 92.47 38 ARG L N 1
ATOM 10668 C CA . ARG C 3 18 ? 137.731 150.372 78.055 1.00 93.98 38 ARG L CA 1
ATOM 10669 C C . ARG C 3 18 ? 136.401 149.788 77.594 1.00 93.03 38 ARG L C 1
ATOM 10670 O O . ARG C 3 18 ? 135.502 150.522 77.168 1.00 92.00 38 ARG L O 1
ATOM 10691 N N . ALA C 3 19 ? 136.283 148.465 77.664 1.00 91.04 39 ALA L N 1
ATOM 10692 C CA . ALA C 3 19 ? 135.103 147.754 77.188 1.00 86.90 39 ALA L CA 1
ATOM 10693 C C . ALA C 3 19 ? 134.352 147.177 78.381 1.00 84.57 39 ALA L C 1
ATOM 10694 O O . ALA C 3 19 ? 134.932 146.442 79.187 1.00 82.64 39 ALA L O 1
ATOM 10701 N N . THR C 3 20 ? 133.066 147.495 78.485 1.00 83.80 40 THR L N 1
ATOM 10702 C CA . THR C 3 20 ? 132.235 147.050 79.596 1.00 81.71 40 THR L CA 1
ATOM 10703 C C . THR C 3 20 ? 131.273 145.984 79.092 1.00 76.71 40 THR L C 1
ATOM 10704 O O . THR C 3 20 ? 130.523 146.219 78.139 1.00 79.64 40 THR L O 1
ATOM 10715 N N . ILE C 3 21 ? 131.297 144.818 79.734 1.00 69.56 41 ILE L N 1
ATOM 10716 C CA . ILE C 3 21 ? 130.408 143.708 79.415 1.00 68.37 41 ILE L CA 1
ATOM 10717 C C . ILE C 3 21 ? 129.569 143.421 80.651 1.00 63.84 41 ILE L C 1
ATOM 10718 O O . ILE C 3 21 ? 130.108 143.293 81.755 1.00 63.77 41 ILE L O 1
ATOM 10734 N N . SER C 3 22 ? 128.257 143.319 80.466 1.00 64.86 42 SER L N 1
ATOM 10735 C CA . SER C 3 22 ? 127.321 143.172 81.568 1.00 60.43 42 SER L CA 1
ATOM 10736 C C . SER C 3 22 ? 126.777 141.751 81.626 1.00 59.10 42 SER L C 1
ATOM 10737 O O . SER C 3 22 ? 126.741 141.038 80.620 1.00 63.65 42 SER L O 1
ATOM 10745 N N . CYS C 3 23 ? 126.363 141.348 82.825 1.00 55.64 43 CYS L N 1
ATOM 10746 C CA . CYS C 3 23 ? 125.746 140.054 83.066 1.00 57.62 43 CYS L CA 1
ATOM 10747 C C . CYS C 3 23 ? 124.507 140.260 83.923 1.00 65.55 43 CYS L C 1
ATOM 10748 O O . CYS C 3 23 ? 124.454 141.171 84.753 1.00 63.18 43 CYS L O 1
ATOM 10755 N N . ARG C 3 24 ? 123.509 139.404 83.718 1.00 68.46 44 ARG L N 1
ATOM 10756 C CA . ARG C 3 24 ? 122.215 139.546 84.382 1.00 64.36 44 ARG L CA 1
ATOM 10757 C C . ARG C 3 24 ? 121.716 138.159 84.759 1.00 67.27 44 ARG L C 1
ATOM 10758 O O . ARG C 3 24 ? 121.290 137.393 83.890 1.00 77.40 44 ARG L O 1
ATOM 10779 N N . ALA C 3 25 ? 121.762 137.839 86.049 1.00 56.72 45 ALA L N 1
ATOM 10780 C CA . ALA C 3 25 ? 121.316 136.545 86.546 1.00 59.65 45 ALA L CA 1
ATOM 10781 C C . ALA C 3 25 ? 119.874 136.647 87.026 1.00 64.21 45 ALA L C 1
ATOM 10782 O O . ALA C 3 25 ? 119.521 137.578 87.756 1.00 68.37 45 ALA L O 1
ATOM 10789 N N . SER C 3 26 ? 119.042 135.689 86.612 1.00 64.85 46 SER L N 1
ATOM 10790 C CA . SER C 3 26 ? 117.642 135.706 87.026 1.00 61.51 46 SER L CA 1
ATOM 10791 C C . SER C 3 26 ? 117.520 135.700 88.544 1.00 61.93 46 SER L C 1
ATOM 10792 O O . SER C 3 26 ? 116.693 136.424 89.111 1.00 64.43 46 SER L O 1
ATOM 10800 N N . GLU C 3 27 ? 118.330 134.892 89.218 1.00 63.84 47 GLU L N 1
ATOM 10801 C CA . GLU C 3 27 ? 118.390 134.856 90.671 1.00 64.28 47 GLU L CA 1
ATOM 10802 C C . GLU C 3 27 ? 119.758 135.330 91.144 1.00 61.47 47 GLU L C 1
ATOM 10803 O O . GLU C 3 27 ? 120.707 135.456 90.366 1.00 63.71 47 GLU L O 1
ATOM 10815 N N . SER C 3 28 ? 119.845 135.643 92.445 1.00 59.80 48 SER L N 1
ATOM 10816 C CA . SER C 3 28 ? 121.113 136.106 93.068 1.00 59.62 48 SER L CA 1
ATOM 10817 C C . SER C 3 28 ? 122.075 134.915 93.130 1.00 58.67 48 SER L C 1
ATOM 10818 O O . SER C 3 28 ? 121.656 133.860 93.645 1.00 57.97 48 SER L O 1
ATOM 10826 N N . VAL C 3 29 ? 123.302 135.063 92.626 1.00 57.02 49 VAL L N 1
ATOM 10827 C CA . VAL C 3 29 ? 124.318 134.016 92.638 1.00 49.81 49 VAL L CA 1
ATOM 10828 C C . VAL C 3 29 ? 125.171 134.049 93.898 1.00 52.76 49 VAL L C 1
ATOM 10829 O O . VAL C 3 29 ? 126.116 133.257 94.015 1.00 51.22 49 VAL L O 1
ATOM 10842 N N . ASP C 3 30 ? 124.868 134.933 94.843 1.00 54.11 50 ASP L N 1
ATOM 10843 C CA . ASP C 3 30 ? 125.665 135.056 96.055 1.00 48.85 50 ASP L CA 1
ATOM 10844 C C . ASP C 3 30 ? 125.303 133.968 97.055 1.00 48.66 50 ASP L C 1
ATOM 10845 O O . ASP C 3 30 ? 124.143 133.563 97.165 1.00 52.88 50 ASP L O 1
ATOM 10854 N N . ASN C 3 31 ? 126.309 133.500 97.789 1.00 49.75 51 ASN L N 1
ATOM 10855 C CA . ASN C 3 31 ? 126.103 132.498 98.826 1.00 46.37 51 ASN L CA 1
ATOM 10856 C C . ASN C 3 31 ? 127.335 132.476 99.717 1.00 46.14 51 ASN L C 1
ATOM 10857 O O . ASN C 3 31 ? 128.455 132.325 99.222 1.00 49.78 51 ASN L O 1
ATOM 10868 N N . TYR C 3 32 ? 127.124 132.618 101.025 1.00 45.42 52 TYR L N 1
ATOM 10869 C CA . TYR C 3 32 ? 128.219 132.672 101.994 1.00 42.28 52 TYR L CA 1
ATOM 10870 C C . TYR C 3 32 ? 129.190 133.803 101.665 1.00 41.52 52 TYR L C 1
ATOM 10871 O O . TYR C 3 32 ? 130.401 133.683 101.859 1.00 47.44 52 TYR L O 1
ATOM 10889 N N . GLY C 3 33 ? 128.654 134.916 101.173 1.00 42.00 53 GLY L N 1
ATOM 10890 C CA . GLY C 3 33 ? 129.467 136.075 100.874 1.00 42.06 53 GLY L CA 1
ATOM 10891 C C . GLY C 3 33 ? 130.306 135.961 99.625 1.00 48.84 53 GLY L C 1
ATOM 10892 O O . GLY C 3 33 ? 131.155 136.828 99.389 1.00 51.78 53 GLY L O 1
ATOM 10896 N N . ILE C 3 34 ? 130.141 134.881 98.844 1.00 49.12 54 ILE L N 1
ATOM 10897 C CA . ILE C 3 34 ? 130.976 134.601 97.634 1.00 42.90 54 ILE L CA 1
ATOM 10898 C C . ILE C 3 34 ? 130.072 134.653 96.397 1.00 45.32 54 ILE L C 1
ATOM 10899 O O . ILE C 3 34 ? 129.355 133.657 96.169 1.00 49.62 54 ILE L O 1
ATOM 10915 N N . SER C 3 35 ? 130.061 135.760 95.643 1.00 48.32 55 SER L N 1
ATOM 10916 C CA . SER C 3 35 ? 129.305 135.842 94.365 1.00 45.32 55 SER L CA 1
ATOM 10917 C C . SER C 3 35 ? 129.795 134.685 93.487 1.00 42.85 55 SER L C 1
ATOM 10918 O O . SER C 3 35 ? 130.959 134.755 93.080 1.00 48.11 55 SER L O 1
ATOM 10926 N N . PHE C 3 36 ? 128.983 133.649 93.246 1.00 40.69 56 PHE L N 1
ATOM 10927 C CA . PHE C 3 36 ? 129.359 132.472 92.412 1.00 39.26 56 PHE L CA 1
ATOM 10928 C C . PHE C 3 36 ? 129.166 132.867 90.940 1.00 37.83 56 PHE L C 1
ATOM 10929 O O . PHE C 3 36 ? 128.099 132.540 90.387 1.00 41.36 56 PHE L O 1
ATOM 10946 N N . LEU C 3 37 ? 130.127 133.585 90.338 1.00 34.50 57 LEU L N 1
ATOM 10947 C CA . LEU C 3 37 ? 130.050 134.018 88.947 1.00 34.89 57 LEU L CA 1
ATOM 10948 C C . LEU C 3 37 ? 131.463 134.270 88.445 1.00 35.44 57 LEU L C 1
ATOM 10949 O O . LEU C 3 37 ? 132.123 135.211 88.894 1.00 38.25 57 LEU L O 1
ATOM 10965 N N . ASN C 3 38 ? 131.919 133.438 87.519 1.00 32.06 58 ASN L N 1
ATOM 10966 C CA . ASN C 3 38 ? 133.229 133.581 86.909 1.00 31.95 58 ASN L CA 1
ATOM 10967 C C . ASN C 3 38 ? 133.093 134.141 85.499 1.00 34.66 58 ASN L C 1
ATOM 10968 O O . ASN C 3 38 ? 132.062 133.989 84.842 1.00 43.01 58 ASN L O 1
ATOM 10979 N N . TRP C 3 39 ? 134.153 134.797 85.041 1.00 36.86 59 TRP L N 1
ATOM 10980 C CA . TRP C 3 39 ? 134.245 135.302 83.680 1.00 34.87 59 TRP L CA 1
ATOM 10981 C C . TRP C 3 39 ? 135.337 134.549 82.936 1.00 36.88 59 TRP L C 1
ATOM 10982 O O . TRP C 3 39 ? 136.411 134.292 83.487 1.00 42.05 59 TRP L O 1
ATOM 11003 N N . PHE C 3 40 ? 135.053 134.188 81.690 1.00 37.26 60 PHE L N 1
ATOM 11004 C CA . PHE C 3 40 ? 135.967 133.431 80.853 1.00 36.18 60 PHE L CA 1
ATOM 11005 C C . PHE C 3 40 ? 136.235 134.206 79.572 1.00 37.99 60 PHE L C 1
ATOM 11006 O O . PHE C 3 40 ? 135.454 135.069 79.172 1.00 50.15 60 PHE L O 1
ATOM 11023 N N . GLN C 3 41 ? 137.364 133.903 78.942 1.00 36.62 61 GLN L N 1
ATOM 11024 C CA . GLN C 3 41 ? 137.725 134.477 77.654 1.00 44.66 61 GLN L CA 1
ATOM 11025 C C . GLN C 3 41 ? 138.245 133.361 76.765 1.00 52.08 61 GLN L C 1
ATOM 11026 O O . GLN C 3 41 ? 139.029 132.520 77.210 1.00 58.77 61 GLN L O 1
ATOM 11040 N N . GLN C 3 42 ? 137.810 133.358 75.507 1.00 50.94 62 GLN L N 1
ATOM 11041 C CA . GLN C 3 42 ? 138.077 132.255 74.590 1.00 50.69 62 GLN L CA 1
ATOM 11042 C C . GLN C 3 42 ? 138.557 132.816 73.259 1.00 54.58 62 GLN L C 1
ATOM 11043 O O . GLN C 3 42 ? 137.790 133.468 72.543 1.00 57.43 62 GLN L O 1
ATOM 11057 N N . LYS C 3 43 ? 139.819 132.558 72.928 1.00 58.84 63 LYS L N 1
ATOM 11058 C CA . LYS C 3 43 ? 140.341 132.922 71.626 1.00 65.03 63 LYS L CA 1
ATOM 11059 C C . LYS C 3 43 ? 139.768 131.997 70.556 1.00 71.26 63 LYS L C 1
ATOM 11060 O O . LYS C 3 43 ? 139.283 130.906 70.861 1.00 72.09 63 LYS L O 1
ATOM 11079 N N . PRO C 3 44 ? 139.807 132.415 69.292 1.00 76.83 64 PRO L N 1
ATOM 11080 C CA . PRO C 3 44 ? 139.341 131.530 68.213 1.00 78.22 64 PRO L CA 1
ATOM 11081 C C . PRO C 3 44 ? 140.110 130.218 68.209 1.00 77.29 64 PRO L C 1
ATOM 11082 O O . PRO C 3 44 ? 141.333 130.194 68.054 1.00 73.81 64 PRO L O 1
ATOM 11093 N N . GLY C 3 45 ? 139.381 129.121 68.382 1.00 77.94 65 GLY L N 1
ATOM 11094 C CA . GLY C 3 45 ? 139.998 127.803 68.364 1.00 74.53 65 GLY L CA 1
ATOM 11095 C C . GLY C 3 45 ? 140.967 127.556 69.500 1.00 74.47 65 GLY L C 1
ATOM 11096 O O . GLY C 3 45 ? 142.041 126.981 69.282 1.00 73.78 65 GLY L O 1
ATOM 11100 N N . GLN C 3 46 ? 140.617 127.978 70.707 1.00 72.45 66 GLN L N 1
ATOM 11101 C CA . GLN C 3 46 ? 141.419 127.740 71.895 1.00 71.03 66 GLN L CA 1
ATOM 11102 C C . GLN C 3 46 ? 140.489 127.437 73.058 1.00 68.69 66 GLN L C 1
ATOM 11103 O O . GLN C 3 46 ? 139.328 127.859 73.055 1.00 60.62 66 GLN L O 1
ATOM 11117 N N . PRO C 3 47 ? 140.965 126.708 74.065 1.00 65.80 67 PRO L N 1
ATOM 11118 C CA . PRO C 3 47 ? 140.132 126.471 75.239 1.00 59.87 67 PRO L CA 1
ATOM 11119 C C . PRO C 3 47 ? 139.849 127.772 75.962 1.00 54.87 67 PRO L C 1
ATOM 11120 O O . PRO C 3 47 ? 140.666 128.711 75.929 1.00 50.94 67 PRO L O 1
ATOM 11131 N N . PRO C 3 48 ? 138.696 127.878 76.631 1.00 47.95 68 PRO L N 1
ATOM 11132 C CA . PRO C 3 48 ? 138.417 129.090 77.413 1.00 47.38 68 PRO L CA 1
ATOM 11133 C C . PRO C 3 48 ? 139.394 129.292 78.560 1.00 46.03 68 PRO L C 1
ATOM 11134 O O . PRO C 3 48 ? 139.434 128.500 79.507 1.00 53.27 68 PRO L O 1
ATOM 11145 N N . LYS C 3 49 ? 140.190 130.352 78.476 1.00 45.77 69 LYS L N 1
ATOM 11146 C CA . LYS C 3 49 ? 141.103 130.733 79.545 1.00 48.98 69 LYS L CA 1
ATOM 11147 C C . LYS C 3 49 ? 140.351 131.533 80.603 1.00 43.78 69 LYS L C 1
ATOM 11148 O O . LYS C 3 49 ? 139.784 132.589 80.305 1.00 47.37 69 LYS L O 1
ATOM 11167 N N . LEU C 3 50 ? 140.342 131.024 81.834 1.00 40.56 70 LEU L N 1
ATOM 11168 C CA . LEU C 3 50 ? 139.673 131.709 82.932 1.00 39.78 70 LEU L CA 1
ATOM 11169 C C . LEU C 3 50 ? 140.242 133.110 83.105 1.00 46.04 70 LEU L C 1
ATOM 11170 O O . LEU C 3 50 ? 141.452 133.325 83.009 1.00 51.40 70 LEU L O 1
ATOM 11186 N N . LEU C 3 51 ? 139.353 134.066 83.362 1.00 41.45 71 LEU L N 1
ATOM 11187 C CA . LEU C 3 51 ? 139.715 135.467 83.519 1.00 41.94 71 LEU L CA 1
ATOM 11188 C C . LEU C 3 51 ? 139.506 135.964 84.940 1.00 43.24 71 LEU L C 1
ATOM 11189 O O . LEU C 3 51 ? 140.432 136.495 85.559 1.00 50.66 71 LEU L O 1
ATOM 11205 N N . ILE C 3 52 ? 138.296 135.800 85.468 1.00 41.85 72 ILE L N 1
ATOM 11206 C CA . ILE C 3 52 ? 137.918 136.271 86.794 1.00 37.92 72 ILE L CA 1
ATOM 11207 C C . ILE C 3 52 ? 137.178 135.144 87.499 1.00 37.01 72 ILE L C 1
ATOM 11208 O O . ILE C 3 52 ? 136.446 134.379 86.863 1.00 44.89 72 ILE L O 1
ATOM 11224 N N . TYR C 3 53 ? 137.377 135.030 88.809 1.00 34.84 73 TYR L N 1
ATOM 11225 C CA . TYR C 3 53 ? 136.635 134.081 89.625 1.00 34.15 73 TYR L CA 1
ATOM 11226 C C . TYR C 3 53 ? 136.050 134.810 90.823 1.00 39.97 73 TYR L C 1
ATOM 11227 O O . TYR C 3 53 ? 136.669 135.732 91.361 1.00 47.37 73 TYR L O 1
ATOM 11245 N N . ALA C 3 54 ? 134.851 134.398 91.228 1.00 39.11 74 ALA L N 1
ATOM 11246 C CA . ALA C 3 54 ? 134.056 135.048 92.265 1.00 39.15 74 ALA L CA 1
ATOM 11247 C C . ALA C 3 54 ? 133.569 136.427 91.840 1.00 41.90 74 ALA L C 1
ATOM 11248 O O . ALA C 3 54 ? 133.110 137.203 92.686 1.00 45.70 74 ALA L O 1
ATOM 11255 N N . ALA C 3 55 ? 133.678 136.760 90.552 1.00 45.58 75 ALA L N 1
ATOM 11256 C CA . ALA C 3 55 ? 133.150 137.995 89.982 1.00 43.47 75 ALA L CA 1
ATOM 11257 C C . ALA C 3 55 ? 133.984 139.217 90.347 1.00 46.48 75 ALA L C 1
ATOM 11258 O O . ALA C 3 55 ? 133.747 140.307 89.819 1.00 56.58 75 ALA L O 1
ATOM 11265 N N . SER C 3 56 ? 134.959 139.056 91.240 1.00 48.47 76 SER L N 1
ATOM 11266 C CA . SER C 3 56 ? 135.859 140.154 91.581 1.00 48.71 76 SER L CA 1
ATOM 11267 C C . SER C 3 56 ? 137.327 139.760 91.655 1.00 49.49 76 SER L C 1
ATOM 11268 O O . SER C 3 56 ? 138.182 140.620 91.421 1.00 49.84 76 SER L O 1
ATOM 11276 N N . ASN C 3 57 ? 137.660 138.509 91.962 1.00 50.03 77 ASN L N 1
ATOM 11277 C CA . ASN C 3 57 ? 139.047 138.124 92.170 1.00 43.66 77 ASN L CA 1
ATOM 11278 C C . ASN C 3 57 ? 139.725 137.817 90.844 1.00 45.26 77 ASN L C 1
ATOM 11279 O O . ASN C 3 57 ? 139.146 137.177 89.963 1.00 47.84 77 ASN L O 1
ATOM 11290 N N . GLN C 3 58 ? 140.963 138.275 90.710 1.00 52.43 78 GLN L N 1
ATOM 11291 C CA . GLN C 3 58 ? 141.687 138.124 89.460 1.00 51.10 78 GLN L CA 1
ATOM 11292 C C . GLN C 3 58 ? 142.085 136.669 89.240 1.00 54.89 78 GLN L C 1
ATOM 11293 O O . GLN C 3 58 ? 142.387 135.934 90.183 1.00 59.57 78 GLN L O 1
ATOM 11307 N N . GLY C 3 59 ? 142.089 136.258 87.975 1.00 56.06 79 GLY L N 1
ATOM 11308 C CA . GLY C 3 59 ? 142.439 134.894 87.630 1.00 58.56 79 GLY L CA 1
ATOM 11309 C C . GLY C 3 59 ? 143.899 134.586 87.891 1.00 67.12 79 GLY L C 1
ATOM 11310 O O . GLY C 3 59 ? 144.580 135.334 88.598 1.00 69.82 79 GLY L O 1
ATOM 11314 N N . SER C 3 60 ? 144.393 133.488 87.325 1.00 71.59 80 SER L N 1
ATOM 11315 C CA . SER C 3 60 ? 145.784 133.079 87.480 1.00 74.49 80 SER L CA 1
ATOM 11316 C C . SER C 3 60 ? 146.537 133.398 86.195 1.00 77.24 80 SER L C 1
ATOM 11317 O O . SER C 3 60 ? 146.151 132.937 85.115 1.00 79.65 80 SER L O 1
ATOM 11325 N N . GLY C 3 61 ? 147.607 134.180 86.312 1.00 76.74 81 GLY L N 1
ATOM 11326 C CA . GLY C 3 61 ? 148.385 134.568 85.151 1.00 72.82 81 GLY L CA 1
ATOM 11327 C C . GLY C 3 61 ? 147.574 135.376 84.162 1.00 74.09 81 GLY L C 1
ATOM 11328 O O . GLY C 3 61 ? 147.607 135.117 82.954 1.00 74.47 81 GLY L O 1
ATOM 11332 N N . VAL C 3 62 ? 146.843 136.363 84.671 1.00 75.53 82 VAL L N 1
ATOM 11333 C CA . VAL C 3 62 ? 145.964 137.197 83.856 1.00 75.20 82 VAL L CA 1
ATOM 11334 C C . VAL C 3 62 ? 146.332 138.663 84.064 1.00 78.04 82 VAL L C 1
ATOM 11335 O O . VAL C 3 62 ? 146.599 139.073 85.203 1.00 78.43 82 VAL L O 1
ATOM 11348 N N . PRO C 3 63 ? 146.350 139.491 83.016 1.00 76.64 83 PRO L N 1
ATOM 11349 C CA . PRO C 3 63 ? 146.772 140.887 83.192 1.00 77.37 83 PRO L CA 1
ATOM 11350 C C . PRO C 3 63 ? 145.850 141.652 84.130 1.00 78.05 83 PRO L C 1
ATOM 11351 O O . PRO C 3 63 ? 144.659 141.359 84.247 1.00 77.07 83 PRO L O 1
ATOM 11362 N N . ALA C 3 64 ? 146.426 142.650 84.805 1.00 76.25 84 ALA L N 1
ATOM 11363 C CA . ALA C 3 64 ? 145.636 143.531 85.656 1.00 77.26 84 ALA L CA 1
ATOM 11364 C C . ALA C 3 64 ? 144.580 144.289 84.864 1.00 82.29 84 ALA L C 1
ATOM 11365 O O . ALA C 3 64 ? 143.631 144.814 85.456 1.00 80.33 84 ALA L O 1
ATOM 11372 N N . ARG C 3 65 ? 144.733 144.366 83.540 1.00 84.30 85 ARG L N 1
ATOM 11373 C CA . ARG C 3 65 ? 143.738 145.014 82.694 1.00 79.33 85 ARG L CA 1
ATOM 11374 C C . ARG C 3 65 ? 142.343 144.462 82.967 1.00 75.78 85 ARG L C 1
ATOM 11375 O O . ARG C 3 65 ? 141.396 145.213 83.219 1.00 78.35 85 ARG L O 1
ATOM 11396 N N . PHE C 3 66 ? 142.206 143.141 82.917 1.00 70.84 86 PHE L N 1
ATOM 11397 C CA . PHE C 3 66 ? 140.922 142.494 83.147 1.00 71.23 86 PHE L CA 1
ATOM 11398 C C . PHE C 3 66 ? 140.495 142.682 84.597 1.00 72.78 86 PHE L C 1
ATOM 11399 O O . PHE C 3 66 ? 141.177 142.220 85.517 1.00 74.11 86 PHE L O 1
ATOM 11416 N N . SER C 3 67 ? 139.367 143.361 84.802 1.00 71.51 87 SER L N 1
ATOM 11417 C CA . SER C 3 67 ? 138.831 143.614 86.133 1.00 69.59 87 SER L CA 1
ATOM 11418 C C . SER C 3 67 ? 137.342 143.310 86.141 1.00 67.60 87 SER L C 1
ATOM 11419 O O . SER C 3 67 ? 136.613 143.736 85.239 1.00 68.57 87 SER L O 1
ATOM 11427 N N . GLY C 3 68 ? 136.895 142.578 87.158 1.00 62.30 88 GLY L N 1
ATOM 11428 C CA . GLY C 3 68 ? 135.494 142.243 87.329 1.00 57.14 88 GLY L CA 1
ATOM 11429 C C . GLY C 3 68 ? 134.929 142.919 88.563 1.00 57.73 88 GLY L C 1
ATOM 11430 O O . GLY C 3 68 ? 135.633 143.115 89.555 1.00 65.38 88 GLY L O 1
ATOM 11434 N N . SER C 3 69 ? 133.651 143.274 88.497 1.00 56.59 89 SER L N 1
ATOM 11435 C CA . SER C 3 69 ? 132.983 143.975 89.586 1.00 55.25 89 SER L CA 1
ATOM 11436 C C . SER C 3 69 ? 131.532 143.511 89.634 1.00 50.76 89 SER L C 1
ATOM 11437 O O . SER C 3 69 ? 131.121 142.621 88.884 1.00 53.55 89 SER L O 1
ATOM 11445 N N . GLY C 3 70 ? 130.753 144.119 90.520 1.00 53.48 90 GLY L N 1
ATOM 11446 C CA . GLY C 3 70 ? 129.351 143.792 90.657 1.00 55.89 90 GLY L CA 1
ATOM 11447 C C . GLY C 3 70 ? 129.108 142.679 91.663 1.00 52.87 90 GLY L C 1
ATOM 11448 O O . GLY C 3 70 ? 129.982 141.871 91.972 1.00 55.09 90 GLY L O 1
ATOM 11452 N N . SER C 3 71 ? 127.916 142.689 92.256 1.00 50.92 91 SER L N 1
ATOM 11453 C CA . SER C 3 71 ? 127.526 141.675 93.264 1.00 53.40 91 SER L CA 1
ATOM 11454 C C . SER C 3 71 ? 126.008 141.517 93.233 1.00 54.05 91 SER L C 1
ATOM 11455 O O . SER C 3 71 ? 125.326 142.486 92.836 1.00 55.96 91 SER L O 1
ATOM 11463 N N . GLY C 3 72 ? 125.504 140.351 93.616 1.00 54.65 92 GLY L N 1
ATOM 11464 C CA . GLY C 3 72 ? 124.082 140.085 93.680 1.00 58.73 92 GLY L CA 1
ATOM 11465 C C . GLY C 3 72 ? 123.539 139.480 92.404 1.00 56.41 92 GLY L C 1
ATOM 11466 O O . GLY C 3 72 ? 123.678 138.277 92.166 1.00 54.60 92 GLY L O 1
ATOM 11470 N N . THR C 3 73 ? 122.907 140.315 91.579 1.00 61.85 93 THR L N 1
ATOM 11471 C CA . THR C 3 73 ? 122.321 139.884 90.320 1.00 58.21 93 THR L CA 1
ATOM 11472 C C . THR C 3 73 ? 122.956 140.531 89.099 1.00 56.58 93 THR L C 1
ATOM 11473 O O . THR C 3 73 ? 122.880 139.953 88.010 1.00 63.09 93 THR L O 1
ATOM 11484 N N . TYR C 3 74 ? 123.604 141.680 89.248 1.00 54.36 94 TYR L N 1
ATOM 11485 C CA . TYR C 3 74 ? 124.215 142.390 88.135 1.00 55.90 94 TYR L CA 1
ATOM 11486 C C . TYR C 3 74 ? 125.726 142.389 88.305 1.00 56.45 94 TYR L C 1
ATOM 11487 O O . TYR C 3 74 ? 126.238 142.792 89.355 1.00 57.01 94 TYR L O 1
ATOM 11505 N N . PHE C 3 75 ? 126.433 141.935 87.273 1.00 54.95 95 PHE L N 1
ATOM 11506 C CA . PHE C 3 75 ? 127.885 141.868 87.281 1.00 48.48 95 PHE L CA 1
ATOM 11507 C C . PHE C 3 75 ? 128.429 142.518 86.019 1.00 54.50 95 PHE L C 1
ATOM 11508 O O . PHE C 3 75 ? 127.741 142.620 85.002 1.00 63.46 95 PHE L O 1
ATOM 11525 N N . SER C 3 76 ? 129.679 142.964 86.098 1.00 53.55 96 SER L N 1
ATOM 11526 C CA . SER C 3 76 ? 130.338 143.609 84.974 1.00 55.51 96 SER L CA 1
ATOM 11527 C C . SER C 3 76 ? 131.761 143.088 84.860 1.00 55.66 96 SER L C 1
ATOM 11528 O O . SER C 3 76 ? 132.353 142.613 85.832 1.00 61.64 96 SER L O 1
ATOM 11536 N N . LEU C 3 77 ? 132.301 143.173 83.646 1.00 56.03 97 LEU L N 1
ATOM 11537 C CA . LEU C 3 77 ? 133.693 142.834 83.357 1.00 59.18 97 LEU L CA 1
ATOM 11538 C C . LEU C 3 77 ? 134.276 144.038 82.627 1.00 68.27 97 LEU L C 1
ATOM 11539 O O . LEU C 3 77 ? 134.305 144.077 81.395 1.00 70.22 97 LEU L O 1
ATOM 11555 N N . ASN C 3 78 ? 134.736 145.021 83.395 1.00 75.50 98 ASN L N 1
ATOM 11556 C CA . ASN C 3 78 ? 135.302 146.242 82.831 1.00 77.84 98 ASN L CA 1
ATOM 11557 C C . ASN C 3 78 ? 136.755 145.970 82.476 1.00 75.27 98 ASN L C 1
ATOM 11558 O O . ASN C 3 78 ? 137.624 145.920 83.348 1.00 81.62 98 ASN L O 1
ATOM 11569 N N . ILE C 3 79 ? 137.018 145.787 81.188 1.00 71.09 99 ILE L N 1
ATOM 11570 C CA . ILE C 3 79 ? 138.365 145.532 80.697 1.00 78.40 99 ILE L CA 1
ATOM 11571 C C . ILE C 3 79 ? 139.030 146.886 80.488 1.00 86.42 99 ILE L C 1
ATOM 11572 O O . ILE C 3 79 ? 138.593 147.679 79.651 1.00 87.78 99 ILE L O 1
ATOM 11588 N N . HIS C 3 80 ? 140.083 147.153 81.252 1.00 91.27 100 HIS L N 1
ATOM 11589 C CA . HIS C 3 80 ? 140.875 148.366 81.090 1.00 89.40 100 HIS L CA 1
ATOM 11590 C C . HIS C 3 80 ? 141.241 148.531 79.619 1.00 96.85 100 HIS L C 1
ATOM 11591 O O . HIS C 3 80 ? 141.134 147.566 78.852 1.00 95.20 100 HIS L O 1
ATOM 11605 N N . PRO C 3 81 ? 141.672 149.730 79.185 1.00 104.76 101 PRO L N 1
ATOM 11606 C CA . PRO C 3 81 ? 141.774 150.011 77.747 1.00 103.32 101 PRO L CA 1
ATOM 11607 C C . PRO C 3 81 ? 142.257 148.833 76.912 1.00 98.93 101 PRO L C 1
ATOM 11608 O O . PRO C 3 81 ? 143.340 148.285 77.135 1.00 98.21 101 PRO L O 1
ATOM 11619 N N . MET C 3 82 ? 141.435 148.451 75.939 1.00 97.95 102 MET L N 1
ATOM 11620 C CA . MET C 3 82 ? 141.620 147.218 75.189 1.00 95.10 102 MET L CA 1
ATOM 11621 C C . MET C 3 82 ? 142.805 147.334 74.230 1.00 100.30 102 MET L C 1
ATOM 11622 O O . MET C 3 82 ? 143.281 148.428 73.915 1.00 101.46 102 MET L O 1
ATOM 11636 N N . GLU C 3 83 ? 143.288 146.178 73.769 1.00 102.98 103 GLU L N 1
ATOM 11637 C CA . GLU C 3 83 ? 144.344 146.130 72.766 1.00 106.38 103 GLU L CA 1
ATOM 11638 C C . GLU C 3 83 ? 144.080 144.963 71.820 1.00 102.90 103 GLU L C 1
ATOM 11639 O O . GLU C 3 83 ? 143.108 144.217 71.974 1.00 98.70 103 GLU L O 1
ATOM 11651 N N . GLU C 3 84 ? 144.968 144.807 70.832 1.00 103.50 104 GLU L N 1
ATOM 11652 C CA . GLU C 3 84 ? 144.731 143.881 69.728 1.00 103.20 104 GLU L CA 1
ATOM 11653 C C . GLU C 3 84 ? 144.778 142.417 70.145 1.00 97.75 104 GLU L C 1
ATOM 11654 O O . GLU C 3 84 ? 144.187 141.577 69.460 1.00 97.11 104 GLU L O 1
ATOM 11666 N N . ASP C 3 85 ? 145.459 142.085 71.238 1.00 99.71 105 ASP L N 1
ATOM 11667 C CA . ASP C 3 85 ? 145.734 140.696 71.578 1.00 96.60 105 ASP L CA 1
ATOM 11668 C C . ASP C 3 85 ? 144.646 140.066 72.437 1.00 90.45 105 ASP L C 1
ATOM 11669 O O . ASP C 3 85 ? 144.814 138.928 72.886 1.00 90.14 105 ASP L O 1
ATOM 11678 N N . ASP C 3 86 ? 143.540 140.771 72.679 1.00 87.89 106 ASP L N 1
ATOM 11679 C CA . ASP C 3 86 ? 142.479 140.267 73.542 1.00 87.23 106 ASP L CA 1
ATOM 11680 C C . ASP C 3 86 ? 141.101 140.411 72.900 1.00 82.23 106 ASP L C 1
ATOM 11681 O O . ASP C 3 86 ? 140.088 140.484 73.601 1.00 72.04 106 ASP L O 1
ATOM 11690 N N . THR C 3 87 ? 141.040 140.417 71.570 1.00 81.94 107 THR L N 1
ATOM 11691 C CA . THR C 3 87 ? 139.762 140.424 70.855 1.00 78.39 107 THR L CA 1
ATOM 11692 C C . THR C 3 87 ? 139.253 138.989 70.824 1.00 77.23 107 THR L C 1
ATOM 11693 O O . THR C 3 87 ? 139.613 138.191 69.957 1.00 75.78 107 THR L O 1
ATOM 11704 N N . ALA C 3 88 ? 138.400 138.654 71.788 1.00 73.56 108 ALA L N 1
ATOM 11705 C CA . ALA C 3 88 ? 137.978 137.277 72.007 1.00 64.48 108 ALA L CA 1
ATOM 11706 C C . ALA C 3 88 ? 136.494 137.269 72.353 1.00 60.63 108 ALA L C 1
ATOM 11707 O O . ALA C 3 88 ? 135.788 138.267 72.184 1.00 68.24 108 ALA L O 1
ATOM 11714 N N . VAL C 3 89 ? 136.020 136.124 72.837 1.00 60.04 109 VAL L N 1
ATOM 11715 C CA . VAL C 3 89 ? 134.638 135.943 73.265 1.00 56.76 109 VAL L CA 1
ATOM 11716 C C . VAL C 3 89 ? 134.653 135.740 74.772 1.00 53.18 109 VAL L C 1
ATOM 11717 O O . VAL C 3 89 ? 135.289 134.805 75.272 1.00 54.19 109 VAL L O 1
ATOM 11730 N N . TYR C 3 90 ? 133.950 136.605 75.494 1.00 50.78 110 TYR L N 1
ATOM 11731 C CA . TYR C 3 90 ? 133.909 136.552 76.948 1.00 44.61 110 TYR L CA 1
ATOM 11732 C C . TYR C 3 90 ? 132.580 135.964 77.397 1.00 43.19 110 TYR L C 1
ATOM 11733 O O . TYR C 3 90 ? 131.517 136.441 76.989 1.00 49.29 110 TYR L O 1
ATOM 11751 N N . PHE C 3 91 ? 132.644 134.927 78.227 1.00 43.07 111 PHE L N 1
ATOM 11752 C CA . PHE C 3 91 ? 131.466 134.217 78.700 1.00 42.88 111 PHE L CA 1
ATOM 11753 C C . PHE C 3 91 ? 131.251 134.476 80.183 1.00 38.59 111 PHE L C 1
ATOM 11754 O O . PHE C 3 91 ? 132.196 134.729 80.934 1.00 42.87 111 PHE L O 1
ATOM 11771 N N . CYS C 3 92 ? 129.989 134.415 80.592 1.00 47.09 112 CYS L N 1
ATOM 11772 C CA . CYS C 3 92 ? 129.574 134.658 81.969 1.00 45.92 112 CYS L CA 1
ATOM 11773 C C . CYS C 3 92 ? 128.970 133.367 82.504 1.00 51.51 112 CYS L C 1
ATOM 11774 O O . CYS C 3 92 ? 127.896 132.953 82.060 1.00 66.05 112 CYS L O 1
ATOM 11781 N N . GLN C 3 93 ? 129.657 132.726 83.444 1.00 39.36 113 GLN L N 1
ATOM 11782 C CA . GLN C 3 93 ? 129.192 131.480 84.037 1.00 41.48 113 GLN L CA 1
ATOM 11783 C C . GLN C 3 93 ? 128.841 131.697 85.501 1.00 38.68 113 GLN L C 1
ATOM 11784 O O . GLN C 3 93 ? 129.571 132.372 86.232 1.00 45.38 113 GLN L O 1
ATOM 11798 N N . GLN C 3 94 ? 127.720 131.119 85.921 1.00 42.08 114 GLN L N 1
ATOM 11799 C CA . GLN C 3 94 ? 127.306 131.099 87.316 1.00 41.43 114 GLN L CA 1
ATOM 11800 C C . GLN C 3 94 ? 127.448 129.681 87.846 1.00 43.00 114 GLN L C 1
ATOM 11801 O O . GLN C 3 94 ? 126.990 128.728 87.208 1.00 50.67 114 GLN L O 1
ATOM 11815 N N . THR C 3 95 ? 128.089 129.543 89.006 1.00 41.47 115 THR L N 1
ATOM 11816 C CA . THR C 3 95 ? 128.327 128.246 89.624 1.00 34.99 115 THR L CA 1
ATOM 11817 C C . THR C 3 95 ? 127.484 128.048 90.880 1.00 43.53 115 THR L C 1
ATOM 11818 O O . THR C 3 95 ? 127.874 127.305 91.784 1.00 48.34 115 THR L O 1
ATOM 11829 N N . LYS C 3 96 ? 126.334 128.711 90.957 1.00 46.43 116 LYS L N 1
ATOM 11830 C CA . LYS C 3 96 ? 125.378 128.514 92.037 1.00 47.37 116 LYS L CA 1
ATOM 11831 C C . LYS C 3 96 ? 124.164 127.776 91.494 1.00 57.25 116 LYS L C 1
ATOM 11832 O O . LYS C 3 96 ? 123.578 128.191 90.489 1.00 60.83 116 LYS L O 1
ATOM 11851 N N . GLY C 3 97 ? 123.793 126.690 92.153 1.00 60.77 117 GLY L N 1
ATOM 11852 C CA . GLY C 3 97 ? 122.686 125.860 91.729 1.00 59.99 117 GLY L CA 1
ATOM 11853 C C . GLY C 3 97 ? 123.148 124.478 91.302 1.00 58.67 117 GLY L C 1
ATOM 11854 O O . GLY C 3 97 ? 124.335 124.206 91.118 1.00 59.88 117 GLY L O 1
ATOM 11858 N N . VAL C 3 98 ? 122.164 123.592 91.147 1.00 61.71 118 VAL L N 1
ATOM 11859 C CA . VAL C 3 98 ? 122.467 122.213 90.778 1.00 61.95 118 VAL L CA 1
ATOM 11860 C C . VAL C 3 98 ? 123.158 122.166 89.422 1.00 62.56 118 VAL L C 1
ATOM 11861 O O . VAL C 3 98 ? 124.145 121.444 89.236 1.00 59.95 118 VAL L O 1
ATOM 11874 N N . SER C 3 99 ? 122.656 122.931 88.456 1.00 60.14 119 SER L N 1
ATOM 11875 C CA . SER C 3 99 ? 123.188 122.947 87.097 1.00 54.65 119 SER L CA 1
ATOM 11876 C C . SER C 3 99 ? 123.794 124.318 86.824 1.00 55.18 119 SER L C 1
ATOM 11877 O O . SER C 3 99 ? 123.074 125.319 86.743 1.00 64.21 119 SER L O 1
ATOM 11885 N N . TRP C 3 100 ? 125.117 124.358 86.697 1.00 52.70 120 TRP L N 1
ATOM 11886 C CA . TRP C 3 100 ? 125.815 125.582 86.335 1.00 43.57 120 TRP L CA 1
ATOM 11887 C C . TRP C 3 100 ? 125.635 125.844 84.847 1.00 48.40 120 TRP L C 1
ATOM 11888 O O . TRP C 3 100 ? 125.676 124.920 84.031 1.00 57.86 120 TRP L O 1
ATOM 11909 N N . THR C 3 101 ? 125.419 127.108 84.493 1.00 52.18 121 THR L N 1
ATOM 11910 C CA . THR C 3 101 ? 125.127 127.477 83.117 1.00 54.20 121 THR L CA 1
ATOM 11911 C C . THR C 3 101 ? 126.024 128.625 82.681 1.00 49.21 121 THR L C 1
ATOM 11912 O O . THR C 3 101 ? 126.391 129.491 83.480 1.00 44.19 121 THR L O 1
ATOM 11923 N N . PHE C 3 102 ? 126.371 128.618 81.400 1.00 48.02 122 PHE L N 1
ATOM 11924 C CA . PHE C 3 102 ? 127.149 129.685 80.796 1.00 41.98 122 PHE L CA 1
ATOM 11925 C C . PHE C 3 102 ? 126.228 130.799 80.308 1.00 46.65 122 PHE L C 1
ATOM 11926 O O . PHE C 3 102 ? 125.003 130.669 80.289 1.00 54.09 122 PHE L O 1
ATOM 11943 N N . GLY C 3 103 ? 126.840 131.912 79.908 1.00 47.60 123 GLY L N 1
ATOM 11944 C CA . GLY C 3 103 ? 126.105 133.029 79.361 1.00 45.82 123 GLY L CA 1
ATOM 11945 C C . GLY C 3 103 ? 125.969 132.933 77.854 1.00 55.80 123 GLY L C 1
ATOM 11946 O O . GLY C 3 103 ? 126.401 131.974 77.215 1.00 57.73 123 GLY L O 1
ATOM 11950 N N . GLY C 3 104 ? 125.351 133.964 77.280 1.00 67.00 124 GLY L N 1
ATOM 11951 C CA . GLY C 3 104 ? 125.173 134.006 75.841 1.00 69.28 124 GLY L CA 1
ATOM 11952 C C . GLY C 3 104 ? 126.456 134.228 75.070 1.00 64.38 124 GLY L C 1
ATOM 11953 O O . GLY C 3 104 ? 126.518 133.894 73.882 1.00 62.10 124 GLY L O 1
ATOM 11957 N N . GLY C 3 105 ? 127.475 134.777 75.712 1.00 56.84 125 GLY L N 1
ATOM 11958 C CA . GLY C 3 105 ? 128.710 135.108 75.020 1.00 57.71 125 GLY L CA 1
ATOM 11959 C C . GLY C 3 105 ? 128.703 136.527 74.491 1.00 69.43 125 GLY L C 1
ATOM 11960 O O . GLY C 3 105 ? 127.660 137.126 74.231 1.00 75.41 125 GLY L O 1
ATOM 11964 N N . THR C 3 106 ? 129.906 137.078 74.326 1.00 69.47 126 THR L N 1
ATOM 11965 C CA . THR C 3 106 ? 130.058 138.470 73.902 1.00 66.90 126 THR L CA 1
ATOM 11966 C C . THR C 3 106 ? 131.371 138.593 73.135 1.00 66.78 126 THR L C 1
ATOM 11967 O O . THR C 3 106 ? 132.438 138.698 73.746 1.00 67.00 126 THR L O 1
ATOM 11978 N N . LYS C 3 107 ? 131.288 138.583 71.807 1.00 69.52 127 LYS L N 1
ATOM 11979 C CA . LYS C 3 107 ? 132.469 138.834 70.996 1.00 71.90 127 LYS L CA 1
ATOM 11980 C C . LYS C 3 107 ? 132.868 140.301 71.083 1.00 73.30 127 LYS L C 1
ATOM 11981 O O . LYS C 3 107 ? 132.016 141.191 71.157 1.00 76.37 127 LYS L O 1
ATOM 12000 N N . VAL C 3 108 ? 134.176 140.549 71.077 1.00 73.83 128 VAL L N 1
ATOM 12001 C CA . VAL C 3 108 ? 134.728 141.894 71.152 1.00 72.48 128 VAL L CA 1
ATOM 12002 C C . VAL C 3 108 ? 135.646 142.092 69.955 1.00 78.99 128 VAL L C 1
ATOM 12003 O O . VAL C 3 108 ? 136.278 141.148 69.472 1.00 81.67 128 VAL L O 1
ATOM 12016 N N . GLU C 3 109 ? 135.717 143.330 69.474 1.00 83.86 129 GLU L N 1
ATOM 12017 C CA . GLU C 3 109 ? 136.460 143.632 68.258 1.00 89.26 129 GLU L CA 1
ATOM 12018 C C . GLU C 3 109 ? 136.672 145.137 68.177 1.00 95.19 129 GLU L C 1
ATOM 12019 O O . GLU C 3 109 ? 135.965 145.916 68.821 1.00 101.22 129 GLU L O 1
ATOM 12031 N N . ILE C 3 110 ? 137.659 145.532 67.379 1.00 101.01 130 ILE L N 1
ATOM 12032 C CA . ILE C 3 110 ? 137.975 146.942 67.180 1.00 105.02 130 ILE L CA 1
ATOM 12033 C C . ILE C 3 110 ? 136.842 147.624 66.424 1.00 108.25 130 ILE L C 1
ATOM 12034 O O . ILE C 3 110 ? 136.627 148.829 66.556 1.00 101.37 130 ILE L O 1
#

InterPro domains:
  IPR000175 Sodium:neurotransmitter symporter [PF00209] (79-598)
  IPR000175 Sodium:neurotransmitter symporter [PR00176] (87-108)
  IPR000175 Sodium:neurotransmitter symporter [PR00176] (116-135)
  IPR000175 Sodium:neurotransmitter symporter [PR00176] (160-186)
  IPR000175 Sodium:neurotransmitter symporter [PR00176] (280-297)
  IPR000175 Sodium:neurotransmitter symporter [PR00176] (362-382)
  IPR000175 Sodium:neurotransmitter symporter [PR00176] (417-436)
  IPR000175 Sodium:neurotransmitter symporter [PR00176] (498-518)
  IPR000175 Sodium:neurotransmitter symporter [PR00176] (538-558)
  IPR000175 Sodium:neurotransmitter symporter [PS00610] (103-117)
  IPR000175 Sodium:neurotransmitter symporter [PS00754] (186-206)
  IPR000175 Sodium:neurotransmitter symporter [PS50267] (78-602)
  IPR000175 Sodium:neurotransmitter symporter [PTHR11616] (73-614)
  IPR013086 Sodium:neurotransmitter symporter, serotonin, N-terminal [PF03491] (24-64)
  IPR013086 Sodium:neurotransmitter symporter, serotonin, N-terminal [PR01203] (23-32)
  IPR013086 Sodium:neurotransmitter symporter, serotonin, N-terminal [PR01203] (33-43)
  IPR013086 Sodium:neurotransmitter symporter, serotonin, N-terminal [PR01203] (44-54)
  IPR013086 Sodium:neurotransmitter symporter, serotonin, N-terminal [PR01203] (55-64)
  IPR037272 Sodium:neurotransmitter symporter superfamily [SSF161070] (79-597)

GO terms:
  GO:0051610 serotonin uptake (P, IMP)
  GO:0008504 monoamine transmembrane transporter activity (F, IDA)
  GO:0051610 serotonin uptake (P, IDA)
  GO:0051378 serotonin binding (F, IDA)
  GO:0015297 antiporter activity (F, IDA)
  GO:0005178 integrin binding (F, IDA)
  GO:0005335 serotonin:sodium:chloride symporter activity (F, IDA)
  GO:0005886 plasma membrane (C, IDA)
  GO:0031402 sodium ion binding (F, IDA)
  GO:0005886 plasma membrane (C, EXP)
  GO:0010008 endosome membrane (C, EXP)
  GO:0012505 endomembrane system (C, EXP)
  GO:0005335 serotonin:sodium:chloride symporter activity (F, IMP)
  GO:0005515 protein binding (F, IPI)
  GO:0005335 serotonin:sodium:chloride symporter activity (F, TAS)
  GO:0008504 monoamine transmembrane transporter activity (F, TAS)
  GO:0005886 plasma membrane (C, TAS)
  GO:0051610 serotonin uptake (P, TAS)
  GO:0006836 neurotransmitter transport (P, TAS)
  GO:0005794 Golgi apparatus (C, IDA)

B-factor: mean 60.84, std 15.48, range [30.95, 127.76]

Sequence (769 aa):
GERETWGKKVDFLLSVIGYAVDLGNVWRFPYICYQNGGGAFLLPYTIMAIFGGIPLFYMELALGQYHRNGCISIWRKICPIFKGIGYAICIIAFYIASYYNTIMAWALYYLISSFTDQLPWTSCKNSWNTGNCTNYFSEDNITWTLHSTSPAEEFYTRHVLQIHRSKGLQDLGGISWQLALCIMLIFTVIYFSIWKGVKTSGKVVWVTATFPYIILSVLLVRGATLPGAWRGVLFYLKPNWQKLLETGVWIDAAAQIFFSLGPGFGVLLAFASYNKFNNNCYQDALVTSVVNCMTSFVSGFVIFTVLGYMAEMRNEDVSEVAKDAGPSLLFITYAEAIANMPASTFFAIIFFLMLITLGLDSTFAGLEGVITAVLDEFPHVWAKRRERFVLAVVITCFFGSLVTLTFGGAYVVKLLEEYATGPAVLTVALIEAVAVSWFYGITQFCRDVKEMLGFSPGWFWRICWVAISPLFLLFIICSFLMSPPQLRLFQYNYPYWSIILGYCIGTSSFICIPTYIAYRLIITPGTFKERIIKSITPETPQVQLQQSGPELVKLGASVRISCKASGYRFSYSWMNWVKQRPGKGLEWIGRIYPGDGDTKYSGKFKGKATLTADKSSSTVYMQLSSLTSEDSAVYFCARSAYGSEGFAMDYWGQGTSVTDIVLTQSPASLAVSLGQRATISCRASESVDNYGISFLNWFQQKPGQPPKLLIYAASNQGSGVPARFSGSGSGTYFSLNIHPMEEDDTAVYFCQQTKGVSWTFGGGTKVEI

Secondary structure (DSSP, 8-state):
------SSHHHHHHHHHHHHS-HHHHHHHHHHHHHTTSSSSHHHHHHHIIIIIHHHHHHHHHHHHHH--TTTGGGGGT-GGGTHHHHHHHHHHHHHHHHHHHHHHHHHHHHHHT-SSS-TTS-S-SSS--TTB--SSS-TTS--TTT-B-HHHHIIIIIIS-GGG--SGGG---B-HHHHHHHHHHHHHHHHHHTT-HHHHHHHHHHHTTHHHHHHHHHHHHHHHSTTHHHHHHHHH---THHHHSHHHHHHHHHHHHHHH-TTSSHHHHHHTTS-TTS-HHHHHHHHHHHHHHHHHHHHHHHHHHHHHHHHHHT--GGGT----STHIIIIIHHHHHHHSTTTTTHHHHHHHHHHHHHHHHHHHHHHHHHHHHHHH-TTTSSS-SSTTHHHHHHHHHHHHHGGGBTTHHHHHHHHHHTTTSHHHHHHHHHHHHIIIIIS-HHHHHHHHHHHTSSPPPHHHHHIIIIIHHHHHHHHHHHHHHSPP--BSSS-BPPHHHHHHHHHHHHHHHTSHHHHHHHHHHHS-S-HHHHHHHHHS----/--EEEE---B---TT-EEEEEEEEESS-GGGS-EEEEEE-TTS-EEEEE--BTTTTB--B-TTSTTTEEEEEETTTTEEEEEEES--GGG-SEEEEEE---GGGTT---EE---EEB-/---EE-S-SEEEPPTTS-EEEEEEESS--EETTEE-EEEEEE-TTS--EEEEETTTEE-SS--TTEEEEEETTEEEEEESS--GGG--EEEEEE--SSS-B----EEEE-

Solvent-accessible surface area: 30246 Å² total; per-residue (Å²): 137,168,62,64,57,17,59,116,84,63,1,2,42,30,4,0,21,0,22,1,8,30,3,12,3,5,11,89,1,0,46,35,0,36,71,23,5,1,18,0,0,48,74,0,12,62,60,15,7,86,79,10,3,21,0,13,0,1,6,11,1,0,4,0,0,54,15,52,31,0,1,2,2,0,0,62,65,1,0,3,5,19,35,0,0,0,68,0,4,31,50,1,22,79,38,37,8,3,19,22,0,0,2,0,0,2,0,12,25,0,14,86,22,0,128,67,137,112,9,27,0,53,17,14,38,26,24,24,0,20,28,80,1,8,49,30,45,49,127,119,134,49,80,66,98,162,148,20,26,7,1,0,55,4,0,3,14,32,26,1,5,10,12,60,105,8,165,0,16,141,43,54,30,46,92,5,158,48,3,13,91,8,0,92,83,3,6,61,56,0,26,119,7,0,63,70,0,1,120,37,7,0,88,46,4,104,84,9,1,57,58,5,67,102,4,12,58,53,1,47,97,47,0,65,90,11,75,8,7,141,92,0,35,102,61,0,62,144,61,47,138,142,82,20,162,129,97,31,3,71,45,46,0,7,11,21,4,7,57,6,0,3,2,2,28,1,4,0,0,0,7,0,0,1,7,137,68,115,20,57,1,65,98,2,0,56,61,1,1,90,54,0,24,101,10,0,48,53,2,0,47,2,1,0,5,0,3,0,6,0,0,56,86,47,135,53,95,9,60,104,8,1,167,38,39,16,10,9,4,1,2,9,7,3,0,7,0,0,20,60,6,108,53,28,34,104,15,0,36,19,0,0,56,1,0,12,14,8,0,16,3,14,11,3,2,20,10,1,3,15,0,0,2,20,10,26,38,68,79,150,80,73,59,178,119,31,70,134,24,0,100,56,15,9,85,64,5,34,130,16,0,46,62,1,0,16,20,0,0,2,8,13,2,37,4,12,20,64,10,2,19,1,34,4,0,0,24,0,3,28,23,13,2,19,0,2,3,151,95,26,28,32,90,58,3,2,132,5,0,101,97,0,35,50,96,47,5,40,181,83,29,41,86,0,2,51,52,44,1,5,84,39,4,76,102,8,15,64,18,62,111,154,69,74,39,146,9,125,29,39,156,34,101,24,31,163,104,0,15,84,81,0,90,71,20,17,76,36,2,70,98,21,4,52,72,30,47,48,117,43,28,116,102,12,89,31,87,133,156,80,78,51,103,107,0,34,68,42,113,109,134,168,31,89,5,96,16,37,42,112,49,117,24,116,132,64,30,60,13,122,0,25,0,107,5,49,50,38,74,31,23,10,2,5,1,0,0,0,16,27,43,94,87,127,27,14,49,6,0,0,17,3,7,1,38,59,47,44,44,51,53,7,57,126,10,142,54,54,0,66,11,50,29,55,116,115,40,25,10,3,51,0,59,1,43,71,0,52,71,107,3,23,6,42,0,11,0,0,20,0,6,40,2,22,58,0,9,0,0,33,77,30,0,85,16,0,40,1,102,116,5,97,10,78,12,80,32,70,91,24,90,19,58,101,42,102,127,0,57,0,17,0,112,1,76,91,58,0,47,48,14,46,22,12,0,0,0,0,0,4,14,53,116,87,94,48,1,84,8,0,0,57,12,0,69,59,69,15,80,84,21,55,82,43,3,30,12,49,35,84,23,53,93,0,10,0,27,0,69,76,4,57,107,89,3,38,4,30,0,3,0,0,0,3,54,36,99,13,3,28,20,9,65,11,1,141,5,106,77

Foldseek 3Di:
DDFQFEPDPLLLLLLLLLQLFAQCLQFVLLQLLLVQWQQLLVVLLVVLCQQAQLLLLLLLLLLLQQQLQFQQCSCLAQFQLQSLLLVLLVLLLLLCLQQLLLLLLLLQVLLVQLQDPARQQQDQPDPQHDPLEDDLLDDCVDPNPDDHDYSLVSCVQCVRLVLVVPQAPVDLDAFDVSSLVSSVVLLVVLLVQDLVHSHRVSVVSVCLRVLLVVLLVVLLVLLLPFPQLVLLSCSNHVGDNVSVVDCVSSLSSNVSSCVSSPGLSRLSSNSSSRHHLQDDSSVSSVVSSVSSVVSSVSSSSSLRSLLRSSCVSHVHHSVVLSPQRHCCSVRPRVVSSLSPRPPHSVSSNSSSSSNSSSSSSSSSSSLSSSLSNVCSVDVPVDPVNSSPPSVVVSVSSSVSNRSLRGSNNVSVSVLSVDQSVHLQSLVSSLVVLCSCDPLRDLVVSQVSSCVRHPHGDDPSSNCSSHPRNSVSSVVNSVVRVVDQDQDDNDNRGHDPVSSVVSVVSSCVSNVSSVVSSVVQLVPADDDSVVSSVVSTHNPPD/DKAKEKDAAAEFDAFDKDKIKIAIDDDQQQAWKKWKWWDAVPGDIGTAKIARHVVGDMGGDPPCPPQKDWDADNVRNMIIIMGGRGDPRRQTWMKIFIFDHVVVVRHRPYIYPTYGYD/DWAKEWPAQEAAADFQDKDKIKIFTPFWLDDPNQRQKWKWWAAVPGPTDTAGGSQAHGDPPHDPQFGKDDGTGMIMTTGGGDDDVRQTKMKMWGPHDPDIDIYPIHGYHD

Radius of gyration: 32.1 Å; Cα contacts (8 Å, |Δi|>4): 1568; chains: 3; bounding box: 56×58×100 Å

Organism: Homo sapiens (NCBI:txid9606)

Nearest PDB structures (foldseek):
  7lia-assembly1_A  TM=9.939E-01  e=4.400E-67  Homo sapiens
  6awp-assembly1_A  TM=9.888E-01  e=5.113E-68  Homo sapiens
  5i6z-assembly1_A  TM=9.901E-01  e=1.828E-67  Homo sapiens
  6awn-assembly1_A  TM=9.891E-01  e=2.597E-67  Homo sapiens
  6dzw-assembly1_A  TM=9.804E-01  e=1.021E-64  Homo sapiens